Protein AF-A0A960JA09-F1 (afdb_monomer_lite)

Foldseek 3Di:
DDDDDDDDDPPPPPPPAKDKDKDFPQFKDKDKDWDAAQWKKKKKKFQQALLLFFFQWKKKKKKDAPFDVPLPDDDDQPLADDDRGQMAMDIAHLQRGMFIAMAGRRHGDMMMIMMGTDFQDQDFLPDQQPLPFCLCVLPPGDRTGDTRGRTMMMIIMGTAPDQDDDQEGEQHTDFLDQVNAAEDCQDAEDDKGKHKYKYAASFADLLRCSCVSRDRWGKHKYFHAYPFKWKKKKAKFDQDLLAFKAKFKKWWADDDPVLQDFDDLDDPVQFVDPDDPDATDDGWDWRDDVTIIITAPAQWDLLQGQDLAPDRRFRMTMHMDGHRTMMMMTMRNNDNMIMIMMITHHFDLDPDLQVLLLLLLQLLLRSLLRVQSQPPHHSHGNQSSLVLHNVLSLAPLLFLSLLNQLLCLLQLVLAHANLRNVSSNVVSLQNLLLQFFDDPDLVLSQCTRHFDDPPNQASLSSLLSSLLSLLSNCVRDPAQPQSNVSLVVSLVNLLVDDQHQWNDDWDPLTRGARLSRLLSNLSSLLVVCVVPVDVSSVVSNVVSLVVLLVCDPVRGQWLLSLLSLLCCLLPPDDDPVVQLVSQCVVVVNPVVSSVVSNVSNVSSVVSNVLSLQQLLQQQDPQLAHPGDSADDDDSDGHHDDDDHALRSLLSSLSSCVSVPDACPPPSNVSSSVNQSRQAGRSSAGGRHTSNRSSSSSSNSNNSCSRPRHDHDQDDLVQLDDDPPDRPNSPLSSLSSLLSNLQLLNLVSLLVQCPDPDLSSVLSSLSSLLSNPPADPPDPRHHPVSLVSSLVSLLVQQQDSRVSSNSSSLSSNLSVVSSLPCPVVLLVQCVPPRSSSLLSSLVSLLGAGACPDPPHPDDLCSVLVSLLVQCVDSSLSSNLSSLNNLLNHCRRYVSNPPSNLVSLLVVLLDDDSHPSSLSSNLSSVSSSLCCQRFLVCVPDPPNPSNGPVSCVVSVVVNVVSLPDPPPSVVSNVSSVVSSLSSLCPVDDPVRRRSRHDD

Radius of gyration: 29.69 Å; chains: 1; bounding box: 70×113×86 Å

Sequence (997 aa):
MSRITKSFLLLACCLTAASAASFRLEEAWGSERQLRAGEAVRIHVQVDDPAALPPNARIAVEWDAPELPGAAFEGERGDLHARRGGDWSKTLHALDPDVTLVYRAPVDGKYVLRVAAVTDREDPLPAFHRDLGRAPLANPLPVHTPDPSGAAMTVEITPLEALAGAGVLLEAEPNDTPEQAVDLPLGDGDADRELRVLGSQDELEYFENAQSGKGPDDWYRIVYRGSKTKLLTANLQVAEPVLSGRIRVYKAGTPSAEELAPSEPPKREDFGNANPVPYVHPPAETIPGPEPVYTYYDGRDINERIHQQDDNFRAFVARRLHPGETYYLRVESNQPAYELELRVIDPAPYDDPRKAVALSVDYQLAEVDAWLIHRPRNIAIHTRVRDGSSLFGEACMSCHTQSGVWGVADAFRNGYRAERALQSQRRLINTMYESLRPTIKLEDAASNTSLAPNDLGDAPAGSRVAGRNIVQHERTFRPKALHSYQQRRTANYVLQTADPKGINAAGKGSNFGPNVVFKFAAEILERAWRDTGNPKYFLGMEEKARAVLATGDDQLKVVDDLGHRIEFFYGLFPKRDEYLRTVAEVSDGDPRRVEDAAAFYLLFEQQAQKDVTRLRALQQDSGGWGFDLGLTEGDVWKRLDEEPDAAPTGVSLIALHAAGFGPDDPAVKGGVDWLLANQFEYGLWNKAAQTGFVTNAYAIRALSKLFPGTARPYARAAFEPKAGESAVETLARVRALQATGRADFADLMIDAAASDDPEVRRYAYLGLAGLTVARKDDPELSDAMRTQVVQTLIAGLGDGVKGVREAAFWGLRQHLLDDAGWPELLAAYASGDARTRQSVVQALVTRADLSGPRASMAPDDLAKLLARAMEDAHPGVRAYSFKAAWRWWVWNPGVRDTLNQAWADHLTRPETNVMAETALRYSTASMLMVNGQIANQTGGDNLDQQYPELSELYELLERRRAASDGSAALLDRRLAAVAATHFQERGGDGGPGQMGY

Secondary structure (DSSP, 8-state):
------------------EEEEEEESS-EEEEEEE-TT-EEEEEEEES-GGGSPTT--EEEEEEPPPPTT----EEETTEEE-SSS-EEEEEBTTB-EEEEEEE-SSSEEEEEEEEE----S-PPPPPTT--SSHHHHSPPPSSPPP-TTEEEEEEEEEES-SEETTEEE--B--SSTTTPEEP---SSSS-EEEEEEE-S-SPPSS--TTTTSS--EEEEEE---SS-EEEEEEEE-SS--S--EEEEEEESPPPHHHHS-PPPSPTTTTT-SS----PPPPPPEE-SSS-EEE--TT--TT-S--S-SS---SEEEEEEPTT-EEEEEEE--SSSEEEEEEEEPPSP-S-HHHHHHHHHHHHHHHHHHHHTTPSSSS-GGGTTTTS-GGGGGGGTSSSTTHHHHHHHHHHHTT---SSSHHHHHHHHHHHHHTSPP-SSTTGGGGTTS-SSS-TTTHHHHHHHHHHHHHHHHTTSPPPTTTTHHHHHHHHHHTTSPPPS---SSSTTSS-SHHHHHHHHHHHHHHHHHHH--HHHHHHHHHHHHHHHH--TTT--SHHHHHHHHHIIIIISPPHHHHHHHHHHHTTT-HHHHHHHHHHHHHHHHHHHHHHHHHHHT--TTS---S---EEETTEEE-------HHHHHHHHHHHHHTT--TTSHHHHHHHHHHHHT--TTS---SSSSS-HHHHHHHHHHHHHHS---PPPPPGGGTS--TT--HHHHHHHHHHHHTT--GGGHHHHHHHHT-SSHHHHHHHHHHHHHS----TT-TTS-HHHHHHHHHHHHHHTT-SSHHHHHHHHHHHHHHHTTT--HHHHHHHHHH--HHHHHHHHHHT-S---SSSTT--S-HHHHHHHHHHHHT-SSHHHHHHHHHHHHHHHHH-GGGHHHHHHHHHHHHHS--S-HHHHHHHHHHHHHHHHTT--GGGSSSGGGGGGS-GGGHHHHHHHHHHHT-TTSTHHHHHHHHHHHHHTSTT---TTT-TT----

Structure (mmCIF, N/CA/C/O backbone):
data_AF-A0A960JA09-F1
#
_entry.id   AF-A0A960JA09-F1
#
loop_
_atom_site.group_PDB
_atom_site.id
_atom_site.type_symbol
_atom_site.label_atom_id
_atom_site.label_alt_id
_atom_site.label_comp_id
_atom_site.label_asym_id
_atom_site.label_entity_id
_atom_site.label_seq_id
_atom_site.pdbx_PDB_ins_code
_atom_site.Cartn_x
_atom_site.Cartn_y
_atom_site.Cartn_z
_atom_site.occupancy
_atom_site.B_iso_or_equiv
_atom_site.auth_seq_id
_atom_site.auth_comp_id
_atom_site.auth_asym_id
_atom_site.auth_atom_id
_atom_site.pdbx_PDB_model_num
ATOM 1 N N . MET A 1 1 ? 10.865 -74.067 -31.539 1.00 40.12 1 MET A N 1
ATOM 2 C CA . MET A 1 1 ? 12.220 -73.476 -31.481 1.00 40.12 1 MET A CA 1
ATOM 3 C C . MET A 1 1 ? 12.285 -72.293 -32.442 1.00 40.12 1 MET A C 1
ATOM 5 O O . MET A 1 1 ? 12.377 -72.541 -33.630 1.00 40.12 1 MET A O 1
ATOM 9 N N . SER A 1 2 ? 12.182 -71.046 -31.965 1.00 27.06 2 SER A N 1
ATOM 10 C CA . SER A 1 2 ? 12.839 -69.859 -32.554 1.00 27.06 2 SER A CA 1
ATOM 11 C C . SER A 1 2 ? 12.446 -68.594 -31.771 1.00 27.06 2 SER A C 1
ATOM 13 O O . SER A 1 2 ? 11.297 -68.173 -31.796 1.00 27.06 2 SER A O 1
ATOM 15 N N . ARG A 1 3 ? 13.428 -68.083 -31.021 1.00 28.52 3 ARG A N 1
ATOM 16 C CA . ARG A 1 3 ? 13.770 -66.683 -30.701 1.00 28.52 3 ARG A CA 1
ATOM 17 C C . ARG A 1 3 ? 12.650 -65.630 -30.573 1.00 28.52 3 ARG A C 1
ATOM 19 O O . ARG A 1 3 ? 12.132 -65.103 -31.549 1.00 28.52 3 ARG A O 1
ATOM 26 N N . ILE A 1 4 ? 12.447 -65.221 -29.320 1.00 31.12 4 ILE A N 1
ATOM 27 C CA . ILE A 1 4 ? 11.871 -63.939 -28.896 1.00 31.12 4 ILE A CA 1
ATOM 28 C C . ILE A 1 4 ? 12.834 -62.819 -29.315 1.00 31.12 4 ILE A C 1
ATOM 30 O O . ILE A 1 4 ? 13.998 -62.823 -28.910 1.00 31.12 4 ILE A O 1
ATOM 34 N N . THR A 1 5 ? 12.350 -61.870 -30.116 1.00 27.88 5 THR A N 1
ATOM 35 C CA . THR A 1 5 ? 13.102 -60.673 -30.520 1.00 27.88 5 THR A CA 1
ATOM 36 C C . THR A 1 5 ? 12.566 -59.484 -29.730 1.00 27.88 5 THR A C 1
ATOM 38 O O . THR A 1 5 ? 11.374 -59.194 -29.771 1.00 27.88 5 THR A O 1
ATOM 41 N N . LYS A 1 6 ? 13.448 -58.841 -28.959 1.00 29.88 6 LYS A N 1
ATOM 42 C CA . LYS A 1 6 ? 13.191 -57.596 -28.227 1.00 29.88 6 LYS A CA 1
ATOM 43 C C . LYS A 1 6 ? 13.034 -56.445 -29.227 1.00 29.88 6 LYS A C 1
ATOM 45 O O . LYS A 1 6 ? 13.989 -56.148 -29.939 1.00 29.88 6 LYS A O 1
ATOM 50 N N . SER A 1 7 ? 11.884 -55.778 -29.230 1.00 26.05 7 SER A N 1
ATOM 51 C CA . SER A 1 7 ? 11.732 -54.447 -29.827 1.00 26.05 7 SER A CA 1
ATOM 52 C C . SER A 1 7 ? 12.019 -53.399 -28.756 1.00 26.05 7 SER A C 1
ATOM 54 O O . SER A 1 7 ? 11.283 -53.290 -27.778 1.00 26.05 7 SER A O 1
ATOM 56 N N . PHE A 1 8 ? 13.114 -52.660 -28.924 1.00 28.05 8 PHE A N 1
ATOM 57 C CA . PHE A 1 8 ? 13.369 -51.419 -28.200 1.00 28.05 8 PHE A CA 1
ATOM 58 C C . PHE A 1 8 ? 12.449 -50.335 -28.777 1.00 28.05 8 PHE A C 1
ATOM 60 O O . PHE A 1 8 ? 12.587 -49.964 -29.940 1.00 28.05 8 PHE A O 1
ATOM 67 N N . LEU A 1 9 ? 11.512 -49.841 -27.965 1.00 27.66 9 LEU A N 1
ATOM 68 C CA . LEU A 1 9 ? 10.833 -48.569 -28.197 1.00 27.66 9 LEU A CA 1
ATOM 69 C C . LEU A 1 9 ? 11.798 -47.464 -27.737 1.00 27.66 9 LEU A C 1
ATOM 71 O O . LEU A 1 9 ? 12.041 -47.313 -26.542 1.00 27.66 9 LEU A O 1
ATOM 75 N N . LEU A 1 10 ? 12.386 -46.726 -28.678 1.00 26.97 10 LEU A N 1
ATOM 76 C CA . LEU A 1 10 ? 13.073 -45.467 -28.392 1.00 26.97 10 LEU A CA 1
ATOM 77 C C . LEU A 1 10 ? 12.001 -44.374 -28.314 1.00 26.97 10 LEU A C 1
ATOM 79 O O . LEU A 1 10 ? 11.550 -43.857 -29.333 1.00 26.97 10 LEU A O 1
ATOM 83 N N . LEU A 1 11 ? 11.561 -44.063 -27.095 1.00 28.88 11 LEU A N 1
ATOM 84 C CA . LEU A 1 11 ? 10.817 -42.843 -26.802 1.00 28.88 11 LEU A CA 1
ATOM 85 C C . LEU A 1 11 ? 11.836 -41.692 -26.840 1.00 28.88 11 LEU A C 1
ATOM 87 O O . LEU A 1 11 ? 12.629 -41.526 -25.916 1.00 28.88 11 LEU A O 1
ATOM 91 N N . ALA A 1 12 ? 11.879 -40.941 -27.940 1.00 28.61 12 ALA A N 1
ATOM 92 C CA . ALA A 1 12 ? 12.660 -39.712 -28.015 1.00 28.61 12 ALA A CA 1
ATOM 93 C C . ALA A 1 12 ? 11.944 -38.617 -27.201 1.00 28.61 12 ALA A C 1
ATOM 95 O O . ALA A 1 12 ? 11.110 -37.870 -27.717 1.00 28.61 12 ALA A O 1
ATOM 96 N N . CYS A 1 13 ? 12.243 -38.542 -25.903 1.00 29.58 13 CYS A N 1
ATOM 97 C CA . CYS A 1 13 ? 12.031 -37.323 -25.132 1.00 29.58 13 CYS A CA 1
ATOM 98 C C . CYS A 1 13 ? 13.044 -36.283 -25.626 1.00 29.58 13 CYS A C 1
ATOM 100 O O . CYS A 1 13 ? 14.212 -36.325 -25.247 1.00 29.58 13 CYS A O 1
ATOM 102 N N . CYS A 1 14 ? 12.614 -35.367 -26.494 1.00 34.69 14 CYS A N 1
ATOM 103 C CA . CYS A 1 14 ? 13.311 -34.100 -26.679 1.00 34.69 14 CYS A CA 1
ATOM 104 C C . CYS A 1 14 ? 13.082 -33.282 -25.406 1.00 34.69 14 CYS A C 1
ATOM 106 O O . CYS A 1 14 ? 12.091 -32.573 -25.306 1.00 34.69 14 CYS A O 1
ATOM 108 N N . LEU A 1 15 ? 13.953 -33.449 -24.411 1.00 39.88 15 LEU A N 1
ATOM 109 C CA . LEU A 1 15 ? 14.121 -32.444 -23.369 1.00 39.88 15 LEU A CA 1
ATOM 110 C C . LEU A 1 15 ? 14.727 -31.220 -24.062 1.00 39.88 15 LEU A C 1
ATOM 112 O O . LEU A 1 15 ? 15.841 -31.300 -24.587 1.00 39.88 15 LEU A O 1
ATOM 116 N N . THR A 1 16 ? 13.982 -30.122 -24.133 1.00 54.75 16 THR A N 1
ATOM 117 C CA . THR A 1 16 ? 14.544 -28.814 -24.466 1.00 54.75 16 THR A CA 1
ATOM 118 C C . THR A 1 16 ? 15.555 -28.486 -23.370 1.00 54.75 16 THR A C 1
ATOM 120 O O . THR A 1 16 ? 15.228 -28.433 -22.192 1.00 54.75 16 THR A O 1
ATOM 123 N N . ALA A 1 17 ? 16.838 -28.404 -23.717 1.00 61.44 17 ALA A N 1
ATOM 124 C CA . ALA A 1 17 ? 17.852 -28.005 -22.748 1.00 61.44 17 ALA A CA 1
ATOM 125 C C . ALA A 1 17 ? 17.734 -26.496 -22.504 1.00 61.44 17 ALA A C 1
ATOM 127 O O . ALA A 1 17 ? 17.462 -25.746 -23.445 1.00 61.44 17 ALA A O 1
ATOM 128 N N . ALA A 1 18 ? 17.982 -26.057 -21.267 1.00 72.50 18 ALA A N 1
ATOM 129 C CA . ALA A 1 18 ? 18.179 -24.641 -20.987 1.00 72.50 18 ALA A CA 1
ATOM 130 C C . ALA A 1 18 ? 19.265 -24.084 -21.919 1.00 72.50 18 ALA A C 1
ATOM 132 O O . ALA A 1 18 ? 20.291 -24.729 -22.161 1.00 72.50 18 ALA A O 1
ATOM 133 N N . SER A 1 19 ? 19.023 -22.900 -22.468 1.00 82.56 19 SER A N 1
ATOM 134 C CA . SER A 1 19 ? 19.944 -22.252 -23.395 1.00 82.56 19 SER A CA 1
ATOM 135 C C . SER A 1 19 ? 20.196 -20.822 -22.956 1.00 82.56 19 SER A C 1
ATOM 137 O O . SER A 1 19 ? 19.239 -20.062 -22.828 1.00 82.56 19 SER A O 1
ATOM 139 N N . ALA A 1 20 ? 21.466 -20.467 -22.792 1.00 89.69 20 ALA A N 1
ATOM 140 C CA . ALA A 1 20 ? 21.915 -19.106 -22.544 1.00 89.69 20 ALA A CA 1
ATOM 141 C C . ALA A 1 20 ? 22.832 -18.655 -23.688 1.00 89.69 20 ALA A C 1
ATOM 143 O O . ALA A 1 20 ? 23.629 -19.448 -24.200 1.00 89.69 20 ALA A O 1
ATOM 144 N N . ALA A 1 21 ? 22.716 -17.397 -24.099 1.00 93.62 21 ALA A N 1
ATOM 145 C CA . ALA A 1 21 ? 23.576 -16.774 -25.094 1.00 93.62 21 ALA A CA 1
ATOM 146 C C . ALA A 1 21 ? 23.927 -15.351 -24.656 1.00 93.62 21 ALA A C 1
ATOM 148 O O . ALA A 1 21 ? 23.037 -14.582 -24.309 1.00 93.62 21 ALA A O 1
ATOM 149 N N . SER A 1 22 ? 25.209 -14.998 -24.740 1.00 95.50 22 SER A N 1
ATOM 150 C CA . SER A 1 22 ? 25.680 -13.619 -24.593 1.00 95.50 22 SER A CA 1
ATOM 151 C C . SER A 1 22 ? 26.329 -13.169 -25.897 1.00 95.50 22 SER A C 1
ATOM 153 O O . SER A 1 22 ? 27.130 -13.908 -26.481 1.00 95.50 22 SER A O 1
ATOM 155 N N . PHE A 1 23 ? 25.978 -11.981 -26.381 1.00 95.88 23 PHE A N 1
ATOM 156 C CA . PHE A 1 23 ? 26.441 -11.466 -27.671 1.00 95.88 23 PHE A CA 1
ATOM 157 C C . PHE A 1 23 ? 26.531 -9.937 -27.677 1.00 95.88 23 PHE A C 1
ATOM 159 O O . PHE A 1 23 ? 26.015 -9.268 -26.786 1.00 95.88 23 PHE A O 1
ATOM 166 N N . ARG A 1 24 ? 27.203 -9.377 -28.690 1.00 96.06 24 ARG A N 1
ATOM 167 C CA . ARG A 1 24 ? 27.119 -7.946 -29.008 1.00 96.06 24 ARG A CA 1
ATOM 168 C C . ARG A 1 24 ? 26.155 -7.748 -30.166 1.00 96.06 24 ARG A C 1
ATOM 170 O O . ARG A 1 24 ? 26.257 -8.455 -31.167 1.00 96.06 24 ARG A O 1
ATOM 177 N N . LEU A 1 25 ? 25.223 -6.818 -30.011 1.00 94.44 25 LEU A N 1
ATOM 178 C CA . LEU A 1 25 ? 24.233 -6.490 -31.026 1.00 94.44 25 LEU A CA 1
ATOM 179 C C . LEU A 1 25 ? 24.902 -5.684 -32.146 1.00 94.44 25 LEU A C 1
ATOM 181 O O . LEU A 1 25 ? 24.988 -4.475 -32.041 1.00 94.44 25 LEU A O 1
ATOM 185 N N . GLU A 1 26 ? 25.423 -6.336 -33.180 1.00 91.56 26 GLU A N 1
ATOM 186 C CA . GLU A 1 26 ? 25.934 -5.661 -34.395 1.00 91.56 26 GLU A CA 1
ATOM 187 C C . GLU A 1 26 ? 24.891 -5.687 -35.525 1.00 91.56 26 GLU A C 1
ATOM 189 O O . GLU A 1 26 ? 24.770 -4.768 -36.327 1.00 91.56 26 GLU A O 1
ATOM 194 N N . GLU A 1 27 ? 24.117 -6.769 -35.568 1.00 88.62 27 GLU A N 1
ATOM 195 C CA . GLU A 1 27 ? 22.983 -7.003 -36.455 1.00 88.62 27 GLU A CA 1
ATOM 196 C C . GLU A 1 27 ? 21.881 -7.721 -35.664 1.00 88.62 27 GLU A C 1
ATOM 198 O O . GLU A 1 27 ? 22.084 -8.094 -34.505 1.00 88.62 27 GLU A O 1
ATOM 203 N N . ALA A 1 28 ? 20.705 -7.915 -36.268 1.00 90.94 28 ALA A N 1
ATOM 204 C CA . ALA A 1 28 ? 19.617 -8.631 -35.610 1.00 90.94 28 ALA A CA 1
ATOM 205 C C . ALA A 1 28 ? 20.053 -10.054 -35.218 1.00 90.94 28 ALA A C 1
ATOM 207 O O . ALA A 1 28 ? 20.479 -10.850 -36.056 1.00 90.94 28 ALA A O 1
ATOM 208 N N . TRP A 1 29 ? 19.912 -10.387 -33.938 1.00 95.62 29 TRP A N 1
ATOM 209 C CA . TRP A 1 29 ? 20.146 -11.725 -33.415 1.00 95.62 29 TRP A CA 1
ATOM 210 C C . TRP A 1 29 ? 18.842 -12.520 -33.413 1.00 95.62 29 TRP A C 1
ATOM 212 O O . TRP A 1 29 ? 17.774 -11.974 -33.139 1.00 95.62 29 TRP A O 1
ATOM 222 N N . GLY A 1 30 ? 18.917 -13.820 -33.695 1.00 93.69 30 GLY A N 1
ATOM 223 C CA . GLY A 1 30 ? 17.754 -14.698 -33.709 1.00 93.69 30 GLY A CA 1
ATOM 224 C C . GLY A 1 30 ? 18.069 -16.095 -33.190 1.00 93.69 30 GLY A C 1
ATOM 225 O O . GLY A 1 30 ? 19.146 -16.637 -33.442 1.00 93.69 30 GLY A O 1
ATOM 226 N N . SER A 1 31 ? 17.112 -16.700 -32.492 1.00 93.12 31 SER A N 1
ATOM 227 C CA . SER A 1 31 ? 17.214 -18.068 -31.994 1.00 93.12 31 SER A CA 1
ATOM 228 C C . SER A 1 31 ? 15.895 -18.810 -32.165 1.00 93.12 31 SER A C 1
ATOM 230 O O . SER A 1 31 ? 14.843 -18.363 -31.717 1.00 93.12 31 SER A O 1
ATOM 232 N N . GLU A 1 32 ? 15.969 -19.986 -32.783 1.00 94.00 32 GLU A N 1
ATOM 233 C CA . GLU A 1 32 ? 14.811 -20.827 -33.080 1.00 94.00 32 GLU A CA 1
ATOM 234 C C . GLU A 1 32 ? 14.629 -21.916 -32.019 1.00 94.00 32 GLU A C 1
ATOM 236 O O . GLU A 1 32 ? 15.599 -22.529 -31.556 1.00 94.00 32 GLU A O 1
ATOM 241 N N . ARG A 1 33 ? 13.382 -22.194 -31.642 1.00 92.56 33 ARG A N 1
ATOM 242 C CA . ARG A 1 33 ? 13.012 -23.249 -30.695 1.00 92.56 33 ARG A CA 1
ATOM 243 C C . ARG A 1 33 ? 11.839 -24.050 -31.240 1.00 92.56 33 ARG A C 1
ATOM 245 O O . ARG A 1 33 ? 10.893 -23.493 -31.780 1.00 92.56 33 ARG A O 1
ATOM 252 N N . GLN A 1 34 ? 11.908 -25.366 -31.091 1.00 94.69 34 GLN A N 1
ATOM 253 C CA . GLN A 1 34 ? 10.786 -26.250 -31.372 1.00 94.69 34 GLN A CA 1
ATOM 254 C C . GLN A 1 34 ? 10.112 -26.577 -30.042 1.00 94.69 34 GLN A C 1
ATOM 256 O O . GLN A 1 34 ? 10.758 -27.190 -29.195 1.00 94.69 34 GLN A O 1
ATOM 261 N N . LEU A 1 35 ? 8.852 -26.180 -29.874 1.00 94.62 35 LEU A N 1
ATOM 262 C CA . LEU A 1 35 ? 8.072 -26.447 -28.662 1.00 94.62 35 LEU A CA 1
ATOM 263 C C . LEU A 1 35 ? 6.850 -27.300 -29.000 1.00 94.62 35 LEU A C 1
ATOM 265 O O . LEU A 1 35 ? 6.344 -27.268 -30.130 1.00 94.62 35 LEU A O 1
ATOM 269 N N . ARG A 1 36 ? 6.398 -28.083 -28.020 1.00 94.50 36 ARG A N 1
ATOM 270 C CA . ARG A 1 36 ? 5.131 -28.823 -28.083 1.00 94.50 36 ARG A CA 1
ATOM 271 C C . ARG A 1 36 ? 4.017 -28.044 -27.398 1.00 94.50 36 ARG A C 1
ATOM 273 O O . ARG A 1 36 ? 4.265 -27.330 -26.432 1.00 94.50 36 ARG A O 1
ATOM 280 N N . ALA A 1 37 ? 2.780 -28.255 -27.827 1.00 92.12 37 ALA A N 1
ATOM 281 C CA . ALA A 1 37 ? 1.604 -27.699 -27.181 1.00 92.12 37 ALA A CA 1
ATOM 282 C C . ALA A 1 37 ? 1.589 -28.047 -25.679 1.00 92.12 37 ALA A C 1
ATOM 284 O O . ALA A 1 37 ? 1.686 -29.211 -25.281 1.00 92.12 37 ALA A O 1
ATOM 285 N N . GLY A 1 38 ? 1.463 -27.021 -24.843 1.00 91.62 38 GLY A N 1
ATOM 286 C CA . GLY A 1 38 ? 1.480 -27.088 -23.388 1.00 91.62 38 GLY A CA 1
ATOM 287 C C . GLY A 1 38 ? 2.865 -27.047 -22.739 1.00 91.62 38 GLY A C 1
ATOM 288 O O . GLY A 1 38 ? 2.917 -26.923 -21.515 1.00 91.62 38 GLY A O 1
ATOM 289 N N . GLU A 1 39 ? 3.955 -27.128 -23.510 1.00 95.00 39 GLU A N 1
ATOM 290 C CA . GLU A 1 39 ? 5.322 -26.946 -23.010 1.00 95.00 39 GLU A CA 1
ATOM 291 C C . GLU A 1 39 ? 5.533 -25.490 -22.580 1.00 95.00 39 GLU A C 1
ATOM 293 O O . GLU A 1 39 ? 5.178 -24.567 -23.313 1.00 95.00 39 GLU A O 1
ATOM 298 N N . ALA A 1 40 ? 6.094 -25.287 -21.387 1.00 94.50 40 ALA A N 1
ATOM 299 C CA . ALA A 1 40 ? 6.322 -23.964 -20.825 1.00 94.50 40 ALA A CA 1
ATOM 300 C C . ALA A 1 40 ? 7.816 -23.648 -20.716 1.00 94.50 40 ALA A C 1
ATOM 302 O O . ALA A 1 40 ? 8.619 -24.494 -20.314 1.00 94.50 40 ALA A O 1
ATOM 303 N N . VAL A 1 41 ? 8.180 -22.413 -21.045 1.00 95.00 41 VAL A N 1
ATOM 304 C CA . VAL A 1 41 ? 9.537 -21.878 -20.935 1.00 95.00 41 VAL A CA 1
ATOM 305 C C . VAL A 1 41 ? 9.501 -20.506 -20.276 1.00 95.00 41 VAL A C 1
ATOM 307 O O . VAL A 1 41 ? 8.588 -19.720 -20.496 1.00 95.00 41 VAL A O 1
ATOM 310 N N . ARG A 1 42 ? 10.519 -20.190 -19.485 1.00 94.12 42 ARG A N 1
ATOM 311 C CA . ARG A 1 42 ? 10.827 -18.830 -19.055 1.00 94.12 42 ARG A CA 1
ATOM 312 C C . ARG A 1 42 ? 11.775 -18.209 -20.068 1.00 94.12 42 ARG A C 1
ATOM 314 O O . ARG A 1 42 ? 12.809 -18.807 -20.365 1.00 94.12 42 ARG A O 1
ATOM 321 N N . ILE A 1 43 ? 11.430 -17.031 -20.570 1.00 94.44 43 ILE A N 1
ATOM 322 C CA . ILE A 1 43 ? 12.255 -16.253 -21.494 1.00 94.44 43 ILE A CA 1
ATOM 323 C C . ILE A 1 43 ? 12.756 -15.028 -20.737 1.00 94.44 43 ILE A C 1
ATOM 325 O O . ILE A 1 43 ? 11.953 -14.257 -20.219 1.00 94.44 43 ILE A O 1
ATOM 329 N N . HIS A 1 44 ? 14.073 -14.858 -20.673 1.00 94.94 44 HIS A N 1
ATOM 330 C CA . HIS A 1 44 ? 14.730 -13.682 -20.115 1.00 94.94 44 HIS A CA 1
ATOM 331 C C . HIS A 1 44 ? 15.655 -13.063 -21.164 1.00 94.94 44 HIS A C 1
ATOM 333 O O . HIS A 1 44 ? 16.468 -13.759 -21.774 1.00 94.94 44 HIS A O 1
ATOM 339 N N . VAL A 1 45 ? 15.536 -11.756 -21.377 1.00 95.62 45 VAL A N 1
ATOM 340 C CA . VAL A 1 45 ? 16.422 -10.985 -22.258 1.00 95.62 45 VAL A CA 1
ATOM 341 C C . VAL A 1 45 ? 16.825 -9.707 -21.545 1.00 95.62 45 VAL A C 1
ATOM 343 O O . VAL A 1 45 ? 15.962 -9.022 -21.000 1.00 95.62 45 VAL A O 1
ATOM 346 N N . GLN A 1 46 ? 18.113 -9.366 -21.572 1.00 95.31 46 GLN A N 1
ATOM 347 C CA . GLN A 1 46 ? 18.631 -8.159 -20.932 1.00 95.31 46 GLN A CA 1
ATOM 348 C C . GLN A 1 46 ? 19.755 -7.479 -21.722 1.00 95.31 46 GLN A C 1
ATOM 350 O O . GLN A 1 46 ? 20.531 -8.134 -22.419 1.00 95.31 46 GLN A O 1
ATOM 355 N N . VAL A 1 47 ? 19.864 -6.160 -21.553 1.00 95.56 47 VAL A N 1
ATOM 356 C CA . VAL A 1 47 ? 21.026 -5.338 -21.922 1.00 95.56 47 VAL A CA 1
ATOM 357 C C . VAL A 1 47 ? 22.023 -5.358 -20.768 1.00 95.56 47 VAL A C 1
ATOM 359 O O . VAL A 1 47 ? 21.720 -4.839 -19.700 1.00 95.56 47 VAL A O 1
ATOM 362 N N . ASP A 1 48 ? 23.217 -5.914 -20.955 1.00 94.62 48 ASP A N 1
ATOM 363 C CA . ASP A 1 48 ? 24.160 -6.173 -19.856 1.00 94.62 48 ASP A CA 1
ATOM 364 C C . ASP A 1 48 ? 24.669 -4.885 -19.183 1.00 94.62 48 ASP A C 1
ATOM 366 O O . ASP A 1 48 ? 24.728 -4.824 -17.953 1.00 94.62 48 ASP A O 1
ATOM 370 N N . ASP A 1 49 ? 24.983 -3.852 -19.978 1.00 93.06 49 ASP A N 1
ATOM 371 C CA . ASP A 1 49 ? 25.384 -2.515 -19.511 1.00 93.06 49 ASP A CA 1
ATOM 372 C C . ASP A 1 49 ? 24.469 -1.422 -20.097 1.00 93.06 49 ASP A C 1
ATOM 374 O O . ASP A 1 49 ? 24.766 -0.832 -21.143 1.00 93.06 49 ASP A O 1
ATOM 378 N N . PRO A 1 50 ? 23.351 -1.112 -19.419 1.00 92.56 50 PRO A N 1
ATOM 379 C CA . PRO A 1 50 ? 22.402 -0.097 -19.873 1.00 92.56 50 PRO A CA 1
ATOM 380 C C . PRO A 1 50 ? 23.000 1.317 -19.973 1.00 92.56 50 PRO A C 1
ATOM 382 O O . PRO A 1 50 ? 22.476 2.148 -20.715 1.00 92.56 50 PRO A O 1
ATOM 385 N N . ALA A 1 51 ? 24.104 1.610 -19.267 1.00 91.69 51 ALA A N 1
ATOM 386 C CA . ALA A 1 51 ? 24.772 2.915 -19.326 1.00 91.69 51 ALA A CA 1
ATOM 387 C C . ALA A 1 51 ? 25.607 3.109 -20.594 1.00 91.69 51 ALA A C 1
ATOM 389 O O . ALA A 1 51 ? 25.895 4.251 -20.954 1.00 91.69 51 ALA A O 1
ATOM 390 N N . ALA A 1 52 ? 25.988 2.021 -21.266 1.00 92.94 52 ALA A N 1
ATOM 391 C CA . ALA A 1 52 ? 26.721 2.075 -22.525 1.00 92.94 52 ALA A CA 1
ATOM 392 C C . ALA A 1 52 ? 25.820 2.387 -23.731 1.00 92.94 52 ALA A C 1
ATOM 394 O O . ALA A 1 52 ? 26.332 2.722 -24.800 1.00 92.94 52 ALA A O 1
ATOM 395 N N . LEU A 1 53 ? 24.493 2.296 -23.578 1.00 93.00 53 LEU A N 1
ATOM 396 C CA . LEU A 1 53 ? 23.561 2.637 -24.647 1.00 93.00 53 LEU A CA 1
ATOM 397 C C . LEU A 1 53 ? 23.624 4.138 -24.969 1.00 93.00 53 LEU A C 1
ATOM 399 O O . LEU A 1 53 ? 23.578 4.970 -24.055 1.00 93.00 53 LEU A O 1
ATOM 403 N N . PRO A 1 54 ? 23.642 4.520 -26.260 1.00 92.06 54 PRO A N 1
ATOM 404 C CA . PRO A 1 54 ? 23.439 5.909 -26.634 1.00 92.06 54 PRO A CA 1
ATOM 405 C C . PRO A 1 54 ? 22.107 6.444 -26.071 1.00 92.06 54 PRO A C 1
ATOM 407 O O . PRO A 1 54 ? 21.123 5.699 -25.985 1.00 92.06 54 PRO A O 1
ATOM 410 N N . PRO A 1 55 ? 22.020 7.735 -25.694 1.00 88.50 55 PRO A N 1
ATOM 411 C CA . PRO A 1 55 ? 20.782 8.302 -25.171 1.00 88.50 55 PRO A CA 1
ATOM 412 C C . PRO A 1 55 ? 19.602 8.077 -26.122 1.00 88.50 55 PRO A C 1
ATOM 414 O O . PRO A 1 55 ? 19.667 8.458 -27.286 1.00 88.50 55 PRO A O 1
ATOM 417 N N . ASN A 1 56 ? 18.500 7.526 -25.607 1.00 86.81 56 ASN A N 1
ATOM 418 C CA . ASN A 1 56 ? 17.282 7.194 -26.362 1.00 86.81 56 ASN A CA 1
ATOM 419 C C . ASN A 1 56 ? 17.416 6.019 -27.350 1.00 86.81 56 ASN A C 1
ATOM 421 O O . ASN A 1 56 ? 16.489 5.805 -28.130 1.00 86.81 56 ASN A O 1
ATOM 425 N N . ALA A 1 57 ? 18.521 5.264 -27.334 1.00 89.94 57 ALA A N 1
ATOM 426 C CA . ALA A 1 57 ? 18.633 4.037 -28.118 1.00 89.94 57 ALA A CA 1
ATOM 427 C C . ALA A 1 57 ? 17.600 2.995 -27.658 1.00 89.94 57 ALA A C 1
ATOM 429 O O . ALA A 1 57 ? 17.232 2.945 -26.479 1.00 89.94 57 ALA A O 1
ATOM 430 N N . ARG A 1 58 ? 17.130 2.180 -28.604 1.00 89.69 58 ARG A N 1
ATOM 431 C CA . ARG A 1 58 ? 16.050 1.210 -28.402 1.00 89.69 58 ARG A CA 1
ATOM 432 C C . ARG A 1 58 ? 16.385 -0.122 -29.050 1.00 89.69 58 ARG A C 1
ATOM 434 O O . ARG A 1 58 ? 16.910 -0.158 -30.163 1.00 89.69 58 ARG A O 1
ATOM 441 N N . ILE A 1 59 ? 16.034 -1.204 -28.367 1.00 91.94 59 ILE A N 1
ATOM 442 C CA . ILE A 1 59 ? 16.244 -2.579 -28.824 1.00 91.94 59 ILE A CA 1
ATOM 443 C C . ILE A 1 59 ? 14.902 -3.306 -28.757 1.00 91.94 59 ILE A C 1
ATOM 445 O O . ILE A 1 59 ? 14.279 -3.350 -27.703 1.00 91.94 59 ILE A O 1
ATOM 449 N N . ALA A 1 60 ? 14.436 -3.859 -29.870 1.00 91.00 60 ALA A N 1
ATOM 450 C CA . ALA A 1 60 ? 13.243 -4.692 -29.909 1.00 91.00 60 ALA A CA 1
ATOM 451 C C . ALA A 1 60 ? 13.604 -6.134 -29.545 1.00 91.00 60 ALA A C 1
ATOM 453 O O . ALA A 1 60 ? 14.589 -6.678 -30.046 1.00 91.00 60 ALA A O 1
ATOM 454 N N . VAL A 1 61 ? 12.785 -6.739 -28.694 1.00 92.31 61 VAL A N 1
ATOM 455 C CA . VAL A 1 61 ? 12.760 -8.169 -28.399 1.00 92.31 61 VAL A CA 1
ATOM 456 C C . VAL A 1 61 ? 11.418 -8.688 -28.888 1.00 92.31 61 VAL A C 1
ATOM 458 O O . VAL A 1 61 ? 10.379 -8.197 -28.454 1.00 92.31 61 VAL A O 1
ATOM 461 N N . GLU A 1 62 ? 11.438 -9.640 -29.808 1.00 92.00 62 GLU A N 1
ATOM 462 C CA . GLU A 1 62 ? 10.246 -10.147 -30.489 1.00 92.00 62 GLU A CA 1
ATOM 463 C C . GLU A 1 62 ? 10.222 -11.669 -30.414 1.00 92.00 62 GLU A C 1
ATOM 465 O O . GLU A 1 62 ? 11.235 -12.327 -30.659 1.00 92.00 62 GLU A O 1
ATOM 470 N N . TRP A 1 63 ? 9.069 -12.232 -30.077 1.00 91.38 63 TRP A N 1
ATOM 471 C CA . TRP A 1 63 ? 8.840 -13.668 -30.061 1.00 91.38 63 TRP A CA 1
ATOM 472 C C . TRP A 1 63 ? 7.790 -14.017 -31.103 1.00 91.38 63 TRP A C 1
ATOM 474 O O . TRP A 1 63 ? 6.605 -13.767 -30.903 1.00 91.38 63 TRP A O 1
ATOM 484 N N . ASP A 1 64 ? 8.230 -14.609 -32.209 1.00 90.81 64 ASP A N 1
ATOM 485 C CA . ASP A 1 64 ? 7.343 -15.078 -33.265 1.00 90.81 64 ASP A CA 1
ATOM 486 C C . ASP A 1 64 ? 6.829 -16.478 -32.922 1.00 90.81 64 ASP A C 1
ATOM 488 O O . ASP A 1 64 ? 7.614 -17.425 -32.763 1.00 90.81 64 ASP A O 1
ATOM 492 N N . ALA A 1 65 ? 5.508 -16.620 -32.865 1.00 87.94 65 ALA A N 1
ATOM 493 C CA . ALA A 1 65 ? 4.823 -17.887 -32.657 1.00 87.94 65 ALA A CA 1
ATOM 494 C C . ALA A 1 65 ? 4.227 -18.440 -33.970 1.00 87.94 65 ALA A C 1
ATOM 496 O O . ALA A 1 65 ? 3.943 -17.680 -34.897 1.00 87.94 65 ALA A O 1
ATOM 497 N N . PRO A 1 66 ? 4.000 -19.764 -34.075 1.00 87.50 66 PRO A N 1
ATOM 498 C CA . PRO A 1 66 ? 3.171 -20.331 -35.132 1.00 87.50 66 PRO A CA 1
ATOM 499 C C . PRO A 1 66 ? 1.740 -19.782 -35.080 1.00 87.50 66 PRO A C 1
ATOM 501 O O . PRO A 1 66 ? 1.217 -19.495 -34.001 1.00 87.50 66 PRO A O 1
ATOM 504 N N . GLU A 1 67 ? 1.076 -19.729 -36.236 1.00 79.00 67 GLU A N 1
ATOM 505 C CA . GLU A 1 67 ? -0.347 -19.391 -36.301 1.00 79.00 67 GLU A CA 1
ATOM 506 C C . GLU A 1 67 ? -1.190 -20.353 -35.450 1.00 79.00 67 GLU A C 1
ATOM 508 O O . GLU A 1 67 ? -1.037 -21.579 -35.497 1.00 79.00 67 GLU A O 1
ATOM 513 N N . LEU A 1 68 ? -2.125 -19.784 -34.692 1.00 73.44 68 LEU A N 1
ATOM 514 C CA . LEU A 1 68 ? -3.052 -20.527 -33.848 1.00 73.44 68 LEU A CA 1
ATOM 515 C C . LEU A 1 68 ? -4.216 -21.108 -34.684 1.00 73.44 68 LEU A C 1
ATOM 517 O O . LEU A 1 68 ? -4.934 -20.353 -35.347 1.00 73.44 68 LEU A O 1
ATOM 521 N N . PRO A 1 69 ? -4.481 -22.430 -34.643 1.00 63.50 69 PRO A N 1
ATOM 522 C CA . PRO A 1 69 ? -5.634 -23.041 -35.292 1.00 63.50 69 PRO A CA 1
ATOM 523 C C . PRO A 1 69 ? -6.936 -22.431 -34.767 1.00 63.50 69 PRO A C 1
ATOM 525 O O . PRO A 1 69 ? -7.244 -22.533 -33.584 1.00 63.50 69 PRO A O 1
ATOM 528 N N . GLY A 1 70 ? -7.722 -21.816 -35.652 1.00 58.88 70 GLY A N 1
ATOM 529 C CA . GLY A 1 70 ? -8.982 -21.174 -35.268 1.00 58.88 70 GLY A CA 1
ATOM 530 C C . GLY A 1 70 ? -8.852 -19.727 -34.780 1.00 58.88 70 GLY A C 1
ATOM 531 O O . GLY A 1 70 ? -9.873 -19.148 -34.412 1.00 58.88 70 GLY A O 1
ATOM 532 N N . ALA A 1 71 ? -7.664 -19.108 -34.854 1.00 54.62 71 ALA A N 1
ATOM 533 C CA . ALA A 1 71 ? -7.486 -17.659 -34.712 1.00 54.62 71 ALA A CA 1
ATOM 534 C C . ALA A 1 71 ? -8.055 -16.922 -35.937 1.00 54.62 71 ALA A C 1
ATOM 536 O O . ALA A 1 71 ? -7.350 -16.356 -36.768 1.00 54.62 71 ALA A O 1
ATOM 537 N N . ALA A 1 72 ? -9.376 -16.982 -36.094 1.00 46.16 72 ALA A N 1
ATOM 538 C CA . ALA A 1 72 ? -10.095 -16.407 -37.225 1.00 46.16 72 ALA A CA 1
ATOM 539 C C . ALA A 1 72 ? -10.203 -14.873 -37.159 1.00 46.16 72 ALA A C 1
ATOM 541 O O . ALA A 1 72 ? -10.785 -14.270 -38.060 1.00 46.16 72 ALA A O 1
ATOM 542 N N . PHE A 1 73 ? -9.676 -14.232 -36.113 1.00 50.41 73 PHE A N 1
ATOM 543 C CA . PHE A 1 73 ? -9.838 -12.803 -35.892 1.00 50.41 73 PHE A CA 1
ATOM 544 C C . PHE A 1 73 ? -8.516 -12.033 -36.043 1.00 50.41 73 PHE A C 1
ATOM 546 O O . PHE A 1 73 ? -7.495 -12.408 -35.480 1.00 50.41 73 PHE A O 1
ATOM 553 N N . GLU A 1 74 ? -8.562 -10.955 -36.827 1.0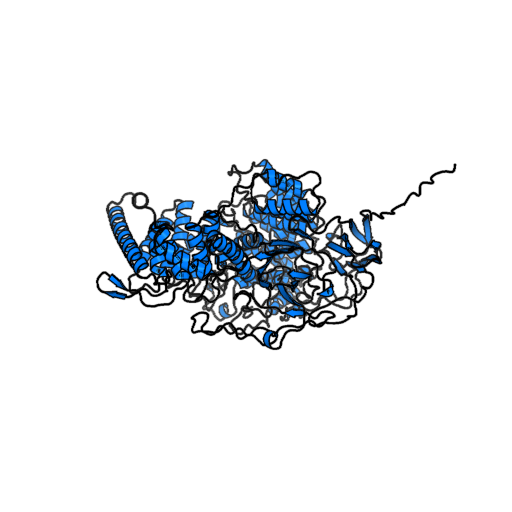0 45.56 74 GLU A N 1
ATOM 554 C CA . GLU A 1 74 ? -7.505 -9.959 -37.040 1.00 45.56 74 GLU A CA 1
ATOM 555 C C . GLU A 1 74 ? -8.193 -8.591 -37.062 1.00 45.56 74 GLU A C 1
ATOM 557 O O . GLU A 1 74 ? -9.080 -8.378 -37.892 1.00 45.56 74 GLU A O 1
ATOM 562 N N . GLY A 1 75 ? -7.845 -7.695 -36.135 1.00 47.81 75 GLY A N 1
ATOM 563 C CA . GLY A 1 75 ? -8.411 -6.343 -36.059 1.00 47.81 75 GLY A CA 1
ATOM 564 C C . GLY A 1 75 ? -8.636 -5.837 -34.632 1.00 47.81 75 GLY A C 1
ATOM 565 O O . GLY A 1 75 ? -8.287 -6.497 -33.661 1.00 47.81 75 GLY A O 1
ATOM 566 N N . GLU A 1 76 ? -9.236 -4.653 -34.508 1.00 49.53 76 GLU A N 1
ATOM 567 C CA . GLU A 1 76 ? -9.724 -4.116 -33.230 1.00 49.53 76 GLU A CA 1
ATOM 568 C C . GLU A 1 76 ? -11.047 -4.802 -32.850 1.00 49.53 76 GLU A C 1
ATOM 570 O O . GLU A 1 76 ? -11.984 -4.857 -33.655 1.00 49.53 76 GLU A O 1
ATOM 575 N N . ARG A 1 77 ? -11.143 -5.335 -31.626 1.00 52.62 77 ARG A N 1
ATOM 576 C CA . ARG A 1 77 ? -12.349 -6.004 -31.097 1.00 52.62 77 ARG A CA 1
ATOM 577 C C . ARG A 1 77 ? -12.852 -5.262 -29.866 1.00 52.62 77 ARG A C 1
ATOM 579 O O . ARG A 1 77 ? -12.667 -5.719 -28.745 1.00 52.62 77 ARG A O 1
ATOM 586 N N . GLY A 1 78 ? -13.456 -4.096 -30.078 1.00 54.38 78 GLY A N 1
ATOM 587 C CA . GLY A 1 78 ? -13.689 -3.152 -28.982 1.00 54.38 78 GLY A CA 1
ATOM 588 C C . GLY A 1 78 ? -12.369 -2.487 -28.591 1.00 54.38 78 GLY A C 1
ATOM 589 O O . GLY A 1 78 ? -11.690 -1.952 -29.462 1.00 54.38 78 GLY A O 1
ATOM 590 N N . ASP A 1 79 ? -11.996 -2.548 -27.314 1.00 48.78 79 ASP A N 1
ATOM 591 C CA . ASP A 1 79 ? -10.707 -2.069 -26.790 1.00 48.78 79 ASP A CA 1
ATOM 592 C C . ASP A 1 79 ? -9.590 -3.141 -26.807 1.00 48.78 79 ASP A C 1
ATOM 594 O O . ASP A 1 79 ? -8.507 -2.908 -26.274 1.00 48.78 79 ASP A O 1
ATOM 598 N N . LEU A 1 80 ? -9.843 -4.327 -27.378 1.00 52.84 80 LEU A N 1
ATOM 599 C CA . LEU A 1 80 ? -8.857 -5.406 -27.481 1.00 52.84 80 LEU A CA 1
ATOM 600 C C . LEU A 1 80 ? -7.932 -5.232 -28.690 1.00 52.84 80 LEU A C 1
ATOM 602 O O . LEU A 1 80 ? -8.392 -5.185 -29.838 1.00 52.84 80 LEU A O 1
ATOM 606 N N . HIS A 1 81 ? -6.626 -5.251 -28.423 1.00 55.66 81 HIS A N 1
ATOM 607 C CA . HIS A 1 81 ? -5.550 -5.257 -29.413 1.00 55.66 81 HIS A CA 1
ATOM 608 C C . HIS A 1 81 ? -4.902 -6.651 -29.493 1.00 55.66 81 HIS A C 1
ATOM 610 O O . HIS A 1 81 ? -3.801 -6.860 -29.000 1.00 55.66 81 HIS A O 1
ATOM 616 N N . ALA A 1 82 ? -5.587 -7.622 -30.102 1.00 53.19 82 ALA A N 1
ATOM 617 C CA . ALA A 1 82 ? -5.067 -8.985 -30.243 1.00 53.19 82 ALA A CA 1
ATOM 618 C C . ALA A 1 82 ? -4.197 -9.139 -31.503 1.00 53.19 82 ALA A C 1
ATOM 620 O O . ALA A 1 82 ? -4.610 -8.736 -32.597 1.00 53.19 82 ALA A O 1
ATOM 621 N N . ARG A 1 83 ? -3.017 -9.761 -31.378 1.00 56.31 83 ARG A N 1
ATOM 622 C CA . ARG A 1 83 ? -2.202 -10.185 -32.531 1.00 56.31 83 ARG A CA 1
ATOM 623 C C . ARG A 1 83 ? -2.625 -11.569 -33.020 1.00 56.31 83 ARG A C 1
ATOM 625 O O . ARG A 1 83 ? -3.214 -12.364 -32.292 1.00 56.31 83 ARG A O 1
ATOM 632 N N . ARG A 1 84 ? -2.362 -11.843 -34.301 1.00 52.09 84 ARG A N 1
ATOM 633 C CA . ARG A 1 84 ? -2.758 -13.065 -35.018 1.00 52.09 84 ARG A CA 1
ATOM 634 C C . ARG A 1 84 ? -1.841 -14.252 -34.656 1.00 52.09 84 ARG A C 1
ATOM 636 O O . ARG A 1 84 ? -1.285 -14.901 -35.531 1.00 52.09 84 ARG A O 1
ATOM 643 N N . GLY A 1 85 ? -1.688 -14.554 -33.371 1.00 61.41 85 GLY A N 1
ATOM 644 C CA . GLY A 1 85 ? -0.850 -15.653 -32.895 1.00 61.41 85 GLY A CA 1
ATOM 645 C C . GLY A 1 85 ? -0.507 -15.524 -31.414 1.00 61.41 85 GLY A C 1
ATOM 646 O O . GLY A 1 85 ? -1.137 -14.766 -30.683 1.00 61.41 85 GLY A O 1
ATOM 647 N N . GLY A 1 86 ? 0.432 -16.348 -30.951 1.00 72.88 86 GLY A N 1
ATOM 648 C CA . GLY A 1 86 ? 0.965 -16.285 -29.587 1.00 72.88 86 GLY A CA 1
ATOM 649 C C . GLY A 1 86 ? 2.222 -15.421 -29.483 1.00 72.88 86 GLY A C 1
ATOM 650 O O . GLY A 1 86 ? 3.136 -15.778 -28.746 1.00 72.88 86 GLY A O 1
ATOM 651 N N . ASP A 1 87 ? 2.335 -14.404 -30.325 1.00 84.56 87 ASP A N 1
ATOM 652 C CA . ASP A 1 87 ? 3.503 -13.553 -30.506 1.00 84.56 87 ASP A CA 1
ATOM 653 C C . ASP A 1 87 ? 3.451 -12.313 -29.615 1.00 84.56 87 ASP A C 1
ATOM 655 O O . ASP A 1 87 ? 2.427 -11.645 -29.507 1.00 84.56 87 ASP A O 1
ATOM 659 N N . TRP A 1 88 ? 4.595 -11.969 -29.030 1.00 85.75 88 TRP A N 1
ATOM 660 C CA . TRP A 1 88 ? 4.746 -10.803 -28.162 1.00 85.75 88 TRP A CA 1
ATOM 661 C C . TRP A 1 88 ? 5.991 -10.008 -28.546 1.00 85.75 88 TRP A C 1
ATOM 663 O O . TRP A 1 88 ? 6.912 -10.503 -29.202 1.00 85.75 88 TRP A O 1
ATOM 673 N N . SER A 1 89 ? 6.024 -8.735 -28.154 1.00 85.38 89 SER A N 1
ATOM 674 C CA . SER A 1 89 ? 7.184 -7.879 -28.392 1.00 85.38 89 SER A CA 1
ATOM 675 C C . SER A 1 89 ? 7.372 -6.863 -27.279 1.00 85.38 89 SER A C 1
ATOM 677 O O . SER A 1 89 ? 6.420 -6.166 -26.933 1.00 85.38 89 SER A O 1
ATOM 679 N N . LYS A 1 90 ? 8.609 -6.682 -26.821 1.00 85.81 90 LYS A N 1
ATOM 680 C CA . LYS A 1 90 ? 8.998 -5.646 -25.861 1.00 85.81 90 LYS A CA 1
ATOM 681 C C . LYS A 1 90 ? 10.099 -4.773 -26.450 1.00 85.81 90 LYS A C 1
ATOM 683 O O . LYS A 1 90 ? 10.970 -5.254 -27.167 1.00 85.81 90 LYS A O 1
ATOM 688 N N . THR A 1 91 ? 10.066 -3.476 -26.160 1.00 87.38 91 THR A N 1
ATOM 689 C CA . THR A 1 91 ? 11.175 -2.569 -26.486 1.00 87.38 91 THR A CA 1
ATOM 690 C C . THR A 1 91 ? 11.976 -2.298 -25.222 1.00 87.38 91 THR A C 1
ATOM 692 O O . THR A 1 91 ? 11.416 -1.807 -24.250 1.00 87.38 91 THR A O 1
ATOM 695 N N . LEU A 1 92 ? 13.265 -2.626 -25.247 1.00 90.19 92 LEU A N 1
ATOM 696 C CA . LEU A 1 92 ? 14.224 -2.365 -24.180 1.00 90.19 92 LEU A CA 1
ATOM 697 C C . LEU A 1 92 ? 14.964 -1.050 -24.433 1.00 90.19 92 LEU A C 1
ATOM 699 O O . LEU A 1 92 ? 15.240 -0.674 -25.580 1.00 90.19 92 LEU A O 1
ATOM 703 N N . HIS A 1 93 ? 15.348 -0.384 -23.351 1.00 90.25 93 HIS A N 1
ATOM 704 C CA . HIS A 1 93 ? 16.213 0.796 -23.363 1.00 90.25 93 HIS A CA 1
ATOM 705 C C . HIS A 1 93 ? 16.868 0.995 -21.992 1.00 90.25 93 HIS A C 1
ATOM 707 O O . HIS A 1 93 ? 16.574 0.276 -21.045 1.00 90.25 93 HIS A O 1
ATOM 713 N N . ALA A 1 94 ? 17.702 2.025 -21.829 1.00 91.00 94 ALA A N 1
ATOM 714 C CA . ALA A 1 94 ? 18.484 2.219 -20.603 1.00 91.00 94 ALA A CA 1
ATOM 715 C C . ALA A 1 94 ? 17.664 2.200 -19.285 1.00 91.00 94 ALA A C 1
ATOM 717 O O . ALA A 1 94 ? 18.153 1.706 -18.277 1.00 91.00 94 ALA A O 1
ATOM 718 N N . LEU A 1 95 ? 16.422 2.707 -19.270 1.00 88.62 95 LEU A N 1
ATOM 719 C CA . LEU A 1 95 ? 15.578 2.736 -18.061 1.00 88.62 95 LEU A CA 1
ATOM 720 C C . LEU A 1 95 ? 14.807 1.419 -17.776 1.00 88.62 95 LEU A C 1
ATOM 722 O O . LEU A 1 95 ? 14.454 1.196 -16.616 1.00 88.62 95 LEU A O 1
ATOM 726 N N . ASP A 1 96 ? 14.633 0.549 -18.782 1.00 88.06 96 ASP A N 1
ATOM 727 C CA . ASP A 1 96 ? 13.987 -0.785 -18.741 1.00 88.06 96 ASP A CA 1
ATOM 728 C C . ASP A 1 96 ? 14.796 -1.733 -19.621 1.00 88.06 96 ASP A C 1
ATOM 730 O O . ASP A 1 96 ? 14.507 -1.932 -20.806 1.00 88.06 96 ASP A O 1
ATOM 734 N N . PRO A 1 97 ? 15.921 -2.214 -19.075 1.00 92.38 97 PRO A N 1
ATOM 735 C CA . PRO A 1 97 ? 16.916 -2.923 -19.853 1.00 92.38 97 PRO A CA 1
ATOM 736 C C . PRO A 1 97 ? 16.626 -4.418 -19.970 1.00 92.38 97 PRO A C 1
ATOM 738 O O . PRO A 1 97 ? 17.476 -5.128 -20.499 1.00 92.38 97 PRO A O 1
ATOM 741 N N . ASP A 1 98 ? 15.502 -4.917 -19.450 1.00 93.31 98 ASP A N 1
ATOM 742 C CA . ASP A 1 98 ? 15.203 -6.345 -19.405 1.00 93.31 98 ASP A CA 1
ATOM 743 C C . ASP A 1 98 ? 13.713 -6.679 -19.536 1.00 93.31 98 ASP A C 1
ATOM 745 O O . ASP A 1 98 ? 12.826 -5.874 -19.251 1.00 93.31 98 ASP A O 1
ATOM 749 N N . VAL A 1 99 ? 13.460 -7.912 -19.969 1.00 91.69 99 VAL A N 1
ATOM 750 C CA . VAL A 1 99 ? 12.145 -8.552 -19.981 1.00 91.69 99 VAL A CA 1
ATOM 751 C C . VAL A 1 99 ? 12.287 -9.990 -19.502 1.00 91.69 99 VAL A C 1
ATOM 753 O O . VAL A 1 99 ? 13.214 -10.700 -19.893 1.00 91.69 99 VAL A O 1
ATOM 756 N N . THR A 1 100 ? 11.372 -10.410 -18.634 1.00 91.88 100 THR A N 1
ATOM 757 C CA . THR A 1 100 ? 11.272 -11.775 -18.117 1.00 91.88 100 THR A CA 1
ATOM 758 C C . THR A 1 100 ? 9.815 -12.191 -18.086 1.00 91.88 100 THR A C 1
ATOM 760 O O . THR A 1 100 ? 9.045 -11.645 -17.300 1.00 91.88 100 THR A O 1
ATOM 763 N N . LEU A 1 101 ? 9.445 -13.175 -18.896 1.00 91.00 101 LEU A N 1
ATOM 764 C CA . LEU A 1 101 ? 8.087 -13.708 -18.905 1.00 91.00 101 LEU A CA 1
ATOM 765 C C . LEU A 1 101 ? 8.073 -15.221 -19.026 1.00 91.00 101 LEU A C 1
ATOM 767 O O . LEU A 1 101 ? 9.065 -15.855 -19.411 1.00 91.00 101 LEU A O 1
ATOM 771 N N . VAL A 1 102 ? 6.940 -15.802 -18.660 1.00 93.44 102 VAL A N 1
ATOM 772 C CA . VAL A 1 102 ? 6.672 -17.221 -18.849 1.00 93.44 102 VAL A CA 1
ATOM 773 C C . VAL A 1 102 ? 5.828 -17.381 -20.103 1.00 93.44 102 VAL A C 1
ATOM 775 O O . VAL A 1 102 ? 4.823 -16.712 -20.274 1.00 93.44 102 VAL A O 1
ATOM 778 N N . TYR A 1 103 ? 6.240 -18.286 -20.980 1.00 93.31 103 TYR A N 1
ATOM 779 C CA . TYR A 1 103 ? 5.546 -18.595 -22.217 1.00 93.31 103 TYR A CA 1
ATOM 780 C C . TYR A 1 103 ? 5.134 -20.060 -22.225 1.00 93.31 103 TYR A C 1
ATOM 782 O O . TYR A 1 103 ? 5.977 -20.947 -22.061 1.00 93.31 103 TYR A O 1
ATOM 790 N N . ARG A 1 104 ? 3.854 -20.337 -22.451 1.00 93.56 104 ARG A N 1
ATOM 791 C CA . ARG A 1 104 ? 3.307 -21.679 -22.624 1.00 93.56 104 ARG A CA 1
ATOM 792 C C . ARG A 1 104 ? 2.880 -21.866 -24.071 1.00 93.56 104 ARG A C 1
ATOM 794 O O . ARG A 1 104 ? 1.874 -21.321 -24.505 1.00 93.56 104 ARG A O 1
ATOM 801 N N . ALA A 1 105 ? 3.608 -22.707 -24.800 1.00 93.38 105 ALA A N 1
ATOM 802 C CA . ALA A 1 105 ? 3.357 -22.961 -26.211 1.00 93.38 105 ALA A CA 1
ATOM 803 C C . ALA A 1 105 ? 1.909 -23.435 -26.441 1.00 93.38 105 ALA A C 1
ATOM 805 O O . ALA A 1 105 ? 1.534 -24.512 -25.972 1.00 93.38 105 ALA A O 1
ATOM 806 N N . PRO A 1 106 ? 1.069 -22.673 -27.160 1.00 88.88 106 PRO A N 1
ATOM 807 C CA . PRO A 1 106 ? -0.324 -23.061 -27.380 1.00 88.88 106 PRO A CA 1
ATOM 808 C C . PRO A 1 106 ? -0.470 -24.194 -28.407 1.00 88.88 106 PRO A C 1
ATOM 810 O O . PRO A 1 106 ? -1.466 -24.918 -28.397 1.00 88.88 106 PRO A O 1
ATOM 813 N N . VAL A 1 107 ? 0.517 -24.367 -29.292 1.00 91.06 107 VAL A N 1
ATOM 814 C CA . VAL A 1 107 ? 0.504 -25.331 -30.399 1.00 91.06 107 VAL A CA 1
ATOM 815 C C . VAL A 1 107 ? 1.882 -25.951 -30.607 1.00 91.06 107 VAL A C 1
ATOM 817 O O . VAL A 1 107 ? 2.896 -25.417 -30.166 1.00 91.06 107 VAL A O 1
ATOM 820 N N . ASP A 1 108 ? 1.931 -27.081 -31.306 1.00 93.00 108 ASP A N 1
ATOM 821 C CA . ASP A 1 108 ? 3.198 -27.644 -31.762 1.00 93.00 108 ASP A CA 1
ATOM 822 C C . ASP A 1 108 ? 3.781 -26.761 -32.867 1.00 93.00 108 ASP A C 1
ATOM 824 O O . ASP A 1 108 ? 3.119 -26.494 -33.873 1.00 93.00 108 ASP A O 1
ATOM 828 N N . GLY A 1 109 ? 5.043 -26.358 -32.741 1.00 93.31 109 GLY A N 1
ATOM 829 C CA . GLY A 1 109 ? 5.658 -25.602 -33.821 1.00 93.31 109 GLY A CA 1
ATOM 830 C C . GLY A 1 109 ? 7.008 -24.987 -33.516 1.00 93.31 109 GLY A C 1
ATOM 831 O O . GLY A 1 109 ? 7.645 -25.250 -32.494 1.00 93.31 109 GLY A O 1
ATOM 832 N N . LYS A 1 110 ? 7.450 -24.199 -34.491 1.00 94.31 110 LYS A N 1
ATOM 833 C CA . LYS A 1 110 ? 8.693 -23.445 -34.449 1.00 94.31 110 LYS A CA 1
ATOM 834 C C . LYS A 1 110 ? 8.403 -22.037 -33.947 1.00 94.31 110 LYS A C 1
ATOM 836 O O . LYS A 1 110 ? 7.627 -21.317 -34.563 1.00 94.31 110 LYS A O 1
ATOM 841 N N . TYR A 1 111 ? 9.093 -21.664 -32.885 1.00 94.31 111 TYR A N 1
ATOM 842 C CA . TYR A 1 111 ? 9.070 -20.351 -32.266 1.00 94.31 111 TYR A CA 1
ATOM 843 C C . TYR A 1 111 ? 10.416 -19.666 -32.487 1.00 94.31 111 TYR A C 1
ATOM 845 O O . TYR A 1 111 ? 11.456 -20.336 -32.502 1.00 94.31 111 TYR A O 1
ATOM 853 N N . VAL A 1 112 ? 10.421 -18.350 -32.687 1.00 94.75 112 VAL A N 1
ATOM 854 C CA . VAL A 1 112 ? 11.650 -17.600 -32.975 1.00 94.75 112 VAL A CA 1
ATOM 855 C C . VAL A 1 112 ? 11.740 -16.379 -32.074 1.00 94.75 112 VAL A C 1
ATOM 857 O O . VAL A 1 112 ? 10.927 -15.473 -32.182 1.00 94.75 112 VAL A O 1
ATOM 860 N N . LEU A 1 113 ? 12.770 -16.334 -31.230 1.00 95.44 113 LEU A N 1
ATOM 861 C CA . LEU A 1 113 ? 13.148 -15.120 -30.511 1.00 95.44 113 LEU A CA 1
ATOM 862 C C . LEU A 1 113 ? 14.058 -14.282 -31.405 1.00 95.44 113 LEU A C 1
ATOM 864 O O . LEU A 1 113 ? 15.050 -14.808 -31.916 1.00 95.44 113 LEU A O 1
ATOM 868 N N . ARG A 1 114 ? 13.762 -12.994 -31.558 1.00 95.88 114 ARG A N 1
ATOM 869 C CA . ARG A 1 114 ? 14.600 -12.013 -32.247 1.00 95.88 114 ARG A CA 1
ATOM 870 C C . ARG A 1 114 ? 14.936 -10.849 -31.330 1.00 95.88 114 ARG A C 1
ATOM 872 O O . ARG A 1 114 ? 14.106 -10.406 -30.545 1.00 95.88 114 ARG A O 1
ATOM 879 N N . VAL A 1 115 ? 16.160 -10.352 -31.456 1.00 95.75 115 VAL A N 1
ATOM 880 C CA . VAL A 1 115 ? 16.648 -9.149 -30.782 1.00 95.75 115 VAL A CA 1
ATOM 881 C C . VAL A 1 115 ? 17.261 -8.243 -31.841 1.00 95.75 115 VAL A C 1
ATOM 883 O O . VAL A 1 115 ? 18.204 -8.648 -32.520 1.00 95.75 115 VAL A O 1
ATOM 886 N N . ALA A 1 116 ? 16.732 -7.035 -32.008 1.00 94.31 116 ALA A N 1
ATOM 887 C CA . ALA A 1 116 ? 17.140 -6.137 -33.086 1.00 94.31 116 ALA A CA 1
ATOM 888 C C . ALA A 1 116 ? 17.183 -4.672 -32.645 1.00 94.31 116 ALA A C 1
ATOM 890 O O . ALA A 1 116 ? 16.424 -4.238 -31.780 1.00 94.31 116 ALA A O 1
ATOM 891 N N . ALA A 1 117 ? 18.061 -3.891 -33.273 1.00 91.50 117 ALA A N 1
ATOM 892 C CA . ALA A 1 117 ? 18.062 -2.442 -33.135 1.00 91.50 117 ALA A CA 1
ATOM 893 C C . ALA A 1 117 ? 16.760 -1.838 -33.681 1.00 91.50 117 ALA A C 1
ATOM 895 O O . ALA A 1 117 ? 16.249 -2.268 -34.715 1.00 91.50 117 ALA A O 1
ATOM 896 N N . VAL A 1 118 ? 16.254 -0.798 -33.018 1.00 86.62 118 VAL A N 1
ATOM 897 C CA . VAL A 1 118 ? 15.161 0.028 -33.539 1.00 86.62 118 VAL A CA 1
ATOM 898 C C . VAL A 1 118 ? 15.766 1.347 -34.014 1.00 86.62 118 VAL A C 1
ATOM 900 O O . VAL A 1 118 ? 16.183 2.156 -33.188 1.00 86.62 118 VAL A O 1
ATOM 903 N N . THR A 1 119 ? 15.837 1.559 -35.331 1.00 77.75 119 THR A N 1
ATOM 904 C CA . THR A 1 119 ? 16.399 2.781 -35.954 1.00 77.75 119 THR A CA 1
ATOM 905 C C . THR A 1 119 ? 15.370 3.579 -36.765 1.00 77.75 119 THR A C 1
ATOM 907 O O . THR A 1 119 ? 15.467 4.802 -36.832 1.00 77.75 119 THR A O 1
ATOM 910 N N . ASP A 1 120 ? 14.348 2.905 -37.312 1.00 65.88 120 ASP A N 1
ATOM 911 C CA . ASP A 1 120 ? 13.439 3.458 -38.334 1.00 65.88 120 ASP A CA 1
ATOM 912 C C . ASP A 1 120 ? 11.945 3.427 -37.950 1.00 65.88 120 ASP A C 1
ATOM 914 O O . ASP A 1 120 ? 11.081 3.375 -38.825 1.00 65.88 120 ASP A O 1
ATOM 918 N N . ARG A 1 121 ? 11.582 3.435 -36.659 1.00 55.88 121 ARG A N 1
ATOM 919 C CA . ARG A 1 121 ? 10.150 3.490 -36.304 1.00 55.88 121 ARG A CA 1
ATOM 920 C C . ARG A 1 121 ? 9.581 4.889 -36.567 1.00 55.88 121 ARG A C 1
ATOM 922 O O . ARG A 1 121 ? 10.012 5.856 -35.953 1.00 55.88 121 ARG A O 1
ATOM 929 N N . GLU A 1 122 ? 8.589 4.957 -37.459 1.00 43.50 122 GLU A N 1
ATOM 930 C CA . GLU A 1 122 ? 7.831 6.167 -37.828 1.00 43.50 122 GLU A CA 1
ATOM 931 C C . GLU A 1 122 ? 7.012 6.779 -36.677 1.00 43.50 122 GLU A C 1
ATOM 933 O O . GLU A 1 122 ? 6.539 7.906 -36.813 1.00 43.50 122 GLU A O 1
ATOM 938 N N . ASP A 1 123 ? 6.864 6.095 -35.539 1.00 47.66 123 ASP A N 1
ATOM 939 C CA . ASP A 1 123 ? 6.084 6.608 -34.416 1.00 47.66 123 ASP A CA 1
ATOM 940 C C . ASP A 1 123 ? 6.979 7.266 -33.347 1.00 47.66 123 ASP A C 1
ATOM 942 O O . ASP A 1 123 ? 7.710 6.559 -32.640 1.00 47.66 123 ASP A O 1
ATOM 946 N N . PRO A 1 124 ? 6.904 8.600 -33.132 1.00 49.34 124 PRO A N 1
ATOM 947 C CA . PRO A 1 124 ? 7.286 9.156 -31.833 1.00 49.34 124 PRO A CA 1
ATOM 948 C C . PRO A 1 124 ? 6.453 8.458 -30.747 1.00 49.34 124 PRO A C 1
ATOM 950 O O . PRO A 1 124 ? 5.359 7.979 -31.051 1.00 49.34 124 PRO A O 1
ATOM 953 N N . LEU A 1 125 ? 6.898 8.425 -29.474 1.00 50.22 125 LEU A N 1
ATOM 954 C CA . LEU A 1 125 ? 5.967 7.974 -28.422 1.00 50.22 125 LEU A CA 1
ATOM 955 C C . LEU A 1 125 ? 4.687 8.792 -28.602 1.00 50.22 125 LEU A C 1
ATOM 957 O O . LEU A 1 125 ? 4.775 10.026 -28.690 1.00 50.22 125 LEU A O 1
ATOM 961 N N . PRO A 1 126 ? 3.520 8.145 -28.720 1.00 50.47 126 PRO A N 1
ATOM 962 C CA . PRO A 1 126 ? 2.294 8.887 -28.900 1.00 50.47 126 PRO A CA 1
ATOM 963 C C . PRO A 1 126 ? 2.175 9.879 -27.749 1.00 50.47 126 PRO A C 1
ATOM 965 O O . PRO A 1 126 ? 2.641 9.611 -26.634 1.00 50.47 126 PRO A O 1
ATOM 968 N N . ALA A 1 127 ? 1.579 11.044 -28.022 1.00 52.44 127 ALA A N 1
ATOM 969 C CA . ALA A 1 127 ? 1.229 11.967 -26.954 1.00 52.44 127 ALA A CA 1
ATOM 970 C C . ALA A 1 127 ? 0.535 11.146 -25.862 1.00 52.44 127 ALA A C 1
ATOM 972 O O . ALA A 1 127 ? -0.410 10.412 -26.162 1.00 52.44 127 ALA A O 1
ATOM 973 N N . PHE A 1 128 ? 1.074 11.185 -24.637 1.00 57.22 128 PHE A N 1
ATOM 974 C CA . PHE A 1 128 ? 0.556 10.371 -23.542 1.00 57.22 128 PHE A CA 1
ATOM 975 C C . PHE A 1 128 ? -0.948 10.600 -23.497 1.00 57.22 128 PHE A C 1
ATOM 977 O O . PHE A 1 128 ? -1.362 11.757 -23.455 1.00 57.22 128 PHE A O 1
ATOM 984 N N . HIS A 1 129 ? -1.742 9.525 -23.560 1.00 49.16 129 HIS A N 1
ATOM 985 C CA . HIS A 1 129 ? -3.186 9.540 -23.839 1.00 49.16 129 HIS A CA 1
ATOM 986 C C . HIS A 1 129 ? -3.994 10.564 -23.012 1.00 49.16 129 HIS A C 1
ATOM 988 O O . HIS A 1 129 ? -5.126 10.889 -23.362 1.00 49.16 129 HIS A O 1
ATOM 994 N N . ARG A 1 130 ? -3.418 11.078 -21.912 1.00 53.84 130 ARG A N 1
ATOM 995 C CA . ARG A 1 130 ? -3.999 12.087 -21.023 1.00 53.84 130 ARG A CA 1
ATOM 996 C C . ARG A 1 130 ? -3.064 13.220 -20.575 1.00 53.84 130 ARG A C 1
ATOM 998 O O . ARG A 1 130 ? -3.437 13.940 -19.662 1.00 53.84 130 ARG A O 1
ATOM 1005 N N . ASP A 1 131 ? -1.908 13.429 -21.212 1.00 57.25 131 ASP A N 1
ATOM 1006 C CA . ASP A 1 131 ? -1.186 14.717 -21.123 1.00 57.25 131 ASP A CA 1
ATOM 1007 C C . ASP A 1 131 ? -1.938 15.723 -22.014 1.00 57.25 131 ASP A C 1
ATOM 1009 O O . ASP A 1 131 ? -1.526 16.033 -23.131 1.00 57.25 131 ASP A O 1
ATOM 1013 N N . LEU A 1 132 ? -3.121 16.148 -21.547 1.00 54.09 132 LEU A N 1
ATOM 1014 C CA . LEU A 1 132 ? -4.000 17.102 -22.241 1.00 54.09 132 LEU A CA 1
ATOM 1015 C C . LEU A 1 132 ? -3.446 18.535 -22.182 1.00 54.09 132 LEU A C 1
ATOM 1017 O O . LEU A 1 132 ? -4.015 19.454 -22.774 1.00 54.09 132 LEU A O 1
ATOM 1021 N N . GLY A 1 133 ? -2.355 18.746 -21.442 1.00 60.38 133 GLY A N 1
ATOM 1022 C CA . GLY A 1 133 ? -1.607 19.989 -21.422 1.00 60.38 133 GLY A CA 1
ATOM 1023 C C . GLY A 1 133 ? -0.949 20.298 -22.768 1.00 60.38 133 GLY A C 1
ATOM 1024 O O . GLY A 1 133 ? -0.907 19.504 -23.705 1.00 60.38 133 GLY A O 1
ATOM 1025 N N . ARG A 1 134 ? -0.373 21.497 -22.877 1.00 63.06 134 ARG A N 1
ATOM 1026 C CA . ARG A 1 134 ? 0.406 21.894 -24.067 1.00 63.06 134 ARG A CA 1
ATOM 1027 C C . ARG A 1 134 ? 1.888 21.531 -23.942 1.00 63.06 134 ARG A C 1
ATOM 1029 O O . ARG A 1 134 ? 2.675 21.871 -24.821 1.00 63.06 134 ARG A O 1
ATOM 1036 N N . ALA A 1 135 ? 2.281 20.845 -22.868 1.00 63.25 135 ALA A N 1
ATOM 1037 C CA . ALA A 1 135 ? 3.669 20.502 -22.580 1.00 63.25 135 ALA A CA 1
ATOM 1038 C C . ALA A 1 135 ? 4.347 19.598 -23.633 1.00 63.25 135 ALA A C 1
ATOM 1040 O O . ALA A 1 135 ? 5.527 19.837 -23.908 1.00 63.25 135 ALA A O 1
ATOM 1041 N N . PRO A 1 136 ? 3.668 18.630 -24.288 1.00 60.50 136 PRO A N 1
ATOM 1042 C CA . PRO A 1 136 ? 4.264 17.869 -25.394 1.00 60.50 136 PRO A CA 1
ATOM 1043 C C . PRO A 1 136 ? 4.704 18.744 -26.577 1.00 60.50 136 PRO A C 1
ATOM 1045 O O . PRO A 1 136 ? 5.687 18.431 -27.243 1.00 60.50 136 PRO A O 1
ATOM 1048 N N . LEU A 1 137 ? 4.037 19.884 -26.803 1.00 59.72 137 LEU A N 1
ATOM 1049 C CA . LEU A 1 137 ? 4.418 20.844 -27.847 1.00 59.72 137 LEU A CA 1
ATOM 1050 C C . LEU A 1 137 ? 5.711 21.597 -27.503 1.00 59.72 137 LEU A C 1
ATOM 1052 O O . LEU A 1 137 ? 6.386 22.103 -28.397 1.00 59.72 137 LEU A O 1
ATOM 1056 N N . ALA A 1 138 ? 6.053 21.690 -26.214 1.00 58.91 138 ALA A N 1
ATOM 1057 C CA . ALA A 1 138 ? 7.241 22.396 -25.755 1.00 58.91 138 ALA A CA 1
ATOM 1058 C C . ALA A 1 138 ? 8.511 21.543 -25.872 1.00 58.91 138 ALA A C 1
ATOM 1060 O O . ALA A 1 138 ? 9.567 22.116 -26.112 1.00 58.91 138 ALA A O 1
ATOM 1061 N N . ASN A 1 139 ? 8.429 20.212 -25.747 1.00 61.88 139 ASN A N 1
ATOM 1062 C CA . ASN A 1 139 ? 9.554 19.271 -25.867 1.00 61.88 139 ASN A CA 1
ATOM 1063 C C . ASN A 1 139 ? 9.115 18.015 -26.653 1.00 61.88 139 ASN A C 1
ATOM 1065 O O . ASN A 1 139 ? 8.689 17.040 -26.031 1.00 61.88 139 ASN A O 1
ATOM 1069 N N . PRO A 1 140 ? 9.191 18.027 -27.999 1.00 59.28 140 PRO A N 1
ATOM 1070 C CA . PRO A 1 140 ? 8.829 16.868 -28.805 1.00 59.28 140 PRO A CA 1
ATOM 1071 C C . PRO A 1 140 ? 9.835 15.731 -28.612 1.00 59.28 140 PRO A C 1
ATOM 1073 O O . PRO A 1 140 ? 11.026 15.957 -28.384 1.00 59.28 140 PRO A O 1
ATOM 1076 N N . LEU A 1 141 ? 9.343 14.503 -28.723 1.00 62.06 141 LEU A N 1
ATOM 1077 C CA . LEU A 1 141 ? 10.158 13.299 -28.630 1.00 62.06 141 LEU A CA 1
ATOM 1078 C C . LEU A 1 141 ? 11.026 13.130 -29.887 1.00 62.06 141 LEU A C 1
ATOM 1080 O O . LEU A 1 141 ? 10.630 13.590 -30.962 1.00 62.06 141 LEU A O 1
ATOM 1084 N N . PRO A 1 142 ? 12.203 12.488 -29.777 1.00 64.06 142 PRO A N 1
ATOM 1085 C CA . PRO A 1 142 ? 13.040 12.217 -30.938 1.00 64.06 142 PRO A CA 1
ATOM 1086 C C . PRO A 1 142 ? 12.300 11.312 -31.933 1.00 64.06 142 PRO A C 1
ATOM 1088 O O . PRO A 1 142 ? 11.765 10.277 -31.553 1.00 64.06 142 PRO A O 1
ATOM 1091 N N . VAL A 1 143 ? 12.288 11.724 -33.205 1.00 64.38 143 VAL A N 1
ATOM 1092 C CA . VAL A 1 143 ? 11.659 10.991 -34.323 1.00 64.38 143 VAL A CA 1
ATOM 1093 C C . VAL A 1 143 ? 12.509 9.794 -34.763 1.00 64.38 143 VAL A C 1
ATOM 1095 O O . VAL A 1 143 ? 11.981 8.815 -35.267 1.00 64.38 143 VAL A O 1
ATOM 1098 N N . HIS A 1 144 ? 13.824 9.857 -34.541 1.00 72.56 144 HIS A N 1
ATOM 1099 C CA . HIS A 1 144 ? 14.759 8.773 -34.831 1.00 72.56 144 HIS A CA 1
ATOM 1100 C C . HIS A 1 144 ? 15.505 8.387 -33.562 1.00 72.56 144 HIS A C 1
ATOM 1102 O O . HIS A 1 144 ? 15.989 9.252 -32.822 1.00 72.56 144 HIS A O 1
ATOM 1108 N N . THR A 1 145 ? 15.616 7.088 -33.322 1.00 81.19 145 THR A N 1
ATOM 1109 C CA . THR A 1 145 ? 16.350 6.531 -32.190 1.00 81.19 145 THR A CA 1
ATOM 1110 C C . THR A 1 145 ? 17.783 6.220 -32.609 1.00 81.19 145 THR A C 1
ATOM 1112 O O . THR A 1 145 ? 17.999 5.701 -33.705 1.00 81.19 145 THR A O 1
ATOM 1115 N N . PRO A 1 146 ? 18.791 6.558 -31.784 1.00 87.56 146 PRO A N 1
ATOM 1116 C CA . PRO A 1 146 ? 20.173 6.233 -32.107 1.00 87.56 146 PRO A CA 1
ATOM 1117 C C . PRO A 1 146 ? 20.409 4.727 -32.208 1.00 87.56 146 PRO A C 1
ATOM 1119 O O . PRO A 1 146 ? 19.775 3.942 -31.504 1.00 87.56 146 PRO A O 1
ATOM 1122 N N . ASP A 1 147 ? 21.374 4.361 -33.044 1.00 89.00 147 ASP A N 1
ATOM 1123 C CA . ASP A 1 147 ? 21.807 2.984 -33.247 1.00 89.00 147 ASP A CA 1
ATOM 1124 C C . ASP A 1 147 ? 22.437 2.396 -31.961 1.00 89.00 147 ASP A C 1
ATOM 1126 O O . ASP A 1 147 ? 23.437 2.937 -31.480 1.00 89.00 147 ASP A O 1
ATOM 1130 N N . PRO A 1 148 ? 21.876 1.313 -31.384 1.00 91.75 148 PRO A N 1
ATOM 1131 C CA . PRO A 1 148 ? 22.430 0.617 -30.223 1.00 91.75 148 PRO A CA 1
ATOM 1132 C C . PRO A 1 148 ? 23.573 -0.358 -30.567 1.00 91.75 148 PRO A C 1
ATOM 1134 O O . PRO A 1 148 ? 23.942 -1.161 -29.707 1.00 91.75 148 PRO A O 1
ATOM 1137 N N . SER A 1 149 ? 24.109 -0.343 -31.793 1.00 90.12 149 SER A N 1
ATOM 1138 C CA . SER A 1 149 ? 25.132 -1.298 -32.229 1.00 90.12 149 SER A CA 1
ATOM 1139 C C . SER A 1 149 ? 26.325 -1.395 -31.266 1.00 90.12 149 SER A C 1
ATOM 1141 O O . SER A 1 149 ? 26.845 -0.397 -30.761 1.00 90.12 149 SER A O 1
ATOM 1143 N N . GLY A 1 150 ? 26.752 -2.625 -30.986 1.00 92.44 150 GLY A N 1
ATOM 1144 C CA . GLY A 1 150 ? 27.799 -2.966 -30.024 1.00 92.44 150 GLY A CA 1
ATOM 1145 C C . GLY A 1 150 ? 27.314 -3.178 -28.583 1.00 92.44 150 GLY A C 1
ATOM 1146 O O . GLY A 1 150 ? 28.136 -3.564 -27.737 1.00 92.44 150 GLY A O 1
ATOM 1147 N N . ALA A 1 151 ? 26.019 -2.969 -28.296 1.00 95.25 151 ALA A N 1
ATOM 1148 C CA . ALA A 1 151 ? 25.411 -3.254 -26.994 1.00 95.25 151 ALA A CA 1
ATOM 1149 C C . ALA A 1 151 ? 25.586 -4.730 -26.609 1.00 95.25 151 ALA A C 1
ATOM 1151 O O . ALA A 1 151 ? 25.332 -5.626 -27.414 1.00 95.25 151 ALA A O 1
ATOM 1152 N N . ALA A 1 152 ? 26.033 -4.981 -25.379 1.00 96.38 152 ALA A N 1
ATOM 1153 C CA . ALA A 1 152 ? 26.154 -6.331 -24.839 1.00 96.38 152 ALA A CA 1
ATOM 1154 C C . ALA A 1 152 ? 24.781 -6.826 -24.359 1.00 96.38 152 ALA A C 1
ATOM 1156 O O . ALA A 1 152 ? 24.086 -6.110 -23.637 1.00 96.38 152 ALA A O 1
ATOM 1157 N N . MET A 1 153 ? 24.399 -8.022 -24.799 1.00 97.00 153 MET A N 1
ATOM 1158 C CA . MET A 1 153 ? 23.091 -8.627 -24.574 1.00 97.00 153 MET A CA 1
ATOM 1159 C C . MET A 1 153 ? 23.247 -10.027 -23.992 1.00 97.00 153 MET A C 1
ATOM 1161 O O . MET A 1 153 ? 24.098 -10.794 -24.455 1.00 97.00 153 MET A O 1
ATOM 1165 N N . THR A 1 154 ? 22.336 -10.394 -23.093 1.00 96.81 154 THR A N 1
ATOM 1166 C CA . THR A 1 154 ? 22.169 -11.765 -22.600 1.00 96.81 154 THR A CA 1
ATOM 1167 C C . THR A 1 154 ? 20.742 -12.246 -22.840 1.00 96.81 154 THR A C 1
ATOM 1169 O O . THR A 1 154 ? 19.777 -11.517 -22.609 1.00 96.81 154 THR A O 1
ATOM 1172 N N . VAL A 1 155 ? 20.612 -13.484 -23.314 1.00 96.38 155 VAL A N 1
ATOM 1173 C CA . VAL A 1 155 ? 19.344 -14.181 -23.554 1.00 96.38 155 VAL A CA 1
ATOM 1174 C C . VAL A 1 155 ? 19.378 -15.535 -22.864 1.00 96.38 155 VAL A C 1
ATOM 1176 O O . VAL A 1 155 ? 20.303 -16.316 -23.088 1.00 96.38 155 VAL A O 1
ATOM 1179 N N . GLU A 1 156 ? 18.336 -15.847 -22.103 1.00 95.44 156 GLU A N 1
ATOM 1180 C CA . GLU A 1 156 ? 18.136 -17.136 -21.448 1.00 95.44 156 GLU A CA 1
ATOM 1181 C C . GLU A 1 156 ? 16.731 -17.670 -21.744 1.00 95.44 156 GLU A C 1
ATOM 1183 O O . GLU A 1 156 ? 15.734 -16.961 -21.625 1.00 95.44 156 GLU A O 1
ATOM 1188 N N . ILE A 1 157 ? 16.652 -18.939 -22.146 1.00 94.75 157 ILE A N 1
ATOM 1189 C CA . ILE A 1 157 ? 15.390 -19.666 -22.322 1.00 94.75 157 ILE A CA 1
ATOM 1190 C C . ILE A 1 157 ? 15.488 -20.953 -21.511 1.00 94.75 157 ILE A C 1
ATOM 1192 O O . ILE A 1 157 ? 16.309 -21.825 -21.824 1.00 94.75 157 ILE A O 1
ATOM 1196 N N . THR A 1 158 ? 14.646 -21.066 -20.488 1.00 93.50 158 THR A N 1
ATOM 1197 C CA . THR A 1 158 ? 14.705 -22.140 -19.490 1.00 93.50 158 THR A CA 1
ATOM 1198 C C . THR A 1 158 ? 13.368 -22.880 -19.429 1.00 93.50 158 THR A C 1
ATOM 1200 O O . THR A 1 158 ? 12.346 -22.237 -19.208 1.00 93.50 158 THR A O 1
ATOM 1203 N N . PRO A 1 159 ? 13.329 -24.212 -19.606 1.00 92.81 159 PRO A N 1
ATOM 1204 C CA . PRO A 1 159 ? 12.097 -24.988 -19.463 1.00 92.81 159 PRO A CA 1
ATOM 1205 C C . PRO A 1 159 ? 11.511 -24.904 -18.051 1.00 92.81 159 PRO A C 1
ATOM 1207 O O . PRO A 1 159 ? 12.254 -24.868 -17.069 1.00 92.81 159 PRO A O 1
ATOM 1210 N N . LEU A 1 160 ? 10.183 -24.939 -17.949 1.00 91.94 160 LEU A N 1
ATOM 1211 C CA . LEU A 1 160 ? 9.456 -25.015 -16.683 1.00 91.94 160 LEU A CA 1
ATOM 1212 C C . LEU A 1 160 ? 8.691 -26.334 -16.590 1.00 91.94 160 LEU A C 1
ATOM 1214 O O . LEU A 1 160 ? 7.885 -26.667 -17.456 1.00 91.94 160 LEU A O 1
ATOM 1218 N N . GLU A 1 161 ? 8.923 -27.078 -15.510 1.00 88.62 161 GLU A N 1
ATOM 1219 C CA . GLU A 1 161 ? 8.276 -28.378 -15.288 1.00 88.62 161 GLU A CA 1
ATOM 1220 C C . GLU A 1 161 ? 6.804 -28.246 -14.874 1.00 88.62 161 GLU A C 1
ATOM 1222 O O . GLU A 1 161 ? 5.987 -29.113 -15.186 1.00 88.62 161 GLU A O 1
ATOM 1227 N N . ALA A 1 162 ? 6.459 -27.165 -14.170 1.00 90.19 162 ALA A N 1
ATOM 1228 C CA . ALA A 1 162 ? 5.113 -26.893 -13.689 1.00 90.19 162 ALA A CA 1
ATOM 1229 C C . ALA A 1 162 ? 4.852 -25.385 -13.613 1.00 90.19 162 ALA A C 1
ATOM 1231 O O . ALA A 1 162 ? 5.736 -24.613 -13.249 1.00 90.19 162 ALA A O 1
ATOM 1232 N N . LEU A 1 163 ? 3.612 -24.993 -13.910 1.00 92.38 163 LEU A N 1
ATOM 1233 C CA . LEU A 1 163 ? 3.126 -23.617 -13.764 1.00 92.38 163 LEU A CA 1
ATOM 1234 C C . LEU A 1 163 ? 2.247 -23.429 -12.528 1.00 92.38 163 LEU A C 1
ATOM 1236 O O . LEU A 1 163 ? 2.049 -22.308 -12.087 1.00 92.38 163 LEU A O 1
ATOM 1240 N N . ALA A 1 164 ? 1.722 -24.512 -11.953 1.00 92.75 164 ALA A N 1
ATOM 1241 C CA . ALA A 1 164 ? 0.819 -24.456 -10.813 1.00 92.75 164 ALA A CA 1
ATOM 1242 C C . ALA A 1 164 ? 1.220 -25.463 -9.734 1.00 92.75 164 ALA A C 1
ATOM 1244 O O . ALA A 1 164 ? 1.634 -26.582 -10.035 1.00 92.75 164 ALA A O 1
ATOM 1245 N N . GLY A 1 165 ? 1.051 -25.077 -8.472 1.00 90.44 165 GLY A N 1
ATOM 1246 C CA . GLY A 1 165 ? 1.381 -25.908 -7.319 1.00 90.44 165 GLY A CA 1
ATOM 1247 C C . GLY A 1 165 ? 1.057 -25.206 -6.005 1.00 90.44 165 GLY A C 1
ATOM 1248 O O . GLY A 1 165 ? 1.220 -23.999 -5.882 1.00 90.44 165 GLY A O 1
ATOM 1249 N N . ALA A 1 166 ? 0.567 -25.962 -5.016 1.00 89.44 166 ALA A N 1
ATOM 1250 C CA . ALA A 1 166 ? 0.325 -25.478 -3.650 1.00 89.44 166 ALA A CA 1
ATOM 1251 C C . ALA A 1 166 ? -0.474 -24.150 -3.539 1.00 89.44 166 ALA A C 1
ATOM 1253 O O . ALA A 1 166 ? -0.199 -23.329 -2.666 1.00 89.44 166 ALA A O 1
ATOM 1254 N N . GLY A 1 167 ? -1.477 -23.943 -4.405 1.00 91.44 167 GLY A N 1
ATOM 1255 C CA . GLY A 1 167 ? -2.318 -22.732 -4.405 1.00 91.44 167 GLY A CA 1
ATOM 1256 C C . GLY A 1 167 ? -1.689 -21.514 -5.094 1.00 91.44 167 GLY A C 1
ATOM 1257 O O . GLY A 1 167 ? -2.223 -20.411 -4.981 1.00 91.44 167 GLY A O 1
ATOM 1258 N N . VAL A 1 168 ? -0.579 -21.708 -5.807 1.00 94.69 168 VAL A N 1
ATOM 1259 C CA . VAL A 1 168 ? 0.081 -20.711 -6.654 1.00 94.69 168 VAL A CA 1
ATOM 1260 C C . VAL A 1 168 ? -0.016 -21.138 -8.119 1.00 94.69 168 VAL A C 1
ATOM 1262 O O . VAL A 1 168 ? 0.091 -22.326 -8.430 1.00 94.69 168 VAL A O 1
ATOM 1265 N N . LEU A 1 169 ? -0.217 -20.163 -9.000 1.00 95.31 169 LEU A N 1
ATOM 1266 C CA . LEU A 1 169 ? -0.166 -20.269 -10.454 1.00 95.31 169 LEU A CA 1
ATOM 1267 C C . LEU A 1 169 ? 0.784 -19.186 -10.980 1.00 95.31 169 LEU A C 1
ATOM 1269 O O . LEU A 1 169 ? 0.664 -18.026 -10.598 1.00 95.31 169 LEU A O 1
ATOM 1273 N N . LEU A 1 170 ? 1.717 -19.558 -11.846 1.00 93.88 170 LEU A N 1
ATOM 1274 C CA . LEU A 1 170 ? 2.462 -18.618 -12.671 1.00 93.88 170 LEU A CA 1
ATOM 1275 C C . LEU A 1 170 ? 1.582 -18.239 -13.864 1.00 93.88 170 LEU A C 1
ATOM 1277 O O . LEU A 1 170 ? 1.058 -19.125 -14.544 1.00 93.88 170 LEU A O 1
ATOM 1281 N N . GLU A 1 171 ? 1.413 -16.940 -14.080 1.00 92.38 171 GLU A N 1
ATOM 1282 C CA . GLU A 1 171 ? 0.901 -16.392 -15.337 1.00 92.38 171 GLU A CA 1
ATOM 1283 C C . GLU A 1 171 ? 1.780 -16.892 -16.498 1.00 92.38 171 GLU A C 1
ATOM 1285 O O . GLU A 1 171 ? 2.964 -17.190 -16.298 1.00 92.38 171 GLU A O 1
ATOM 1290 N N . ALA A 1 172 ? 1.176 -17.108 -17.668 1.00 91.88 172 ALA A N 1
ATOM 1291 C CA . ALA A 1 172 ? 1.900 -17.560 -18.845 1.00 91.88 172 ALA A CA 1
ATOM 1292 C C . ALA A 1 172 ? 1.242 -17.095 -20.148 1.00 91.88 172 ALA A C 1
ATOM 1294 O O . ALA A 1 172 ? 0.058 -17.346 -20.380 1.00 91.88 172 ALA A O 1
ATOM 1295 N N . GLU A 1 173 ? 2.075 -16.578 -21.041 1.00 88.38 173 GLU A N 1
ATOM 1296 C CA . GLU A 1 173 ? 1.713 -16.105 -22.372 1.00 88.38 173 GLU A CA 1
ATOM 1297 C C . GLU A 1 173 ? 1.567 -17.246 -23.395 1.00 88.38 173 GLU A C 1
ATOM 1299 O O . GLU A 1 173 ? 2.267 -18.260 -23.283 1.00 88.38 173 GLU A O 1
ATOM 1304 N N . PRO A 1 174 ? 0.737 -17.105 -24.447 1.00 87.31 174 PRO A N 1
ATOM 1305 C CA . PRO A 1 174 ? -0.138 -15.965 -24.720 1.00 87.31 174 PRO A CA 1
ATOM 1306 C C . PRO A 1 174 ? -1.412 -15.998 -23.866 1.00 87.31 174 PRO A C 1
ATOM 1308 O O . PRO A 1 174 ? -2.018 -17.067 -23.737 1.00 87.31 174 PRO A O 1
ATOM 1311 N N . ASN A 1 175 ? -1.862 -14.848 -23.366 1.00 87.50 175 ASN A N 1
ATOM 1312 C CA . ASN A 1 175 ? -3.114 -14.736 -22.609 1.00 87.50 175 ASN A CA 1
ATOM 1313 C C . ASN A 1 175 ? -3.947 -13.467 -22.939 1.00 87.50 175 ASN A C 1
ATOM 1315 O O . ASN A 1 175 ? -4.890 -13.153 -22.219 1.00 87.50 175 ASN A O 1
ATOM 1319 N N . ASP A 1 176 ? -3.686 -12.799 -24.068 1.00 83.44 176 ASP A N 1
ATOM 1320 C CA . ASP A 1 176 ? -4.245 -11.478 -24.437 1.00 83.44 176 ASP A CA 1
ATOM 1321 C C . ASP A 1 176 ? -5.741 -11.437 -24.803 1.00 83.44 176 ASP A C 1
ATOM 1323 O O . ASP A 1 176 ? -6.319 -10.375 -25.074 1.00 83.44 176 ASP A O 1
ATOM 1327 N N . THR A 1 177 ? -6.398 -12.596 -24.882 1.00 82.75 177 THR A N 1
ATOM 1328 C CA . THR A 1 177 ? -7.786 -12.716 -25.350 1.00 82.75 177 THR A CA 1
ATOM 1329 C C . THR A 1 177 ? -8.601 -13.712 -24.528 1.00 82.75 177 THR A C 1
ATOM 1331 O O . THR A 1 177 ? -8.038 -14.644 -23.952 1.00 82.75 177 THR A O 1
ATOM 1334 N N . PRO A 1 178 ? -9.950 -13.618 -24.537 1.00 86.00 178 PRO A N 1
ATOM 1335 C CA . PRO A 1 178 ? -10.804 -14.625 -23.903 1.00 86.00 178 PRO A CA 1
ATOM 1336 C C . PRO A 1 178 ? -10.525 -16.057 -24.387 1.00 86.00 178 PRO A C 1
ATOM 1338 O O . PRO A 1 178 ? -10.679 -17.011 -23.628 1.00 86.00 178 PRO A O 1
ATOM 1341 N N . GLU A 1 179 ? -10.121 -16.215 -25.651 1.00 83.75 179 GLU A N 1
ATOM 1342 C CA . GLU A 1 179 ? -9.801 -17.511 -26.253 1.00 83.75 179 GLU A CA 1
ATOM 1343 C C . GLU A 1 179 ? -8.445 -18.073 -25.800 1.00 83.75 179 GLU A C 1
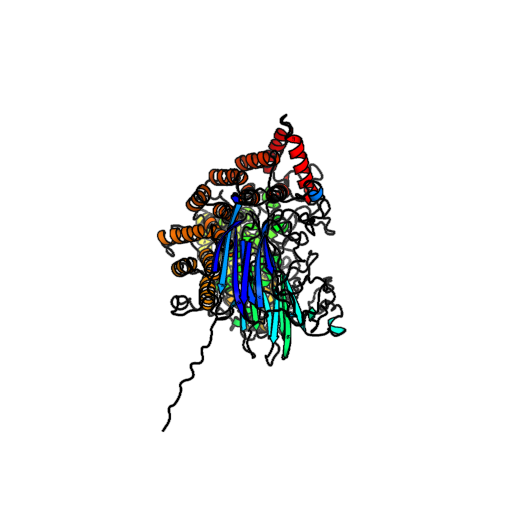ATOM 1345 O O . GLU A 1 179 ? -8.258 -19.290 -25.798 1.00 83.75 179 GLU A O 1
ATOM 1350 N N . GLN A 1 180 ? -7.515 -17.195 -25.422 1.00 85.44 180 GLN A N 1
ATOM 1351 C CA . GLN A 1 180 ? -6.191 -17.535 -24.892 1.00 85.44 180 GLN A CA 1
ATOM 1352 C C . GLN A 1 180 ? -6.167 -17.585 -23.356 1.00 85.44 180 GLN A C 1
ATOM 1354 O O . GLN A 1 180 ? -5.145 -17.933 -22.775 1.00 85.44 180 GLN A O 1
ATOM 1359 N N . ALA A 1 181 ? -7.286 -17.264 -22.703 1.00 90.12 181 ALA A N 1
ATOM 1360 C CA . ALA A 1 181 ? -7.359 -17.092 -21.263 1.00 90.12 181 ALA A CA 1
ATOM 1361 C C . ALA A 1 181 ? -6.811 -18.295 -20.476 1.00 90.12 181 ALA A C 1
ATOM 1363 O O . ALA A 1 181 ? -7.183 -19.449 -20.717 1.00 90.12 181 ALA A O 1
ATOM 1364 N N . VAL A 1 182 ? -5.981 -18.016 -19.471 1.00 92.38 182 VAL A N 1
ATOM 1365 C CA . VAL A 1 182 ? -5.390 -19.042 -18.609 1.00 92.38 182 VAL A CA 1
ATOM 1366 C C . VAL A 1 182 ? -6.458 -19.614 -17.675 1.00 92.38 182 VAL A C 1
ATOM 1368 O O . VAL A 1 182 ? -7.074 -18.893 -16.887 1.00 92.38 182 VAL A O 1
ATOM 1371 N N . ASP A 1 183 ? -6.676 -20.929 -17.737 1.00 92.94 183 ASP A N 1
ATOM 1372 C CA . ASP A 1 183 ? -7.607 -21.624 -16.843 1.00 92.94 183 ASP A CA 1
ATOM 1373 C C . ASP A 1 183 ? -7.125 -21.553 -15.382 1.00 92.94 183 ASP A C 1
ATOM 1375 O O . ASP A 1 183 ? -6.036 -22.019 -15.036 1.00 92.94 183 ASP A O 1
ATOM 1379 N N . LEU A 1 184 ? -7.974 -21.031 -14.497 1.00 94.38 184 LEU A N 1
ATOM 1380 C CA . LEU A 1 184 ? -7.696 -20.922 -13.068 1.00 94.38 184 LEU A CA 1
ATOM 1381 C C . LEU A 1 184 ? -8.085 -22.221 -12.339 1.00 94.38 184 LEU A C 1
ATOM 1383 O O . LEU A 1 184 ? -9.274 -22.558 -12.275 1.00 94.38 184 LEU A O 1
ATOM 1387 N N . PRO A 1 185 ? -7.130 -22.956 -11.729 1.00 91.00 185 PRO A N 1
ATOM 1388 C CA . PRO A 1 185 ? -7.385 -24.246 -11.088 1.00 91.00 185 PRO A CA 1
ATOM 1389 C C . PRO A 1 185 ? -8.006 -24.087 -9.690 1.00 91.00 185 PRO A C 1
ATOM 1391 O O . PRO A 1 185 ? -7.447 -24.514 -8.681 1.00 91.00 185 PRO A O 1
ATOM 1394 N N . LEU A 1 186 ? -9.199 -23.498 -9.615 1.00 84.06 186 LEU A N 1
ATOM 1395 C CA . LEU A 1 186 ? -9.944 -23.314 -8.362 1.00 84.06 186 LEU A CA 1
ATOM 1396 C C . LEU A 1 186 ? -10.554 -24.634 -7.833 1.00 84.06 186 LEU A C 1
ATOM 1398 O O . LEU A 1 186 ? -11.010 -24.699 -6.693 1.00 84.06 186 LEU A O 1
ATOM 1402 N N . GLY A 1 187 ? -10.471 -25.714 -8.620 1.00 76.00 187 GLY A N 1
ATOM 1403 C CA . GLY A 1 187 ? -10.908 -27.065 -8.267 1.00 76.00 187 GLY A CA 1
ATOM 1404 C C . GLY A 1 187 ? -12.420 -27.274 -8.382 1.00 76.00 187 GLY A C 1
ATOM 1405 O O . GLY A 1 187 ? -13.202 -26.329 -8.418 1.00 76.00 187 GLY A O 1
ATOM 1406 N N . ASP A 1 188 ? -12.836 -28.541 -8.414 1.00 75.25 188 ASP A N 1
ATOM 1407 C CA . ASP A 1 188 ? -14.251 -28.907 -8.474 1.00 75.25 188 ASP A CA 1
ATOM 1408 C C . ASP A 1 188 ? -14.828 -28.997 -7.044 1.00 75.25 188 ASP A C 1
ATOM 1410 O O . ASP A 1 188 ? -14.244 -29.637 -6.161 1.00 75.25 188 ASP A O 1
ATOM 1414 N N . GLY A 1 189 ? -15.965 -28.339 -6.792 1.00 81.25 189 GLY A N 1
ATOM 1415 C CA . GLY A 1 189 ? -16.739 -28.467 -5.550 1.00 81.25 189 GLY A CA 1
ATOM 1416 C C . GLY A 1 189 ? -16.983 -27.172 -4.765 1.00 81.25 189 GLY A C 1
ATOM 1417 O O . GLY A 1 189 ? -16.633 -26.074 -5.183 1.00 81.25 189 GLY A O 1
ATOM 1418 N N . ASP A 1 190 ? -17.604 -27.333 -3.593 1.00 89.44 190 ASP A N 1
ATOM 1419 C CA . ASP A 1 190 ? -18.167 -26.238 -2.783 1.00 89.44 190 ASP A CA 1
ATOM 1420 C C . ASP A 1 190 ? -17.291 -25.803 -1.600 1.00 89.44 190 ASP A C 1
ATOM 1422 O O . ASP A 1 190 ? -17.741 -25.048 -0.734 1.00 89.44 190 ASP A O 1
ATOM 1426 N N . ALA A 1 191 ? -16.057 -26.300 -1.517 1.00 91.81 191 ALA A N 1
ATOM 1427 C CA . ALA A 1 191 ? -15.114 -25.857 -0.496 1.00 91.81 191 ALA A CA 1
ATOM 1428 C C . ALA A 1 191 ? -14.698 -24.402 -0.750 1.00 91.81 191 ALA A C 1
ATOM 1430 O O . ALA A 1 191 ? -14.673 -23.957 -1.894 1.00 91.81 191 ALA A O 1
ATOM 1431 N N . ASP A 1 192 ? -14.354 -23.678 0.314 1.00 93.00 192 ASP A N 1
ATOM 1432 C CA . ASP A 1 192 ? -13.711 -22.373 0.176 1.00 93.00 192 ASP A CA 1
ATOM 1433 C C . ASP A 1 192 ? -12.310 -22.575 -0.437 1.00 93.00 192 ASP A C 1
ATOM 1435 O O . ASP A 1 192 ? -11.584 -23.510 -0.070 1.00 93.00 192 ASP A O 1
ATOM 1439 N N . ARG A 1 193 ? -11.947 -21.741 -1.414 1.00 92.69 193 ARG A N 1
ATOM 1440 C CA . ARG A 1 193 ? -10.714 -21.867 -2.206 1.00 92.69 193 ARG A CA 1
ATOM 1441 C C . ARG A 1 193 ? -9.967 -20.550 -2.256 1.00 92.69 193 ARG A C 1
ATOM 1443 O O . ARG A 1 193 ? -10.583 -19.490 -2.324 1.00 92.69 193 ARG A O 1
ATOM 1450 N N . GLU A 1 194 ? -8.646 -20.652 -2.271 1.00 93.44 194 GLU A N 1
ATOM 1451 C CA . GLU A 1 194 ? -7.728 -19.539 -2.468 1.00 93.44 194 GLU A CA 1
ATOM 1452 C C . GLU A 1 194 ? -6.726 -19.929 -3.557 1.00 93.44 194 GLU A C 1
ATOM 1454 O O . GLU A 1 194 ? -6.206 -21.049 -3.549 1.00 93.44 194 GLU A O 1
ATOM 1459 N N . LEU A 1 195 ? -6.484 -19.019 -4.494 1.00 95.44 195 LEU A N 1
ATOM 1460 C CA . LEU A 1 195 ? -5.492 -19.158 -5.554 1.00 95.44 195 LEU A CA 1
ATOM 1461 C C . LEU A 1 195 ? -4.753 -17.832 -5.698 1.00 95.44 195 LEU A C 1
ATOM 1463 O O . LEU A 1 195 ? -5.360 -16.767 -5.609 1.00 95.44 195 LEU A O 1
ATOM 1467 N N . ARG A 1 196 ? -3.447 -17.899 -5.935 1.00 95.12 196 ARG A N 1
ATOM 1468 C CA . ARG A 1 196 ? -2.620 -16.726 -6.213 1.00 95.12 196 ARG A CA 1
ATOM 1469 C C . ARG A 1 196 ? -2.003 -16.867 -7.584 1.00 95.12 196 ARG A C 1
ATOM 1471 O O . ARG A 1 196 ? -1.292 -17.841 -7.817 1.00 95.12 196 ARG A O 1
ATOM 1478 N N . VAL A 1 197 ? -2.277 -15.910 -8.458 1.00 95.44 197 VAL A N 1
ATOM 1479 C CA . VAL A 1 197 ? -1.648 -15.838 -9.776 1.00 95.44 197 VAL A CA 1
ATOM 1480 C C . VAL A 1 197 ? -0.512 -14.830 -9.730 1.00 95.44 197 VAL A C 1
ATOM 1482 O O . VAL A 1 197 ? -0.696 -13.728 -9.215 1.00 95.44 197 VAL A O 1
ATOM 1485 N N . LEU A 1 198 ? 0.659 -15.220 -10.216 1.00 92.88 198 LEU A N 1
ATOM 1486 C CA . LEU A 1 198 ? 1.873 -14.412 -10.194 1.00 92.88 198 LEU A CA 1
ATOM 1487 C C . LEU A 1 198 ? 2.213 -13.991 -11.620 1.00 92.88 198 LEU A C 1
ATOM 1489 O O . LEU A 1 198 ? 2.612 -14.839 -12.416 1.00 92.88 198 LEU A O 1
ATOM 1493 N N . GLY A 1 199 ? 2.004 -12.707 -11.908 1.00 86.00 199 GLY A N 1
ATOM 1494 C CA . GLY A 1 199 ? 2.188 -12.087 -13.223 1.00 86.00 199 GLY A CA 1
ATOM 1495 C C . GLY A 1 199 ? 3.611 -11.619 -13.507 1.00 86.00 199 GLY A C 1
ATOM 1496 O O . GLY A 1 199 ? 4.329 -11.262 -12.561 1.00 86.00 199 GLY A O 1
ATOM 1497 N N . SER A 1 200 ? 3.989 -11.602 -14.792 1.00 75.25 200 SER A N 1
ATOM 1498 C CA . SER A 1 200 ? 5.343 -11.301 -15.279 1.00 75.25 200 SER A CA 1
ATOM 1499 C C . SER A 1 200 ? 5.466 -9.974 -16.076 1.00 75.25 200 SER A C 1
ATOM 1501 O O . SER A 1 200 ? 4.749 -9.029 -15.768 1.00 75.25 200 SER A O 1
ATOM 1503 N N . GLN A 1 201 ? 6.490 -9.818 -16.940 1.00 69.38 201 GLN A N 1
ATOM 1504 C CA . GLN A 1 201 ? 7.040 -8.515 -17.402 1.00 69.38 201 GLN A CA 1
ATOM 1505 C C . GLN A 1 201 ? 6.751 -8.103 -18.861 1.00 69.38 201 GLN A C 1
ATOM 1507 O O . GLN A 1 201 ? 7.464 -7.249 -19.408 1.00 69.38 201 GLN A O 1
ATOM 1512 N N . ASP A 1 202 ? 5.767 -8.694 -19.512 1.00 60.03 202 ASP A N 1
ATOM 1513 C CA . ASP A 1 202 ? 5.271 -8.282 -20.835 1.00 60.03 202 ASP A CA 1
ATOM 1514 C C . ASP A 1 202 ? 4.624 -6.874 -20.812 1.00 60.03 202 ASP A C 1
ATOM 1516 O O . ASP A 1 202 ? 4.706 -6.111 -21.780 1.00 60.03 202 ASP A O 1
ATOM 1520 N N . GLU A 1 203 ? 4.113 -6.490 -19.647 1.00 64.56 203 GLU A N 1
ATOM 1521 C CA . GLU A 1 203 ? 3.367 -5.268 -19.362 1.00 64.56 203 GLU A CA 1
ATOM 1522 C C . GLU A 1 203 ? 4.120 -3.944 -19.605 1.00 64.56 203 GLU A C 1
ATOM 1524 O O . GLU A 1 203 ? 5.356 -3.857 -19.732 1.00 64.56 203 GLU A O 1
ATOM 1529 N N . LEU A 1 204 ? 3.350 -2.850 -19.653 1.00 65.56 204 LEU A N 1
ATOM 1530 C CA . LEU A 1 204 ? 3.865 -1.499 -19.885 1.00 65.56 204 LEU A CA 1
ATOM 1531 C C . LEU A 1 204 ? 4.899 -1.081 -18.836 1.00 65.56 204 LEU A C 1
ATOM 1533 O O . LEU A 1 204 ? 4.737 -1.263 -17.631 1.00 65.56 204 LEU A O 1
ATOM 1537 N N . GLU A 1 205 ? 5.980 -0.466 -19.307 1.00 66.56 205 GLU A N 1
ATOM 1538 C CA . GLU A 1 205 ? 6.994 0.085 -18.418 1.00 66.56 205 GLU A CA 1
ATOM 1539 C C . GLU A 1 205 ? 6.544 1.425 -17.828 1.00 66.56 205 GLU A C 1
ATOM 1541 O O . GLU A 1 205 ? 5.780 2.174 -18.434 1.00 66.56 205 GLU A O 1
ATOM 1546 N N . TYR A 1 206 ? 7.108 1.767 -16.670 1.00 66.88 206 TYR A N 1
ATOM 1547 C CA . TYR A 1 206 ? 7.035 3.065 -16.029 1.00 66.88 206 TYR A CA 1
ATOM 1548 C C . TYR A 1 206 ? 7.223 4.227 -17.016 1.00 66.88 206 TYR A C 1
ATOM 1550 O O . TYR A 1 206 ? 6.252 4.926 -17.268 1.00 66.88 206 TYR A O 1
ATOM 1558 N N . PHE A 1 207 ? 8.393 4.489 -17.604 1.00 65.69 207 PHE A N 1
ATOM 1559 C CA . PHE A 1 207 ? 8.577 5.756 -18.342 1.00 65.69 207 PHE A CA 1
ATOM 1560 C C . PHE A 1 207 ? 7.864 5.827 -19.700 1.00 65.69 207 PHE A C 1
ATOM 1562 O O . PHE A 1 207 ? 7.472 6.924 -20.125 1.00 65.69 207 PHE A O 1
ATOM 1569 N N . GLU A 1 208 ? 7.635 4.676 -20.332 1.00 67.44 208 GLU A N 1
ATOM 1570 C CA . GLU A 1 208 ? 6.990 4.517 -21.637 1.00 67.44 208 GLU A CA 1
ATOM 1571 C C . GLU A 1 208 ? 5.578 3.918 -21.512 1.00 67.44 208 GLU A C 1
ATOM 1573 O O . GLU A 1 208 ? 5.259 2.852 -22.025 1.00 67.44 208 GLU A O 1
ATOM 1578 N N . ASN A 1 209 ? 4.694 4.646 -20.832 1.00 64.12 209 ASN A N 1
ATOM 1579 C CA . ASN A 1 209 ? 3.331 4.204 -20.519 1.00 64.12 209 ASN A CA 1
ATOM 1580 C C . ASN A 1 209 ? 2.232 4.886 -21.357 1.00 64.12 209 ASN A C 1
ATOM 1582 O O . ASN A 1 209 ? 1.071 4.932 -20.945 1.00 64.12 209 ASN A O 1
ATOM 1586 N N . ALA A 1 210 ? 2.574 5.459 -22.517 1.00 62.78 210 ALA A N 1
ATOM 1587 C CA . ALA A 1 210 ? 1.620 6.184 -23.367 1.00 62.78 210 ALA A CA 1
ATOM 1588 C C . ALA A 1 210 ? 0.447 5.311 -23.851 1.00 62.78 210 ALA A C 1
ATOM 1590 O O . ALA A 1 210 ? -0.618 5.844 -24.157 1.00 62.78 210 ALA A O 1
ATOM 1591 N N . GLN A 1 211 ? 0.655 3.992 -23.878 1.00 61.81 211 GLN A N 1
ATOM 1592 C CA . GLN A 1 211 ? -0.314 2.977 -24.292 1.00 61.81 211 GLN A CA 1
ATOM 1593 C C . GLN A 1 211 ? -1.114 2.381 -23.124 1.00 61.81 211 GLN A C 1
ATOM 1595 O O . GLN A 1 211 ? -1.836 1.414 -23.322 1.00 61.81 211 GLN A O 1
ATOM 1600 N N . SER A 1 212 ? -1.006 2.911 -21.901 1.00 63.47 212 SER A N 1
ATOM 1601 C CA . SER A 1 212 ? -1.788 2.378 -20.777 1.00 63.47 212 SER A CA 1
ATOM 1602 C C . SER A 1 212 ? -3.286 2.573 -21.003 1.00 63.47 212 SER A C 1
ATOM 1604 O O . SER A 1 212 ? -3.714 3.595 -21.549 1.00 63.47 212 SER A O 1
ATOM 1606 N N . GLY A 1 213 ? -4.074 1.562 -20.643 1.00 61.75 213 GLY A N 1
ATOM 1607 C CA . GLY A 1 213 ? -5.461 1.389 -21.064 1.00 61.75 213 GLY A CA 1
ATOM 1608 C C . GLY A 1 213 ? -5.637 0.802 -22.471 1.00 61.75 213 GLY A C 1
ATOM 1609 O O . GLY A 1 213 ? -6.781 0.609 -22.877 1.00 61.75 213 GLY A O 1
ATOM 1610 N N . LYS A 1 214 ? -4.542 0.553 -23.206 1.00 59.38 214 LYS A N 1
ATOM 1611 C CA . LYS A 1 214 ? -4.494 0.002 -24.577 1.00 59.38 214 LYS A CA 1
ATOM 1612 C C . LYS A 1 214 ? -3.439 -1.108 -24.748 1.00 59.38 214 LYS A C 1
ATOM 1614 O O . LYS A 1 214 ? -3.131 -1.483 -25.878 1.00 59.38 214 LYS A O 1
ATOM 1619 N N . GLY A 1 215 ? -2.826 -1.567 -23.656 1.00 62.38 215 GLY A N 1
ATOM 1620 C CA . GLY A 1 215 ? -1.876 -2.682 -23.675 1.00 62.38 215 GLY A CA 1
ATOM 1621 C C . GLY A 1 215 ? -2.581 -4.032 -23.861 1.00 62.38 215 GLY A C 1
ATOM 1622 O O . GLY A 1 215 ? -3.811 -4.082 -23.757 1.00 62.38 215 GLY A O 1
ATOM 1623 N N . PRO A 1 216 ? -1.832 -5.111 -24.155 1.00 67.38 216 PRO A N 1
ATOM 1624 C CA . PRO A 1 216 ? -2.343 -6.459 -23.926 1.00 67.38 216 PRO A CA 1
ATOM 1625 C C . PRO A 1 216 ? -2.747 -6.585 -22.451 1.00 67.38 216 PRO A C 1
ATOM 1627 O O . PRO A 1 216 ? -2.031 -6.110 -21.577 1.00 67.38 216 PRO A O 1
ATOM 1630 N N . ASP A 1 217 ? -3.938 -7.117 -22.191 1.00 82.50 217 ASP A N 1
ATOM 1631 C CA . ASP A 1 217 ? -4.411 -7.376 -20.831 1.00 82.50 217 ASP A CA 1
ATOM 1632 C C . ASP A 1 217 ? -4.407 -8.885 -20.605 1.00 82.50 217 ASP A C 1
ATOM 1634 O O . ASP A 1 217 ? -4.854 -9.623 -21.484 1.00 82.50 217 ASP A O 1
ATOM 1638 N N . ASP A 1 218 ? -4.059 -9.326 -19.401 1.00 88.50 218 ASP A N 1
ATOM 1639 C CA . ASP A 1 218 ? -4.057 -10.741 -19.049 1.00 88.50 218 ASP A CA 1
ATOM 1640 C C . ASP A 1 218 ? -5.484 -11.282 -18.896 1.00 88.50 218 ASP A C 1
ATOM 1642 O O . ASP A 1 218 ? -6.262 -10.816 -18.047 1.00 88.50 218 ASP A O 1
ATOM 1646 N N . TRP A 1 219 ? -5.836 -12.316 -19.662 1.00 92.00 219 TRP A N 1
ATOM 1647 C CA . TRP A 1 219 ? -7.108 -13.018 -19.514 1.00 92.00 219 TRP A CA 1
ATOM 1648 C C . TRP A 1 219 ? -6.980 -14.309 -18.713 1.00 92.00 219 TRP A C 1
ATOM 1650 O O . TRP A 1 219 ? -6.159 -15.187 -18.973 1.00 92.00 219 TRP A O 1
ATOM 1660 N N . TYR A 1 220 ? -7.918 -14.480 -17.789 1.00 95.69 220 TYR A N 1
ATOM 1661 C CA . TYR A 1 220 ? -8.059 -15.669 -16.964 1.00 95.69 220 TYR A CA 1
ATOM 1662 C C . TYR A 1 220 ? -9.459 -16.237 -17.075 1.00 95.69 220 TYR A C 1
ATOM 1664 O O . TYR A 1 220 ? -10.433 -15.486 -17.097 1.00 95.69 220 TYR A O 1
ATOM 1672 N N . ARG A 1 221 ? -9.579 -17.563 -17.074 1.00 95.44 221 ARG A N 1
ATOM 1673 C CA . ARG A 1 221 ? -10.852 -18.273 -17.194 1.00 95.44 221 ARG A CA 1
ATOM 1674 C C . ARG A 1 221 ? -11.192 -19.026 -15.916 1.00 95.44 221 ARG A C 1
ATOM 1676 O O . ARG A 1 221 ? -10.380 -19.759 -15.360 1.00 95.44 221 ARG A O 1
ATOM 1683 N N . ILE A 1 222 ? -12.433 -18.879 -15.469 1.00 95.69 222 ILE A N 1
ATOM 1684 C CA . ILE A 1 222 ? -12.999 -19.561 -14.305 1.00 95.69 222 ILE A CA 1
ATOM 1685 C C . ILE A 1 222 ? -14.161 -20.422 -14.780 1.00 95.69 222 ILE A C 1
ATOM 1687 O O . ILE A 1 222 ? -15.219 -19.907 -15.133 1.00 95.69 222 ILE A O 1
ATOM 1691 N N . VAL A 1 223 ? -13.994 -21.742 -14.735 1.00 94.12 223 VAL A N 1
ATOM 1692 C CA . VAL A 1 223 ? -15.093 -22.695 -14.942 1.00 94.12 223 VAL A CA 1
ATOM 1693 C C . VAL A 1 223 ? -15.605 -23.136 -13.574 1.00 94.12 223 VAL A C 1
ATOM 1695 O O . VAL A 1 223 ? -14.970 -23.954 -12.906 1.00 94.12 223 VAL A O 1
ATOM 1698 N N . TYR A 1 224 ? -16.741 -22.596 -13.130 1.00 94.38 224 TYR A N 1
ATOM 1699 C CA . TYR A 1 224 ? -17.240 -22.874 -11.786 1.00 94.38 224 TYR A CA 1
ATOM 1700 C C . TYR A 1 224 ? -18.113 -24.137 -11.754 1.00 94.38 224 TYR A C 1
ATOM 1702 O O . TYR A 1 224 ? -19.278 -24.137 -12.150 1.00 94.38 224 TYR A O 1
ATOM 1710 N N . ARG A 1 225 ? -17.542 -25.241 -11.252 1.00 92.88 225 ARG A N 1
ATOM 1711 C CA . ARG A 1 225 ? -18.201 -26.563 -11.175 1.00 92.88 225 ARG A CA 1
ATOM 1712 C C . ARG A 1 225 ? -18.805 -26.897 -9.804 1.00 92.88 225 ARG A C 1
ATOM 1714 O O . ARG A 1 225 ? -19.070 -28.064 -9.522 1.00 92.88 225 ARG A O 1
ATOM 1721 N N . GLY A 1 226 ? -18.971 -25.906 -8.928 1.00 92.12 226 GLY A N 1
ATOM 1722 C CA . GLY A 1 226 ? -19.648 -26.098 -7.643 1.00 92.12 226 GLY A CA 1
ATOM 1723 C C . GLY A 1 226 ? -21.150 -26.343 -7.803 1.00 92.12 226 GLY A C 1
ATOM 1724 O O . GLY A 1 226 ? -21.712 -26.166 -8.882 1.00 92.12 226 GLY A O 1
ATOM 1725 N N . SER A 1 227 ? -21.802 -26.764 -6.721 1.00 94.44 227 SER A N 1
ATOM 1726 C CA . SER A 1 227 ? -23.242 -27.046 -6.680 1.00 94.44 227 SER A CA 1
ATOM 1727 C C . SER A 1 227 ? -24.080 -25.911 -6.087 1.00 94.44 227 SER A C 1
ATOM 1729 O O . SER A 1 227 ? -25.304 -25.923 -6.218 1.00 94.44 227 SER A O 1
ATOM 1731 N N . LYS A 1 228 ? -23.440 -24.910 -5.472 1.00 94.69 228 LYS A N 1
ATOM 1732 C CA . LYS A 1 228 ? -24.100 -23.733 -4.886 1.00 94.69 228 LYS A CA 1
ATOM 1733 C C . LYS A 1 228 ? -23.453 -22.428 -5.341 1.00 94.69 228 LYS A C 1
ATOM 1735 O O . LYS A 1 228 ? -22.300 -22.427 -5.742 1.00 94.69 228 LYS A O 1
ATOM 1740 N N . THR A 1 229 ? -24.174 -21.313 -5.249 1.00 95.06 229 THR A N 1
ATOM 1741 C CA . THR A 1 229 ? -23.591 -19.989 -5.514 1.00 95.06 229 THR A CA 1
ATOM 1742 C C . THR A 1 229 ? -22.488 -19.670 -4.498 1.00 95.06 229 THR A C 1
ATOM 1744 O O . THR A 1 229 ? -22.656 -19.911 -3.299 1.00 95.06 229 THR A O 1
ATOM 1747 N N . LYS A 1 230 ? -21.374 -19.108 -4.971 1.00 96.06 230 LYS A N 1
ATOM 1748 C CA . LYS A 1 230 ? -20.234 -18.646 -4.160 1.00 96.06 230 LYS A CA 1
ATOM 1749 C C . LYS A 1 230 ? -19.910 -17.190 -4.461 1.00 96.06 230 LYS A C 1
ATOM 1751 O O . LYS A 1 230 ? -20.274 -16.686 -5.516 1.00 96.06 230 LYS A O 1
ATOM 1756 N N . LEU A 1 231 ? -19.181 -16.538 -3.566 1.00 95.56 231 LEU A N 1
ATOM 1757 C CA . LEU A 1 231 ? -18.587 -15.232 -3.810 1.00 95.56 231 LEU A CA 1
ATOM 1758 C C . LEU A 1 231 ? -17.132 -15.395 -4.266 1.00 95.56 231 LEU A C 1
ATOM 1760 O O . LEU A 1 231 ? -16.317 -15.979 -3.553 1.00 95.56 231 LEU A O 1
ATOM 1764 N N . LEU A 1 232 ? -16.813 -14.853 -5.435 1.00 96.81 232 LEU A N 1
ATOM 1765 C CA . LEU A 1 232 ? -15.464 -14.549 -5.885 1.00 96.81 232 LEU A CA 1
ATOM 1766 C C . LEU A 1 232 ? -15.042 -13.190 -5.325 1.00 96.81 232 LEU A C 1
ATOM 1768 O O . LEU A 1 232 ? -15.761 -12.214 -5.510 1.00 96.81 232 LEU A O 1
ATOM 1772 N N . THR A 1 233 ? -13.855 -13.091 -4.738 1.00 96.31 233 THR A N 1
ATOM 1773 C CA . THR A 1 233 ? -13.148 -11.809 -4.600 1.00 96.31 233 THR A CA 1
ATOM 1774 C C . THR A 1 233 ? -11.809 -11.899 -5.310 1.00 96.31 233 THR A C 1
ATOM 1776 O O . THR A 1 233 ? -11.118 -12.905 -5.144 1.00 96.31 233 THR A O 1
ATOM 1779 N N . ALA A 1 234 ? -11.437 -10.857 -6.045 1.00 96.62 234 ALA A N 1
ATOM 1780 C CA . ALA A 1 234 ? -10.143 -10.747 -6.705 1.00 96.62 234 ALA A CA 1
ATOM 1781 C C . ALA A 1 234 ? -9.437 -9.463 -6.259 1.00 96.62 234 ALA A C 1
ATOM 1783 O O . ALA A 1 234 ? -10.025 -8.386 -6.335 1.00 96.62 234 ALA A O 1
ATOM 1784 N N . ASN A 1 235 ? -8.197 -9.589 -5.785 1.00 95.12 235 ASN A N 1
ATOM 1785 C CA . ASN A 1 235 ? -7.378 -8.503 -5.250 1.00 95.12 235 ASN A CA 1
ATOM 1786 C C . ASN A 1 235 ? -6.016 -8.467 -5.961 1.00 95.12 235 ASN A C 1
ATOM 1788 O O . ASN A 1 235 ? -5.195 -9.371 -5.792 1.00 95.12 235 ASN A O 1
ATOM 1792 N N . LEU A 1 236 ? -5.778 -7.420 -6.747 1.00 92.44 236 LEU A N 1
ATOM 1793 C CA . LEU A 1 236 ? -4.528 -7.157 -7.449 1.00 92.44 236 LEU A CA 1
ATOM 1794 C C . LEU A 1 236 ? -3.541 -6.471 -6.498 1.00 92.44 236 LEU A C 1
ATOM 1796 O O . LEU A 1 236 ? -3.629 -5.279 -6.198 1.00 92.44 236 LEU A O 1
ATOM 1800 N N . GLN A 1 237 ? -2.572 -7.245 -6.031 1.00 89.75 237 GLN A N 1
ATOM 1801 C CA . GLN A 1 237 ? -1.538 -6.823 -5.104 1.00 89.75 237 GLN A CA 1
ATOM 1802 C C . GLN A 1 237 ? -0.229 -6.533 -5.828 1.00 89.75 237 GLN A C 1
ATOM 1804 O O . GLN A 1 237 ? 0.350 -7.379 -6.504 1.00 89.75 237 GLN A O 1
ATOM 1809 N N . VAL A 1 238 ? 0.275 -5.322 -5.614 1.00 82.50 238 VAL A N 1
ATOM 1810 C CA . VAL A 1 238 ? 1.525 -4.825 -6.198 1.00 82.50 238 VAL A CA 1
ATOM 1811 C C . VAL A 1 238 ? 2.414 -4.264 -5.090 1.00 82.50 238 VAL A C 1
ATOM 1813 O O . VAL A 1 238 ? 1.898 -3.730 -4.103 1.00 82.50 238 VAL A O 1
ATOM 1816 N N . ALA A 1 239 ? 3.735 -4.419 -5.210 1.00 77.06 239 ALA A N 1
ATOM 1817 C CA . ALA A 1 239 ? 4.682 -3.945 -4.197 1.00 77.06 239 ALA A CA 1
ATOM 1818 C C . ALA A 1 239 ? 4.849 -2.418 -4.263 1.00 77.06 239 ALA A C 1
ATOM 1820 O O . ALA A 1 239 ? 4.706 -1.730 -3.250 1.00 77.06 239 ALA A O 1
ATOM 1821 N N . GLU A 1 240 ? 5.059 -1.897 -5.473 1.00 75.44 240 GLU A N 1
ATOM 1822 C CA . GLU A 1 240 ? 5.201 -0.474 -5.771 1.00 75.44 240 GLU A CA 1
ATOM 1823 C C . GLU A 1 240 ? 4.202 -0.080 -6.878 1.00 75.44 240 GLU A C 1
ATOM 1825 O O . GLU A 1 240 ? 4.465 -0.322 -8.047 1.00 75.44 240 GLU A O 1
ATOM 1830 N N . PRO A 1 241 ? 3.033 0.512 -6.566 1.00 68.81 241 PRO A N 1
ATOM 1831 C CA . PRO A 1 241 ? 2.030 0.862 -7.578 1.00 68.81 241 PRO A CA 1
ATOM 1832 C C . PRO A 1 241 ? 2.424 2.120 -8.367 1.00 68.81 241 PRO A C 1
ATOM 1834 O O . PRO A 1 241 ? 1.909 3.216 -8.119 1.00 68.81 241 PRO A O 1
ATOM 1837 N N . VAL A 1 242 ? 3.336 1.987 -9.326 1.00 64.69 242 VAL A N 1
ATOM 1838 C CA . VAL A 1 242 ? 3.795 3.126 -10.137 1.00 64.69 242 VAL A CA 1
ATOM 1839 C C . VAL A 1 242 ? 2.788 3.459 -11.236 1.00 64.69 242 VAL A C 1
ATOM 1841 O O . VAL A 1 242 ? 2.556 4.629 -11.531 1.00 64.69 242 VAL A O 1
ATOM 1844 N N . LEU A 1 243 ? 2.140 2.455 -11.821 1.00 68.19 243 LEU A N 1
ATOM 1845 C CA . LEU A 1 243 ? 1.049 2.627 -12.787 1.00 68.19 243 LEU A CA 1
ATOM 1846 C C . LEU A 1 243 ? -0.289 2.191 -12.174 1.00 68.19 243 LEU A C 1
ATOM 1848 O O . LEU A 1 243 ? -0.321 1.549 -11.127 1.00 68.19 243 LEU A O 1
ATOM 1852 N N . SER A 1 244 ? -1.414 2.608 -12.756 1.00 71.62 244 SER A N 1
ATOM 1853 C CA . SER A 1 244 ? -2.729 2.148 -12.282 1.00 71.62 244 SER A CA 1
ATOM 1854 C C . SER A 1 244 ? -3.068 0.822 -12.943 1.00 71.62 244 SER A C 1
ATOM 1856 O O . SER A 1 244 ? -3.088 0.773 -14.163 1.00 71.62 244 SER A O 1
ATOM 1858 N N . GLY A 1 245 ? -3.356 -0.214 -12.158 1.00 78.25 245 GLY A N 1
ATOM 1859 C CA . GLY A 1 245 ? -3.929 -1.458 -12.676 1.00 78.25 245 GLY A CA 1
ATOM 1860 C C . GLY A 1 245 ? -5.462 -1.476 -12.643 1.00 78.25 245 GLY A C 1
ATOM 1861 O O . GLY A 1 245 ? -6.088 -0.605 -12.033 1.00 78.25 245 GLY A O 1
ATOM 1862 N N . ARG A 1 246 ? -6.096 -2.466 -13.274 1.00 82.38 246 ARG A N 1
ATOM 1863 C CA . ARG A 1 246 ? -7.538 -2.726 -13.133 1.00 82.38 246 ARG A CA 1
ATOM 1864 C C . ARG A 1 246 ? -7.904 -4.184 -13.376 1.00 82.38 246 ARG A C 1
ATOM 1866 O O . ARG A 1 246 ? -7.311 -4.849 -14.214 1.00 82.38 246 ARG A O 1
ATOM 1873 N N . ILE A 1 247 ? -8.946 -4.637 -12.688 1.00 90.25 247 ILE A N 1
ATOM 1874 C CA . ILE A 1 247 ? -9.595 -5.930 -12.889 1.00 90.25 247 ILE A CA 1
ATOM 1875 C C . ILE A 1 247 ? -10.975 -5.682 -13.496 1.00 90.25 247 ILE A C 1
ATOM 1877 O O . ILE A 1 247 ? -11.759 -4.870 -12.998 1.00 90.25 247 ILE A O 1
ATOM 1881 N N . ARG A 1 248 ? -11.292 -6.407 -14.564 1.00 90.06 248 ARG A N 1
ATOM 1882 C CA . ARG A 1 248 ? -12.629 -6.465 -15.166 1.00 90.06 248 ARG A CA 1
ATOM 1883 C C . ARG A 1 248 ? -13.115 -7.908 -15.151 1.00 90.06 248 ARG A C 1
ATOM 1885 O O . ARG A 1 248 ? -12.313 -8.827 -15.287 1.00 90.06 248 ARG A O 1
ATOM 1892 N N . VAL A 1 249 ? -14.421 -8.102 -14.980 1.00 93.31 249 VAL A N 1
ATOM 1893 C CA . VAL A 1 249 ? -15.028 -9.438 -14.936 1.00 93.31 249 VAL A CA 1
ATOM 1894 C C . VAL A 1 249 ? -16.028 -9.583 -16.066 1.00 93.31 249 VAL A C 1
ATOM 1896 O O . VAL A 1 249 ? -16.865 -8.702 -16.269 1.00 93.31 249 VAL A O 1
ATOM 1899 N N . TYR A 1 250 ? -15.950 -10.707 -16.768 1.00 93.62 250 TYR A N 1
ATOM 1900 C CA . TYR A 1 250 ? -16.844 -11.058 -17.860 1.00 93.62 250 TYR A CA 1
ATOM 1901 C C . TYR A 1 250 ? -17.484 -12.424 -17.625 1.00 93.62 250 TYR A C 1
ATOM 1903 O O . TYR A 1 250 ? -16.983 -13.244 -16.854 1.00 93.62 250 TYR A O 1
ATOM 1911 N N . LYS A 1 251 ? -18.591 -12.673 -18.316 1.00 94.19 251 LYS A N 1
ATOM 1912 C CA . LYS A 1 251 ? -19.289 -13.956 -18.363 1.00 94.19 251 LYS A CA 1
ATOM 1913 C C . LYS A 1 251 ? -19.381 -14.440 -19.809 1.00 94.19 251 LYS A C 1
ATOM 1915 O O . LYS A 1 251 ? -19.502 -13.628 -20.725 1.00 94.19 251 LYS A O 1
ATOM 1920 N N . ALA A 1 252 ? -19.288 -15.755 -19.999 1.00 93.06 252 ALA A N 1
ATOM 1921 C CA . ALA A 1 252 ? -19.457 -16.390 -21.302 1.00 93.06 252 ALA A CA 1
ATOM 1922 C C . ALA A 1 252 ? -20.901 -16.256 -21.814 1.00 93.06 252 ALA A C 1
ATOM 1924 O O . ALA A 1 252 ? -21.856 -16.433 -21.055 1.00 93.06 252 ALA A O 1
ATOM 1925 N N . GLY A 1 253 ? -21.063 -16.023 -23.115 1.00 88.44 253 GLY A N 1
ATOM 1926 C CA . GLY A 1 253 ? -22.346 -16.024 -23.810 1.00 88.44 253 GLY A CA 1
ATOM 1927 C C . GLY A 1 253 ? -22.775 -14.656 -24.337 1.00 88.44 253 GLY A C 1
ATOM 1928 O O . GLY A 1 253 ? -21.991 -13.723 -24.471 1.00 88.44 253 GLY A O 1
ATOM 1929 N N . THR A 1 254 ? -24.053 -14.552 -24.698 1.00 81.81 254 THR A N 1
ATOM 1930 C CA . THR A 1 254 ? -24.674 -13.288 -25.118 1.00 81.81 254 THR A CA 1
ATOM 1931 C C . THR A 1 254 ? -25.523 -12.760 -23.967 1.00 81.81 254 THR A C 1
ATOM 1933 O O . THR A 1 254 ? -26.364 -13.519 -23.480 1.00 81.81 254 THR A O 1
ATOM 1936 N N . PRO A 1 255 ? -25.346 -11.498 -23.544 1.00 80.06 255 PRO A N 1
ATOM 1937 C CA . PRO A 1 255 ? -26.133 -10.951 -22.452 1.00 80.06 255 PRO A CA 1
ATOM 1938 C C . PRO A 1 255 ? -27.606 -10.853 -22.852 1.00 80.06 255 PRO A C 1
ATOM 1940 O O . PRO A 1 255 ? -27.950 -10.492 -23.983 1.00 80.06 255 PRO A O 1
ATOM 1943 N N . SER A 1 256 ? -28.493 -11.162 -21.915 1.00 81.00 256 SER A N 1
ATOM 1944 C CA . SER A 1 256 ? -29.918 -10.878 -22.053 1.00 81.00 256 SER A CA 1
ATOM 1945 C C . SER A 1 256 ? -30.177 -9.367 -22.114 1.00 81.00 256 SER A C 1
ATOM 1947 O O . SER A 1 256 ? -29.352 -8.550 -21.708 1.00 81.00 256 SER A O 1
ATOM 1949 N N . ALA A 1 257 ? -31.360 -8.967 -22.593 1.00 75.31 257 ALA A N 1
ATOM 1950 C CA . ALA A 1 257 ? -31.755 -7.555 -22.592 1.00 75.31 257 ALA A CA 1
ATOM 1951 C C . ALA A 1 257 ? -31.774 -6.942 -21.175 1.00 75.31 257 ALA A C 1
ATOM 1953 O O . ALA A 1 257 ? -31.586 -5.738 -21.036 1.00 75.31 257 ALA A O 1
ATOM 1954 N N . GLU A 1 258 ? -31.983 -7.764 -20.142 1.00 73.19 258 GLU A N 1
ATOM 1955 C CA . GLU A 1 258 ? -31.928 -7.367 -18.732 1.00 73.19 258 GLU A CA 1
ATOM 1956 C C . GLU A 1 258 ? -30.484 -7.159 -18.251 1.00 73.19 258 GLU A C 1
ATOM 1958 O O . GLU A 1 258 ? -30.205 -6.172 -17.582 1.00 73.19 258 GLU A O 1
ATOM 1963 N N . GLU A 1 259 ? -29.546 -8.019 -18.661 1.00 72.50 259 GLU A N 1
ATOM 1964 C CA . GLU A 1 259 ? -28.113 -7.875 -18.347 1.00 72.50 259 GLU A CA 1
ATOM 1965 C C . GLU A 1 259 ? -27.444 -6.715 -19.105 1.00 72.50 259 GLU A C 1
ATOM 1967 O O . GLU A 1 259 ? -26.477 -6.133 -18.616 1.00 72.50 259 GLU A O 1
ATOM 1972 N N . LEU A 1 260 ? -27.957 -6.363 -20.290 1.00 65.94 260 LEU A N 1
ATOM 1973 C CA . LEU A 1 260 ? -27.534 -5.186 -21.061 1.00 65.94 260 LEU A CA 1
ATOM 1974 C C . LEU A 1 260 ? -28.163 -3.881 -20.568 1.00 65.94 260 LEU A C 1
ATOM 1976 O O . LEU A 1 260 ? -27.653 -2.802 -20.886 1.00 65.94 260 LEU A O 1
ATOM 1980 N N . ALA A 1 261 ? -29.295 -3.954 -19.864 1.00 64.38 261 ALA A N 1
ATOM 1981 C CA . ALA A 1 261 ? -29.956 -2.761 -19.371 1.00 64.38 261 ALA A CA 1
ATOM 1982 C C . ALA A 1 261 ? -29.018 -2.059 -18.379 1.00 64.38 261 ALA A C 1
ATOM 1984 O O . ALA A 1 261 ? -28.454 -2.720 -17.502 1.00 64.38 261 ALA A O 1
ATOM 1985 N N . PRO A 1 262 ? -28.850 -0.725 -18.470 1.00 59.28 262 PRO A N 1
ATOM 1986 C CA . PRO A 1 262 ? -28.250 0.023 -17.380 1.00 59.28 262 PRO A CA 1
ATOM 1987 C C . PRO A 1 262 ? -29.029 -0.340 -16.120 1.00 59.28 262 PRO A C 1
ATOM 1989 O O . PRO A 1 262 ? -30.229 -0.067 -16.036 1.00 59.28 262 PRO A O 1
ATOM 1992 N N . SER A 1 263 ? -28.382 -1.014 -15.172 1.00 52.59 263 SER A N 1
ATOM 1993 C CA . SER A 1 263 ? -29.026 -1.260 -13.890 1.00 52.59 263 SER A CA 1
ATOM 1994 C C . SER A 1 263 ? -29.297 0.109 -13.273 1.00 52.59 263 SER A C 1
ATOM 1996 O O . SER A 1 263 ? -28.426 0.986 -13.273 1.00 52.59 263 SER A O 1
ATOM 1998 N N . GLU A 1 264 ? -30.514 0.330 -12.779 1.00 43.94 264 GLU A N 1
ATOM 1999 C CA . GLU A 1 264 ? -30.700 1.447 -11.862 1.00 43.94 264 GLU A CA 1
ATOM 2000 C C . GLU A 1 264 ? -29.726 1.220 -10.696 1.00 43.94 264 GLU A C 1
ATOM 2002 O O . GLU A 1 264 ? -29.583 0.074 -10.245 1.00 43.94 264 GLU A O 1
ATOM 2007 N N . PRO A 1 265 ? -29.015 2.258 -10.219 1.00 46.81 265 PRO A N 1
ATOM 2008 C CA . PRO A 1 265 ? -28.287 2.127 -8.968 1.00 46.81 265 PRO A CA 1
ATOM 2009 C C . PRO A 1 265 ? -29.245 1.549 -7.919 1.00 46.81 265 PRO A C 1
ATOM 2011 O O . PRO A 1 265 ? -30.443 1.859 -7.972 1.00 46.81 265 PRO A O 1
ATOM 2014 N N . PRO A 1 266 ? -28.758 0.706 -6.990 1.00 44.12 266 PRO A N 1
ATOM 2015 C CA . PRO A 1 266 ? -29.617 0.166 -5.946 1.00 44.12 266 PRO A CA 1
ATOM 2016 C C . PRO A 1 266 ? -30.384 1.320 -5.287 1.00 44.12 266 PRO A C 1
ATOM 2018 O O . PRO A 1 266 ? -29.857 2.432 -5.129 1.00 44.12 266 PRO A O 1
ATOM 2021 N N . LYS A 1 267 ? -31.686 1.106 -5.097 1.00 37.47 267 LYS A N 1
ATOM 2022 C CA . LYS A 1 267 ? -32.663 2.187 -5.001 1.00 37.47 267 LYS A CA 1
ATOM 2023 C C . LYS A 1 267 ? -32.407 3.003 -3.743 1.00 37.47 267 LYS A C 1
ATOM 2025 O O . LYS A 1 267 ? -31.937 2.514 -2.724 1.00 37.47 267 LYS A O 1
ATOM 2030 N N . ARG A 1 268 ? -32.784 4.279 -3.814 1.00 45.28 268 ARG A N 1
ATOM 2031 C CA . ARG A 1 268 ? -32.760 5.293 -2.740 1.00 45.28 268 ARG A CA 1
ATOM 2032 C C . ARG A 1 268 ? -33.247 4.785 -1.369 1.00 45.28 268 ARG A C 1
ATOM 2034 O O . ARG A 1 268 ? -32.834 5.296 -0.332 1.00 45.28 268 ARG A O 1
ATOM 2041 N N . GLU A 1 269 ? -34.149 3.812 -1.397 1.00 39.81 269 GLU A N 1
ATOM 2042 C CA . GLU A 1 269 ? -34.835 3.188 -0.265 1.00 39.81 269 GLU A CA 1
ATOM 2043 C C . GLU A 1 269 ? -34.019 2.046 0.370 1.00 39.81 269 GLU A C 1
ATOM 2045 O O . GLU A 1 269 ? -34.192 1.771 1.553 1.00 39.81 269 GLU A O 1
ATOM 2050 N N . ASP A 1 270 ? -33.074 1.454 -0.369 1.00 42.72 270 ASP A N 1
ATOM 2051 C CA . ASP A 1 270 ? -32.253 0.316 0.068 1.00 42.72 270 ASP A CA 1
ATOM 2052 C C . ASP A 1 270 ? -31.166 0.730 1.091 1.00 42.72 270 ASP A C 1
ATOM 2054 O O . ASP A 1 270 ? -30.615 -0.118 1.791 1.00 42.72 270 ASP A O 1
ATOM 2058 N N . PHE A 1 271 ? -30.870 2.037 1.213 1.00 39.38 271 PHE A N 1
ATOM 2059 C CA . PHE A 1 271 ? -29.789 2.580 2.064 1.00 39.38 271 PHE A CA 1
ATOM 2060 C C . PHE A 1 271 ? -30.192 3.765 2.966 1.00 39.38 271 PHE A C 1
ATOM 2062 O O . PHE A 1 271 ? -29.337 4.398 3.583 1.00 39.38 271 PHE A O 1
ATOM 2069 N N . GLY A 1 272 ? -31.479 4.118 3.053 1.00 39.12 272 GLY A N 1
ATOM 2070 C CA . GLY A 1 272 ? -31.971 5.096 4.041 1.00 39.12 272 GLY A CA 1
ATOM 2071 C C . GLY A 1 272 ? -31.422 6.537 3.950 1.00 39.12 272 GLY A C 1
ATOM 2072 O O . GLY A 1 272 ? -31.485 7.266 4.940 1.00 39.12 272 GLY A O 1
ATOM 2073 N N . ASN A 1 273 ? -30.900 6.990 2.801 1.00 38.22 273 ASN A N 1
ATOM 2074 C CA . ASN A 1 273 ? -30.350 8.346 2.615 1.00 38.22 273 ASN A CA 1
ATOM 2075 C C . ASN A 1 273 ? -31.183 9.177 1.610 1.00 38.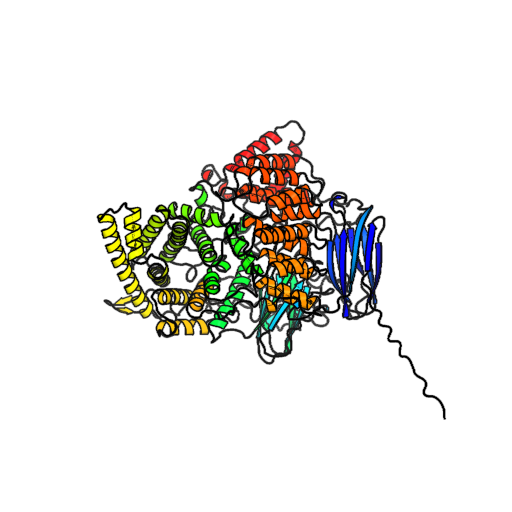22 273 ASN A C 1
ATOM 2077 O O . ASN A 1 273 ? -31.538 8.716 0.527 1.00 38.22 273 ASN A O 1
ATOM 2081 N N . ALA A 1 274 ? -31.494 10.432 1.958 1.00 36.22 274 ALA A N 1
ATOM 2082 C CA . ALA A 1 274 ? -32.310 11.341 1.147 1.00 36.22 274 ALA A CA 1
ATOM 2083 C C . ALA A 1 274 ? -31.561 12.031 -0.013 1.00 36.22 274 ALA A C 1
ATOM 2085 O O . ALA A 1 274 ? -32.231 12.630 -0.861 1.00 36.22 274 ALA A O 1
ATOM 2086 N N . ASN A 1 275 ? -30.226 11.943 -0.079 1.00 38.16 275 ASN A N 1
ATOM 2087 C CA . ASN A 1 275 ? -29.422 12.543 -1.147 1.00 38.16 275 ASN A CA 1
ATOM 2088 C C . ASN A 1 275 ? -29.104 11.523 -2.259 1.00 38.16 275 ASN A C 1
ATOM 2090 O O . ASN A 1 275 ? -28.631 10.428 -1.955 1.00 38.16 275 ASN A O 1
ATOM 2094 N N . PRO A 1 276 ? -29.325 11.861 -3.545 1.00 34.47 276 PRO A N 1
ATOM 2095 C CA . PRO A 1 276 ? -29.011 10.967 -4.652 1.00 34.47 276 PRO A CA 1
ATOM 2096 C C . PRO A 1 276 ? -27.502 10.715 -4.717 1.00 34.47 276 PRO A C 1
ATOM 2098 O O . PRO A 1 276 ? -26.715 11.660 -4.724 1.00 34.47 276 PRO A O 1
ATOM 2101 N N . VAL A 1 277 ? -27.098 9.449 -4.817 1.00 42.78 277 VAL A N 1
ATOM 2102 C CA . VAL A 1 277 ? -25.781 9.099 -5.356 1.00 42.78 277 VAL A CA 1
ATOM 2103 C C . VAL A 1 277 ? -25.993 8.883 -6.855 1.00 42.78 277 VAL A C 1
ATOM 2105 O O . VAL A 1 277 ? -26.586 7.875 -7.236 1.00 42.78 277 VAL A O 1
ATOM 2108 N N . PRO A 1 278 ? -25.604 9.832 -7.723 1.00 40.31 278 PRO A N 1
ATOM 2109 C CA . PRO A 1 278 ? -25.753 9.660 -9.156 1.00 40.31 278 PRO A CA 1
ATOM 2110 C C . PRO A 1 278 ? -24.711 8.641 -9.604 1.00 40.31 278 PRO A C 1
ATOM 2112 O O . PRO A 1 278 ? -23.537 8.971 -9.748 1.00 40.31 278 PRO A O 1
ATOM 2115 N N . TYR A 1 279 ? -25.108 7.389 -9.801 1.00 51.91 279 TYR A N 1
ATOM 2116 C CA . TYR A 1 279 ? -24.255 6.471 -10.535 1.00 51.91 279 TYR A CA 1
ATOM 2117 C C . TYR A 1 279 ? -25.075 5.618 -11.490 1.00 51.91 279 TYR A C 1
ATOM 2119 O O . TYR A 1 279 ? -25.842 4.757 -11.079 1.00 51.91 279 TYR A O 1
ATOM 2127 N N . VAL A 1 280 ? -24.917 5.910 -12.778 1.00 49.16 280 VAL A N 1
ATOM 2128 C CA . VAL A 1 280 ? -25.415 5.091 -13.879 1.00 49.16 280 VAL A CA 1
ATOM 2129 C C . VAL A 1 280 ? -24.273 4.166 -14.263 1.00 49.16 280 VAL A C 1
ATOM 2131 O O . VAL A 1 280 ? -23.156 4.631 -14.502 1.00 49.16 280 VAL A O 1
ATOM 2134 N N . HIS A 1 281 ? -24.532 2.863 -14.284 1.00 55.97 281 HIS A N 1
ATOM 2135 C CA . HIS A 1 281 ? -23.532 1.905 -14.738 1.00 55.97 281 HIS A CA 1
ATOM 2136 C C . HIS A 1 281 ? -23.196 2.161 -16.203 1.00 55.97 281 HIS A C 1
ATOM 2138 O O . HIS A 1 281 ? -24.112 2.432 -16.989 1.00 55.97 281 HIS A O 1
ATOM 2144 N N . PRO A 1 282 ? -21.911 2.079 -16.592 1.00 57.50 282 PRO A N 1
ATOM 2145 C CA . PRO A 1 282 ? -21.604 1.987 -18.004 1.00 57.50 282 PRO A CA 1
ATOM 2146 C C . PRO A 1 282 ? -22.368 0.780 -18.580 1.00 57.50 282 PRO A C 1
ATOM 2148 O O . PRO A 1 282 ? -22.535 -0.225 -17.881 1.00 57.50 282 PRO A O 1
ATOM 2151 N N . PRO A 1 283 ? -22.895 0.887 -19.808 1.00 60.69 283 PRO A N 1
ATOM 2152 C CA . PRO A 1 283 ? -23.566 -0.231 -20.456 1.00 60.69 283 PRO A CA 1
ATOM 2153 C C . PRO A 1 283 ? -22.627 -1.439 -20.512 1.00 60.69 283 PRO A C 1
ATOM 2155 O O . PRO A 1 283 ? -21.417 -1.270 -20.665 1.00 60.69 283 PRO A O 1
ATOM 2158 N N . ALA A 1 284 ? -23.185 -2.646 -20.381 1.00 69.75 284 ALA A N 1
ATOM 2159 C CA . ALA A 1 284 ? -22.399 -3.868 -20.469 1.00 69.75 284 ALA A CA 1
ATOM 2160 C C . ALA A 1 284 ? -21.661 -3.917 -21.815 1.00 69.75 284 ALA A C 1
ATOM 2162 O O . ALA A 1 284 ? -22.269 -3.826 -22.886 1.00 69.75 284 ALA A O 1
ATOM 2163 N N . GLU A 1 285 ? -20.341 -4.051 -21.753 1.00 78.56 285 GLU A N 1
ATOM 2164 C CA . GLU A 1 285 ? -19.511 -4.213 -22.934 1.00 78.56 285 GLU A CA 1
ATOM 2165 C C . GLU A 1 285 ? -19.592 -5.671 -23.376 1.00 78.56 285 GLU A C 1
ATOM 2167 O O . GLU A 1 285 ? -19.389 -6.583 -22.573 1.00 78.56 285 GLU A O 1
ATOM 2172 N N . THR A 1 286 ? -19.922 -5.899 -24.647 1.00 83.38 286 THR A N 1
ATOM 2173 C CA . THR A 1 286 ? -19.872 -7.231 -25.255 1.00 83.38 286 THR A CA 1
ATOM 2174 C C . THR A 1 286 ? -18.678 -7.293 -26.182 1.00 83.38 286 THR A C 1
ATOM 2176 O O . THR A 1 286 ? -18.602 -6.557 -27.165 1.00 83.38 286 THR A O 1
ATOM 2179 N N . ILE A 1 287 ? -17.783 -8.222 -25.894 1.00 83.31 287 ILE A N 1
ATOM 2180 C CA . ILE A 1 287 ? -16.690 -8.584 -26.776 1.00 83.31 287 ILE A CA 1
ATOM 2181 C C . ILE A 1 287 ? -17.246 -9.719 -27.660 1.00 83.31 287 ILE A C 1
ATOM 2183 O O . ILE A 1 287 ? -17.563 -10.792 -27.132 1.00 83.31 287 ILE A O 1
ATOM 2187 N N . PRO A 1 288 ? -17.433 -9.506 -28.990 1.00 77.19 288 PRO A N 1
ATOM 2188 C CA . PRO A 1 288 ? -17.903 -10.557 -29.928 1.00 77.19 288 PRO A CA 1
ATOM 2189 C C . PRO A 1 288 ? -16.914 -11.725 -29.920 1.00 77.19 288 PRO A C 1
ATOM 2191 O O . PRO A 1 288 ? -15.918 -11.528 -29.284 1.00 77.19 288 PRO A O 1
ATOM 2194 N N . GLY A 1 289 ? -17.079 -12.890 -30.559 1.00 77.44 289 GLY A N 1
ATOM 2195 C CA . GLY A 1 289 ? -16.077 -13.988 -30.510 1.00 77.44 289 GLY A CA 1
ATOM 2196 C C . GLY A 1 289 ? -16.623 -15.349 -30.942 1.00 77.44 289 GLY A C 1
ATOM 2197 O O . GLY A 1 289 ? -17.836 -15.437 -31.139 1.00 77.44 289 GLY A O 1
ATOM 2198 N N . PRO A 1 290 ? -15.799 -16.414 -31.074 1.00 76.94 290 PRO A N 1
ATOM 2199 C CA . PRO A 1 290 ? -16.309 -17.784 -31.205 1.00 76.94 290 PRO A CA 1
ATOM 2200 C C . PRO A 1 290 ? -17.231 -18.155 -30.035 1.00 76.94 290 PRO A C 1
ATOM 2202 O O . PRO A 1 290 ? -18.310 -18.704 -30.244 1.00 76.94 290 PRO A O 1
ATOM 2205 N N . GLU A 1 291 ? -16.829 -17.776 -28.821 1.00 82.50 291 GLU A N 1
ATOM 2206 C CA . GLU A 1 291 ? -17.679 -17.677 -27.638 1.00 82.50 291 GLU A CA 1
ATOM 2207 C C . GLU A 1 291 ? -17.656 -16.204 -27.194 1.00 82.50 291 GLU A C 1
ATOM 2209 O O . GLU A 1 291 ? -16.634 -15.739 -26.693 1.00 82.50 291 GLU A O 1
ATOM 2214 N N . PRO A 1 292 ? -18.723 -15.422 -27.444 1.00 86.25 292 PRO A N 1
ATOM 2215 C CA . PRO A 1 292 ? -18.780 -14.037 -26.987 1.00 86.25 292 PRO A CA 1
ATOM 2216 C C . PRO A 1 292 ? -18.680 -13.956 -25.462 1.00 86.25 292 PRO A C 1
ATOM 2218 O O . PRO A 1 292 ? -19.131 -14.862 -24.759 1.00 86.25 292 PRO A O 1
ATOM 2221 N N . VAL A 1 293 ? -18.128 -12.856 -24.953 1.00 90.50 293 VAL A N 1
ATOM 2222 C CA . VAL A 1 293 ? -18.099 -12.561 -23.514 1.00 90.50 293 VAL A CA 1
ATOM 2223 C C . VAL A 1 293 ? -18.643 -11.163 -23.257 1.00 90.50 293 VAL A C 1
ATOM 2225 O O . VAL A 1 293 ? -18.496 -10.268 -24.089 1.00 90.50 293 VAL A O 1
ATOM 2228 N N . TYR A 1 294 ? -19.275 -10.954 -22.107 1.00 89.44 294 TYR A N 1
ATOM 2229 C CA . TYR A 1 294 ? -19.862 -9.663 -21.740 1.00 89.44 294 TYR A CA 1
ATOM 2230 C C . TYR A 1 294 ? -19.575 -9.292 -20.292 1.00 89.44 294 TYR A C 1
ATOM 2232 O O . TYR A 1 294 ? -19.364 -10.173 -19.459 1.00 89.44 294 TYR A O 1
ATOM 2240 N N . THR A 1 295 ? -19.542 -7.993 -19.986 1.00 87.94 295 THR A N 1
ATOM 2241 C CA . THR A 1 295 ? -19.250 -7.516 -18.628 1.00 87.94 295 THR A CA 1
ATOM 2242 C C . THR A 1 295 ? -20.243 -8.077 -17.612 1.00 87.94 295 THR A C 1
ATOM 2244 O O . THR A 1 295 ? -21.455 -8.020 -17.812 1.00 87.94 295 THR A O 1
ATOM 2247 N N . TYR A 1 296 ? -19.728 -8.589 -16.497 1.00 89.69 296 TYR A N 1
ATOM 2248 C CA . TYR A 1 296 ? -20.513 -9.234 -15.450 1.00 89.69 296 TYR A CA 1
ATOM 2249 C C . TYR A 1 296 ? -20.477 -8.429 -14.147 1.00 89.69 296 TYR A C 1
ATOM 2251 O O . TYR A 1 296 ? -19.407 -7.998 -13.708 1.00 89.69 296 TYR A O 1
ATOM 2259 N N . TYR A 1 297 ? -21.641 -8.242 -13.514 1.00 85.75 297 TYR A N 1
ATOM 2260 C CA . TYR A 1 297 ? -21.815 -7.343 -12.363 1.00 85.75 297 TYR A CA 1
ATOM 2261 C C . TYR A 1 297 ? -22.539 -7.953 -11.150 1.00 85.75 297 TYR A C 1
ATOM 2263 O O . TYR A 1 297 ? -22.598 -7.285 -10.117 1.00 85.75 297 TYR A O 1
ATOM 2271 N N . ASP A 1 298 ? -23.087 -9.172 -11.226 1.00 88.31 298 ASP A N 1
ATOM 2272 C CA . ASP A 1 298 ? -23.771 -9.762 -10.063 1.00 88.31 298 ASP A CA 1
ATOM 2273 C C . ASP A 1 298 ? -22.777 -10.066 -8.927 1.00 88.31 298 ASP A C 1
ATOM 2275 O O . ASP A 1 298 ? -21.674 -10.571 -9.154 1.00 88.31 298 ASP A O 1
ATOM 2279 N N . GLY A 1 299 ? -23.162 -9.726 -7.696 1.00 87.44 299 GLY A N 1
ATOM 2280 C CA . GLY A 1 299 ? -22.329 -9.815 -6.491 1.00 87.44 299 GLY A CA 1
ATOM 2281 C C . GLY A 1 299 ? -21.292 -8.704 -6.299 1.00 87.44 299 GLY A C 1
ATOM 2282 O O . GLY A 1 299 ? -20.433 -8.838 -5.429 1.00 87.44 299 GLY A O 1
ATOM 2283 N N . ARG A 1 300 ? -21.330 -7.638 -7.111 1.00 86.50 300 ARG A N 1
ATOM 2284 C CA . ARG A 1 300 ? -20.387 -6.512 -7.005 1.00 86.50 300 ARG A CA 1
ATOM 2285 C C . ARG A 1 300 ? -20.481 -5.758 -5.681 1.00 86.50 300 ARG A C 1
ATOM 2287 O O . ARG A 1 300 ? -21.564 -5.593 -5.118 1.00 86.50 300 ARG A O 1
ATOM 2294 N N . ASP A 1 301 ? -19.355 -5.194 -5.260 1.00 86.00 301 ASP A N 1
ATOM 2295 C CA . ASP A 1 301 ? -19.312 -4.266 -4.134 1.00 86.00 301 ASP A CA 1
ATOM 2296 C C . ASP A 1 301 ? -19.913 -2.898 -4.520 1.00 86.00 301 ASP A C 1
ATOM 2298 O O . ASP A 1 301 ? -19.700 -2.371 -5.614 1.00 86.00 301 ASP A O 1
ATOM 2302 N N . ILE A 1 302 ? -20.664 -2.292 -3.597 1.00 79.44 302 ILE A N 1
ATOM 2303 C CA . ILE A 1 302 ? -21.168 -0.913 -3.688 1.00 79.44 302 ILE A CA 1
ATOM 2304 C C . ILE A 1 302 ? -20.063 0.137 -3.915 1.00 79.44 302 ILE A C 1
ATOM 2306 O O . ILE A 1 302 ? -20.346 1.225 -4.429 1.00 79.44 302 ILE A O 1
ATOM 2310 N N . ASN A 1 303 ? -18.819 -0.158 -3.527 1.00 80.44 303 ASN A N 1
ATOM 2311 C CA . ASN A 1 303 ? -17.670 0.731 -3.682 1.00 80.44 303 ASN A CA 1
ATOM 2312 C C . ASN A 1 303 ? -16.924 0.561 -5.019 1.00 80.44 303 ASN A C 1
ATOM 2314 O O . ASN A 1 303 ? -16.109 1.429 -5.355 1.00 80.44 303 ASN A O 1
ATOM 2318 N N . GLU A 1 304 ? -17.301 -0.416 -5.859 1.00 79.56 304 GLU A N 1
ATOM 2319 C CA . GLU A 1 304 ? -16.863 -0.563 -7.263 1.00 79.56 304 GLU A CA 1
ATOM 2320 C C . GLU A 1 304 ? -17.502 0.489 -8.199 1.00 79.56 304 GLU A C 1
ATOM 2322 O O . GLU A 1 304 ? -18.032 0.194 -9.271 1.00 79.56 304 GLU A O 1
ATOM 2327 N N . ARG A 1 305 ? -17.485 1.755 -7.783 1.00 69.56 305 ARG A N 1
ATOM 2328 C CA . ARG A 1 305 ? -18.081 2.896 -8.492 1.00 69.56 305 ARG A CA 1
ATOM 2329 C C . ARG A 1 305 ? -17.015 3.816 -9.061 1.00 69.56 305 ARG A C 1
ATOM 2331 O O . ARG A 1 305 ? -16.022 4.078 -8.397 1.00 69.56 305 ARG A O 1
ATOM 2338 N N . ILE A 1 306 ? -17.223 4.411 -10.223 1.00 59.75 306 ILE A N 1
ATOM 2339 C CA . ILE A 1 306 ? -16.298 5.446 -10.703 1.00 59.75 306 ILE A CA 1
ATOM 2340 C C . ILE A 1 306 ? -16.448 6.684 -9.804 1.00 59.75 306 ILE A C 1
ATOM 2342 O O . ILE A 1 306 ? -17.545 7.218 -9.646 1.00 59.75 306 ILE A O 1
ATOM 2346 N N . HIS A 1 307 ? -15.361 7.134 -9.173 1.00 55.25 307 HIS A N 1
ATOM 2347 C CA . HIS A 1 307 ? -15.392 8.276 -8.258 1.00 55.25 307 HIS A CA 1
ATOM 2348 C C . HIS A 1 307 ? -14.302 9.284 -8.620 1.00 55.25 307 HIS A C 1
ATOM 2350 O O . HIS A 1 307 ? -13.126 9.056 -8.347 1.00 55.25 307 HIS A O 1
ATOM 2356 N N . GLN A 1 308 ? -14.720 10.402 -9.232 1.00 50.69 308 GLN A N 1
ATOM 2357 C CA . GLN A 1 308 ? -13.849 11.463 -9.771 1.00 50.69 308 GLN A CA 1
ATOM 2358 C C . GLN A 1 308 ? -12.810 10.951 -10.795 1.00 50.69 308 GLN A C 1
ATOM 2360 O O . GLN A 1 308 ? -11.769 11.578 -10.968 1.00 50.69 308 GLN A O 1
ATOM 2365 N N . GLN A 1 309 ? -13.067 9.794 -11.414 1.00 52.31 309 GLN A N 1
ATOM 2366 C CA . GLN A 1 309 ? -12.226 9.142 -12.422 1.00 52.31 309 GLN A CA 1
ATOM 2367 C C . GLN A 1 309 ? -12.975 9.077 -13.765 1.00 52.31 309 GLN A C 1
ATOM 2369 O O . GLN A 1 309 ? -14.201 9.019 -13.770 1.00 52.31 309 GLN A O 1
ATOM 2374 N N . ASP A 1 310 ? -12.244 9.063 -14.879 1.00 51.06 310 ASP A N 1
ATOM 2375 C CA . ASP A 1 310 ? -12.811 8.947 -16.224 1.00 51.06 310 ASP A CA 1
ATOM 2376 C C . ASP A 1 310 ? -12.947 7.464 -16.609 1.00 51.06 310 ASP A C 1
ATOM 2378 O O . ASP A 1 310 ? -13.882 7.102 -17.316 1.00 51.06 310 ASP A O 1
ATOM 2382 N N . ASP A 1 311 ? -12.088 6.592 -16.050 1.00 57.16 311 ASP A N 1
ATOM 2383 C CA . ASP A 1 311 ? -12.211 5.132 -16.147 1.00 57.16 311 ASP A CA 1
ATOM 2384 C C . ASP A 1 311 ? -12.276 4.464 -14.772 1.00 57.16 311 ASP A C 1
ATOM 2386 O O . ASP A 1 311 ? -11.777 4.978 -13.767 1.00 57.16 311 ASP A O 1
ATOM 2390 N N . ASN A 1 312 ? -12.818 3.247 -14.751 1.00 66.44 312 ASN A N 1
ATOM 2391 C CA . ASN A 1 312 ? -12.870 2.401 -13.566 1.00 66.44 312 ASN A CA 1
ATOM 2392 C C . ASN A 1 312 ? -11.546 1.635 -13.360 1.00 66.44 312 ASN A C 1
ATOM 2394 O O . ASN A 1 312 ? -11.455 0.450 -13.685 1.00 66.44 312 ASN A O 1
ATOM 2398 N N . PHE A 1 313 ? -10.513 2.301 -12.830 1.00 72.81 313 PHE A N 1
ATOM 2399 C CA . PHE A 1 313 ? -9.306 1.611 -12.361 1.00 72.81 313 PHE A CA 1
ATOM 2400 C C . PHE A 1 313 ? -9.572 0.988 -10.995 1.00 72.81 313 PHE A C 1
ATOM 2402 O O . PHE A 1 313 ? -9.786 1.709 -10.017 1.00 72.81 313 PHE A O 1
ATOM 2409 N N . ARG A 1 314 ? -9.633 -0.347 -10.946 1.00 81.06 314 ARG A N 1
ATOM 2410 C CA . ARG A 1 314 ? -10.000 -1.106 -9.747 1.00 81.06 314 ARG A CA 1
ATOM 2411 C C . ARG A 1 314 ? -9.090 -2.296 -9.531 1.00 81.06 314 ARG A C 1
ATOM 2413 O O . ARG A 1 314 ? -9.152 -3.264 -10.276 1.00 81.06 314 ARG A O 1
ATOM 2420 N N . ALA A 1 315 ? -8.298 -2.234 -8.468 1.00 86.62 315 ALA A N 1
ATOM 2421 C CA . ALA A 1 315 ? -7.470 -3.342 -8.006 1.00 86.62 315 ALA A CA 1
ATOM 2422 C C . ALA A 1 315 ? -8.232 -4.369 -7.141 1.00 86.62 315 ALA A C 1
ATOM 2424 O O . ALA A 1 315 ? -7.650 -5.378 -6.768 1.00 86.62 315 ALA A O 1
ATOM 2425 N N . PHE A 1 316 ? -9.514 -4.148 -6.827 1.00 92.12 316 PHE A N 1
ATOM 2426 C CA . PHE A 1 316 ? -10.352 -5.099 -6.091 1.00 92.12 316 PHE A CA 1
ATOM 2427 C C . PHE A 1 316 ? -11.749 -5.193 -6.711 1.00 92.12 316 PHE A C 1
ATOM 2429 O O . PHE A 1 316 ? -12.322 -4.169 -7.084 1.00 92.12 316 PHE A O 1
ATOM 2436 N N . VAL A 1 317 ? -12.278 -6.414 -6.831 1.00 93.44 317 VAL A N 1
ATOM 2437 C CA . VAL A 1 317 ? -13.646 -6.695 -7.305 1.00 93.44 317 VAL A CA 1
ATOM 2438 C C . VAL A 1 317 ? -14.249 -7.900 -6.574 1.00 93.44 317 VAL A C 1
ATOM 2440 O O . VAL A 1 317 ? -13.519 -8.812 -6.170 1.00 93.44 317 VAL A O 1
ATOM 2443 N N . ALA A 1 318 ? -15.580 -7.946 -6.454 1.00 94.38 318 ALA A N 1
ATOM 2444 C CA . ALA A 1 318 ? -16.317 -9.087 -5.896 1.00 94.38 318 ALA A CA 1
ATOM 2445 C C . ALA A 1 318 ? -17.447 -9.557 -6.827 1.00 94.38 318 ALA A C 1
ATOM 2447 O O . ALA A 1 318 ? -18.135 -8.731 -7.401 1.00 94.38 318 ALA A O 1
ATOM 2448 N N . ARG A 1 319 ? -17.673 -10.856 -7.041 1.00 94.25 319 ARG A N 1
ATOM 2449 C CA . ARG A 1 319 ? -18.735 -11.349 -7.947 1.00 94.25 319 ARG A CA 1
ATOM 2450 C C . ARG A 1 319 ? -19.363 -12.642 -7.456 1.00 94.25 319 ARG A C 1
ATOM 2452 O O . ARG A 1 319 ? -18.673 -13.472 -6.876 1.00 94.25 319 ARG A O 1
ATOM 2459 N N . ARG A 1 320 ? -20.643 -12.874 -7.742 1.00 94.94 320 ARG A N 1
ATOM 2460 C CA . ARG A 1 320 ? -21.277 -14.180 -7.501 1.00 94.94 320 ARG A CA 1
ATOM 2461 C C . ARG A 1 320 ? -20.940 -15.151 -8.623 1.00 94.94 320 ARG A C 1
ATOM 2463 O O . ARG A 1 320 ? -21.114 -14.827 -9.791 1.00 94.94 320 ARG A O 1
ATOM 2470 N N . LEU A 1 321 ? -20.485 -16.345 -8.266 1.00 95.44 321 LEU A N 1
ATOM 2471 C CA . LEU A 1 321 ? -20.291 -17.459 -9.188 1.00 95.44 321 LEU A CA 1
ATOM 2472 C C . LEU A 1 321 ? -21.439 -18.451 -9.023 1.00 95.44 321 LEU A C 1
ATOM 2474 O O . LEU A 1 321 ? -21.680 -18.937 -7.916 1.00 95.44 321 LEU A O 1
ATOM 2478 N N . HIS A 1 322 ? -22.124 -18.765 -10.115 1.00 95.00 322 HIS A N 1
ATOM 2479 C CA . HIS A 1 322 ? -23.260 -19.675 -10.167 1.00 95.00 322 HIS A CA 1
ATOM 2480 C C . HIS A 1 322 ? -22.869 -21.041 -10.740 1.00 95.00 322 HIS A C 1
ATOM 2482 O O . HIS A 1 322 ? -22.065 -21.108 -11.675 1.00 95.00 322 HIS A O 1
ATOM 2488 N N . PRO A 1 323 ? -23.441 -22.138 -10.210 1.00 95.00 323 PRO A N 1
ATOM 2489 C CA . PRO A 1 323 ? -23.153 -23.499 -10.657 1.00 95.00 323 PRO A CA 1
ATOM 2490 C C . PRO A 1 323 ? -23.211 -23.688 -12.176 1.00 95.00 323 PRO A C 1
ATOM 2492 O O . PRO A 1 323 ? -24.229 -23.404 -12.805 1.00 95.00 323 PRO A O 1
ATOM 2495 N N . GLY A 1 324 ? -22.139 -24.234 -12.754 1.00 92.12 324 GLY A N 1
ATOM 2496 C CA . GLY A 1 324 ? -22.068 -24.588 -14.173 1.00 92.12 324 GLY A CA 1
ATOM 2497 C C . GLY A 1 324 ? -21.772 -23.422 -15.118 1.00 92.12 324 GLY A C 1
ATOM 2498 O O . GLY A 1 324 ? -21.716 -23.639 -16.327 1.00 92.12 324 GLY A O 1
ATOM 2499 N N . GLU A 1 325 ? -21.564 -22.211 -14.598 1.00 94.12 325 GLU A N 1
ATOM 2500 C CA . GLU A 1 325 ? -21.240 -21.037 -15.408 1.00 94.12 325 GLU A CA 1
ATOM 2501 C C . GLU A 1 325 ? -19.725 -20.847 -15.597 1.00 94.12 325 GLU A C 1
ATOM 2503 O O . GLU A 1 325 ? -18.895 -21.346 -14.828 1.00 94.12 325 GLU A O 1
ATOM 2508 N N . THR A 1 326 ? -19.370 -20.118 -16.658 1.00 95.44 326 THR A N 1
ATOM 2509 C CA . THR A 1 326 ? -17.988 -19.759 -16.996 1.00 95.44 326 THR A CA 1
ATOM 2510 C C . THR A 1 326 ? -17.820 -18.245 -16.963 1.00 95.44 326 THR A C 1
ATOM 2512 O O . THR A 1 326 ? -18.604 -17.508 -17.566 1.00 95.44 326 THR A O 1
ATOM 2515 N N . TYR A 1 327 ? -16.775 -17.801 -16.275 1.00 96.12 327 TYR A N 1
ATOM 2516 C CA . TYR A 1 327 ? -16.425 -16.398 -16.087 1.00 96.12 327 TYR A CA 1
ATOM 2517 C C . TYR A 1 327 ? -15.000 -16.138 -16.548 1.00 96.12 327 TYR A C 1
ATOM 2519 O O . TYR A 1 327 ? -14.189 -17.060 -16.635 1.00 96.12 327 TYR A O 1
ATOM 2527 N N . TYR A 1 328 ? -14.692 -14.870 -16.787 1.00 96.12 328 TYR A N 1
ATOM 2528 C CA . TYR A 1 328 ? -13.361 -14.421 -17.150 1.00 96.12 328 TYR A CA 1
ATOM 2529 C C . TYR A 1 328 ? -12.946 -13.230 -16.299 1.00 96.12 328 TYR A C 1
ATOM 2531 O O . TYR A 1 328 ? -13.766 -12.360 -16.002 1.00 96.12 328 TYR A O 1
ATOM 2539 N N . LEU A 1 329 ? -11.669 -13.179 -15.939 1.00 95.62 329 LEU A N 1
ATOM 2540 C CA . LEU A 1 329 ? -11.028 -11.975 -15.423 1.00 95.62 329 LEU A CA 1
ATOM 2541 C C . LEU A 1 329 ? -10.132 -11.415 -16.518 1.00 95.62 329 LEU A C 1
ATOM 2543 O O . LEU A 1 329 ? -9.431 -12.173 -17.175 1.00 95.62 329 LEU A O 1
ATOM 2547 N N . ARG A 1 330 ? -10.158 -10.099 -16.684 1.00 91.81 330 ARG A N 1
ATOM 2548 C CA . ARG A 1 330 ? -9.231 -9.354 -17.532 1.00 91.81 330 ARG A CA 1
ATOM 2549 C C . ARG A 1 330 ? -8.457 -8.406 -16.636 1.00 91.81 330 ARG A C 1
ATOM 2551 O O . ARG A 1 330 ? -9.071 -7.528 -16.013 1.00 91.81 330 ARG A O 1
ATOM 2558 N N . VAL A 1 331 ? -7.158 -8.621 -16.526 1.00 90.19 331 VAL A N 1
ATOM 2559 C CA . VAL A 1 331 ? -6.271 -7.899 -15.618 1.00 90.19 331 VAL A CA 1
ATOM 2560 C C . VAL A 1 331 ? -5.342 -7.031 -16.444 1.00 90.19 331 VAL A C 1
ATOM 2562 O O . VAL A 1 331 ? -4.581 -7.523 -17.254 1.00 90.19 331 VAL A O 1
ATOM 2565 N N . GLU A 1 332 ? -5.423 -5.728 -16.218 1.00 84.94 332 GLU A N 1
ATOM 2566 C CA . GLU A 1 332 ? -4.413 -4.780 -16.676 1.00 84.94 332 GLU A CA 1
ATOM 2567 C C . GLU A 1 332 ? -3.538 -4.486 -15.461 1.00 84.94 332 GLU A C 1
ATOM 2569 O O . GLU A 1 332 ? -3.978 -3.764 -14.556 1.00 84.94 332 GLU A O 1
ATOM 2574 N N . SER A 1 333 ? -2.353 -5.077 -15.345 1.00 79.94 333 SER A N 1
ATOM 2575 C CA . SER A 1 333 ? -1.539 -4.864 -14.145 1.00 79.94 333 SER A CA 1
ATOM 2576 C C . SER A 1 333 ? -0.740 -3.567 -14.237 1.00 79.94 333 SER A C 1
ATOM 2578 O O . SER A 1 333 ? -0.627 -2.827 -13.244 1.00 79.94 333 SER A O 1
ATOM 2580 N N . ASN A 1 334 ? -0.221 -3.275 -15.436 1.00 76.88 334 ASN A N 1
ATOM 2581 C CA . ASN A 1 334 ? 0.743 -2.215 -15.696 1.00 76.88 334 ASN A CA 1
ATOM 2582 C C . ASN A 1 334 ? 1.936 -2.235 -14.713 1.00 76.88 334 ASN A C 1
ATOM 2584 O O . ASN A 1 334 ? 2.478 -1.182 -14.385 1.00 76.88 334 ASN A O 1
ATOM 2588 N N . GLN A 1 335 ? 2.321 -3.380 -14.147 1.00 78.06 335 GLN A N 1
ATOM 2589 C CA . GLN A 1 335 ? 3.485 -3.456 -13.256 1.00 78.06 335 GLN A CA 1
ATOM 2590 C C . GLN A 1 335 ? 4.512 -4.442 -13.803 1.00 78.06 335 GLN A C 1
ATOM 2592 O O . GLN A 1 335 ? 4.135 -5.397 -14.468 1.00 78.06 335 GLN A O 1
ATOM 2597 N N . PRO A 1 336 ? 5.800 -4.296 -13.440 1.00 77.62 336 PRO A N 1
ATOM 2598 C CA . PRO A 1 336 ? 6.819 -5.293 -13.732 1.00 77.62 336 PRO A CA 1
ATOM 2599 C C . PRO A 1 336 ? 6.470 -6.679 -13.206 1.00 77.62 336 PRO A C 1
ATOM 2601 O O . PRO A 1 336 ? 7.003 -7.660 -13.703 1.00 77.62 336 PRO A O 1
ATOM 2604 N N . ALA A 1 337 ? 5.673 -6.756 -12.144 1.00 85.62 337 ALA A N 1
ATOM 2605 C CA . ALA A 1 337 ? 5.151 -8.010 -11.652 1.00 85.62 337 ALA A CA 1
ATOM 2606 C C . ALA A 1 337 ? 4.007 -7.759 -10.657 1.00 85.62 337 ALA A C 1
ATOM 2608 O O . ALA A 1 337 ? 3.996 -6.759 -9.931 1.00 85.62 337 ALA A O 1
ATOM 2609 N N . TYR A 1 338 ? 3.084 -8.710 -10.522 1.00 89.44 338 TYR A N 1
ATOM 2610 C CA . TYR A 1 338 ? 1.933 -8.588 -9.617 1.00 89.44 338 TYR A CA 1
ATOM 2611 C C . TYR A 1 338 ? 1.551 -9.922 -8.964 1.00 89.44 338 TYR A C 1
ATOM 2613 O O . TYR A 1 338 ? 2.018 -10.982 -9.374 1.00 89.44 338 TYR A O 1
ATOM 2621 N N . GLU A 1 339 ? 0.726 -9.859 -7.919 1.00 93.38 339 GLU A N 1
ATOM 2622 C CA . GLU A 1 339 ? 0.025 -11.008 -7.338 1.00 93.38 339 GLU A CA 1
ATOM 2623 C C . GLU A 1 339 ? -1.484 -10.763 -7.439 1.00 93.38 339 GLU A C 1
ATOM 2625 O O . GLU A 1 339 ? -1.996 -9.814 -6.851 1.00 93.38 339 GLU A O 1
ATOM 2630 N N . LEU A 1 340 ? -2.212 -11.615 -8.155 1.00 95.44 340 LEU A N 1
ATOM 2631 C CA . LEU A 1 340 ? -3.671 -11.629 -8.155 1.00 95.44 340 LEU A CA 1
ATOM 2632 C C . LEU A 1 340 ? -4.153 -12.671 -7.143 1.00 95.44 340 LEU A C 1
ATOM 2634 O O . LEU A 1 340 ? -4.073 -13.877 -7.381 1.00 95.44 340 LEU A O 1
ATOM 2638 N N . GLU A 1 341 ? -4.644 -12.205 -5.999 1.00 95.88 341 GLU A N 1
ATOM 2639 C CA . GLU A 1 341 ? -5.234 -13.053 -4.965 1.00 95.88 341 GLU A CA 1
ATOM 2640 C C . GLU A 1 341 ? -6.719 -13.278 -5.263 1.00 95.88 341 GLU A C 1
ATOM 2642 O O . GLU A 1 341 ? -7.499 -12.330 -5.354 1.00 95.88 341 GLU A O 1
ATOM 2647 N N . LEU A 1 342 ? -7.099 -14.544 -5.427 1.00 96.62 342 LEU A N 1
ATOM 2648 C CA . LEU A 1 342 ? -8.453 -14.985 -5.736 1.00 96.62 342 LEU A CA 1
ATOM 2649 C C . LEU A 1 342 ? -8.998 -15.825 -4.589 1.00 96.62 342 LEU A C 1
ATOM 2651 O O . LEU A 1 342 ? -8.371 -16.801 -4.171 1.00 96.62 342 LEU A O 1
ATOM 2655 N N . ARG A 1 343 ? -10.210 -15.504 -4.139 1.00 95.31 343 ARG A N 1
ATOM 2656 C CA . ARG A 1 343 ? -10.956 -16.300 -3.159 1.00 95.31 343 ARG A CA 1
ATOM 2657 C C . ARG A 1 343 ? -12.319 -16.660 -3.709 1.00 95.31 343 ARG A C 1
ATOM 2659 O O . ARG A 1 343 ? -13.038 -15.778 -4.155 1.00 95.31 343 ARG A O 1
ATOM 2666 N N . VAL A 1 344 ? -12.681 -17.936 -3.624 1.00 95.88 344 VAL A N 1
ATOM 2667 C CA . VAL A 1 344 ? -14.043 -18.422 -3.873 1.00 95.88 344 VAL A CA 1
ATOM 2668 C C . VAL A 1 344 ? -14.580 -18.956 -2.556 1.00 95.88 344 VAL A C 1
ATOM 2670 O O . VAL A 1 344 ? -14.141 -20.005 -2.088 1.00 95.88 344 VAL A O 1
ATOM 2673 N N . ILE A 1 345 ? -15.489 -18.212 -1.934 1.00 95.06 345 ILE A N 1
ATOM 2674 C CA . ILE A 1 345 ? -15.944 -18.439 -0.557 1.00 95.06 345 ILE A CA 1
ATOM 2675 C C . ILE A 1 345 ? -17.466 -18.425 -0.451 1.00 95.06 345 ILE A C 1
ATOM 2677 O O . ILE A 1 345 ? -18.162 -17.924 -1.332 1.00 95.06 345 ILE A O 1
ATOM 2681 N N . ASP A 1 346 ? -18.003 -18.997 0.626 1.00 94.69 346 ASP A N 1
ATOM 2682 C CA . ASP A 1 346 ? -19.413 -18.783 0.967 1.00 94.69 346 ASP A CA 1
ATOM 2683 C C . ASP A 1 346 ? -19.702 -17.283 1.141 1.00 94.69 346 ASP A C 1
ATOM 2685 O O . ASP A 1 346 ? -18.949 -16.631 1.868 1.00 94.69 346 ASP A O 1
ATOM 2689 N N . PRO A 1 347 ? -20.757 -16.728 0.518 1.00 92.56 347 PRO A N 1
ATOM 2690 C CA . PRO A 1 347 ? -21.142 -15.343 0.761 1.00 92.56 347 PRO A CA 1
ATOM 2691 C C . PRO A 1 347 ? -21.589 -15.173 2.219 1.00 92.56 347 PRO A C 1
ATOM 2693 O O . PRO A 1 347 ? -22.248 -16.056 2.774 1.00 92.56 347 PRO A O 1
ATOM 2696 N N . ALA A 1 348 ? -21.236 -14.047 2.842 1.00 91.50 348 ALA A N 1
ATOM 2697 C CA . ALA A 1 348 ? -21.842 -13.640 4.110 1.00 91.50 348 ALA A CA 1
ATOM 2698 C C . ALA A 1 348 ? -23.346 -13.296 3.908 1.00 91.50 348 ALA A C 1
ATOM 2700 O O . ALA A 1 348 ? -23.779 -13.133 2.760 1.00 91.50 348 ALA A O 1
ATOM 2701 N N . PRO A 1 349 ? -24.168 -13.175 4.967 1.00 94.00 349 PRO A N 1
ATOM 2702 C CA . PRO A 1 349 ? -23.821 -13.117 6.391 1.00 94.00 349 PRO A CA 1
ATOM 2703 C C . PRO A 1 349 ? -23.300 -14.443 6.965 1.00 94.00 349 PRO A C 1
ATOM 2705 O O . PRO A 1 349 ? -23.701 -15.523 6.533 1.00 94.00 349 PRO A O 1
ATOM 2708 N N . TYR A 1 350 ? -22.409 -14.366 7.959 1.00 93.50 350 TYR A N 1
ATOM 2709 C CA . TYR A 1 350 ? -21.925 -15.536 8.699 1.00 93.50 350 TYR A CA 1
ATOM 2710 C C . TYR A 1 350 ? -22.445 -15.555 10.133 1.00 93.50 350 TYR A C 1
ATOM 2712 O O . TYR A 1 350 ? -22.394 -14.543 10.826 1.00 93.50 350 TYR A O 1
ATOM 2720 N N . ASP A 1 351 ? -22.800 -16.747 10.612 1.00 94.56 351 ASP A N 1
ATOM 2721 C CA . ASP A 1 351 ? -23.152 -16.968 12.020 1.00 94.56 351 ASP A CA 1
ATOM 2722 C C . ASP A 1 351 ? -21.923 -16.963 12.948 1.00 94.56 351 ASP A C 1
ATOM 2724 O O . ASP A 1 351 ? -22.033 -16.667 14.136 1.00 94.56 351 ASP A O 1
ATOM 2728 N N . ASP A 1 352 ? -20.736 -17.311 12.430 1.00 96.56 352 ASP A N 1
ATOM 2729 C CA . ASP A 1 352 ? -19.490 -17.265 13.202 1.00 96.56 352 ASP A CA 1
ATOM 2730 C C . ASP A 1 352 ? -18.879 -15.853 13.145 1.00 96.56 352 ASP A C 1
ATOM 2732 O O . ASP A 1 352 ? -18.356 -15.458 12.091 1.00 96.56 352 ASP A O 1
ATOM 2736 N N . PRO A 1 353 ? -18.840 -15.107 14.269 1.00 97.12 353 PRO A N 1
ATOM 2737 C CA . PRO A 1 353 ? -18.259 -13.771 14.299 1.00 97.12 353 PRO A CA 1
ATOM 2738 C C . PRO A 1 353 ? -16.780 -13.753 13.918 1.00 97.12 353 PRO A C 1
ATOM 2740 O O . PRO A 1 353 ? -16.309 -12.764 13.360 1.00 97.12 353 PRO A O 1
ATOM 2743 N N . ARG A 1 354 ? -16.032 -14.839 14.155 1.00 97.06 354 ARG A N 1
ATOM 2744 C CA . ARG A 1 354 ? -14.620 -14.901 13.753 1.00 97.06 354 ARG A CA 1
ATOM 2745 C C . ARG A 1 354 ? -14.471 -14.982 12.244 1.00 97.06 354 ARG A C 1
ATOM 2747 O O . ARG A 1 354 ? -13.600 -14.315 11.688 1.00 97.06 354 ARG A O 1
ATOM 2754 N N . LYS A 1 355 ? -15.330 -15.755 11.572 1.00 95.50 355 LYS A N 1
ATOM 2755 C CA . LYS A 1 355 ? -15.359 -15.816 10.104 1.00 95.50 355 LYS A CA 1
ATOM 2756 C C . LYS A 1 355 ? -15.788 -14.467 9.516 1.00 95.50 355 LYS A C 1
ATOM 2758 O O . LYS A 1 355 ? -15.128 -13.983 8.598 1.00 95.50 355 LYS A O 1
ATOM 2763 N N . ALA A 1 356 ? -16.801 -13.826 10.106 1.00 96.81 356 ALA A N 1
ATOM 2764 C CA . ALA A 1 356 ? -17.271 -12.492 9.720 1.00 96.81 356 ALA A CA 1
ATOM 2765 C C . ALA A 1 356 ? -16.176 -11.422 9.812 1.00 96.81 356 ALA A C 1
ATOM 2767 O O . ALA A 1 356 ? -15.964 -10.672 8.857 1.00 96.81 356 ALA A O 1
ATOM 2768 N N . VAL A 1 357 ? -15.433 -11.380 10.924 1.00 97.69 357 VAL A N 1
ATOM 2769 C CA . VAL A 1 357 ? -14.314 -10.442 11.098 1.00 97.69 357 VAL A CA 1
ATOM 2770 C C . VAL A 1 357 ? -13.166 -10.765 10.146 1.00 97.69 357 VAL A C 1
ATOM 2772 O O . VAL A 1 357 ? -12.619 -9.844 9.550 1.00 97.69 357 VAL A O 1
ATOM 2775 N N . ALA A 1 358 ? -12.805 -12.039 9.962 1.00 95.25 358 ALA A N 1
ATOM 2776 C CA . ALA A 1 358 ? -11.716 -12.416 9.060 1.00 95.25 358 ALA A CA 1
ATOM 2777 C C . ALA A 1 358 ? -11.990 -11.985 7.610 1.00 95.25 358 ALA A C 1
ATOM 2779 O O . ALA A 1 358 ? -11.119 -11.379 6.989 1.00 95.25 358 ALA A O 1
ATOM 2780 N N . LEU A 1 359 ? -13.206 -12.224 7.101 1.00 95.00 359 LEU A N 1
ATOM 2781 C CA . LEU A 1 359 ? -13.607 -11.743 5.776 1.00 95.00 359 LEU A CA 1
ATOM 2782 C C . LEU A 1 359 ? -13.559 -10.212 5.702 1.00 95.00 359 LEU A C 1
ATOM 2784 O O . LEU A 1 359 ? -13.019 -9.660 4.746 1.00 95.00 359 LEU A O 1
ATOM 2788 N N . SER A 1 360 ? -14.080 -9.532 6.726 1.00 96.25 360 SER A N 1
ATOM 2789 C CA . SER A 1 360 ? -14.129 -8.071 6.755 1.00 96.25 360 SER A CA 1
ATOM 2790 C C . SER A 1 360 ? -12.743 -7.423 6.848 1.00 96.25 360 SER A C 1
ATOM 2792 O O . SER A 1 360 ? -12.535 -6.369 6.259 1.00 96.25 360 SER A O 1
ATOM 2794 N N . VAL A 1 361 ? -11.766 -8.044 7.523 1.00 96.25 361 VAL A N 1
ATOM 2795 C CA . VAL A 1 361 ? -10.368 -7.569 7.544 1.00 96.25 361 VAL A CA 1
ATOM 2796 C C . VAL A 1 361 ? -9.754 -7.628 6.147 1.00 96.25 361 VAL A C 1
ATOM 2798 O O . VAL A 1 361 ? -9.167 -6.640 5.707 1.00 96.25 361 VAL A O 1
ATOM 2801 N N . ASP A 1 362 ? -9.916 -8.751 5.443 1.00 94.25 362 ASP A N 1
ATOM 2802 C CA . ASP A 1 362 ? -9.411 -8.897 4.075 1.00 94.25 362 ASP A CA 1
ATOM 2803 C C . ASP A 1 362 ? -10.083 -7.884 3.131 1.00 94.25 362 ASP A C 1
ATOM 2805 O O . ASP A 1 362 ? -9.402 -7.187 2.381 1.00 94.25 362 ASP A O 1
ATOM 2809 N N . TYR A 1 363 ? -11.412 -7.758 3.219 1.00 94.88 363 TYR A N 1
ATOM 2810 C CA . TYR A 1 363 ? -12.203 -6.787 2.462 1.00 94.88 363 TYR A CA 1
ATOM 2811 C C . TYR A 1 363 ? -11.761 -5.344 2.723 1.00 94.88 363 TYR A C 1
ATOM 2813 O O . TYR A 1 363 ? -11.454 -4.606 1.793 1.00 94.88 363 TYR A O 1
ATOM 2821 N N . GLN A 1 364 ? -11.689 -4.948 3.996 1.00 94.62 364 GLN A N 1
ATOM 2822 C CA . GLN A 1 364 ? -11.356 -3.586 4.401 1.00 94.62 364 GLN A CA 1
ATOM 2823 C C . GLN A 1 364 ? -9.968 -3.190 3.905 1.00 94.62 364 GLN A C 1
ATOM 2825 O O . GLN A 1 364 ? -9.778 -2.051 3.496 1.00 94.62 364 GLN A O 1
ATOM 2830 N N . LEU A 1 365 ? -8.996 -4.104 3.944 1.00 93.50 365 LEU A N 1
ATOM 2831 C CA . LEU A 1 365 ? -7.659 -3.847 3.416 1.00 93.50 365 LEU A CA 1
ATOM 2832 C C . LEU A 1 365 ? -7.665 -3.728 1.893 1.00 93.50 365 LEU A C 1
ATOM 2834 O O . LEU A 1 365 ? -7.078 -2.784 1.374 1.00 93.50 365 LEU A O 1
ATOM 2838 N N . ALA A 1 366 ? -8.304 -4.664 1.191 1.00 92.31 366 ALA A N 1
ATOM 2839 C CA . ALA A 1 366 ? -8.288 -4.705 -0.266 1.00 92.31 366 ALA A CA 1
ATOM 2840 C C . ALA A 1 366 ? -9.074 -3.544 -0.894 1.00 92.31 366 ALA A C 1
ATOM 2842 O O . ALA A 1 366 ? -8.542 -2.859 -1.760 1.00 92.31 366 ALA A O 1
ATOM 2843 N N . GLU A 1 367 ? -10.291 -3.262 -0.426 1.00 90.06 367 GLU A N 1
ATOM 2844 C CA . GLU A 1 367 ? -11.143 -2.228 -1.024 1.00 90.06 367 GLU A CA 1
ATOM 2845 C C . GLU A 1 367 ? -10.668 -0.813 -0.677 1.00 90.06 367 GLU A C 1
ATOM 2847 O O . GLU A 1 367 ? -10.608 0.059 -1.543 1.00 90.06 367 GLU A O 1
ATOM 2852 N N . VAL A 1 368 ? -10.269 -0.559 0.576 1.00 86.94 368 VAL A N 1
ATOM 2853 C CA . VAL A 1 368 ? -9.708 0.752 0.940 1.00 86.94 368 VAL A CA 1
ATOM 2854 C C . VAL A 1 368 ? -8.417 1.010 0.177 1.00 86.94 368 VAL A C 1
ATOM 2856 O O . VAL A 1 368 ? -8.153 2.136 -0.250 1.00 86.94 368 VAL A O 1
ATOM 2859 N N . ASP A 1 369 ? -7.609 -0.027 -0.003 1.00 84.88 369 ASP A N 1
ATOM 2860 C CA . ASP A 1 369 ? -6.434 0.095 -0.827 1.00 84.88 369 ASP A CA 1
ATOM 2861 C C . ASP A 1 369 ? -6.789 0.331 -2.299 1.00 84.88 369 ASP A C 1
ATOM 2863 O O . ASP A 1 369 ? -6.307 1.309 -2.853 1.00 84.88 369 ASP A O 1
ATOM 2867 N N . ALA A 1 370 ? -7.708 -0.426 -2.903 1.00 82.69 370 ALA A N 1
ATOM 2868 C CA . ALA A 1 370 ? -8.198 -0.178 -4.262 1.00 82.69 370 ALA A CA 1
ATOM 2869 C C . ALA A 1 370 ? -8.746 1.253 -4.439 1.00 82.69 370 ALA A C 1
ATOM 2871 O O . ALA A 1 370 ? -8.605 1.872 -5.495 1.00 82.69 370 ALA A O 1
ATOM 2872 N N . TRP A 1 371 ? -9.319 1.824 -3.381 1.00 79.88 371 TRP A N 1
ATOM 2873 C CA . TRP A 1 371 ? -9.810 3.200 -3.337 1.00 79.88 371 TRP A CA 1
ATOM 2874 C C . TRP A 1 371 ? -8.695 4.264 -3.317 1.00 79.88 371 TRP A C 1
ATOM 2876 O O . TRP A 1 371 ? -8.902 5.398 -3.779 1.00 79.88 371 TRP A O 1
ATOM 2886 N N . LEU A 1 372 ? -7.523 3.922 -2.771 1.00 74.31 372 LEU A N 1
ATOM 2887 C CA . LEU A 1 372 ? -6.355 4.798 -2.609 1.00 74.31 372 LEU A CA 1
ATOM 2888 C C . LEU A 1 372 ? -5.279 4.573 -3.681 1.00 74.31 372 LEU A C 1
ATOM 2890 O O . LEU A 1 372 ? -4.614 5.519 -4.112 1.00 74.31 372 LEU A O 1
ATOM 2894 N N . ILE A 1 373 ? -5.148 3.348 -4.175 1.00 71.31 373 ILE A N 1
ATOM 2895 C CA . ILE A 1 373 ? -4.129 2.910 -5.122 1.00 71.31 373 ILE A CA 1
ATOM 2896 C C . ILE A 1 373 ? -4.357 3.465 -6.521 1.00 71.31 373 ILE A C 1
ATOM 2898 O O . ILE A 1 373 ? -3.493 3.267 -7.354 1.00 71.31 373 ILE A O 1
ATOM 2902 N N . HIS A 1 374 ? -5.418 4.230 -6.793 1.00 60.69 374 HIS A N 1
ATOM 2903 C CA . HIS A 1 374 ? -5.626 4.942 -8.067 1.00 60.69 374 HIS A CA 1
ATOM 2904 C C . HIS A 1 374 ? -5.721 6.469 -7.893 1.00 60.69 374 HIS A C 1
ATOM 2906 O O . HIS A 1 374 ? -6.354 7.167 -8.685 1.00 60.69 374 HIS A O 1
ATOM 2912 N N . ARG A 1 375 ? -5.109 7.002 -6.823 1.00 58.28 375 ARG A N 1
ATOM 2913 C CA . ARG A 1 375 ? -4.966 8.443 -6.561 1.00 58.28 375 ARG A CA 1
ATOM 2914 C C . ARG A 1 375 ? -3.727 9.067 -7.230 1.00 58.28 375 ARG A C 1
ATOM 2916 O O . ARG A 1 375 ? -2.666 8.442 -7.205 1.00 58.28 375 ARG A O 1
ATOM 2923 N N . PRO A 1 376 ? -3.815 10.314 -7.729 1.00 48.59 376 PRO A N 1
ATOM 2924 C CA . PRO A 1 376 ? -5.029 11.130 -7.849 1.00 48.59 376 PRO A CA 1
ATOM 2925 C C . PRO A 1 376 ? -6.019 10.654 -8.920 1.00 48.59 376 PRO A C 1
ATOM 2927 O O . PRO A 1 376 ? -5.644 10.041 -9.913 1.00 48.59 376 PRO A O 1
ATOM 2930 N N . ARG A 1 377 ? -7.302 10.957 -8.683 1.00 50.75 377 ARG A N 1
ATOM 2931 C CA . ARG A 1 377 ? -8.446 10.605 -9.540 1.00 50.75 377 ARG A CA 1
ATOM 2932 C C . ARG A 1 377 ? -8.527 11.587 -10.719 1.00 50.75 377 ARG A C 1
ATOM 2934 O O . ARG A 1 377 ? -8.204 12.756 -10.537 1.00 50.75 377 ARG A O 1
ATOM 2941 N N . ASN A 1 378 ? -8.875 11.111 -11.913 1.00 42.69 378 ASN A N 1
ATOM 2942 C CA . ASN A 1 378 ? -8.830 11.833 -13.203 1.00 42.69 378 ASN A CA 1
ATOM 2943 C C . ASN A 1 378 ? -7.464 12.242 -13.769 1.00 42.69 378 ASN A C 1
ATOM 2945 O O . ASN A 1 378 ? -7.388 12.580 -14.943 1.00 42.69 378 ASN A O 1
ATOM 2949 N N . ILE A 1 379 ? -6.368 12.142 -13.017 1.00 49.41 379 ILE A N 1
ATOM 2950 C CA . ILE A 1 379 ? -5.037 12.568 -13.490 1.00 49.41 379 ILE A CA 1
ATOM 2951 C C . ILE A 1 379 ? -4.189 11.335 -13.830 1.00 49.41 379 ILE A C 1
ATOM 2953 O O . ILE A 1 379 ? -3.132 11.071 -13.255 1.00 49.41 379 ILE A O 1
ATOM 2957 N N . ALA A 1 380 ? -4.741 10.534 -14.740 1.00 46.09 380 ALA A N 1
ATOM 2958 C CA . ALA A 1 380 ? -4.341 9.172 -15.069 1.00 46.09 380 ALA A CA 1
ATOM 2959 C C . ALA A 1 380 ? -2.833 8.959 -15.238 1.00 46.09 380 ALA A C 1
ATOM 2961 O O . ALA A 1 380 ? -2.183 9.781 -15.862 1.00 46.09 380 ALA A O 1
ATOM 2962 N N . ILE A 1 381 ? -2.335 7.807 -14.772 1.00 42.53 381 ILE A N 1
ATOM 2963 C CA . ILE A 1 381 ? -1.183 7.017 -15.261 1.00 42.53 381 ILE A CA 1
ATOM 2964 C C . ILE A 1 381 ? 0.128 7.770 -15.617 1.00 42.53 381 ILE A C 1
ATOM 2966 O O . ILE A 1 381 ? 1.167 7.503 -15.012 1.00 42.53 381 ILE A O 1
ATOM 2970 N N . HIS A 1 382 ? 0.114 8.728 -16.545 1.00 46.66 382 HIS A N 1
ATOM 2971 C CA . HIS A 1 382 ? 1.251 9.552 -16.959 1.00 46.66 382 HIS A CA 1
ATOM 2972 C C . HIS A 1 382 ? 1.866 10.402 -15.827 1.00 46.66 382 HIS A C 1
ATOM 2974 O O . HIS A 1 382 ? 3.047 10.740 -15.904 1.00 46.66 382 HIS A O 1
ATOM 2980 N N . THR A 1 383 ? 1.122 10.720 -14.758 1.00 49.47 383 THR A N 1
ATOM 2981 C CA . THR A 1 383 ? 1.659 11.506 -13.626 1.00 49.47 383 THR A CA 1
ATOM 2982 C C . THR A 1 383 ? 2.319 10.683 -12.514 1.00 49.47 383 THR A C 1
ATOM 2984 O O . THR A 1 383 ? 3.141 11.229 -11.777 1.00 49.47 383 THR A O 1
ATOM 2987 N N . ARG A 1 384 ? 2.030 9.376 -12.399 1.00 49.78 384 ARG A N 1
ATOM 2988 C CA . ARG A 1 384 ? 2.536 8.519 -11.302 1.00 49.78 384 ARG A CA 1
ATOM 2989 C C . ARG A 1 384 ? 3.910 7.923 -11.549 1.00 49.78 384 ARG A C 1
ATOM 2991 O O . ARG A 1 384 ? 4.785 7.945 -10.683 1.00 49.78 384 ARG A O 1
ATOM 2998 N N . VAL A 1 385 ? 4.140 7.510 -12.787 1.00 45.34 385 VAL A N 1
ATOM 2999 C CA . VAL A 1 385 ? 5.477 7.217 -13.316 1.00 45.34 385 VAL A CA 1
ATOM 3000 C C . VAL A 1 385 ? 6.457 8.315 -12.946 1.00 45.34 385 VAL A C 1
ATOM 3002 O O . VAL A 1 385 ? 7.600 8.060 -12.569 1.00 45.34 385 VAL A O 1
ATOM 3005 N N . ARG A 1 386 ? 5.954 9.547 -12.974 1.00 50.34 386 ARG A N 1
ATOM 3006 C CA . ARG A 1 386 ? 6.721 10.774 -12.881 1.00 50.34 386 ARG A CA 1
ATOM 3007 C C . ARG A 1 386 ? 6.578 11.469 -11.519 1.00 50.34 386 ARG A C 1
ATOM 3009 O O . ARG A 1 386 ? 7.021 12.604 -11.420 1.00 50.34 386 ARG A O 1
ATOM 3016 N N . ASP A 1 387 ? 5.965 10.787 -10.523 1.00 51.59 387 ASP A N 1
ATOM 3017 C CA . ASP A 1 387 ? 5.497 11.280 -9.200 1.00 51.59 387 ASP A CA 1
ATOM 3018 C C . ASP A 1 387 ? 5.421 12.805 -9.092 1.00 51.59 387 ASP A C 1
ATOM 3020 O O . ASP A 1 387 ? 6.028 13.425 -8.226 1.00 51.59 387 ASP A O 1
ATOM 3024 N N . GLY A 1 388 ? 4.638 13.403 -9.983 1.00 40.88 388 GLY A N 1
ATOM 3025 C CA . GLY A 1 388 ? 4.304 14.820 -9.929 1.00 40.88 388 GLY A CA 1
ATOM 3026 C C . GLY A 1 388 ? 3.257 15.145 -8.866 1.00 40.88 388 GLY A C 1
ATOM 3027 O O . GLY A 1 388 ? 3.067 16.287 -8.467 1.00 40.88 388 GLY A O 1
ATOM 3028 N N . SER A 1 389 ? 2.488 14.134 -8.472 1.00 39.09 389 SER A N 1
ATOM 3029 C CA . SER A 1 389 ? 1.061 14.348 -8.247 1.00 39.09 389 SER A CA 1
ATOM 3030 C C . SER A 1 389 ? 0.475 13.556 -7.080 1.00 39.09 389 SER A C 1
ATOM 3032 O O . SER A 1 389 ? -0.722 13.672 -6.821 1.00 39.09 389 SER A O 1
ATOM 3034 N N . SER A 1 390 ? 1.278 12.808 -6.311 1.00 36.69 390 SER A N 1
ATOM 3035 C CA . SER A 1 390 ? 0.796 12.186 -5.063 1.00 36.69 390 SER A CA 1
ATOM 3036 C C . SER A 1 390 ? 0.307 13.226 -4.037 1.00 36.69 390 SER A C 1
ATOM 3038 O O . SER A 1 390 ? -0.501 12.896 -3.169 1.00 36.69 390 SER A O 1
ATOM 3040 N N . LEU A 1 391 ? 0.681 14.503 -4.209 1.00 41.19 391 LEU A N 1
ATOM 3041 C CA . LEU A 1 391 ? 0.109 15.663 -3.511 1.00 41.19 391 LEU A CA 1
ATOM 3042 C C . LEU A 1 391 ? -1.408 15.826 -3.735 1.00 41.19 391 LEU A C 1
ATOM 3044 O O . LEU A 1 391 ? -2.127 16.241 -2.832 1.00 41.19 391 LEU A O 1
ATOM 3048 N N . PHE A 1 392 ? -1.946 15.432 -4.892 1.00 41.91 392 PHE A N 1
ATOM 3049 C CA . PHE A 1 392 ? -3.387 15.512 -5.178 1.00 41.91 392 PHE A CA 1
ATOM 3050 C C . PHE A 1 392 ? -4.208 14.403 -4.478 1.00 41.91 392 PHE A C 1
ATOM 3052 O O . PHE A 1 392 ? -5.433 14.318 -4.618 1.00 41.91 392 PHE A O 1
ATOM 3059 N N . GLY A 1 393 ? -3.553 13.535 -3.699 1.00 39.69 393 GLY A N 1
ATOM 3060 C CA . GLY A 1 393 ? -4.214 12.608 -2.783 1.00 39.69 393 GLY A CA 1
ATOM 3061 C C . GLY A 1 393 ? -4.828 13.294 -1.562 1.00 39.69 393 GLY A C 1
ATOM 3062 O O . GLY A 1 393 ? -5.813 12.784 -1.032 1.00 39.69 393 GLY A O 1
ATOM 3063 N N . GLU A 1 394 ? -4.307 14.451 -1.147 1.00 43.25 394 GLU A N 1
ATOM 3064 C CA . GLU A 1 394 ? -4.566 15.006 0.187 1.00 43.25 394 GLU A CA 1
ATOM 3065 C C . GLU A 1 394 ? -6.051 15.275 0.452 1.00 43.25 394 GLU A C 1
ATOM 3067 O O . GLU A 1 394 ? -6.555 14.777 1.453 1.00 43.25 394 GLU A O 1
ATOM 3072 N N . ALA A 1 395 ? -6.807 15.835 -0.503 1.00 37.69 395 ALA A N 1
ATOM 3073 C CA . ALA A 1 395 ? -8.233 16.145 -0.324 1.00 37.69 395 ALA A CA 1
ATOM 3074 C C . ALA A 1 395 ? -9.148 14.946 0.024 1.00 37.69 395 ALA A C 1
ATOM 3076 O O . ALA A 1 395 ? -10.325 15.142 0.314 1.00 37.69 395 ALA A O 1
ATOM 3077 N N . CYS A 1 396 ? -8.667 13.693 -0.009 1.00 46.66 396 CYS A N 1
ATOM 3078 C CA . CYS A 1 396 ? -9.414 12.591 0.613 1.00 46.66 396 CYS A CA 1
ATOM 3079 C C . CYS A 1 396 ? -8.564 11.613 1.439 1.00 46.66 396 CYS A C 1
ATOM 3081 O O . CYS A 1 396 ? -9.027 10.496 1.675 1.00 46.66 396 CYS A O 1
ATOM 3083 N N . MET A 1 397 ? -7.351 11.980 1.869 1.00 50.22 397 MET A N 1
ATOM 3084 C CA . MET A 1 397 ? -6.573 11.160 2.817 1.00 50.22 397 MET A CA 1
ATOM 3085 C C . MET A 1 397 ? -7.040 11.370 4.264 1.00 50.22 397 MET A C 1
ATOM 3087 O O . MET A 1 397 ? -6.965 10.453 5.079 1.00 50.22 397 MET A O 1
ATOM 3091 N N . SER A 1 398 ? -7.545 12.564 4.574 1.00 48.59 398 SER A N 1
ATOM 3092 C CA . SER A 1 398 ? -8.056 12.975 5.889 1.00 48.59 398 SER A CA 1
ATOM 3093 C C . SER A 1 398 ? -9.395 12.337 6.263 1.00 48.59 398 SER A C 1
ATOM 3095 O O . SER A 1 398 ? -9.693 12.161 7.445 1.00 48.59 398 SER A O 1
ATOM 3097 N N . CYS A 1 399 ? -10.202 11.969 5.267 1.00 50.22 399 CYS A N 1
ATOM 3098 C CA . CYS A 1 399 ? -11.617 11.662 5.439 1.00 50.22 399 CYS A CA 1
ATOM 3099 C C . CYS A 1 399 ? -11.899 10.201 5.068 1.00 50.22 399 CYS A C 1
ATOM 3101 O O . CYS A 1 399 ? -11.762 9.826 3.911 1.00 50.22 399 CYS A O 1
ATOM 3103 N N . HIS A 1 400 ? -12.265 9.380 6.066 1.00 56.72 400 HIS A N 1
ATOM 3104 C CA . HIS A 1 400 ? -12.684 7.959 6.026 1.00 56.72 400 HIS A CA 1
ATOM 3105 C C . HIS A 1 400 ? -11.754 6.911 5.366 1.00 56.72 400 HIS A C 1
ATOM 3107 O O . HIS A 1 400 ? -11.810 5.740 5.745 1.00 56.72 400 HIS A O 1
ATOM 3113 N N . THR A 1 401 ? -10.884 7.274 4.426 1.00 55.53 401 THR A N 1
ATOM 3114 C CA . THR A 1 401 ? -10.083 6.343 3.608 1.00 55.53 401 THR A CA 1
ATOM 3115 C C . THR A 1 401 ? -8.887 5.733 4.332 1.00 55.53 401 THR A C 1
ATOM 3117 O O . THR A 1 401 ? -8.430 4.674 3.951 1.00 55.53 401 THR A O 1
ATOM 3120 N N . GLN A 1 402 ? -8.398 6.300 5.433 1.00 64.31 402 GLN A N 1
ATOM 3121 C CA . GLN A 1 402 ? -7.345 5.645 6.225 1.00 64.31 402 GLN A CA 1
ATOM 3122 C C . GLN A 1 402 ? -7.883 4.615 7.238 1.00 64.31 402 GLN A C 1
ATOM 3124 O O . GLN A 1 402 ? -7.124 4.036 8.019 1.00 64.31 402 GLN A O 1
ATOM 3129 N N . SER A 1 403 ? -9.190 4.330 7.210 1.00 75.44 403 SER A N 1
ATOM 3130 C CA . SER A 1 403 ? -9.804 3.224 7.964 1.00 75.44 403 SER A CA 1
ATOM 3131 C C . SER A 1 403 ? -9.273 1.843 7.603 1.00 75.44 403 SER A C 1
ATOM 3133 O O . SER A 1 403 ? -9.399 0.933 8.419 1.00 75.44 403 SER A O 1
ATOM 3135 N N . GLY A 1 404 ? -8.589 1.701 6.467 1.00 81.62 404 GLY A N 1
ATOM 3136 C CA . GLY A 1 404 ? -7.801 0.511 6.146 1.00 81.62 404 GLY A CA 1
ATOM 3137 C C . GLY A 1 404 ? -6.646 0.251 7.122 1.00 81.62 404 GLY A C 1
ATOM 3138 O O . GLY A 1 404 ? -6.235 -0.892 7.263 1.00 81.62 404 GLY A O 1
ATOM 3139 N N . VAL A 1 405 ? -6.146 1.265 7.845 1.00 86.06 405 VAL A N 1
ATOM 3140 C CA . VAL A 1 405 ? -5.086 1.082 8.854 1.00 86.06 405 VAL A CA 1
ATOM 3141 C C . VAL A 1 405 ? -5.666 0.971 10.260 1.00 86.06 405 VAL A C 1
ATOM 3143 O O . VAL A 1 405 ? -5.464 -0.031 10.946 1.00 86.06 405 VAL A O 1
ATOM 3146 N N . TRP A 1 406 ? -6.406 1.987 10.714 1.00 86.88 406 TRP A N 1
ATOM 3147 C CA . TRP A 1 406 ? -6.901 2.000 12.094 1.00 86.88 406 TRP A CA 1
ATOM 3148 C C . TRP A 1 406 ? -8.041 1.012 12.338 1.00 86.88 406 TRP A C 1
ATOM 3150 O O . TRP A 1 406 ? -8.183 0.525 13.460 1.00 86.88 406 TRP A O 1
ATOM 3160 N N . GLY A 1 407 ? -8.850 0.717 11.315 1.00 87.25 407 GLY A N 1
ATOM 3161 C CA . GLY A 1 407 ? -10.019 -0.153 11.441 1.00 87.25 407 GLY A CA 1
ATOM 3162 C C . GLY A 1 407 ? -9.657 -1.603 11.730 1.00 87.25 407 GLY A C 1
ATOM 3163 O O . GLY A 1 407 ? -10.335 -2.266 12.509 1.00 87.25 407 GLY A O 1
ATOM 3164 N N . VAL A 1 408 ? -8.537 -2.070 11.179 1.00 93.12 408 VAL A N 1
ATOM 3165 C CA . VAL A 1 408 ? -8.043 -3.445 11.362 1.00 93.12 408 VAL A CA 1
ATOM 3166 C C . VAL A 1 408 ? -7.008 -3.574 12.483 1.00 93.12 408 VAL A C 1
ATOM 3168 O O . VAL A 1 408 ? -6.713 -4.684 12.917 1.00 93.12 408 VAL A O 1
ATOM 3171 N N . ALA A 1 409 ? -6.473 -2.463 13.004 1.00 92.19 409 ALA A N 1
ATOM 3172 C CA . ALA A 1 409 ? -5.426 -2.478 14.029 1.00 92.19 409 ALA A CA 1
ATOM 3173 C C . ALA A 1 409 ? -5.836 -3.253 15.295 1.00 92.19 409 ALA A C 1
ATOM 3175 O O . ALA A 1 409 ? -5.069 -4.061 15.817 1.00 92.19 409 ALA A O 1
ATOM 3176 N N . ASP A 1 410 ? -7.069 -3.054 15.773 1.00 91.38 410 ASP A N 1
ATOM 3177 C CA . ASP A 1 410 ? -7.599 -3.827 16.901 1.00 91.38 410 ASP A CA 1
ATOM 3178 C C . ASP A 1 410 ? -7.804 -5.305 16.550 1.00 91.38 410 ASP A C 1
ATOM 3180 O O . ASP A 1 410 ? -7.558 -6.160 17.396 1.00 91.38 410 ASP A O 1
ATOM 3184 N N . ALA A 1 411 ? -8.187 -5.631 15.313 1.00 95.31 411 ALA A N 1
ATOM 3185 C CA . ALA A 1 411 ? -8.298 -7.022 14.891 1.00 95.31 411 ALA A CA 1
ATOM 3186 C C . ALA A 1 411 ? -6.936 -7.726 14.963 1.00 95.31 411 ALA A C 1
ATOM 3188 O O . ALA A 1 411 ? -6.830 -8.818 15.519 1.00 95.31 411 ALA A O 1
ATOM 3189 N N . PHE A 1 412 ? -5.867 -7.076 14.511 1.00 93.38 412 PHE A N 1
ATOM 3190 C CA . PHE A 1 412 ? -4.518 -7.631 14.624 1.00 93.38 412 PHE A CA 1
ATOM 3191 C C . PHE A 1 412 ? -4.072 -7.827 16.078 1.00 93.38 412 PHE A C 1
ATOM 3193 O O . PHE A 1 412 ? -3.568 -8.898 16.417 1.00 93.38 412 PHE A O 1
ATOM 3200 N N . ARG A 1 413 ? -4.334 -6.857 16.970 1.00 92.12 413 ARG A N 1
ATOM 3201 C CA . ARG A 1 413 ? -4.076 -7.018 18.418 1.00 92.12 413 ARG A CA 1
ATOM 3202 C C . ARG A 1 413 ? -4.855 -8.181 19.034 1.00 92.12 413 ARG A C 1
ATOM 3204 O O . ARG A 1 413 ? -4.383 -8.794 19.985 1.00 92.12 413 ARG A O 1
ATOM 3211 N N . ASN A 1 414 ? -6.021 -8.491 18.477 1.00 94.12 414 ASN A N 1
ATOM 3212 C CA . ASN A 1 414 ? -6.888 -9.579 18.916 1.00 94.12 414 ASN A CA 1
ATOM 3213 C C . ASN A 1 414 ? -6.711 -10.871 18.097 1.00 94.12 414 ASN A C 1
ATOM 3215 O O . ASN A 1 414 ? -7.604 -11.710 18.097 1.00 94.12 414 ASN A O 1
ATOM 3219 N N . GLY A 1 415 ? -5.584 -11.068 17.403 1.00 92.69 415 GLY A N 1
ATOM 3220 C CA . GLY A 1 415 ? -5.229 -12.364 16.808 1.00 92.69 415 GLY A CA 1
ATOM 3221 C C . GLY A 1 415 ? -5.741 -12.624 15.386 1.00 92.69 415 GLY A C 1
ATOM 3222 O O . GLY A 1 415 ? -5.707 -13.772 14.939 1.00 92.69 415 GLY A O 1
ATOM 3223 N N . TYR A 1 416 ? -6.200 -11.595 14.669 1.00 94.38 416 TYR A N 1
ATOM 3224 C CA . TYR A 1 416 ? -6.442 -11.653 13.219 1.00 94.38 416 TYR A CA 1
ATOM 3225 C C . TYR A 1 416 ? -5.174 -11.284 12.433 1.00 94.38 416 TYR A C 1
ATOM 3227 O O . TYR A 1 416 ? -4.218 -10.752 12.996 1.00 94.38 416 TYR A O 1
ATOM 3235 N N . ARG A 1 417 ? -5.138 -11.575 11.127 1.00 89.31 417 ARG A N 1
ATOM 3236 C CA . ARG A 1 417 ? -3.961 -11.358 10.267 1.00 89.31 417 ARG A CA 1
ATOM 3237 C C . ARG A 1 417 ? -4.349 -10.853 8.884 1.00 89.31 417 ARG A C 1
ATOM 3239 O O . ARG A 1 417 ? -5.479 -11.047 8.461 1.00 89.31 417 ARG A O 1
ATOM 3246 N N . ALA A 1 418 ? -3.380 -10.265 8.187 1.00 87.62 418 ALA A N 1
ATOM 3247 C CA . ALA A 1 418 ? -3.514 -9.736 6.831 1.00 87.62 418 ALA A CA 1
ATOM 3248 C C . ALA A 1 418 ? -2.886 -10.650 5.757 1.00 87.62 418 ALA A C 1
ATOM 3250 O O . ALA A 1 418 ? -2.432 -10.161 4.731 1.00 87.62 418 ALA A O 1
ATOM 3251 N N . GLU A 1 419 ? -2.787 -11.966 5.987 1.00 83.31 419 GLU A N 1
ATOM 3252 C CA . GLU A 1 419 ? -2.024 -12.889 5.116 1.00 83.31 419 GLU A CA 1
ATOM 3253 C C . GLU A 1 419 ? -2.467 -12.855 3.634 1.00 83.31 419 GLU A C 1
ATOM 3255 O O . GLU A 1 419 ? -1.653 -13.093 2.730 1.00 83.31 419 GLU A O 1
ATOM 3260 N N . ARG A 1 420 ? -3.748 -12.547 3.384 1.00 88.44 420 ARG A N 1
ATOM 3261 C CA . ARG A 1 420 ? -4.351 -12.463 2.046 1.00 88.44 420 ARG A CA 1
ATOM 3262 C C . ARG A 1 420 ? -4.161 -11.093 1.398 1.00 88.44 420 ARG A C 1
ATOM 3264 O O . ARG A 1 420 ? -3.767 -11.060 0.247 1.00 88.44 420 ARG A O 1
ATOM 3271 N N . ALA A 1 421 ? -4.274 -9.997 2.152 1.00 89.25 421 ALA A N 1
ATOM 3272 C CA . ALA A 1 421 ? -4.122 -8.617 1.666 1.00 89.25 421 ALA A CA 1
ATOM 3273 C C . ALA A 1 421 ? -2.837 -7.923 2.181 1.00 89.25 421 ALA A C 1
ATOM 3275 O O . ALA A 1 421 ? -2.842 -6.750 2.570 1.00 89.25 421 ALA A O 1
ATOM 3276 N N . LEU A 1 422 ? -1.725 -8.661 2.237 1.00 89.00 422 LEU A N 1
ATOM 3277 C CA . LEU A 1 422 ? -0.490 -8.224 2.894 1.00 89.00 422 LEU A CA 1
ATOM 3278 C C . LEU A 1 422 ? 0.158 -7.016 2.206 1.00 89.00 422 LEU A C 1
ATOM 3280 O O . LEU A 1 422 ? 0.642 -6.110 2.890 1.00 89.00 422 LEU A O 1
ATOM 3284 N N . GLN A 1 423 ? 0.185 -6.984 0.870 1.00 86.94 423 GLN A N 1
ATOM 3285 C CA . GLN A 1 423 ? 0.781 -5.849 0.153 1.00 86.94 423 GLN A CA 1
ATOM 3286 C C . GLN A 1 423 ? -0.103 -4.608 0.252 1.00 86.94 423 GLN A C 1
ATOM 3288 O O . GLN A 1 423 ? 0.419 -3.508 0.439 1.00 86.94 423 GLN A O 1
ATOM 3293 N N . SER A 1 424 ? -1.428 -4.787 0.229 1.00 88.06 424 SER A N 1
ATOM 3294 C CA . SER A 1 424 ? -2.390 -3.716 0.508 1.00 88.06 424 SER A CA 1
ATOM 3295 C C . SER A 1 424 ? -2.139 -3.117 1.894 1.00 88.06 424 SER A C 1
ATOM 3297 O O . SER A 1 424 ? -1.963 -1.909 2.024 1.00 88.06 424 SER A O 1
ATOM 3299 N N . GLN A 1 425 ? -1.977 -3.947 2.933 1.00 88.56 425 GLN A N 1
ATOM 3300 C CA . GLN A 1 425 ? -1.641 -3.466 4.278 1.00 88.56 425 GLN A CA 1
ATOM 3301 C C . GLN A 1 425 ? -0.332 -2.657 4.305 1.00 88.56 425 GLN A C 1
ATOM 3303 O O . GLN A 1 425 ? -0.297 -1.554 4.854 1.00 88.56 425 GLN A O 1
ATOM 3308 N N . ARG A 1 426 ? 0.751 -3.193 3.729 1.00 85.88 426 ARG A N 1
ATOM 3309 C CA . ARG A 1 426 ? 2.074 -2.541 3.715 1.00 85.88 426 ARG A CA 1
ATOM 3310 C C . ARG A 1 426 ? 2.026 -1.176 3.027 1.00 85.88 426 ARG A C 1
ATOM 3312 O O . ARG A 1 426 ? 2.572 -0.202 3.546 1.00 85.88 426 ARG A O 1
ATOM 3319 N N . ARG A 1 427 ? 1.318 -1.080 1.902 1.00 81.38 427 ARG A N 1
ATOM 3320 C CA . ARG A 1 427 ? 1.115 0.178 1.176 1.00 81.38 427 ARG A CA 1
ATOM 3321 C C . ARG A 1 427 ? 0.275 1.177 1.959 1.00 81.38 427 ARG A C 1
ATOM 3323 O O . ARG A 1 427 ? 0.650 2.349 2.021 1.00 81.38 427 ARG A O 1
ATOM 3330 N N . LEU A 1 428 ? -0.824 0.737 2.568 1.00 82.94 428 LEU A N 1
ATOM 3331 C CA . LEU A 1 428 ? -1.682 1.593 3.387 1.00 82.94 428 LEU A CA 1
ATOM 3332 C C . LEU A 1 428 ? -0.908 2.220 4.557 1.00 82.94 428 LEU A C 1
ATOM 3334 O O . LEU A 1 428 ? -1.110 3.396 4.855 1.00 82.94 428 LEU A O 1
ATOM 3338 N N . ILE A 1 429 ? 0.018 1.481 5.178 1.00 82.75 429 ILE A N 1
ATOM 3339 C CA . ILE A 1 429 ? 0.882 1.990 6.259 1.00 82.75 429 ILE A CA 1
ATOM 3340 C C . ILE A 1 429 ? 1.833 3.081 5.749 1.00 82.75 429 ILE A C 1
ATOM 3342 O O . ILE A 1 429 ? 1.889 4.160 6.341 1.00 82.75 429 ILE A O 1
ATOM 3346 N N . ASN A 1 430 ? 2.542 2.841 4.641 1.00 78.88 430 ASN A N 1
ATOM 3347 C CA . ASN A 1 430 ? 3.437 3.851 4.062 1.00 78.88 430 ASN A CA 1
ATOM 3348 C C . ASN A 1 430 ? 2.649 5.099 3.643 1.00 78.88 430 ASN A C 1
ATOM 3350 O O . ASN A 1 430 ? 3.007 6.217 4.004 1.00 78.88 430 ASN A O 1
ATOM 3354 N N . THR A 1 431 ? 1.507 4.900 2.983 1.00 76.50 431 THR A N 1
ATOM 3355 C CA . THR A 1 431 ? 0.603 5.976 2.557 1.00 76.50 431 THR A CA 1
ATOM 3356 C C . THR A 1 431 ? 0.088 6.793 3.745 1.00 76.50 431 THR A C 1
ATOM 3358 O O . THR A 1 431 ? 0.024 8.019 3.664 1.00 76.50 431 THR A O 1
ATOM 3361 N N . MET A 1 432 ? -0.247 6.147 4.868 1.00 79.06 432 MET A N 1
ATOM 3362 C CA . MET A 1 432 ? -0.660 6.825 6.100 1.00 79.06 432 MET A CA 1
ATOM 3363 C C . MET A 1 432 ? 0.432 7.778 6.604 1.00 79.06 432 MET A C 1
ATOM 3365 O O . MET A 1 432 ? 0.139 8.950 6.835 1.00 79.06 432 MET A O 1
ATOM 3369 N N . TYR A 1 433 ? 1.680 7.323 6.741 1.00 77.19 433 TYR A N 1
ATOM 3370 C CA . TYR A 1 433 ? 2.773 8.186 7.211 1.00 77.19 433 TYR A CA 1
ATOM 3371 C C . TYR A 1 433 ? 3.138 9.288 6.216 1.00 77.19 433 TYR A C 1
ATOM 3373 O O . TYR A 1 433 ? 3.445 10.409 6.617 1.00 77.19 433 TYR A O 1
ATOM 3381 N N . GLU A 1 434 ? 3.063 8.987 4.923 1.00 72.62 434 GLU A N 1
ATOM 3382 C CA . GLU A 1 434 ? 3.319 9.940 3.847 1.00 72.62 434 GLU A CA 1
ATOM 3383 C C . GLU A 1 434 ? 2.236 11.019 3.691 1.00 72.62 434 GLU A C 1
ATOM 3385 O O . GLU A 1 434 ? 2.498 12.068 3.106 1.00 72.62 434 GLU A O 1
ATOM 3390 N N . SER A 1 435 ? 1.029 10.790 4.209 1.00 67.06 435 SER A N 1
ATOM 3391 C CA . SER A 1 435 ? -0.113 11.698 4.032 1.00 67.06 435 SER A CA 1
ATOM 3392 C C . SER A 1 435 ? -0.088 12.972 4.884 1.00 67.06 435 SER A C 1
ATOM 3394 O O . SER A 1 435 ? -0.909 13.857 4.661 1.00 67.06 435 SER A O 1
ATOM 3396 N N . LEU A 1 436 ? 0.822 13.081 5.854 1.00 61.50 436 LEU A N 1
ATOM 3397 C CA . LEU A 1 436 ? 0.942 14.261 6.708 1.00 61.50 436 LEU A CA 1
ATOM 3398 C C . LEU A 1 436 ? 1.948 15.254 6.111 1.00 61.50 436 LEU A C 1
ATOM 3400 O O . LEU A 1 436 ? 3.127 14.928 5.943 1.00 61.50 436 LEU A O 1
ATOM 3404 N N . ARG A 1 437 ? 1.505 16.481 5.802 1.00 53.47 437 ARG A N 1
ATOM 3405 C CA . ARG A 1 437 ? 2.406 17.543 5.325 1.00 53.47 437 ARG A CA 1
ATOM 3406 C C . ARG A 1 437 ? 3.383 18.019 6.416 1.00 53.47 437 ARG A C 1
ATOM 3408 O O . ARG A 1 437 ? 3.051 18.017 7.604 1.00 53.47 437 ARG A O 1
ATOM 3415 N N . PRO A 1 438 ? 4.591 18.465 6.022 1.00 45.06 438 PRO A N 1
ATOM 3416 C CA . PRO A 1 438 ? 5.569 19.052 6.926 1.00 45.06 438 PRO A CA 1
ATOM 3417 C C . PRO A 1 438 ? 5.247 20.530 7.148 1.00 45.06 438 PRO A C 1
ATOM 3419 O O . PRO A 1 438 ? 5.226 21.312 6.204 1.00 45.06 438 PRO A O 1
ATOM 3422 N N . THR A 1 439 ? 5.125 20.977 8.385 1.00 42.09 439 THR A N 1
ATOM 3423 C CA . THR A 1 439 ? 5.445 22.379 8.660 1.00 42.09 439 THR A CA 1
ATOM 3424 C C . THR A 1 439 ? 6.275 22.465 9.922 1.00 42.09 439 THR A C 1
ATOM 3426 O O . THR A 1 439 ? 6.096 21.710 10.881 1.00 42.09 439 THR A O 1
ATOM 3429 N N . ILE A 1 440 ? 7.267 23.347 9.866 1.00 36.12 440 ILE A N 1
ATOM 3430 C CA . ILE A 1 440 ? 8.208 23.627 10.955 1.00 36.12 440 ILE A CA 1
ATOM 3431 C C . ILE A 1 440 ? 7.657 24.744 11.853 1.00 36.12 440 ILE A C 1
ATOM 3433 O O . ILE A 1 440 ? 8.039 24.849 13.018 1.00 36.12 440 ILE A O 1
ATOM 3437 N N . LYS A 1 441 ? 6.723 25.544 11.318 1.00 38.38 441 LYS A N 1
ATOM 3438 C CA . LYS A 1 441 ? 5.897 26.504 12.048 1.00 38.38 441 LYS A CA 1
ATOM 3439 C C . LYS A 1 441 ? 4.477 25.966 12.188 1.00 38.38 441 LYS A C 1
ATOM 3441 O O . LYS A 1 441 ? 3.929 25.320 11.297 1.00 38.38 441 LYS A O 1
ATOM 3446 N N . LEU A 1 442 ? 3.904 26.204 13.358 1.00 37.69 442 LEU A N 1
ATOM 3447 C CA . LEU A 1 442 ? 2.635 25.614 13.769 1.00 37.69 442 LEU A CA 1
ATOM 3448 C C . LEU A 1 442 ? 1.400 26.313 13.198 1.00 37.69 442 LEU A C 1
ATOM 3450 O O . LEU A 1 442 ? 0.347 25.688 13.134 1.00 37.69 442 LEU A O 1
ATOM 3454 N N . GLU A 1 443 ? 1.537 27.559 12.749 1.00 36.56 443 GLU A N 1
ATOM 3455 C CA . GLU A 1 443 ? 0.493 28.294 12.026 1.00 36.56 443 GLU A CA 1
ATOM 3456 C C . GLU A 1 443 ? 0.337 27.788 10.580 1.00 36.56 443 GLU A C 1
ATOM 3458 O O . GLU A 1 443 ? -0.777 27.487 10.161 1.00 36.56 443 GLU A O 1
ATOM 3463 N N . ASP A 1 444 ? 1.448 27.511 9.887 1.00 35.50 444 ASP A N 1
ATOM 3464 C CA . ASP A 1 444 ? 1.463 26.923 8.536 1.00 35.50 444 ASP A CA 1
ATOM 3465 C C . ASP A 1 444 ? 0.858 25.506 8.511 1.00 35.50 444 ASP A C 1
ATOM 3467 O O . ASP A 1 444 ? 0.349 25.038 7.491 1.00 35.50 444 ASP A O 1
ATOM 3471 N N . ALA A 1 445 ? 0.879 24.805 9.656 1.00 36.91 445 ALA A N 1
ATOM 3472 C CA . ALA A 1 445 ? 0.329 23.456 9.790 1.00 36.91 445 ALA A CA 1
ATOM 3473 C C . ALA A 1 445 ? -1.191 23.401 9.558 1.00 36.91 445 ALA A C 1
ATOM 3475 O O . ALA A 1 445 ? -1.766 22.324 9.389 1.00 36.91 445 ALA A O 1
ATOM 3476 N N . ALA A 1 446 ? -1.860 24.555 9.605 1.00 34.53 446 ALA A N 1
ATOM 3477 C CA . ALA A 1 446 ? -3.305 24.686 9.519 1.00 34.53 446 ALA A CA 1
ATOM 3478 C C . ALA A 1 446 ? -3.902 24.276 8.159 1.00 34.53 446 ALA A C 1
ATOM 3480 O O . ALA A 1 446 ? -5.111 24.091 8.100 1.00 34.53 446 ALA A O 1
ATOM 3481 N N . SER A 1 447 ? -3.094 24.063 7.113 1.00 39.56 447 SER A N 1
ATOM 3482 C CA . SER A 1 447 ? -3.558 23.779 5.737 1.00 39.56 447 SER A CA 1
ATOM 3483 C C . SER A 1 447 ? -3.204 22.364 5.234 1.00 39.56 447 SER A C 1
ATOM 3485 O O . SER A 1 447 ? -3.184 22.099 4.035 1.00 39.56 447 SER A O 1
ATOM 3487 N N . ASN A 1 448 ? -2.886 21.435 6.143 1.00 48.78 448 ASN A N 1
ATOM 3488 C CA . ASN A 1 448 ? -2.024 20.278 5.854 1.00 48.78 448 ASN A CA 1
ATOM 3489 C C . ASN A 1 448 ? -2.685 18.952 5.450 1.00 48.78 448 ASN A C 1
ATOM 3491 O O . ASN A 1 448 ? -1.995 17.931 5.411 1.00 48.78 448 ASN A O 1
ATOM 3495 N N . THR A 1 449 ? -3.977 18.931 5.128 1.00 40.62 449 THR A N 1
ATOM 3496 C CA . THR A 1 449 ? -4.607 17.708 4.601 1.00 40.62 449 THR A CA 1
ATOM 3497 C C . THR A 1 449 ? -5.424 17.911 3.337 1.00 40.62 449 THR A C 1
ATOM 3499 O O . THR A 1 449 ? -6.048 16.959 2.897 1.00 40.62 449 THR A O 1
ATOM 3502 N N . SER A 1 450 ? -5.425 19.096 2.726 1.00 39.16 450 SER A N 1
ATOM 3503 C CA . SER A 1 450 ? -6.225 19.368 1.528 1.00 39.16 450 SER A CA 1
ATOM 3504 C C . SER A 1 450 ? -5.790 20.683 0.884 1.00 39.16 450 SER A C 1
ATOM 3506 O O . SER A 1 450 ? -5.386 21.611 1.578 1.00 39.16 450 SER A O 1
ATOM 3508 N N . LEU A 1 451 ? -5.896 20.793 -0.442 1.00 37.59 451 LEU A N 1
ATOM 3509 C CA . LEU A 1 451 ? -5.668 22.060 -1.141 1.00 37.59 451 LEU A CA 1
ATOM 3510 C C . LEU A 1 451 ? -6.774 23.078 -0.781 1.00 37.59 451 LEU A C 1
ATOM 3512 O O . LEU A 1 451 ? -7.960 22.789 -0.925 1.00 37.59 451 LEU A O 1
ATOM 3516 N N . ALA A 1 452 ? -6.371 24.259 -0.304 1.00 31.23 452 ALA A N 1
ATOM 3517 C CA . ALA A 1 452 ? -7.218 25.438 -0.079 1.00 31.23 452 ALA A CA 1
ATOM 3518 C C . ALA A 1 452 ? -7.786 25.983 -1.419 1.00 31.23 452 ALA A C 1
ATOM 3520 O O . ALA A 1 452 ? -7.134 25.786 -2.447 1.00 31.23 452 ALA A O 1
ATOM 3521 N N . PRO A 1 453 ? -8.985 26.626 -1.455 1.00 33.94 453 PRO A N 1
ATOM 3522 C CA . PRO A 1 453 ? -9.559 27.496 -0.415 1.00 33.94 453 PRO A CA 1
ATOM 3523 C C . PRO A 1 453 ? -10.865 27.004 0.245 1.00 33.94 453 PRO A C 1
ATOM 3525 O O . PRO A 1 453 ? -11.419 27.716 1.079 1.00 33.94 453 PRO A O 1
ATOM 3528 N N . ASN A 1 454 ? -11.375 25.812 -0.080 1.00 31.55 454 ASN A N 1
ATOM 3529 C CA . ASN A 1 454 ? -12.675 25.358 0.444 1.00 31.55 454 ASN A CA 1
ATOM 3530 C C . ASN A 1 454 ? -12.608 24.525 1.739 1.00 31.55 454 ASN A C 1
ATOM 3532 O O . ASN A 1 454 ? -13.655 24.092 2.209 1.00 31.55 454 ASN A O 1
ATOM 3536 N N . ASP A 1 455 ? -11.428 24.335 2.344 1.00 36.47 455 ASP A N 1
ATOM 3537 C CA . ASP A 1 455 ? -11.236 23.315 3.392 1.00 36.47 455 ASP A CA 1
ATOM 3538 C C . ASP A 1 455 ? -10.733 23.816 4.758 1.00 36.47 455 ASP A C 1
ATOM 3540 O O . ASP A 1 455 ? -10.291 23.043 5.611 1.00 36.47 455 ASP A O 1
ATOM 3544 N N . LEU A 1 456 ? -10.910 25.112 5.037 1.00 29.77 456 LEU A N 1
ATOM 3545 C CA . LEU A 1 456 ? -10.722 25.683 6.383 1.00 29.77 456 LEU A CA 1
ATOM 3546 C C . LEU A 1 456 ? -11.668 25.074 7.447 1.00 29.77 456 LEU A C 1
ATOM 3548 O O . LEU A 1 456 ? -11.522 25.359 8.635 1.00 29.77 456 LEU A O 1
ATOM 3552 N N . GLY A 1 457 ? -12.630 24.235 7.046 1.00 31.75 457 GLY A N 1
ATOM 3553 C CA . GLY A 1 457 ? -13.503 23.483 7.950 1.00 31.75 457 GLY A CA 1
ATOM 3554 C C . GLY A 1 457 ? -12.920 22.161 8.464 1.00 31.75 457 GLY A C 1
ATOM 3555 O O . GLY A 1 457 ? -13.268 21.767 9.578 1.00 31.75 457 GLY A O 1
ATOM 3556 N N . ASP A 1 458 ? -12.017 21.514 7.712 1.00 40.91 458 ASP A N 1
ATOM 3557 C CA . ASP A 1 458 ? -11.621 20.115 7.952 1.00 40.91 458 ASP A CA 1
ATOM 3558 C C . ASP A 1 458 ? -10.136 19.904 8.294 1.00 40.91 458 ASP A C 1
ATOM 3560 O O . ASP A 1 458 ? -9.790 18.839 8.802 1.00 40.91 458 ASP A O 1
ATOM 3564 N N . ALA A 1 459 ? -9.234 20.875 8.122 1.00 49.41 459 ALA A N 1
ATOM 3565 C CA . ALA A 1 459 ? -7.802 20.644 8.384 1.00 49.41 459 ALA A CA 1
ATOM 3566 C C . ALA A 1 459 ? -7.460 20.202 9.836 1.00 49.41 459 ALA A C 1
ATOM 3568 O O . ALA A 1 459 ? -6.676 19.255 10.020 1.00 49.41 459 ALA A O 1
ATOM 3569 N N . PRO A 1 460 ? -8.095 20.763 10.891 1.00 55.97 460 PRO A N 1
ATOM 3570 C CA . PRO A 1 460 ? -7.960 20.233 12.247 1.00 55.97 460 PRO A CA 1
ATOM 3571 C C . PRO A 1 460 ? -8.545 18.820 12.408 1.00 55.97 460 PRO A C 1
ATOM 3573 O O . PRO A 1 460 ? -8.034 18.030 13.209 1.00 55.97 460 PRO A O 1
ATOM 3576 N N . ALA A 1 461 ? -9.608 18.490 11.670 1.00 59.91 461 ALA A N 1
ATOM 3577 C CA . ALA A 1 461 ? -10.285 17.196 11.724 1.00 59.91 461 ALA A CA 1
ATOM 3578 C C . ALA A 1 461 ? -9.474 16.104 11.008 1.00 59.91 461 ALA A C 1
ATOM 3580 O O . ALA A 1 461 ? -9.222 15.046 11.589 1.00 59.91 461 ALA A O 1
ATOM 3581 N N . GLY A 1 462 ? -8.980 16.388 9.803 1.00 60.75 462 GLY A N 1
ATOM 3582 C CA . GLY A 1 462 ? -8.134 15.503 9.011 1.00 60.75 462 GLY A CA 1
ATOM 3583 C C . GLY A 1 462 ? -6.841 15.125 9.721 1.00 60.75 462 GLY A C 1
ATOM 3584 O O . GLY A 1 462 ? -6.492 13.947 9.780 1.00 60.75 462 GLY A O 1
ATOM 3585 N N . SER A 1 463 ? -6.192 16.096 10.368 1.00 66.44 463 SER A N 1
ATOM 3586 C CA . SER A 1 463 ? -4.997 15.850 11.185 1.00 66.44 463 SER A CA 1
ATOM 3587 C C . SER A 1 463 ? -5.284 14.948 12.392 1.00 66.44 463 SER A C 1
ATOM 3589 O O . SER A 1 463 ? -4.472 14.090 12.733 1.00 66.44 463 SER A O 1
ATOM 3591 N N . ARG A 1 464 ? -6.455 15.085 13.033 1.00 76.19 464 ARG A N 1
ATOM 3592 C CA . ARG A 1 464 ? -6.875 14.213 14.148 1.00 76.19 464 ARG A CA 1
ATOM 3593 C C . ARG A 1 464 ? -7.191 12.793 13.668 1.00 76.19 464 ARG A C 1
ATOM 3595 O O . ARG A 1 464 ? -6.854 11.835 14.360 1.00 76.19 464 ARG A O 1
ATOM 3602 N N . VAL A 1 465 ? -7.786 12.631 12.485 1.00 72.88 465 VAL A N 1
ATOM 3603 C CA . VAL A 1 465 ? -8.008 11.307 11.879 1.00 72.88 465 VAL A CA 1
ATOM 3604 C C . VAL A 1 465 ? -6.675 10.657 11.512 1.00 72.88 465 VAL A C 1
ATOM 3606 O O . VAL A 1 465 ? -6.397 9.560 11.987 1.00 72.88 465 VAL A O 1
ATOM 3609 N N . ALA A 1 466 ? -5.823 11.337 10.743 1.00 73.75 466 ALA A N 1
ATOM 3610 C CA . ALA A 1 466 ? -4.514 10.824 10.340 1.00 73.75 466 ALA A CA 1
ATOM 3611 C C . ALA A 1 466 ? -3.614 10.512 11.550 1.00 73.75 466 ALA A C 1
ATOM 3613 O O . ALA A 1 466 ? -3.033 9.429 11.640 1.00 73.75 466 ALA A O 1
ATOM 3614 N N . GLY A 1 467 ? -3.587 11.403 12.546 1.00 78.94 467 GLY A N 1
ATOM 3615 C CA . GLY A 1 467 ? -2.893 11.183 13.813 1.00 78.94 467 GLY A CA 1
ATOM 3616 C C . GLY A 1 467 ? -3.404 9.967 14.572 1.00 78.94 467 GLY A C 1
ATOM 3617 O O . GLY A 1 467 ? -2.608 9.165 15.062 1.00 78.94 467 GLY A O 1
ATOM 3618 N N . ARG A 1 468 ? -4.727 9.777 14.638 1.00 83.88 468 ARG A N 1
ATOM 3619 C CA . ARG A 1 468 ? -5.307 8.573 15.239 1.00 83.88 468 ARG A CA 1
ATOM 3620 C C . ARG A 1 468 ? -4.873 7.312 14.498 1.00 83.88 468 ARG A C 1
ATOM 3622 O O . ARG A 1 468 ? -4.633 6.298 15.147 1.00 83.88 468 ARG A O 1
ATOM 3629 N N . ASN A 1 469 ? -4.738 7.354 13.178 1.00 82.44 469 ASN A N 1
ATOM 3630 C CA . ASN A 1 469 ? -4.331 6.182 12.396 1.00 82.44 469 ASN A CA 1
ATOM 3631 C C . ASN A 1 469 ? -2.929 5.737 12.765 1.00 82.44 469 ASN A C 1
ATOM 3633 O O . ASN A 1 469 ? -2.720 4.557 13.053 1.00 82.44 469 ASN A O 1
ATOM 3637 N N . ILE A 1 470 ? -2.024 6.709 12.881 1.00 83.56 470 ILE A N 1
ATOM 3638 C CA . ILE A 1 470 ? -0.672 6.491 13.384 1.00 83.56 470 ILE A CA 1
ATOM 3639 C C . ILE A 1 470 ? -0.736 5.881 14.783 1.00 83.56 470 ILE A C 1
ATOM 3641 O O . ILE A 1 470 ? -0.200 4.802 15.000 1.00 83.56 470 ILE A O 1
ATOM 3645 N N . VAL A 1 471 ? -1.469 6.486 15.722 1.00 88.81 471 VAL A N 1
ATOM 3646 C CA . VAL A 1 471 ? -1.578 5.968 17.100 1.00 88.81 471 VAL A CA 1
ATOM 3647 C C . VAL A 1 471 ? -2.090 4.526 17.137 1.00 88.81 471 VAL A C 1
ATOM 3649 O O . VAL A 1 471 ? -1.564 3.698 17.882 1.00 88.81 471 VAL A O 1
ATOM 3652 N N . GLN A 1 472 ? -3.116 4.203 16.350 1.00 88.44 472 GLN A N 1
ATOM 3653 C CA . GLN A 1 472 ? -3.706 2.865 16.331 1.00 88.44 472 GLN A CA 1
ATOM 3654 C C . GLN A 1 472 ? -2.767 1.835 15.696 1.00 88.44 472 GLN A C 1
ATOM 3656 O O . GLN A 1 472 ? -2.671 0.718 16.213 1.00 88.44 472 GLN A O 1
ATOM 3661 N N . HIS A 1 473 ? -2.048 2.209 14.635 1.00 87.75 473 HIS A N 1
ATOM 3662 C CA . HIS A 1 473 ? -0.994 1.389 14.047 1.00 87.75 473 HIS A CA 1
ATOM 3663 C C . HIS A 1 473 ? 0.128 1.136 15.060 1.00 87.75 473 HIS A C 1
ATOM 3665 O O . HIS A 1 473 ? 0.423 -0.016 15.367 1.00 87.75 473 HIS A O 1
ATOM 3671 N N . GLU A 1 474 ? 0.670 2.193 15.662 1.00 88.06 474 GLU A N 1
ATOM 3672 C CA . GLU A 1 474 ? 1.823 2.141 16.565 1.00 88.06 474 GLU A CA 1
ATOM 3673 C C . GLU A 1 474 ? 1.541 1.472 17.916 1.00 88.06 474 GLU A C 1
ATOM 3675 O O . GLU A 1 474 ? 2.458 1.208 18.695 1.00 88.06 474 GLU A O 1
ATOM 3680 N N . ARG A 1 475 ? 0.268 1.257 18.264 1.00 87.88 475 ARG A N 1
ATOM 3681 C CA . ARG A 1 475 ? -0.151 0.426 19.410 1.00 87.88 475 ARG A CA 1
ATOM 3682 C C . ARG A 1 475 ? -0.125 -1.071 19.093 1.00 87.88 475 ARG A C 1
ATOM 3684 O O . ARG A 1 475 ? -0.163 -1.883 20.008 1.00 87.88 475 ARG A O 1
ATOM 3691 N N . THR A 1 476 ? -0.134 -1.428 17.813 1.00 86.19 476 THR A N 1
ATOM 3692 C CA . THR A 1 476 ? -0.153 -2.818 17.328 1.00 86.19 476 THR A CA 1
ATOM 3693 C C . THR A 1 476 ? 1.215 -3.246 16.839 1.00 86.19 476 THR A C 1
ATOM 3695 O O . THR A 1 476 ? 1.684 -4.332 17.153 1.00 86.19 476 THR A O 1
ATOM 3698 N N . PHE A 1 477 ? 1.828 -2.383 16.040 1.00 83.69 477 PHE A N 1
ATOM 3699 C CA . PHE A 1 477 ? 3.075 -2.623 15.353 1.00 83.69 477 PHE A CA 1
ATOM 3700 C C . PHE A 1 477 ? 4.087 -1.587 15.791 1.00 83.69 477 PHE A C 1
ATOM 3702 O O . PHE A 1 477 ? 3.750 -0.486 16.233 1.00 83.69 477 PHE A O 1
ATOM 3709 N N . ARG A 1 478 ? 5.353 -1.940 15.638 1.00 79.81 478 ARG A N 1
ATOM 3710 C CA . ARG A 1 478 ? 6.431 -1.007 15.895 1.00 79.81 478 ARG A CA 1
ATOM 3711 C C . ARG A 1 478 ? 6.505 0.026 14.764 1.00 79.81 478 ARG A C 1
ATOM 3713 O O . ARG A 1 478 ? 6.573 -0.382 13.605 1.00 79.81 478 ARG A O 1
ATOM 3720 N N . PRO A 1 479 ? 6.516 1.337 15.066 1.00 80.75 479 PRO A N 1
ATOM 3721 C CA . PRO A 1 479 ? 6.695 2.347 14.033 1.00 80.75 479 PRO A CA 1
ATOM 3722 C C . PRO A 1 479 ? 8.097 2.334 13.446 1.00 80.75 479 PRO A C 1
ATOM 3724 O O . PRO A 1 479 ? 9.079 2.132 14.169 1.00 80.75 479 PRO A O 1
ATOM 3727 N N . LYS A 1 480 ? 8.179 2.698 12.165 1.00 83.12 480 LYS A N 1
ATOM 3728 C CA . LYS A 1 480 ? 9.444 2.995 11.495 1.00 83.12 480 LYS A CA 1
ATOM 3729 C C . LYS A 1 480 ? 10.117 4.214 12.123 1.00 83.12 480 LYS A C 1
ATOM 3731 O O . LYS A 1 480 ? 9.448 5.202 12.438 1.00 83.12 480 LYS A O 1
ATOM 3736 N N . ALA A 1 481 ? 11.433 4.167 12.326 1.00 82.81 481 ALA A N 1
ATOM 3737 C CA . ALA A 1 481 ? 12.172 5.192 13.070 1.00 82.81 481 ALA A CA 1
ATOM 3738 C C . ALA A 1 481 ? 11.962 6.619 12.528 1.00 82.81 481 ALA A C 1
ATOM 3740 O O . ALA A 1 481 ? 11.610 7.510 13.312 1.00 82.81 481 ALA A O 1
ATOM 3741 N N . LEU A 1 482 ? 12.115 6.820 11.216 1.00 82.62 482 LEU A N 1
ATOM 3742 C CA . LEU A 1 482 ? 11.993 8.128 10.558 1.00 82.62 482 LEU A CA 1
ATOM 3743 C C . LEU A 1 482 ? 10.537 8.576 10.367 1.00 82.62 482 LEU A C 1
ATOM 3745 O O . LEU A 1 482 ? 10.262 9.769 10.264 1.00 82.62 482 LEU A O 1
ATOM 3749 N N . HIS A 1 483 ? 9.582 7.644 10.363 1.00 80.81 483 HIS A N 1
ATOM 3750 C CA . HIS A 1 483 ? 8.149 7.960 10.297 1.00 80.81 483 HIS A CA 1
ATOM 3751 C C . HIS A 1 483 ? 7.529 8.241 11.670 1.00 80.81 483 HIS A C 1
ATOM 3753 O O . HIS A 1 483 ? 6.634 9.078 11.775 1.00 80.81 483 HIS A O 1
ATOM 3759 N N . SER A 1 484 ? 8.042 7.627 12.743 1.00 75.06 484 SER A N 1
ATOM 3760 C CA . SER A 1 484 ? 7.517 7.761 14.116 1.00 75.06 484 SER A CA 1
ATOM 3761 C C . SER A 1 484 ? 7.458 9.206 14.627 1.00 75.06 484 SER A C 1
ATOM 3763 O O . SER A 1 484 ? 6.681 9.537 15.523 1.00 75.06 484 SER A O 1
ATOM 3765 N N . TYR A 1 485 ? 8.265 10.110 14.062 1.00 77.69 485 TYR A N 1
ATOM 3766 C CA . TYR A 1 485 ? 8.246 11.518 14.449 1.00 77.69 485 TYR A CA 1
ATOM 3767 C C . TYR A 1 485 ? 6.928 12.220 14.074 1.00 77.69 485 TYR A C 1
ATOM 3769 O O . TYR A 1 485 ? 6.523 13.171 14.750 1.00 77.69 485 TYR A O 1
ATOM 3777 N N . GLN A 1 486 ? 6.205 11.707 13.074 1.00 76.94 486 GLN A N 1
ATOM 3778 C CA . GLN A 1 486 ? 4.906 12.238 12.659 1.00 76.94 486 GLN A CA 1
ATOM 3779 C C . GLN A 1 486 ? 3.859 12.177 13.779 1.00 76.94 486 GLN A C 1
ATOM 3781 O O . GLN A 1 486 ? 3.053 13.100 13.923 1.00 76.94 486 GLN A O 1
ATOM 3786 N N . GLN A 1 487 ? 3.921 11.159 14.646 1.00 81.81 487 GLN A N 1
ATOM 3787 C CA . GLN A 1 487 ? 3.066 11.060 15.832 1.00 81.81 487 GLN A CA 1
ATOM 3788 C C . GLN A 1 487 ? 3.238 12.293 16.738 1.00 81.81 487 GLN A C 1
ATOM 3790 O O . GLN A 1 487 ? 2.260 12.924 17.145 1.00 81.81 487 GLN A O 1
ATOM 3795 N N . ARG A 1 488 ? 4.492 12.698 16.988 1.00 79.81 488 ARG A N 1
ATOM 3796 C CA . ARG A 1 488 ? 4.819 13.843 17.852 1.00 79.81 488 ARG A CA 1
ATOM 3797 C C . ARG A 1 488 ? 4.447 15.177 17.218 1.00 79.81 488 ARG A C 1
ATOM 3799 O O . ARG A 1 488 ? 3.957 16.059 17.924 1.00 79.81 488 ARG A O 1
ATOM 3806 N N . ARG A 1 489 ? 4.669 15.340 15.908 1.00 77.38 489 ARG A N 1
ATOM 3807 C CA . ARG A 1 489 ? 4.229 16.535 15.164 1.00 77.38 489 ARG A CA 1
ATOM 3808 C C . ARG A 1 489 ? 2.720 16.705 15.278 1.00 77.38 489 ARG A C 1
ATOM 3810 O O . ARG A 1 489 ? 2.253 17.772 15.667 1.00 77.38 489 ARG A O 1
ATOM 3817 N N . THR A 1 490 ? 1.981 15.619 15.062 1.00 79.19 490 THR A N 1
ATOM 3818 C CA . THR A 1 490 ? 0.521 15.632 15.166 1.00 79.19 490 THR A CA 1
ATOM 3819 C C . THR A 1 490 ? 0.052 15.967 16.583 1.00 79.19 490 THR A C 1
ATOM 3821 O O . THR A 1 490 ? -0.858 16.773 16.754 1.00 79.19 490 THR A O 1
ATOM 3824 N N . ALA A 1 491 ? 0.710 15.441 17.621 1.00 84.75 491 ALA A N 1
ATOM 3825 C CA . ALA A 1 491 ? 0.397 15.795 19.008 1.00 84.75 491 ALA A CA 1
ATOM 3826 C C . ALA A 1 491 ? 0.640 17.280 19.319 1.00 84.75 491 ALA A C 1
ATOM 3828 O O . ALA A 1 491 ? -0.192 17.922 19.957 1.00 84.75 491 ALA A O 1
ATOM 3829 N N . ASN A 1 492 ? 1.751 17.851 18.846 1.00 81.31 492 ASN A N 1
ATOM 3830 C CA . ASN A 1 492 ? 2.013 19.284 19.003 1.00 81.31 492 ASN A CA 1
ATOM 3831 C C . ASN A 1 492 ? 0.989 20.143 18.252 1.00 81.31 492 ASN A C 1
ATOM 3833 O O . ASN A 1 492 ? 0.584 21.175 18.775 1.00 81.31 492 ASN A O 1
ATOM 3837 N N . TYR A 1 493 ? 0.545 19.705 17.074 1.00 76.75 493 TYR A N 1
ATOM 3838 C CA . TYR A 1 493 ? -0.499 20.381 16.306 1.00 76.75 493 TYR A CA 1
ATOM 3839 C C . TYR A 1 493 ? -1.854 20.378 17.028 1.00 76.75 493 TYR A C 1
ATOM 3841 O O . TYR A 1 493 ? -2.527 21.407 17.105 1.00 76.75 493 TYR A O 1
ATOM 3849 N N . VAL A 1 494 ? -2.240 19.246 17.627 1.00 80.19 494 VAL A N 1
ATOM 3850 C CA . VAL A 1 494 ? -3.474 19.140 18.425 1.00 80.19 494 VAL A CA 1
ATOM 3851 C C . VAL A 1 494 ? -3.475 20.124 19.601 1.00 80.19 494 VAL A C 1
ATOM 3853 O O . VAL A 1 494 ? -4.519 20.689 19.907 1.00 80.19 494 VAL A O 1
ATOM 3856 N N . LEU A 1 495 ? -2.325 20.370 20.239 1.00 82.31 495 LEU A N 1
ATOM 3857 C CA . LEU A 1 495 ? -2.216 21.335 21.344 1.00 82.31 495 LEU A CA 1
ATOM 3858 C C . LEU A 1 495 ? -2.363 22.802 20.913 1.00 82.31 495 LEU A C 1
ATOM 3860 O O . LEU A 1 495 ? -2.553 23.660 21.768 1.00 82.31 495 LEU A O 1
ATOM 3864 N N . GLN A 1 496 ? -2.208 23.107 19.626 1.00 73.75 496 GLN A N 1
ATOM 3865 C CA . GLN A 1 496 ? -2.091 24.486 19.138 1.00 73.75 496 GLN A CA 1
ATOM 3866 C C . GLN A 1 496 ? -3.237 24.911 18.230 1.00 73.75 496 GLN A C 1
ATOM 3868 O O . GLN A 1 496 ? -3.345 26.083 17.879 1.00 73.75 496 GLN A O 1
ATOM 3873 N N . THR A 1 497 ? -4.111 23.974 17.876 1.00 69.25 497 THR A N 1
ATOM 3874 C CA . THR A 1 497 ? -5.276 24.238 17.039 1.00 69.25 497 THR A CA 1
ATOM 3875 C C . THR A 1 497 ? -6.562 24.107 17.827 1.00 69.25 497 THR A C 1
ATOM 3877 O O . THR A 1 497 ? -6.699 23.246 18.698 1.00 69.25 497 THR A O 1
ATOM 3880 N N . ALA A 1 498 ? -7.534 24.953 17.487 1.00 71.50 498 ALA A N 1
ATOM 3881 C CA . ALA A 1 498 ? -8.883 24.818 18.009 1.00 71.50 498 ALA A CA 1
ATOM 3882 C C . ALA A 1 498 ? -9.481 23.456 17.619 1.00 71.50 498 ALA A C 1
ATOM 3884 O O . ALA A 1 498 ? -9.168 22.894 16.563 1.00 71.50 498 ALA A O 1
ATOM 3885 N N . ASP A 1 499 ? -10.353 22.924 18.473 1.00 72.25 499 ASP A N 1
ATOM 3886 C CA . ASP A 1 499 ? -11.093 21.713 18.144 1.00 72.25 499 ASP A CA 1
ATOM 3887 C C . ASP A 1 499 ? -12.196 22.033 17.124 1.00 72.25 499 ASP A C 1
ATOM 3889 O O . ASP A 1 499 ? -12.974 22.974 17.327 1.00 72.25 499 ASP A O 1
ATOM 3893 N N . PRO A 1 500 ? -12.285 21.275 16.019 1.00 66.56 500 PRO A N 1
ATOM 3894 C CA . PRO A 1 500 ? -13.346 21.467 15.044 1.00 66.56 500 PRO A CA 1
ATOM 3895 C C . PRO A 1 500 ? -14.705 21.099 15.655 1.00 66.56 500 PRO A C 1
ATOM 3897 O O . PRO A 1 500 ? -14.802 20.279 16.567 1.00 66.56 500 PRO A O 1
ATOM 3900 N N . LYS A 1 501 ? -15.787 21.671 15.114 1.00 55.91 501 LYS A N 1
ATOM 3901 C CA . LYS A 1 501 ? -17.166 21.417 15.584 1.00 55.91 501 LYS A CA 1
ATOM 3902 C C . LYS A 1 501 ? -17.679 19.991 15.275 1.00 55.91 501 LYS A C 1
ATOM 3904 O O . LYS A 1 501 ? -18.801 19.664 15.653 1.00 55.91 501 LYS A O 1
ATOM 3909 N N . GLY A 1 502 ? -16.880 19.174 14.582 1.00 57.19 502 GLY A N 1
ATOM 3910 C CA . GLY A 1 502 ? -17.118 17.782 14.176 1.00 57.19 502 GLY A CA 1
ATOM 3911 C C . GLY A 1 502 ? -16.051 17.328 13.161 1.00 57.19 502 GLY A C 1
ATOM 3912 O O . GLY A 1 502 ? -15.329 18.171 12.637 1.00 57.19 502 GLY A O 1
ATOM 3913 N N . ILE A 1 503 ? -15.937 16.023 12.876 1.00 55.78 503 ILE A N 1
ATOM 3914 C CA . ILE A 1 503 ? -15.128 15.484 11.758 1.00 55.78 503 ILE A CA 1
ATOM 3915 C C . ILE A 1 503 ? -16.106 15.211 10.604 1.00 55.78 503 ILE A C 1
ATOM 3917 O O . ILE A 1 503 ? -16.650 14.116 10.514 1.00 55.78 503 ILE A O 1
ATOM 3921 N N . ASN A 1 504 ? -16.453 16.206 9.784 1.00 52.66 504 ASN A N 1
ATOM 3922 C CA . ASN A 1 504 ? -17.645 16.103 8.932 1.00 52.66 504 ASN A CA 1
ATOM 3923 C C . ASN A 1 504 ? -17.320 16.002 7.437 1.00 52.66 504 ASN A C 1
ATOM 3925 O O . ASN A 1 504 ? -17.447 16.983 6.716 1.00 52.66 504 ASN A O 1
ATOM 3929 N N . ALA A 1 505 ? -17.015 14.791 6.962 1.00 47.53 505 ALA A N 1
ATOM 3930 C CA . ALA A 1 505 ? -16.738 14.567 5.541 1.00 47.53 505 ALA A CA 1
ATOM 3931 C C . ALA A 1 505 ? -17.818 13.792 4.760 1.00 47.53 505 ALA A C 1
ATOM 3933 O O . ALA A 1 505 ? -17.733 13.723 3.537 1.00 47.53 505 ALA A O 1
ATOM 3934 N N . ALA A 1 506 ? -18.821 13.184 5.419 1.00 49.03 506 ALA A N 1
ATOM 3935 C CA . ALA A 1 506 ? -19.830 12.371 4.709 1.00 49.03 506 ALA A CA 1
ATOM 3936 C C . ALA A 1 506 ? -21.201 12.171 5.408 1.00 49.03 506 ALA A C 1
ATOM 3938 O O . ALA A 1 506 ? -22.056 11.485 4.849 1.00 49.03 506 ALA A O 1
ATOM 3939 N N . GLY A 1 507 ? -21.448 12.746 6.597 1.00 58.56 507 GLY A N 1
ATOM 3940 C CA . GLY A 1 507 ? -22.720 12.597 7.334 1.00 58.56 507 GLY A CA 1
ATOM 3941 C C . GLY A 1 507 ? -22.751 11.471 8.387 1.00 58.56 507 GLY A C 1
ATOM 3942 O O . GLY A 1 507 ? -21.707 11.017 8.861 1.00 58.56 507 GLY A O 1
ATOM 3943 N N . LYS A 1 508 ? -23.963 11.049 8.797 1.00 66.62 508 LYS A N 1
ATOM 3944 C CA . LYS A 1 508 ? -24.182 9.974 9.791 1.00 66.62 508 LYS A CA 1
ATOM 3945 C C . LYS A 1 508 ? -23.446 8.686 9.374 1.00 66.62 508 LYS A C 1
ATOM 3947 O O . LYS A 1 508 ? -23.397 8.345 8.196 1.00 66.62 508 LYS A O 1
ATOM 3952 N N . GLY A 1 509 ? -22.852 7.986 10.343 1.00 65.06 509 GLY A N 1
ATOM 3953 C CA . GLY A 1 509 ? -22.073 6.761 10.114 1.00 65.06 509 GLY A CA 1
ATOM 3954 C C . GLY A 1 509 ? -20.588 6.975 9.784 1.00 65.06 509 GLY A C 1
ATOM 3955 O O . GLY A 1 509 ? -19.868 6.002 9.572 1.00 65.06 509 GLY A O 1
ATOM 3956 N N . SER A 1 510 ? -20.102 8.224 9.760 1.00 68.44 510 SER A N 1
ATOM 3957 C CA . SER A 1 510 ? -18.700 8.570 9.469 1.00 68.44 510 SER A CA 1
ATOM 3958 C C . SER A 1 510 ? -18.136 9.618 10.444 1.00 68.44 510 SER A C 1
ATOM 3960 O O . SER A 1 510 ? -18.015 10.782 10.086 1.00 68.44 510 SER A O 1
ATOM 3962 N N . ASN A 1 511 ? -17.750 9.203 11.662 1.00 72.25 511 ASN A N 1
ATOM 3963 C CA . ASN A 1 511 ? -17.131 10.059 12.700 1.00 72.25 511 ASN A CA 1
ATOM 3964 C C . ASN A 1 511 ? -17.927 11.345 13.007 1.00 72.25 511 ASN A C 1
ATOM 3966 O O . ASN A 1 511 ? -17.389 12.450 12.978 1.00 72.25 511 ASN A O 1
ATOM 3970 N N . PHE A 1 512 ? -19.213 11.200 13.318 1.00 74.56 512 PHE A N 1
ATOM 3971 C CA . PHE A 1 512 ? -20.116 12.328 13.520 1.00 74.56 512 PHE A CA 1
ATOM 3972 C C . PHE A 1 512 ? -20.312 12.652 15.011 1.00 74.56 512 PHE A C 1
ATOM 3974 O O . PHE A 1 512 ? -20.560 11.752 15.806 1.00 74.56 512 PHE A O 1
ATOM 3981 N N . GLY A 1 513 ? -20.231 13.938 15.375 1.00 78.50 513 GLY A N 1
ATOM 3982 C CA . GLY A 1 513 ? -20.416 14.435 16.747 1.00 78.50 513 GLY A CA 1
ATOM 3983 C C . GLY A 1 513 ? -19.171 15.120 17.344 1.00 78.50 513 GLY A C 1
ATOM 3984 O O . GLY A 1 513 ? -18.082 15.040 16.771 1.00 78.50 513 GLY A O 1
ATOM 3985 N N . PRO A 1 514 ? -19.303 15.860 18.459 1.00 82.31 514 PRO A N 1
ATOM 3986 C CA . PRO A 1 514 ? -18.171 16.486 19.147 1.00 82.31 514 PRO A CA 1
ATOM 3987 C C . PRO A 1 514 ? -17.260 15.491 19.889 1.00 82.31 514 PRO A C 1
ATOM 3989 O O . PRO A 1 514 ? -16.039 15.663 19.889 1.00 82.31 514 PRO A O 1
ATOM 3992 N N . ASN A 1 515 ? -17.794 14.426 20.502 1.00 89.69 515 ASN A N 1
ATOM 3993 C CA . ASN A 1 515 ? -16.987 13.581 21.396 1.00 89.69 515 ASN A CA 1
ATOM 3994 C C . ASN A 1 515 ? -15.945 12.737 20.644 1.00 89.69 515 ASN A C 1
ATOM 3996 O O . ASN A 1 515 ? -14.886 12.440 21.201 1.00 89.69 515 ASN A O 1
ATOM 4000 N N . VAL A 1 516 ? -16.188 12.392 19.374 1.00 86.31 516 VAL A N 1
ATOM 4001 C CA . VAL A 1 516 ? -15.189 11.709 18.530 1.00 86.31 516 VAL A CA 1
ATOM 4002 C C . VAL A 1 516 ? -13.949 12.581 18.301 1.00 86.31 516 VAL A C 1
ATOM 4004 O O . VAL A 1 516 ? -12.826 12.079 18.352 1.00 86.31 516 VAL A O 1
ATOM 4007 N N . VAL A 1 517 ? -14.132 13.896 18.130 1.00 83.56 517 VAL A N 1
ATOM 4008 C CA . VAL A 1 517 ? -13.052 14.869 17.900 1.00 83.56 517 VAL A CA 1
ATOM 4009 C C . VAL A 1 517 ? -12.142 14.921 19.122 1.00 83.56 517 VAL A C 1
ATOM 4011 O O . VAL A 1 517 ? -10.927 14.734 19.010 1.00 83.56 517 VAL A O 1
ATOM 4014 N N . PHE A 1 518 ? -12.739 15.131 20.299 1.00 89.88 518 PHE A N 1
ATOM 4015 C CA . PHE A 1 518 ? -12.002 15.217 21.556 1.00 89.88 518 PHE A CA 1
ATOM 4016 C C . PHE A 1 518 ? -11.318 13.899 21.897 1.00 89.88 518 PHE A C 1
ATOM 4018 O O . PHE A 1 518 ? -10.161 13.902 22.310 1.00 89.88 518 PHE A O 1
ATOM 4025 N N . LYS A 1 519 ? -11.987 12.765 21.665 1.00 91.38 519 LYS A N 1
ATOM 4026 C CA . LYS A 1 519 ? -11.400 11.444 21.885 1.00 91.38 519 LYS A CA 1
ATOM 4027 C C . LYS A 1 519 ? -10.200 11.191 20.978 1.00 91.38 519 LYS A C 1
ATOM 4029 O O . LYS A 1 519 ? -9.182 10.709 21.461 1.00 91.38 519 LYS A O 1
ATOM 4034 N N . PHE A 1 520 ? -10.285 11.508 19.686 1.00 89.12 520 PHE A N 1
ATOM 4035 C CA . PHE A 1 520 ? -9.168 11.298 18.757 1.00 89.12 520 PHE A CA 1
ATOM 4036 C C . PHE A 1 520 ? -7.980 12.190 19.129 1.00 89.12 520 PHE A C 1
ATOM 4038 O O . PHE A 1 520 ? -6.848 11.712 19.187 1.00 89.12 520 PHE A O 1
ATOM 4045 N N . ALA A 1 521 ? -8.242 13.458 19.463 1.00 88.94 521 ALA A N 1
ATOM 4046 C CA . ALA A 1 521 ? -7.235 14.364 20.004 1.00 88.94 521 ALA A CA 1
ATOM 4047 C C . ALA A 1 521 ? -6.593 13.795 21.282 1.00 88.94 521 ALA A C 1
ATOM 4049 O O . ALA A 1 521 ? -5.368 13.750 21.392 1.00 88.94 521 ALA A O 1
ATOM 4050 N N . ALA A 1 522 ? -7.401 13.287 22.213 1.00 93.69 522 ALA A N 1
ATOM 4051 C CA . ALA A 1 522 ? -6.914 12.676 23.441 1.00 93.69 522 ALA A CA 1
ATOM 4052 C C . ALA A 1 522 ? -6.093 11.401 23.184 1.00 93.69 522 ALA A C 1
ATOM 4054 O O . ALA A 1 522 ? -5.075 11.230 23.837 1.00 93.69 522 ALA A O 1
ATOM 4055 N N . GLU A 1 523 ? -6.454 10.542 22.221 1.00 93.44 523 GLU A N 1
ATOM 4056 C CA . GLU A 1 523 ? -5.653 9.362 21.829 1.00 93.44 523 GLU A CA 1
ATOM 4057 C C . GLU A 1 523 ? -4.257 9.757 21.332 1.00 93.44 523 GLU A C 1
ATOM 4059 O O . GLU A 1 523 ? -3.266 9.113 21.683 1.00 93.44 523 GLU A O 1
ATOM 4064 N N . ILE A 1 524 ? -4.166 10.834 20.551 1.00 91.69 524 ILE A N 1
ATOM 4065 C CA . ILE A 1 524 ? -2.895 11.372 20.049 1.00 91.69 524 ILE A CA 1
ATOM 4066 C C . ILE A 1 524 ? -2.039 11.914 21.195 1.00 91.69 524 ILE A C 1
ATOM 4068 O O . ILE A 1 524 ? -0.850 11.592 21.290 1.00 91.69 524 ILE A O 1
ATOM 4072 N N . LEU A 1 525 ? -2.637 12.721 22.071 1.00 94.88 525 LEU A N 1
ATOM 4073 C CA . LEU A 1 525 ? -1.943 13.326 23.207 1.00 94.88 525 LEU A CA 1
ATOM 4074 C C . LEU A 1 525 ? -1.535 12.282 24.251 1.00 94.88 525 LEU A C 1
ATOM 4076 O O . LEU A 1 525 ? -0.412 12.328 24.742 1.00 94.88 525 LEU A O 1
ATOM 4080 N N . GLU A 1 526 ? -2.399 11.312 24.542 1.00 95.38 526 GLU A N 1
ATOM 4081 C CA . GLU A 1 526 ? -2.118 10.197 25.448 1.00 95.38 526 GLU A CA 1
ATOM 4082 C C . GLU A 1 526 ? -0.900 9.419 24.966 1.00 95.38 526 GLU A C 1
ATOM 4084 O O . GLU A 1 526 ? 0.057 9.257 25.719 1.00 95.38 526 GLU A O 1
ATOM 4089 N N . ARG A 1 527 ? -0.869 9.035 23.685 1.00 92.62 527 ARG A N 1
ATOM 4090 C CA . ARG A 1 527 ? 0.279 8.321 23.126 1.00 92.62 527 ARG A CA 1
ATOM 4091 C C . ARG A 1 527 ? 1.567 9.140 23.226 1.00 92.62 527 ARG A C 1
ATOM 4093 O O . ARG A 1 527 ? 2.592 8.615 23.652 1.00 92.62 527 ARG A O 1
ATOM 4100 N N . ALA A 1 528 ? 1.516 10.432 22.898 1.00 91.56 528 ALA A N 1
ATOM 4101 C CA . ALA A 1 528 ? 2.682 11.305 23.020 1.00 91.56 528 ALA A CA 1
ATOM 4102 C C . ALA A 1 528 ? 3.145 11.446 24.481 1.00 91.56 528 ALA A C 1
ATOM 4104 O O . ALA A 1 528 ? 4.345 11.457 24.750 1.00 91.56 528 ALA A O 1
ATOM 4105 N N . TRP A 1 529 ? 2.211 11.513 25.434 1.00 94.69 529 TRP A N 1
ATOM 4106 C CA . TRP A 1 529 ? 2.518 11.523 26.862 1.00 94.69 529 TRP A CA 1
ATOM 4107 C C . TRP A 1 529 ? 3.205 10.226 27.303 1.00 94.69 529 TRP A C 1
ATOM 4109 O O . TRP A 1 529 ? 4.263 10.306 27.926 1.00 94.69 529 TRP A O 1
ATOM 4119 N N . ARG A 1 530 ? 2.675 9.052 26.934 1.00 92.19 530 ARG A N 1
ATOM 4120 C CA . ARG A 1 530 ? 3.292 7.749 27.248 1.00 92.19 530 ARG A CA 1
ATOM 4121 C C . ARG A 1 530 ? 4.703 7.623 26.681 1.00 92.19 530 ARG A C 1
ATOM 4123 O O . ARG A 1 530 ? 5.597 7.144 27.372 1.00 92.19 530 ARG A O 1
ATOM 4130 N N . ASP A 1 531 ? 4.909 8.104 25.459 1.00 87.88 531 ASP A N 1
ATOM 4131 C CA . ASP A 1 531 ? 6.182 7.964 24.751 1.00 87.88 531 ASP A CA 1
ATOM 4132 C C . ASP A 1 531 ? 7.262 8.953 25.217 1.00 87.88 531 ASP A C 1
ATOM 4134 O O . ASP A 1 531 ? 8.449 8.728 24.960 1.00 87.88 531 ASP A O 1
ATOM 4138 N N . THR A 1 532 ? 6.891 10.082 25.837 1.00 89.62 532 THR A N 1
ATOM 4139 C CA . THR A 1 532 ? 7.862 11.126 26.221 1.00 89.62 532 THR A CA 1
ATOM 4140 C C . THR A 1 532 ? 7.871 11.493 27.698 1.00 89.62 532 THR A C 1
ATOM 4142 O O . THR A 1 532 ? 8.773 12.219 28.110 1.00 89.62 532 THR A O 1
ATOM 4145 N N . GLY A 1 533 ? 6.853 11.115 28.471 1.00 93.00 533 GLY A N 1
ATOM 4146 C CA . GLY A 1 533 ? 6.650 11.580 29.846 1.00 93.00 533 GLY A CA 1
ATOM 4147 C C . GLY A 1 533 ? 6.468 13.098 29.975 1.00 93.00 533 GLY A C 1
ATOM 4148 O O . GLY A 1 533 ? 6.642 13.640 31.060 1.00 93.00 533 GLY A O 1
ATOM 4149 N N . ASN A 1 534 ? 6.160 13.818 28.885 1.00 94.25 534 ASN A N 1
ATOM 4150 C CA . ASN A 1 534 ? 6.100 15.283 28.917 1.00 94.25 534 ASN A CA 1
ATOM 4151 C C . ASN A 1 534 ? 4.732 15.741 29.462 1.00 94.25 534 ASN A C 1
ATOM 4153 O O . ASN A 1 534 ? 3.715 15.430 28.830 1.00 94.25 534 ASN A O 1
ATOM 4157 N N . PRO A 1 535 ? 4.689 16.518 30.565 1.00 95.19 535 PRO A N 1
ATOM 4158 C CA . PRO A 1 535 ? 3.441 16.947 31.196 1.00 95.19 535 PRO A CA 1
ATOM 4159 C C . PRO A 1 535 ? 2.473 17.689 30.273 1.00 95.19 535 PRO A C 1
ATOM 4161 O O . PRO A 1 535 ? 1.264 17.566 30.443 1.00 95.19 535 PRO A O 1
ATOM 4164 N N . LYS A 1 536 ? 2.962 18.423 29.261 1.00 95.25 536 LYS A N 1
ATOM 4165 C CA . LYS A 1 536 ? 2.092 19.214 28.370 1.00 95.25 536 LYS A CA 1
ATOM 4166 C C . LYS A 1 536 ? 1.060 18.358 27.629 1.00 95.25 536 LYS A C 1
ATOM 4168 O O . LYS A 1 536 ? -0.063 18.798 27.413 1.00 95.25 536 LYS A O 1
ATOM 4173 N N . TYR A 1 537 ? 1.434 17.133 27.251 1.00 96.06 537 TYR A N 1
ATOM 4174 C CA . TYR A 1 537 ? 0.539 16.225 26.537 1.00 96.06 537 TYR A CA 1
ATOM 4175 C C . TYR A 1 537 ? -0.510 15.633 27.481 1.00 96.06 537 TYR A C 1
ATOM 4177 O O . TYR A 1 537 ? -1.675 15.545 27.109 1.00 96.06 537 TYR A O 1
ATOM 4185 N N . PHE A 1 538 ? -0.124 15.308 28.721 1.00 97.31 538 PHE A N 1
ATOM 4186 C CA . PHE A 1 538 ? -1.069 14.894 29.760 1.00 97.31 538 PHE A CA 1
ATOM 4187 C C . PHE A 1 538 ? -2.085 15.999 30.069 1.00 97.31 538 PHE A C 1
ATOM 4189 O O . PHE A 1 538 ? -3.284 15.739 30.100 1.00 97.31 538 PHE A O 1
ATOM 4196 N N . LEU A 1 539 ? -1.620 17.241 30.238 1.00 96.44 539 LEU A N 1
ATOM 4197 C CA . LEU A 1 539 ? -2.491 18.389 30.494 1.00 96.44 539 LEU A CA 1
ATOM 4198 C C . LEU A 1 539 ? -3.463 18.632 29.334 1.00 96.44 539 LEU A C 1
ATOM 4200 O O . LEU A 1 539 ? -4.650 18.827 29.575 1.00 96.44 539 LEU A O 1
ATOM 4204 N N . GLY A 1 540 ? -2.995 18.541 28.085 1.00 95.75 540 GLY A N 1
ATOM 4205 C CA . GLY A 1 540 ? -3.875 18.626 26.918 1.00 95.75 540 GLY A CA 1
ATOM 4206 C C . GLY A 1 540 ? -4.876 17.466 26.835 1.00 95.75 540 GLY A C 1
ATOM 4207 O O . GLY A 1 540 ? -6.033 17.675 26.487 1.00 95.75 540 GLY A O 1
ATOM 4208 N N . MET A 1 541 ? -4.476 16.241 27.189 1.00 96.56 541 MET A N 1
ATOM 4209 C CA . MET A 1 541 ? -5.395 15.098 27.269 1.00 96.56 541 MET A CA 1
ATOM 4210 C C . MET A 1 541 ? -6.470 15.322 28.347 1.00 96.56 541 MET A C 1
ATOM 4212 O O . MET A 1 541 ? -7.642 15.032 28.108 1.00 96.56 541 MET A O 1
ATOM 4216 N N . GLU A 1 542 ? -6.101 15.857 29.515 1.00 97.19 542 GLU A N 1
ATOM 4217 C CA . GLU A 1 542 ? -7.055 16.208 30.573 1.00 97.19 542 GLU A CA 1
ATOM 4218 C C . GLU A 1 542 ? -8.001 17.336 30.138 1.00 97.19 542 GLU A C 1
ATOM 4220 O O . GLU A 1 542 ? -9.200 17.263 30.397 1.00 97.19 542 GLU A O 1
ATOM 4225 N N . GLU A 1 543 ? -7.502 18.346 29.423 1.00 96.50 543 GLU A N 1
ATOM 4226 C CA . GLU A 1 543 ? -8.335 19.388 28.814 1.00 96.50 543 GLU A CA 1
ATOM 4227 C C . GLU A 1 543 ? -9.398 18.769 27.896 1.00 96.50 543 GLU A C 1
ATOM 4229 O O . GLU A 1 543 ? -10.584 19.082 28.025 1.00 96.50 543 GLU A O 1
ATOM 4234 N N . LYS A 1 544 ? -9.010 17.816 27.034 1.00 95.44 544 LYS A N 1
ATOM 4235 C CA . LYS A 1 544 ? -9.974 17.094 26.186 1.00 95.44 544 LYS A CA 1
ATOM 4236 C C . LYS A 1 544 ? -10.944 16.258 27.014 1.00 95.44 544 LYS A C 1
ATOM 4238 O O . LYS A 1 544 ? -12.123 16.200 26.677 1.00 95.44 544 LYS A O 1
ATOM 4243 N N . ALA A 1 545 ? -10.507 15.680 28.131 1.00 96.69 545 ALA A N 1
ATOM 4244 C CA . ALA A 1 545 ? -11.399 14.964 29.036 1.00 96.69 545 ALA A CA 1
ATOM 4245 C C . ALA A 1 545 ? -12.457 15.865 29.675 1.00 96.69 545 ALA A C 1
ATOM 4247 O O . ALA A 1 545 ? -13.633 15.500 29.743 1.00 96.69 545 ALA A O 1
ATOM 4248 N N . ARG A 1 546 ? -12.059 17.072 30.082 1.00 96.94 546 ARG A N 1
ATOM 4249 C CA . ARG A 1 546 ? -12.984 18.089 30.586 1.00 96.94 546 ARG A CA 1
ATOM 4250 C C . ARG A 1 546 ? -13.960 18.539 29.503 1.00 96.94 546 ARG A C 1
ATOM 4252 O O . ARG A 1 546 ? -15.141 18.670 29.804 1.00 96.94 546 ARG A O 1
ATOM 4259 N N . ALA A 1 547 ? -13.515 18.693 28.255 1.00 94.38 547 ALA A N 1
ATOM 4260 C CA . ALA A 1 547 ? -14.391 19.017 27.124 1.00 94.38 547 ALA A CA 1
ATOM 4261 C C . ALA A 1 547 ? -15.418 17.905 26.828 1.00 94.38 547 ALA A C 1
ATOM 4263 O O . ALA A 1 547 ? -16.602 18.184 26.631 1.00 94.38 547 ALA A O 1
ATOM 4264 N N . VAL A 1 548 ? -14.996 16.636 26.877 1.00 94.12 548 VAL A N 1
ATOM 4265 C CA . VAL A 1 548 ? -15.895 15.480 26.727 1.00 94.12 548 VAL A CA 1
ATOM 4266 C C . VAL A 1 548 ? -16.964 15.459 27.822 1.00 94.12 548 VAL A C 1
ATOM 4268 O O . VAL A 1 548 ? -18.139 15.232 27.522 1.00 94.12 548 VAL A O 1
ATOM 4271 N N . LEU A 1 549 ? -16.584 15.707 29.082 1.00 95.06 549 LEU A N 1
ATOM 4272 C CA . LEU A 1 549 ? -17.531 15.787 30.200 1.00 95.06 549 LEU A CA 1
ATOM 4273 C C . LEU A 1 549 ? -18.466 16.998 30.073 1.00 95.06 549 LEU A C 1
ATOM 4275 O O . LEU A 1 549 ? -19.658 16.880 30.340 1.00 95.06 549 LEU A O 1
ATOM 4279 N N . ALA A 1 550 ? -17.938 18.144 29.641 1.00 94.19 550 ALA A N 1
ATOM 4280 C CA . ALA A 1 550 ? -18.693 19.384 29.475 1.00 94.19 550 ALA A CA 1
ATOM 4281 C C . ALA A 1 550 ? -19.694 19.347 28.309 1.00 94.19 550 ALA A C 1
ATOM 4283 O O . ALA A 1 550 ? -20.553 20.223 28.231 1.00 94.19 550 ALA A O 1
ATOM 4284 N N . THR A 1 551 ? -19.600 18.353 27.419 1.00 90.56 551 THR A N 1
ATOM 4285 C CA . THR A 1 551 ? -20.548 18.176 26.315 1.00 90.56 551 THR A CA 1
ATOM 4286 C C . THR A 1 551 ? -21.927 17.791 26.872 1.00 90.56 551 THR A C 1
ATOM 4288 O O . THR A 1 551 ? -22.192 16.628 27.178 1.00 90.56 551 THR A O 1
ATOM 4291 N N . GLY A 1 552 ? -22.799 18.781 27.054 1.00 85.62 552 GLY A N 1
ATOM 4292 C CA . GLY A 1 552 ? -24.139 18.601 27.618 1.00 85.62 552 GLY A CA 1
ATOM 4293 C C . GLY A 1 552 ? -25.086 17.817 26.707 1.00 85.62 552 GLY A C 1
ATOM 4294 O O . GLY A 1 552 ? -24.806 17.607 25.525 1.00 85.62 552 GLY A O 1
ATOM 4295 N N . ASP A 1 553 ? -26.237 17.407 27.249 1.00 84.56 553 ASP A N 1
ATOM 4296 C CA . ASP A 1 553 ? -27.278 16.682 26.500 1.00 84.56 553 ASP A CA 1
ATOM 4297 C C . ASP A 1 553 ? -27.789 17.462 25.269 1.00 84.56 553 ASP A C 1
ATOM 4299 O O . ASP A 1 553 ? -28.194 16.856 24.282 1.00 84.56 553 ASP A O 1
ATOM 4303 N N . ASP A 1 554 ? -27.729 18.796 25.298 1.00 83.75 554 ASP A N 1
ATOM 4304 C CA . ASP A 1 554 ? -28.093 19.705 24.202 1.00 83.75 554 ASP A CA 1
ATOM 4305 C C . ASP A 1 554 ? -27.034 19.790 23.086 1.00 83.75 554 ASP A C 1
ATOM 4307 O O . ASP A 1 554 ? -27.316 20.241 21.969 1.00 83.75 554 ASP A O 1
ATOM 4311 N N . GLN A 1 555 ? -25.806 19.356 23.376 1.00 86.12 555 GLN A N 1
ATOM 4312 C CA . GLN A 1 555 ? -24.679 19.379 22.445 1.00 86.12 555 GLN A CA 1
ATOM 4313 C C . GLN A 1 555 ? -24.443 18.034 21.757 1.00 86.12 555 GLN A C 1
ATOM 4315 O O . GLN A 1 555 ? -23.914 18.028 20.640 1.00 86.12 555 GLN A O 1
ATOM 4320 N N . LEU A 1 556 ? -24.857 16.926 22.382 1.00 88.44 556 LEU A N 1
ATOM 4321 C CA . LEU A 1 556 ? -24.828 15.594 21.776 1.00 88.44 556 LEU A CA 1
ATOM 4322 C C . LEU A 1 556 ? -25.601 15.596 20.452 1.00 88.44 556 LEU A C 1
ATOM 4324 O O . LEU A 1 556 ? -26.664 16.210 20.330 1.00 88.44 556 LEU A O 1
ATOM 4328 N N . LYS A 1 557 ? -25.057 14.918 19.440 1.00 86.69 557 LYS A N 1
ATOM 4329 C CA . LYS A 1 557 ? -25.659 14.860 18.101 1.00 86.69 557 LYS A CA 1
ATOM 4330 C C . LYS A 1 557 ? -26.234 13.497 17.779 1.00 86.69 557 LYS A C 1
ATOM 4332 O O . LYS A 1 557 ? -27.271 13.433 17.124 1.00 86.69 557 LYS A O 1
ATOM 4337 N N . VAL A 1 558 ? -25.558 12.439 18.213 1.00 88.88 558 VAL A N 1
ATOM 4338 C CA . VAL A 1 558 ? -25.928 11.048 17.935 1.00 88.88 558 VAL A CA 1
ATOM 4339 C C . VAL A 1 558 ? -25.494 10.128 19.072 1.00 88.88 558 VAL A C 1
ATOM 4341 O O . VAL A 1 558 ? -24.643 10.496 19.883 1.00 88.88 558 VAL A O 1
ATOM 4344 N N . VAL A 1 559 ? -26.038 8.910 19.103 1.00 92.12 559 VAL A N 1
ATOM 4345 C CA . VAL A 1 559 ? -25.637 7.839 20.039 1.00 92.12 559 VAL A CA 1
ATOM 4346 C C . VAL A 1 559 ? -24.119 7.629 20.094 1.00 92.12 559 VAL A C 1
ATOM 4348 O O . VAL A 1 559 ? -23.585 7.387 21.178 1.00 92.12 559 VAL A O 1
ATOM 4351 N N . ASP A 1 560 ? -23.407 7.785 18.973 1.00 90.75 560 ASP A N 1
ATOM 4352 C CA . ASP A 1 560 ? -21.946 7.649 18.909 1.00 90.75 560 ASP A CA 1
ATOM 4353 C C . ASP A 1 560 ? -21.230 8.557 19.924 1.00 90.75 560 ASP A C 1
ATOM 4355 O O . ASP A 1 560 ? -20.210 8.158 20.489 1.00 90.75 560 ASP A O 1
ATOM 4359 N N . ASP A 1 561 ? -21.770 9.747 20.227 1.00 92.06 561 ASP A N 1
ATOM 4360 C CA . ASP A 1 561 ? -21.182 10.650 21.220 1.00 92.06 561 ASP A CA 1
ATOM 4361 C C . ASP A 1 561 ? -21.184 10.039 22.629 1.00 92.06 561 ASP A C 1
ATOM 4363 O O . ASP A 1 561 ? -20.216 10.223 23.378 1.00 92.06 561 ASP A O 1
ATOM 4367 N N . LEU A 1 562 ? -22.238 9.295 22.988 1.00 95.19 562 LEU A N 1
ATOM 4368 C CA . LEU A 1 562 ? -22.312 8.551 24.251 1.00 95.19 562 LEU A CA 1
ATOM 4369 C C . LEU A 1 562 ? -21.251 7.451 24.258 1.00 95.19 562 LEU A C 1
ATOM 4371 O O . LEU A 1 562 ? -20.459 7.350 25.195 1.00 95.19 562 LEU A O 1
ATOM 4375 N N . GLY A 1 563 ? -21.195 6.659 23.184 1.00 95.38 563 GLY A N 1
ATOM 4376 C CA . GLY A 1 563 ? -20.248 5.555 23.073 1.00 95.38 563 GLY A CA 1
ATOM 4377 C C . GLY A 1 563 ? -18.791 6.020 23.113 1.00 95.38 563 GLY A C 1
ATOM 4378 O O . GLY A 1 563 ? -17.977 5.437 23.828 1.00 95.38 563 GLY A O 1
ATOM 4379 N N . HIS A 1 564 ? -18.460 7.125 22.442 1.00 94.44 564 HIS A N 1
ATOM 4380 C CA . HIS A 1 564 ? -17.129 7.722 22.503 1.00 94.44 564 HIS A CA 1
ATOM 4381 C C . HIS A 1 564 ? -16.778 8.250 23.893 1.00 94.44 564 HIS A C 1
ATOM 4383 O O . HIS A 1 564 ? -15.640 8.056 24.319 1.00 94.44 564 HIS A O 1
ATOM 4389 N N . ARG A 1 565 ? -17.720 8.860 24.626 1.00 96.25 565 ARG A N 1
ATOM 4390 C CA . ARG A 1 565 ? -17.475 9.273 26.015 1.00 96.25 565 ARG A CA 1
ATOM 4391 C C . ARG A 1 565 ? -17.194 8.075 26.921 1.00 96.25 565 ARG A C 1
ATOM 4393 O O . ARG A 1 565 ? -16.223 8.104 27.675 1.00 96.25 565 ARG A O 1
ATOM 4400 N N . ILE A 1 566 ? -18.017 7.032 26.828 1.00 98.06 566 ILE A N 1
ATOM 4401 C CA . ILE A 1 566 ? -17.876 5.802 27.620 1.00 98.06 566 ILE A CA 1
ATOM 4402 C C . ILE A 1 566 ? -16.535 5.126 27.309 1.00 98.06 566 ILE A C 1
ATOM 4404 O O . ILE A 1 566 ? -15.760 4.841 28.222 1.00 98.06 566 ILE A O 1
ATOM 4408 N N . GLU A 1 567 ? -16.224 4.912 26.026 1.00 96.31 567 GLU A N 1
ATOM 4409 C CA . GLU A 1 567 ? -14.956 4.311 25.598 1.00 96.31 567 GLU A CA 1
ATOM 4410 C C . GLU A 1 567 ? -13.763 5.153 26.061 1.00 96.31 567 GLU A C 1
ATOM 4412 O O . GLU A 1 567 ? -12.757 4.605 26.511 1.00 96.31 567 GLU A O 1
ATOM 4417 N N . PHE A 1 568 ? -13.863 6.480 25.974 1.00 96.75 568 PHE A N 1
ATOM 4418 C CA . PHE A 1 568 ? -12.800 7.370 26.413 1.00 96.75 568 PHE A CA 1
ATOM 4419 C C . PHE A 1 568 ? -12.554 7.259 27.925 1.00 96.75 568 PHE A C 1
ATOM 4421 O O . PHE A 1 568 ? -11.408 7.062 28.321 1.00 96.75 568 PHE A O 1
ATOM 4428 N N . PHE A 1 569 ? -13.595 7.292 28.762 1.00 98.00 569 PHE A N 1
ATOM 4429 C CA . PHE A 1 569 ? -13.441 7.164 30.215 1.00 98.00 569 PHE A CA 1
ATOM 4430 C C . PHE A 1 569 ? -12.910 5.783 30.634 1.00 98.00 569 PHE A C 1
ATOM 4432 O O . PHE A 1 569 ? -11.908 5.691 31.342 1.00 98.00 569 PHE A O 1
ATOM 4439 N N . TYR A 1 570 ? -13.547 4.694 30.192 1.00 97.50 570 TYR A N 1
ATOM 4440 C CA . TYR A 1 570 ? -13.185 3.355 30.668 1.00 97.50 570 TYR A CA 1
ATOM 4441 C C . TYR A 1 570 ? -11.954 2.763 29.973 1.00 97.50 570 TYR A C 1
ATOM 4443 O O . TYR A 1 570 ? -11.216 1.993 30.600 1.00 97.50 570 TYR A O 1
ATOM 4451 N N . GLY A 1 571 ? -11.746 3.104 28.698 1.00 92.12 571 GLY A N 1
ATOM 4452 C CA . GLY A 1 571 ? -10.759 2.475 27.823 1.00 92.12 571 GLY A CA 1
ATOM 4453 C C . GLY A 1 571 ? -9.502 3.298 27.535 1.00 92.12 571 GLY A C 1
ATOM 4454 O O . GLY A 1 571 ? -8.507 2.701 27.129 1.00 92.12 571 GLY A O 1
ATOM 4455 N N . LEU A 1 572 ? -9.516 4.626 27.726 1.00 93.25 572 LEU A N 1
ATOM 4456 C CA . LEU A 1 572 ? -8.359 5.489 27.431 1.00 93.25 572 LEU A CA 1
ATOM 4457 C C . LEU A 1 572 ? -7.886 6.329 28.622 1.00 93.25 572 LEU A C 1
ATOM 4459 O O . LEU A 1 572 ? -6.680 6.439 28.836 1.00 93.25 572 LEU A O 1
ATOM 4463 N N . PHE A 1 573 ? -8.802 6.945 29.370 1.00 96.81 573 PHE A N 1
ATOM 4464 C CA . PHE A 1 573 ? -8.447 7.844 30.464 1.00 96.81 573 PHE A CA 1
ATOM 4465 C C . PHE A 1 573 ? -7.749 7.071 31.601 1.00 96.81 573 PHE A C 1
ATOM 4467 O O . PHE A 1 573 ? -8.166 5.949 31.917 1.00 96.81 573 PHE A O 1
ATOM 4474 N N . PRO A 1 574 ? -6.684 7.623 32.222 1.00 96.00 574 PRO A N 1
ATOM 4475 C CA . PRO A 1 574 ? -5.960 6.923 33.277 1.00 96.00 574 PRO A CA 1
ATOM 4476 C C . PRO A 1 574 ? -6.880 6.546 34.437 1.00 96.00 574 PRO A C 1
ATOM 4478 O O . PRO A 1 574 ? -7.773 7.308 34.817 1.00 96.00 574 PRO A O 1
ATOM 4481 N N . LYS A 1 575 ? -6.648 5.373 35.034 1.00 96.38 575 LYS A N 1
ATOM 4482 C CA . LYS A 1 575 ? -7.420 4.938 36.207 1.00 96.38 575 LYS A CA 1
ATOM 4483 C C . LYS A 1 575 ? -7.196 5.907 37.365 1.00 96.38 575 LYS A C 1
ATOM 4485 O O . LYS A 1 575 ? -6.126 6.500 37.468 1.00 96.38 575 LYS A O 1
ATOM 4490 N N . ARG A 1 576 ? -8.177 6.031 38.264 1.00 96.81 576 ARG A N 1
ATOM 4491 C CA . ARG A 1 576 ? -8.189 7.019 39.361 1.00 96.81 576 ARG A CA 1
ATOM 4492 C C . ARG A 1 576 ? -6.842 7.197 40.068 1.00 96.81 576 ARG A C 1
ATOM 4494 O O . ARG A 1 576 ? -6.352 8.315 40.162 1.00 96.81 576 ARG A O 1
ATOM 4501 N N . ASP A 1 577 ? -6.233 6.107 40.524 1.00 97.12 577 ASP A N 1
ATOM 4502 C CA . ASP A 1 577 ? -4.979 6.160 41.287 1.00 97.12 577 ASP A CA 1
ATOM 4503 C C . ASP A 1 577 ? -3.779 6.610 40.446 1.00 97.12 577 ASP A C 1
ATOM 4505 O O . ASP A 1 577 ? -2.849 7.226 40.963 1.00 97.12 577 ASP A O 1
ATOM 4509 N N . GLU A 1 578 ? -3.777 6.286 39.155 1.00 96.44 578 GLU A N 1
ATOM 4510 C CA . GLU A 1 578 ? -2.770 6.756 38.209 1.00 96.44 578 GLU A CA 1
ATOM 4511 C C . GLU A 1 578 ? -2.994 8.235 37.895 1.00 96.44 578 GLU A C 1
ATOM 4513 O O . GLU A 1 578 ? -2.071 9.031 38.023 1.00 96.44 578 GLU A O 1
ATOM 4518 N N . TYR A 1 579 ? -4.232 8.617 37.578 1.00 97.62 579 TYR A N 1
ATOM 4519 C CA . TYR A 1 579 ? -4.612 9.990 37.271 1.00 97.62 579 TYR A CA 1
ATOM 4520 C C . TYR A 1 579 ? -4.256 10.952 38.410 1.00 97.62 579 TYR A C 1
ATOM 4522 O O . TYR A 1 579 ? -3.565 11.942 38.183 1.00 97.62 579 TYR A O 1
ATOM 4530 N N . LEU A 1 580 ? -4.665 10.645 39.646 1.00 97.94 580 LEU A N 1
ATOM 4531 C CA . LEU A 1 580 ? -4.390 11.500 40.805 1.00 97.94 580 LEU A CA 1
ATOM 4532 C C . LEU A 1 580 ? -2.897 11.601 41.114 1.00 97.94 580 LEU A C 1
ATOM 4534 O O . LEU A 1 580 ? -2.421 12.673 41.485 1.00 97.94 580 LEU A O 1
ATOM 4538 N N . ARG A 1 581 ? -2.152 10.506 40.932 1.00 96.94 581 ARG A N 1
ATOM 4539 C CA . ARG A 1 581 ? -0.697 10.500 41.100 1.00 96.94 581 ARG A CA 1
ATOM 4540 C C . ARG A 1 581 ? -0.022 11.373 40.052 1.00 96.94 581 ARG A C 1
ATOM 4542 O O . ARG A 1 581 ? 0.766 12.234 40.419 1.00 96.94 581 ARG A O 1
ATOM 4549 N N . THR A 1 582 ? -0.378 11.210 38.779 1.00 96.50 582 THR A N 1
ATOM 4550 C CA . THR A 1 582 ? 0.158 12.040 37.698 1.00 96.50 582 THR A CA 1
ATOM 4551 C C . THR A 1 582 ? -0.200 13.508 37.901 1.00 96.50 582 THR A C 1
ATOM 4553 O O . THR A 1 582 ? 0.668 14.352 37.727 1.00 96.50 582 THR A O 1
ATOM 4556 N N . VAL A 1 583 ? -1.426 13.836 38.330 1.00 97.62 583 VAL A N 1
ATOM 4557 C CA . VAL A 1 583 ? -1.799 15.220 38.668 1.00 97.62 583 VAL A CA 1
ATOM 4558 C C . VAL A 1 583 ? -0.899 15.776 39.769 1.00 97.62 583 VAL A C 1
ATOM 4560 O O . VAL A 1 583 ? -0.347 16.856 39.590 1.00 97.62 583 VAL A O 1
ATOM 4563 N N . ALA A 1 584 ? -0.720 15.041 40.871 1.00 96.88 584 ALA A N 1
ATOM 4564 C CA . ALA A 1 584 ? 0.144 15.470 41.967 1.00 96.88 584 ALA A CA 1
ATOM 4565 C C . ALA A 1 584 ? 1.598 15.675 41.509 1.00 96.88 584 ALA A C 1
ATOM 4567 O O . ALA A 1 584 ? 2.238 16.629 41.939 1.00 96.88 584 ALA A O 1
ATOM 4568 N N . GLU A 1 585 ? 2.102 14.820 40.618 1.00 95.56 585 GLU A N 1
ATOM 4569 C CA . GLU A 1 585 ? 3.437 14.947 40.026 1.00 95.56 585 GLU A CA 1
ATOM 4570 C C . GLU A 1 585 ? 3.560 16.193 39.134 1.00 95.56 585 GLU A C 1
ATOM 4572 O O . GLU A 1 585 ? 4.507 16.957 39.289 1.00 95.56 585 GLU A O 1
ATOM 4577 N N . VAL A 1 586 ? 2.611 16.440 38.222 1.00 94.88 586 VAL A N 1
ATOM 4578 C CA . VAL A 1 586 ? 2.691 17.584 37.288 1.00 94.88 586 VAL A CA 1
ATOM 4579 C C . VAL A 1 586 ? 2.352 18.929 37.934 1.00 94.88 586 VAL A C 1
ATOM 4581 O O . VAL A 1 586 ? 2.638 19.968 37.344 1.00 94.88 586 VAL A O 1
ATOM 4584 N N . SER A 1 587 ? 1.716 18.924 39.109 1.00 95.06 587 SER A N 1
ATOM 4585 C CA . SER A 1 587 ? 1.348 20.129 39.859 1.00 95.06 587 SER A CA 1
ATOM 4586 C C . SER A 1 587 ? 2.218 20.374 41.095 1.00 95.06 587 SER A C 1
ATOM 4588 O O . SER A 1 587 ? 1.782 21.106 41.985 1.00 95.06 587 SER A O 1
ATOM 4590 N N . ASP A 1 588 ? 3.379 19.716 41.203 1.00 94.06 588 ASP A N 1
ATOM 4591 C CA . ASP A 1 588 ? 4.290 19.787 42.359 1.00 94.06 588 ASP A CA 1
ATOM 4592 C C . ASP A 1 588 ? 3.580 19.590 43.717 1.00 94.06 588 ASP A C 1
ATOM 4594 O O . ASP A 1 588 ? 3.924 20.191 44.736 1.00 94.06 588 ASP A O 1
ATOM 4598 N N . GLY A 1 589 ? 2.541 18.754 43.734 1.00 92.50 589 GLY A N 1
ATOM 4599 C CA . GLY A 1 589 ? 1.758 18.437 44.922 1.00 92.50 589 GLY A CA 1
ATOM 4600 C C . GLY A 1 589 ? 0.775 19.515 45.397 1.00 92.50 589 GLY A C 1
ATOM 4601 O O . GLY A 1 589 ? 0.346 19.404 46.544 1.00 92.50 589 GLY A O 1
ATOM 4602 N N . ASP A 1 590 ? 0.392 20.524 44.587 1.00 96.31 590 ASP A N 1
ATOM 4603 C CA . ASP A 1 590 ? -0.651 21.506 44.977 1.00 96.31 590 ASP A CA 1
ATOM 4604 C C . ASP A 1 590 ? -1.949 20.787 45.419 1.00 96.31 590 ASP A C 1
ATOM 4606 O O . ASP A 1 590 ? -2.652 20.209 44.577 1.00 96.31 590 ASP A O 1
ATOM 4610 N N . PRO A 1 591 ? -2.321 20.847 46.717 1.00 94.81 591 PRO A N 1
ATOM 4611 C CA . PRO A 1 591 ? -3.479 20.126 47.238 1.00 94.81 591 PRO A CA 1
ATOM 4612 C C . PRO A 1 591 ? -4.788 20.508 46.546 1.00 94.81 591 PRO A C 1
ATOM 4614 O O . PRO A 1 591 ? -5.631 19.646 46.314 1.00 94.81 591 PRO A O 1
ATOM 4617 N N . ARG A 1 592 ? -4.945 21.775 46.136 1.00 96.81 592 ARG A N 1
ATOM 4618 C CA . ARG A 1 592 ? -6.170 22.247 45.466 1.00 96.81 592 ARG A CA 1
ATOM 4619 C C . ARG A 1 592 ? -6.336 21.608 44.095 1.00 96.81 592 ARG A C 1
ATOM 4621 O O . ARG A 1 592 ? -7.451 21.305 43.684 1.00 96.81 592 ARG A O 1
ATOM 4628 N N . ARG A 1 593 ? -5.227 21.396 43.381 1.00 96.81 593 ARG A N 1
ATOM 4629 C CA . ARG A 1 593 ? -5.239 20.784 42.051 1.00 96.81 593 ARG A CA 1
ATOM 4630 C C . ARG A 1 593 ? -5.548 19.288 42.118 1.00 96.81 593 ARG A C 1
ATOM 4632 O O . ARG A 1 593 ? -6.253 18.779 41.245 1.00 96.81 593 ARG A O 1
ATOM 4639 N N . VAL A 1 594 ? -5.051 18.608 43.153 1.00 96.56 594 VAL A N 1
ATOM 4640 C CA . VAL A 1 594 ? -5.347 17.193 43.429 1.00 96.56 594 VAL A CA 1
ATOM 4641 C C . VAL A 1 594 ? -6.801 17.009 43.879 1.00 96.56 594 VAL A C 1
ATOM 4643 O O . VAL A 1 594 ? -7.465 16.083 43.416 1.00 96.56 594 VAL A O 1
ATOM 4646 N N . GLU A 1 595 ? -7.326 17.902 44.722 1.00 97.56 595 GLU A N 1
ATOM 4647 C CA . GLU A 1 595 ? -8.742 17.908 45.120 1.00 97.56 595 GLU A CA 1
ATOM 4648 C C . GLU A 1 595 ? -9.676 18.145 43.923 1.00 97.56 595 GLU A C 1
ATOM 4650 O O . GLU A 1 595 ? -10.634 17.392 43.742 1.00 97.56 595 GLU A O 1
ATOM 4655 N N . ASP A 1 596 ? -9.367 19.123 43.061 1.00 97.81 596 ASP A N 1
ATOM 4656 C CA . ASP A 1 596 ? -10.104 19.363 41.811 1.00 97.81 596 ASP A CA 1
ATOM 4657 C C . ASP A 1 596 ? -10.085 18.134 40.892 1.00 97.81 596 ASP A C 1
ATOM 4659 O O . ASP A 1 596 ? -11.129 17.724 40.388 1.00 97.81 596 ASP A O 1
ATOM 4663 N N . ALA A 1 597 ? -8.927 17.488 40.726 1.00 97.56 597 ALA A N 1
ATOM 4664 C CA . ALA A 1 597 ? -8.815 16.257 39.946 1.00 97.56 597 ALA A CA 1
ATOM 4665 C C . ALA A 1 597 ? -9.671 15.122 40.526 1.00 97.56 597 ALA A C 1
ATOM 4667 O O . ALA A 1 597 ? -10.354 14.413 39.786 1.00 97.56 597 ALA A O 1
ATOM 4668 N N . ALA A 1 598 ? -9.671 14.950 41.849 1.00 97.88 598 ALA A N 1
ATOM 4669 C CA . ALA A 1 598 ? -10.485 13.932 42.505 1.00 97.88 598 ALA A CA 1
ATOM 4670 C C . ALA A 1 598 ? -11.985 14.187 42.312 1.00 97.88 598 ALA A C 1
ATOM 4672 O O . ALA A 1 598 ? -12.725 13.242 42.027 1.00 97.88 598 ALA A O 1
ATOM 4673 N N . ALA A 1 599 ? -12.424 15.443 42.420 1.00 98.06 599 ALA A N 1
ATOM 4674 C CA . ALA A 1 599 ? -13.804 15.835 42.155 1.00 98.06 599 ALA A CA 1
ATOM 4675 C C . ALA A 1 599 ? -14.179 15.632 40.677 1.00 98.06 599 ALA A C 1
ATOM 4677 O O . ALA A 1 599 ? -15.216 15.037 40.383 1.00 98.06 599 ALA A O 1
ATOM 4678 N N . PHE A 1 600 ? -13.313 16.055 39.752 1.00 98.12 600 PHE A N 1
ATOM 4679 C CA . PHE A 1 600 ? -13.495 15.863 38.314 1.00 98.12 600 PHE A CA 1
ATOM 4680 C C . PHE A 1 600 ? -13.639 14.383 37.948 1.00 98.12 600 PHE A C 1
ATOM 4682 O O . PHE A 1 600 ? -14.582 14.024 37.246 1.00 98.12 600 PHE A O 1
ATOM 4689 N N . TYR A 1 601 ? -12.757 13.515 38.455 1.00 98.31 601 TYR A N 1
ATOM 4690 C CA . TYR A 1 601 ? -12.810 12.081 38.161 1.00 98.31 601 TYR A CA 1
ATOM 4691 C C . TYR A 1 601 ? -14.147 11.468 38.592 1.00 98.31 601 TYR A C 1
ATOM 4693 O O . TYR A 1 601 ? -14.749 10.719 37.829 1.00 98.31 601 TYR A O 1
ATOM 4701 N N . LEU A 1 602 ? -14.635 11.810 39.791 1.00 98.00 602 LEU A N 1
ATOM 4702 C CA . LEU A 1 602 ? -15.918 11.312 40.299 1.00 98.00 602 LEU A CA 1
ATOM 4703 C C . LEU A 1 602 ? -17.098 11.781 39.443 1.00 98.00 602 LEU A C 1
ATOM 4705 O O . LEU A 1 602 ? -17.986 10.986 39.142 1.00 98.00 602 LEU A O 1
ATOM 4709 N N . LEU A 1 603 ? -17.108 13.051 39.029 1.00 97.88 603 LEU A N 1
ATOM 4710 C CA . LEU A 1 603 ? -18.139 13.572 38.127 1.00 97.88 603 LEU A CA 1
ATOM 4711 C C . LEU A 1 603 ? -18.103 12.862 36.774 1.00 97.88 603 LEU A C 1
ATOM 4713 O O . LEU A 1 603 ? -19.147 12.513 36.223 1.00 97.88 603 LEU A O 1
ATOM 4717 N N . PHE A 1 604 ? -16.902 12.622 36.251 1.00 97.44 604 PHE A N 1
ATOM 4718 C CA . PHE A 1 604 ? -16.745 11.961 34.970 1.00 97.44 604 PHE A CA 1
ATOM 4719 C C . PHE A 1 604 ? -17.199 10.497 35.025 1.00 97.44 604 PHE A C 1
ATOM 4721 O O . PHE A 1 604 ? -17.940 10.045 34.154 1.00 97.44 604 PHE A O 1
ATOM 4728 N N . GLU A 1 605 ? -16.846 9.783 36.093 1.00 97.81 605 GLU A N 1
ATOM 4729 C CA . GLU A 1 605 ? -17.294 8.413 36.349 1.00 97.81 605 GLU A CA 1
ATOM 4730 C C . GLU A 1 605 ? -18.822 8.314 36.436 1.00 97.81 605 GLU A C 1
ATOM 4732 O O . GLU A 1 605 ? -19.432 7.456 35.795 1.00 97.81 605 GLU A O 1
ATOM 4737 N N . GLN A 1 606 ? -19.457 9.227 37.175 1.00 97.44 606 GLN A N 1
ATOM 4738 C CA . GLN A 1 606 ? -20.916 9.280 37.297 1.00 97.44 606 GLN A CA 1
ATOM 4739 C C . GLN A 1 606 ? -21.590 9.523 35.945 1.00 97.44 606 GLN A C 1
ATOM 4741 O O . GLN A 1 606 ? -22.565 8.844 35.611 1.00 97.44 606 GLN A O 1
ATOM 4746 N N . GLN A 1 607 ? -21.062 10.455 35.147 1.00 96.62 607 GLN A N 1
ATOM 4747 C CA . GLN A 1 607 ? -21.596 10.730 33.817 1.00 96.62 607 GLN A CA 1
ATOM 4748 C C . GLN A 1 607 ? -21.408 9.533 32.875 1.00 96.62 607 GLN A C 1
ATOM 4750 O O . GLN A 1 607 ? -22.352 9.151 32.188 1.00 96.62 607 GLN A O 1
ATOM 4755 N N . ALA A 1 608 ? -20.236 8.892 32.876 1.00 96.56 608 ALA A N 1
ATOM 4756 C CA . ALA A 1 608 ? -19.984 7.702 32.066 1.00 96.56 608 ALA A CA 1
ATOM 4757 C C . ALA A 1 608 ? -20.944 6.554 32.431 1.00 96.56 608 ALA A C 1
ATOM 4759 O O . ALA A 1 608 ? -21.500 5.910 31.543 1.00 96.56 608 ALA A O 1
ATOM 4760 N N . GLN A 1 609 ? -21.221 6.345 33.722 1.00 96.88 609 GLN A N 1
ATOM 4761 C CA . GLN A 1 609 ? -22.178 5.335 34.182 1.00 96.88 609 GLN A CA 1
ATOM 4762 C C . GLN A 1 609 ? -23.631 5.665 33.788 1.00 96.88 609 GLN A C 1
ATOM 4764 O O . GLN A 1 609 ? -24.405 4.767 33.423 1.00 96.88 609 GLN A O 1
ATOM 4769 N N . LYS A 1 610 ? -24.013 6.948 33.834 1.00 95.12 610 LYS A N 1
ATOM 4770 C CA . LYS A 1 610 ? -25.312 7.424 33.330 1.00 95.12 610 LYS A CA 1
ATOM 4771 C C . LYS A 1 610 ? -25.441 7.133 31.834 1.00 95.12 610 LYS A C 1
ATOM 4773 O O . LYS A 1 610 ? -26.467 6.607 31.404 1.00 95.12 610 LYS A O 1
ATOM 4778 N N . ASP A 1 611 ? -24.389 7.399 31.068 1.00 96.06 611 ASP A N 1
ATOM 4779 C CA . ASP A 1 611 ? -24.374 7.180 29.624 1.00 96.06 611 ASP A CA 1
ATOM 4780 C C . ASP A 1 611 ? -24.393 5.690 29.267 1.00 96.06 611 ASP A C 1
ATOM 4782 O O . ASP A 1 611 ? -25.098 5.319 28.336 1.00 96.06 611 ASP A O 1
ATOM 4786 N N . VAL A 1 612 ? -23.743 4.809 30.041 1.00 97.69 612 VAL A N 1
ATOM 4787 C CA . VAL A 1 612 ? -23.895 3.344 29.897 1.00 97.69 612 VAL A CA 1
ATOM 4788 C C . VAL A 1 612 ? -25.356 2.924 30.069 1.00 97.69 612 VAL A C 1
ATOM 4790 O O . VAL A 1 612 ? -25.880 2.135 29.282 1.00 97.69 612 VAL A O 1
ATOM 4793 N N . THR A 1 613 ? -26.034 3.460 31.087 1.00 95.56 613 THR A N 1
ATOM 4794 C CA . THR A 1 613 ? -27.447 3.145 31.357 1.00 95.56 613 THR A CA 1
ATOM 4795 C C . THR A 1 613 ? -28.345 3.632 30.221 1.00 95.56 613 THR A C 1
ATOM 4797 O O . THR A 1 613 ? -29.189 2.876 29.737 1.00 95.56 613 THR A O 1
ATOM 4800 N N . ARG A 1 614 ? -28.121 4.866 29.752 1.00 95.00 614 ARG A N 1
ATOM 4801 C CA . ARG A 1 614 ? -28.812 5.435 28.590 1.00 95.00 614 ARG A CA 1
ATOM 4802 C C . ARG A 1 614 ? -28.587 4.582 27.351 1.00 95.00 614 ARG A C 1
ATOM 4804 O O . ARG A 1 614 ? -29.553 4.155 26.737 1.00 95.00 614 ARG A O 1
ATOM 4811 N N . LEU A 1 615 ? -27.334 4.277 27.025 1.00 96.25 615 LEU A N 1
ATOM 4812 C CA . LEU A 1 615 ? -26.957 3.513 25.840 1.00 96.25 615 LEU A CA 1
ATOM 4813 C C . LEU A 1 615 ? -27.693 2.171 25.774 1.00 96.25 615 LEU A C 1
ATOM 4815 O O . LEU A 1 615 ? -28.247 1.828 24.736 1.00 96.25 615 LEU A O 1
ATOM 4819 N N . ARG A 1 616 ? -27.773 1.440 26.891 1.00 96.31 616 ARG A N 1
ATOM 4820 C CA . ARG A 1 616 ? -28.515 0.169 26.962 1.00 96.31 616 ARG A CA 1
ATOM 4821 C C . ARG A 1 616 ? -30.021 0.346 26.762 1.00 96.31 616 ARG A C 1
ATOM 4823 O O . ARG A 1 616 ? -30.641 -0.496 26.127 1.00 96.31 616 ARG A O 1
ATOM 4830 N N . ALA A 1 617 ? -30.605 1.428 27.274 1.00 95.12 617 ALA A N 1
ATOM 4831 C CA . ALA A 1 617 ? -32.023 1.733 27.080 1.00 95.12 617 ALA A CA 1
ATOM 4832 C C . ALA A 1 617 ? -32.363 2.147 25.634 1.00 95.12 617 ALA A C 1
ATOM 4834 O O . ALA A 1 617 ? -33.509 2.003 25.214 1.00 95.12 617 ALA A O 1
ATOM 4835 N N . LEU A 1 618 ? -31.376 2.645 24.877 1.00 95.75 618 LEU A N 1
ATOM 4836 C CA . LEU A 1 618 ? -31.525 3.039 23.472 1.00 95.75 618 LEU A CA 1
ATOM 4837 C C . LEU A 1 618 ? -31.428 1.871 22.477 1.00 95.75 618 LEU A C 1
ATOM 4839 O O . LEU A 1 618 ? -31.663 2.075 21.288 1.00 95.75 618 LEU A O 1
ATOM 4843 N N . GLN A 1 619 ? -31.098 0.658 22.932 1.00 96.38 619 GLN A N 1
ATOM 4844 C CA . GLN A 1 619 ? -31.037 -0.513 22.058 1.00 96.38 619 GLN A CA 1
ATOM 4845 C C . GLN A 1 619 ? -32.422 -0.834 21.482 1.00 96.38 619 GLN A C 1
ATOM 4847 O O . GLN A 1 619 ? -33.414 -0.873 22.215 1.00 96.38 619 GLN A O 1
ATOM 4852 N N . GLN A 1 620 ? -32.492 -1.096 20.179 1.00 95.06 620 GLN A N 1
ATOM 4853 C CA . GLN A 1 620 ? -33.730 -1.462 19.489 1.00 95.06 620 GLN A CA 1
ATOM 4854 C C . GLN A 1 620 ? -34.103 -2.930 19.742 1.00 95.06 620 GLN A C 1
ATOM 4856 O O . GLN A 1 620 ? -33.265 -3.737 20.140 1.00 95.06 620 GLN A O 1
ATOM 4861 N N . ASP A 1 621 ? -35.359 -3.310 19.483 1.00 94.12 621 ASP A N 1
ATOM 4862 C CA . ASP A 1 621 ? -35.827 -4.697 19.694 1.00 94.12 621 ASP A CA 1
ATOM 4863 C C . ASP A 1 621 ? -35.120 -5.719 18.803 1.00 94.12 621 ASP A C 1
ATOM 4865 O O . ASP A 1 621 ? -34.999 -6.888 19.160 1.00 94.12 621 ASP A O 1
ATOM 4869 N N . SER A 1 622 ? -34.617 -5.271 17.656 1.00 93.56 622 SER A N 1
ATOM 4870 C CA . SER A 1 622 ? -33.777 -6.068 16.765 1.00 93.56 622 SER A CA 1
ATOM 4871 C C . SER A 1 622 ? -32.369 -6.324 17.318 1.00 93.56 622 SER A C 1
ATOM 4873 O O . SER A 1 622 ? -31.617 -7.081 16.714 1.00 93.56 622 SER A O 1
ATOM 4875 N N . GLY A 1 623 ? -31.993 -5.687 18.433 1.00 95.69 623 GLY A N 1
ATOM 4876 C CA . GLY A 1 623 ? -30.675 -5.780 19.061 1.00 95.69 623 GLY A CA 1
ATOM 4877 C C . GLY A 1 623 ? -29.661 -4.735 18.580 1.00 95.69 623 GLY A C 1
ATOM 4878 O O . GLY A 1 623 ? -28.663 -4.508 19.259 1.00 95.69 623 GLY A O 1
ATOM 4879 N N . GLY A 1 624 ? -29.899 -4.055 17.458 1.00 95.88 624 GLY A N 1
ATOM 4880 C CA . GLY A 1 624 ? -29.027 -2.976 16.981 1.00 95.88 624 GLY A CA 1
ATOM 4881 C C . GLY A 1 624 ? -29.276 -1.627 17.673 1.00 95.88 624 GLY A C 1
ATOM 4882 O O . GLY A 1 624 ? -30.245 -1.454 18.415 1.00 95.88 624 GLY A O 1
ATOM 4883 N N . TRP A 1 625 ? -28.422 -0.643 17.383 1.00 96.50 625 TRP A N 1
ATOM 4884 C CA . TRP A 1 625 ? -28.608 0.763 17.767 1.00 96.50 625 TRP A CA 1
ATOM 4885 C C . TRP A 1 625 ? -28.846 1.653 16.548 1.00 96.50 625 TRP A C 1
ATOM 4887 O O . TRP A 1 625 ? -28.253 1.435 15.494 1.00 96.50 625 TRP A O 1
ATOM 4897 N N . GLY A 1 626 ? -29.706 2.659 16.713 1.00 92.94 626 GLY A N 1
ATOM 4898 C CA . GLY A 1 626 ? -29.872 3.779 15.782 1.00 92.94 626 GLY A CA 1
ATOM 4899 C C . GLY A 1 626 ? -28.992 4.976 16.164 1.00 92.94 626 GLY A C 1
ATOM 4900 O O . GLY A 1 626 ? -28.198 4.904 17.103 1.00 92.94 626 GLY A O 1
ATOM 4901 N N . PHE A 1 627 ? -29.129 6.087 15.442 1.00 90.88 627 PHE A N 1
ATOM 4902 C CA . PHE A 1 627 ? -28.401 7.326 15.728 1.00 90.88 627 PHE A CA 1
ATOM 4903 C C . PHE A 1 627 ? -29.108 8.217 16.761 1.00 90.88 627 PHE A C 1
ATOM 4905 O O . PHE A 1 627 ? -28.463 9.121 17.298 1.00 90.88 627 PHE A O 1
ATOM 4912 N N . ASP A 1 628 ? -30.400 8.005 17.023 1.00 90.50 628 ASP A N 1
ATOM 4913 C CA . ASP A 1 628 ? -31.212 8.843 17.904 1.00 90.50 628 ASP A CA 1
ATOM 4914 C C . ASP A 1 628 ? -30.854 8.718 19.394 1.00 90.50 628 ASP A C 1
ATOM 4916 O O . ASP A 1 628 ? -30.624 7.640 19.936 1.00 90.50 628 ASP A O 1
ATOM 4920 N N . LEU A 1 629 ? -30.846 9.855 20.083 1.00 90.56 629 LEU A N 1
ATOM 4921 C CA . LEU A 1 629 ? -30.427 9.984 21.479 1.00 90.56 629 LEU A CA 1
ATOM 4922 C C . LEU A 1 629 ? -31.519 9.623 22.506 1.00 90.56 629 LEU A C 1
ATOM 4924 O O . LEU A 1 629 ? -31.264 9.684 23.718 1.00 90.56 629 LEU A O 1
ATOM 4928 N N . GLY A 1 630 ? -32.712 9.263 22.036 1.00 89.38 630 GLY A N 1
ATOM 4929 C CA . GLY A 1 630 ? -33.911 9.005 22.818 1.00 89.38 630 GLY A CA 1
ATOM 4930 C C . GLY A 1 630 ? -34.453 10.234 23.540 1.00 89.38 630 GLY A C 1
ATOM 4931 O O . GLY A 1 630 ? -33.856 11.312 23.576 1.00 89.38 630 GLY A O 1
ATOM 4932 N N . LEU A 1 631 ? -35.607 10.044 24.169 1.00 87.31 631 LEU A N 1
ATOM 4933 C CA . LEU A 1 631 ? -36.260 11.033 25.020 1.00 87.31 631 LEU A CA 1
ATOM 4934 C C . LEU A 1 631 ? -36.146 10.613 26.484 1.00 87.31 631 LEU A C 1
ATOM 4936 O O . LEU A 1 631 ? -36.148 9.425 26.801 1.00 87.31 631 LEU A O 1
ATOM 4940 N N . THR A 1 632 ? -36.078 11.586 27.388 1.00 82.75 632 THR A N 1
ATOM 4941 C CA . THR A 1 632 ? -36.120 11.321 28.830 1.00 82.75 632 THR A CA 1
ATOM 4942 C C . THR A 1 632 ? -37.519 11.598 29.372 1.00 82.75 632 THR A C 1
ATOM 4944 O O . THR A 1 632 ? -38.100 12.652 29.110 1.00 82.75 632 THR A O 1
ATOM 4947 N N . GLU A 1 633 ? -38.060 10.666 30.151 1.00 77.56 633 GLU A N 1
ATOM 4948 C CA . GLU A 1 633 ? -39.258 10.868 30.969 1.00 77.56 633 GLU A CA 1
ATOM 4949 C C . GLU A 1 633 ? -38.886 10.627 32.438 1.00 77.56 633 GLU A C 1
ATOM 4951 O O . GLU A 1 633 ? -38.837 9.491 32.911 1.00 77.56 633 GLU A O 1
ATOM 4956 N N . GLY A 1 634 ? -38.566 11.704 33.164 1.00 76.31 634 GLY A N 1
ATOM 4957 C CA . GLY A 1 634 ? -37.919 11.590 34.476 1.00 76.31 634 GLY A CA 1
ATOM 4958 C C . GLY A 1 634 ? -36.501 11.025 34.337 1.00 76.31 634 GLY A C 1
ATOM 4959 O O . GLY A 1 634 ? -35.755 11.486 33.475 1.00 76.31 634 GLY A O 1
ATOM 4960 N N . ASP A 1 635 ? -36.158 10.019 35.149 1.00 72.75 635 ASP A N 1
ATOM 4961 C CA . ASP A 1 635 ? -34.852 9.329 35.126 1.00 72.75 635 ASP A CA 1
ATOM 4962 C C . ASP A 1 635 ? -34.803 8.131 34.154 1.00 72.75 635 ASP A C 1
ATOM 4964 O O . ASP A 1 635 ? -33.821 7.385 34.123 1.00 72.75 635 ASP A O 1
ATOM 4968 N N . VAL A 1 636 ? -35.867 7.908 33.372 1.00 81.38 636 VAL A N 1
ATOM 4969 C CA . VAL A 1 636 ? -35.972 6.782 32.436 1.00 81.38 636 VAL A CA 1
ATOM 4970 C C . VAL A 1 636 ? -35.799 7.274 31.003 1.00 81.38 636 VAL A C 1
ATOM 4972 O O . VAL A 1 636 ? -36.552 8.123 30.522 1.00 81.38 636 VAL A O 1
ATOM 4975 N N . TRP A 1 637 ? -34.830 6.685 30.305 1.00 86.56 637 TRP A N 1
ATOM 4976 C CA . TRP A 1 637 ? -34.621 6.899 28.878 1.00 86.56 637 TRP A CA 1
ATOM 4977 C C . TRP A 1 637 ? -35.571 6.030 28.061 1.00 86.56 637 TRP A C 1
ATOM 4979 O O . TRP A 1 637 ? -35.651 4.818 28.263 1.00 86.56 637 TRP A O 1
ATOM 4989 N N . LYS A 1 638 ? -36.270 6.653 27.117 1.00 84.94 638 LYS A N 1
ATOM 4990 C CA . LYS A 1 638 ? -37.095 5.987 26.115 1.00 84.94 638 LYS A CA 1
ATOM 4991 C C . LYS A 1 638 ? -36.444 6.134 24.753 1.00 84.94 638 LYS A C 1
ATOM 4993 O O . LYS A 1 638 ? -36.226 7.250 24.281 1.00 84.94 638 LYS A O 1
ATOM 4998 N N . ARG A 1 639 ? -36.155 5.004 24.115 1.00 88.12 639 ARG A N 1
ATOM 4999 C CA . ARG A 1 639 ? -35.718 4.981 22.720 1.00 88.12 639 ARG A CA 1
ATOM 5000 C C . ARG A 1 639 ? -36.841 5.466 21.803 1.00 88.12 639 ARG A C 1
ATOM 5002 O O . ARG A 1 639 ? -38.017 5.207 22.074 1.00 88.12 639 ARG A O 1
ATOM 5009 N N . LEU A 1 640 ? -36.469 6.145 20.726 1.00 87.75 640 LEU A N 1
ATOM 5010 C CA . LEU A 1 640 ? -37.356 6.330 19.586 1.00 87.75 640 LEU A CA 1
ATOM 5011 C C . LEU A 1 640 ? -37.281 5.095 18.689 1.00 87.75 640 LEU A C 1
ATOM 5013 O O . LEU A 1 640 ? -36.261 4.404 18.656 1.00 87.75 640 LEU A O 1
ATOM 5017 N N . ASP A 1 641 ? -38.380 4.815 17.998 1.00 83.12 641 ASP A N 1
ATOM 5018 C CA . ASP A 1 641 ? -38.402 3.780 16.972 1.00 83.12 641 ASP A CA 1
ATOM 5019 C C . ASP A 1 641 ? -37.629 4.302 15.753 1.00 83.12 641 ASP A C 1
ATOM 5021 O O . ASP A 1 641 ? -38.070 5.221 15.060 1.00 83.12 641 ASP A O 1
ATOM 5025 N N . GLU A 1 642 ? -36.422 3.777 15.567 1.00 87.50 642 GLU A N 1
ATOM 5026 C CA . GLU A 1 642 ? -35.522 4.086 14.460 1.00 87.50 642 GLU A CA 1
ATOM 5027 C C . GLU A 1 642 ? -34.914 2.771 13.980 1.00 87.50 642 GLU A C 1
ATOM 5029 O O . GLU A 1 642 ? -34.600 1.878 14.775 1.00 87.50 642 GLU A O 1
ATOM 5034 N N . GLU A 1 643 ? -34.705 2.654 12.673 1.00 88.06 643 GLU A N 1
ATOM 5035 C CA . GLU A 1 643 ? -33.981 1.512 12.148 1.00 88.06 643 GLU A CA 1
ATOM 5036 C C . GLU A 1 643 ? -32.513 1.537 12.605 1.00 88.06 643 GLU A C 1
ATOM 5038 O O . GLU A 1 643 ? -31.843 2.564 12.464 1.00 88.06 643 GLU A O 1
ATOM 5043 N N . PRO A 1 644 ? -31.964 0.413 13.095 1.00 91.88 644 PRO A N 1
ATOM 5044 C CA . PRO A 1 644 ? -30.566 0.378 13.485 1.00 91.88 644 PRO A CA 1
ATOM 5045 C C . PRO A 1 644 ? -29.598 0.525 12.305 1.00 91.88 644 PRO A C 1
ATOM 5047 O O . PRO A 1 644 ? -29.925 0.201 11.156 1.00 91.88 644 PRO A O 1
ATOM 5050 N N . ASP A 1 645 ? -28.378 0.954 12.630 1.00 92.62 645 ASP A N 1
ATOM 5051 C CA . ASP A 1 645 ? -27.240 1.103 11.721 1.00 92.62 645 ASP A CA 1
ATOM 5052 C C . ASP A 1 645 ? -25.974 0.464 12.328 1.00 92.62 645 ASP A C 1
ATOM 5054 O O . ASP A 1 645 ? -25.793 0.382 13.549 1.00 92.62 645 ASP A O 1
ATOM 5058 N N . ALA A 1 646 ? -25.073 -0.006 11.467 1.00 93.06 646 ALA A N 1
ATOM 5059 C CA . ALA A 1 646 ? -23.844 -0.670 11.879 1.00 93.06 646 ALA A CA 1
ATOM 5060 C C . ALA A 1 646 ? -22.857 0.240 12.627 1.00 93.06 646 ALA A C 1
ATOM 5062 O O . ALA A 1 646 ? -22.139 -0.255 13.497 1.00 93.06 646 ALA A O 1
ATOM 5063 N N . ALA A 1 647 ? -22.822 1.546 12.347 1.00 91.31 647 ALA A N 1
ATOM 5064 C CA . ALA A 1 647 ? -21.918 2.481 13.022 1.00 91.31 647 ALA A CA 1
ATOM 5065 C C . ALA A 1 647 ? -22.276 2.648 14.509 1.00 91.31 647 ALA A C 1
ATOM 5067 O O . ALA A 1 647 ? -21.447 2.271 15.345 1.00 91.31 647 ALA A O 1
ATOM 5068 N N . PRO A 1 648 ? -23.489 3.115 14.870 1.00 94.31 648 PRO A N 1
ATOM 5069 C CA . PRO A 1 648 ? -23.887 3.241 16.267 1.00 94.31 648 PRO A CA 1
ATOM 5070 C C . PRO A 1 648 ? -23.912 1.886 16.971 1.00 94.31 648 PRO A C 1
ATOM 5072 O O . PRO A 1 648 ? -23.542 1.811 18.141 1.00 94.31 648 PRO A O 1
ATOM 5075 N N . THR A 1 649 ? -24.242 0.791 16.275 1.00 97.62 649 THR A N 1
ATOM 5076 C CA . THR A 1 649 ? -24.145 -0.559 16.852 1.00 97.62 649 THR A CA 1
ATOM 5077 C C . THR A 1 649 ? -22.697 -0.919 17.205 1.00 97.62 649 THR A C 1
ATOM 5079 O O . THR A 1 649 ? -22.415 -1.302 18.340 1.00 97.62 649 THR A O 1
ATOM 5082 N N . GLY A 1 650 ? -21.746 -0.736 16.284 1.00 96.94 650 GLY A N 1
ATOM 5083 C CA . GLY A 1 650 ? -20.326 -1.004 16.526 1.00 96.94 650 GLY A CA 1
ATOM 5084 C C . GLY A 1 650 ? -19.731 -0.121 17.629 1.00 96.94 650 GLY A C 1
ATOM 5085 O O . GLY A 1 650 ? -19.054 -0.625 18.527 1.00 96.94 650 GLY A O 1
ATOM 5086 N N . VAL A 1 651 ? -20.019 1.184 17.616 1.00 95.75 651 VAL A N 1
ATOM 5087 C CA . VAL A 1 651 ? -19.565 2.130 18.651 1.00 95.75 651 VAL A CA 1
ATOM 5088 C C . VAL A 1 651 ? -20.156 1.777 20.020 1.00 95.75 651 VAL A C 1
ATOM 5090 O O . VAL A 1 651 ? -19.427 1.781 21.015 1.00 95.75 651 VAL A O 1
ATOM 5093 N N . SER A 1 652 ? -21.432 1.387 20.076 1.00 98.00 652 SER A N 1
ATOM 5094 C CA . SER A 1 652 ? -22.088 0.958 21.316 1.00 98.00 652 SER A CA 1
ATOM 5095 C C . SER A 1 652 ? -21.461 -0.311 21.886 1.00 98.00 652 SER A C 1
ATOM 5097 O O . SER A 1 652 ? -21.171 -0.376 23.080 1.00 98.00 652 SER A O 1
ATOM 5099 N N . LEU A 1 653 ? -21.169 -1.302 21.042 1.00 98.56 653 LEU A N 1
ATOM 5100 C CA . LEU A 1 653 ? -20.492 -2.532 21.461 1.00 98.56 653 LEU A CA 1
ATOM 5101 C C . LEU A 1 653 ? -19.069 -2.267 21.969 1.00 98.56 653 LEU A C 1
ATOM 5103 O O . LEU A 1 653 ? -18.667 -2.843 22.980 1.00 98.56 653 LEU A O 1
ATOM 5107 N N . ILE A 1 654 ? -18.316 -1.366 21.326 1.00 97.50 654 ILE A N 1
ATOM 5108 C CA . ILE A 1 654 ? -16.990 -0.940 21.806 1.00 97.50 654 ILE A CA 1
ATOM 5109 C C . ILE A 1 654 ? -17.101 -0.292 23.192 1.00 97.50 654 ILE A C 1
ATOM 5111 O O . ILE A 1 654 ? -16.305 -0.601 24.080 1.00 97.50 654 ILE A O 1
ATOM 5115 N N . ALA A 1 655 ? -18.086 0.586 23.384 1.00 98.12 655 ALA A N 1
ATOM 5116 C CA . ALA A 1 655 ? -18.334 1.269 24.647 1.00 98.12 655 ALA A CA 1
ATOM 5117 C C . ALA A 1 655 ? -18.715 0.294 25.772 1.00 98.12 655 ALA A C 1
ATOM 5119 O O . ALA A 1 655 ? -18.138 0.347 26.859 1.00 98.12 655 ALA A O 1
ATOM 5120 N N . LEU A 1 656 ? -19.636 -0.635 25.503 1.00 98.62 656 LEU A N 1
ATOM 5121 C CA . LEU A 1 656 ? -20.049 -1.662 26.461 1.00 98.62 656 LEU A CA 1
ATOM 5122 C C . LEU A 1 656 ? -18.890 -2.605 26.808 1.00 98.62 656 LEU A C 1
ATOM 5124 O O . LEU A 1 656 ? -18.663 -2.890 27.983 1.00 98.62 656 LEU A O 1
ATOM 5128 N N . HIS A 1 657 ? -18.099 -3.024 25.821 1.00 98.12 657 HIS A N 1
ATOM 5129 C CA . HIS A 1 657 ? -16.897 -3.812 26.078 1.00 98.12 657 HIS A CA 1
ATOM 5130 C C . HIS A 1 657 ? -15.899 -3.058 26.972 1.00 98.12 657 HIS A C 1
ATOM 5132 O O . HIS A 1 657 ? -15.393 -3.626 27.939 1.00 98.12 657 HIS A O 1
ATOM 5138 N N . ALA A 1 658 ? -15.653 -1.768 26.704 1.00 97.50 658 ALA A N 1
ATOM 5139 C CA . ALA A 1 658 ? -14.778 -0.937 27.535 1.00 97.50 658 ALA A CA 1
ATOM 5140 C C . ALA A 1 658 ? -15.292 -0.810 28.981 1.00 97.50 658 ALA A C 1
ATOM 5142 O O . ALA A 1 658 ? -14.493 -0.839 29.915 1.00 97.50 658 ALA A O 1
ATOM 5143 N N . ALA A 1 659 ? -16.613 -0.734 29.171 1.00 97.81 659 ALA A N 1
ATOM 5144 C CA . ALA A 1 659 ? -17.264 -0.724 30.482 1.00 97.81 659 ALA A CA 1
ATOM 5145 C C . ALA A 1 659 ? -17.296 -2.103 31.184 1.00 97.81 659 ALA A C 1
ATOM 5147 O O . ALA A 1 659 ? -17.787 -2.205 32.307 1.00 97.81 659 ALA A O 1
ATOM 5148 N N . GLY A 1 660 ? -16.757 -3.158 30.558 1.00 97.25 660 GLY A N 1
ATOM 5149 C CA . GLY A 1 660 ? -16.605 -4.489 31.152 1.00 97.25 660 GLY A CA 1
ATOM 5150 C C . GLY A 1 660 ? -17.701 -5.499 30.801 1.00 97.25 660 GLY A C 1
ATOM 5151 O O . GLY A 1 660 ? -17.728 -6.578 31.393 1.00 97.25 660 GLY A O 1
ATOM 5152 N N . PHE A 1 661 ? -18.592 -5.198 29.851 1.00 98.06 661 PHE A N 1
ATOM 5153 C CA . PHE A 1 661 ? -19.607 -6.151 29.391 1.00 98.06 661 PHE A CA 1
ATOM 5154 C C . PHE A 1 661 ? -19.029 -7.120 28.346 1.00 98.06 661 PHE A C 1
ATOM 5156 O O . PHE A 1 661 ? -18.395 -6.713 27.371 1.00 98.06 661 PHE A O 1
ATOM 5163 N N . GLY A 1 662 ? -19.240 -8.419 28.566 1.00 96.25 662 GLY A N 1
ATOM 5164 C CA . GLY A 1 662 ? -18.791 -9.496 27.678 1.00 96.25 662 GLY A CA 1
ATOM 5165 C C . GLY A 1 662 ? -19.853 -9.938 26.662 1.00 96.25 662 GLY A C 1
ATOM 5166 O O . GLY A 1 662 ? -20.980 -9.447 26.702 1.00 96.25 662 GLY A O 1
ATOM 5167 N N . PRO A 1 663 ? -19.526 -10.900 25.778 1.00 95.56 663 PRO A N 1
ATOM 5168 C CA . PRO A 1 663 ? -20.430 -11.380 24.725 1.00 95.56 663 PRO A CA 1
ATOM 5169 C C . PRO A 1 663 ? -21.708 -12.060 25.246 1.00 95.56 663 PRO A C 1
ATOM 5171 O O . PRO A 1 663 ? -22.689 -12.130 24.512 1.00 95.56 663 PRO A O 1
ATOM 5174 N N . ASP A 1 664 ? -21.715 -12.527 26.498 1.00 95.50 664 ASP A N 1
ATOM 5175 C CA . ASP A 1 664 ? -22.886 -13.150 27.133 1.00 95.50 664 ASP A CA 1
ATOM 5176 C C . ASP A 1 664 ? -23.882 -12.127 27.715 1.00 95.50 664 ASP A C 1
ATOM 5178 O O . ASP A 1 664 ? -24.987 -12.498 28.115 1.00 95.50 664 ASP A O 1
ATOM 5182 N N . ASP A 1 665 ? -23.516 -10.839 27.789 1.00 98.25 665 ASP A N 1
ATOM 5183 C CA . ASP A 1 665 ? -24.456 -9.793 28.196 1.00 98.25 665 ASP A CA 1
ATOM 5184 C C . ASP A 1 665 ? -25.581 -9.675 27.148 1.00 98.25 665 ASP A C 1
ATOM 5186 O O . ASP A 1 665 ? -25.279 -9.562 25.959 1.00 98.25 665 ASP A O 1
ATOM 5190 N N . PRO A 1 666 ? -26.872 -9.657 27.541 1.00 97.88 666 PRO A N 1
ATOM 5191 C CA . PRO A 1 666 ? -27.979 -9.660 26.584 1.00 97.88 666 PRO A CA 1
ATOM 5192 C C . PRO A 1 666 ? -27.948 -8.510 25.572 1.00 97.88 666 PRO A C 1
ATOM 5194 O O . PRO A 1 666 ? -28.294 -8.716 24.410 1.00 97.88 666 PRO A O 1
ATOM 5197 N N . ALA A 1 667 ? -27.511 -7.317 25.991 1.00 97.56 667 ALA A N 1
ATOM 5198 C CA . ALA A 1 667 ? -27.426 -6.173 25.094 1.00 97.56 667 ALA A CA 1
ATOM 5199 C C . ALA A 1 667 ? -26.264 -6.346 24.111 1.00 97.56 667 ALA A C 1
ATOM 5201 O O . ALA A 1 667 ? -26.435 -6.151 22.908 1.00 97.56 667 ALA A O 1
ATOM 5202 N N . VAL A 1 668 ? -25.098 -6.783 24.597 1.00 98.62 668 VAL A N 1
ATOM 5203 C CA . VAL A 1 668 ? -23.943 -7.080 23.735 1.00 98.62 668 VAL A CA 1
ATOM 5204 C C . VAL A 1 668 ? -24.290 -8.177 22.730 1.00 98.62 668 VAL A C 1
ATOM 5206 O O . VAL A 1 668 ? -24.064 -7.997 21.535 1.00 98.62 668 VAL A O 1
ATOM 5209 N N . LYS A 1 669 ? -24.900 -9.275 23.186 1.00 98.31 669 LYS A N 1
ATOM 5210 C CA . LYS A 1 669 ? -25.325 -10.379 22.324 1.00 98.31 669 LYS A CA 1
ATOM 5211 C C . LYS A 1 669 ? -26.294 -9.908 21.238 1.00 98.31 669 LYS A C 1
ATOM 5213 O O . LYS A 1 669 ? -26.077 -10.223 20.075 1.00 98.31 669 LYS A O 1
ATOM 5218 N N . GLY A 1 670 ? -27.310 -9.117 21.595 1.00 98.25 670 GLY A N 1
ATOM 5219 C CA . GLY A 1 670 ? -28.265 -8.567 20.628 1.00 98.25 670 GLY A CA 1
ATOM 5220 C C . GLY A 1 670 ? -27.594 -7.716 19.545 1.00 98.25 670 GLY A C 1
ATOM 5221 O O . GLY A 1 670 ? -27.902 -7.868 18.367 1.00 98.25 670 GLY A O 1
ATOM 5222 N N . GLY A 1 671 ? -26.622 -6.878 19.921 1.00 98.31 671 GLY A N 1
ATOM 5223 C CA . GLY A 1 671 ? -25.854 -6.086 18.956 1.00 98.31 671 GLY A CA 1
ATOM 5224 C C . GLY A 1 671 ? -24.965 -6.926 18.047 1.00 98.31 671 GLY A C 1
ATOM 5225 O O . GLY A 1 671 ? -24.858 -6.643 16.855 1.00 98.31 671 GLY A O 1
ATOM 5226 N N . VAL A 1 672 ? -24.334 -7.966 18.599 1.00 98.69 672 VAL A N 1
ATOM 5227 C CA . VAL A 1 672 ? -23.528 -8.920 17.826 1.00 98.69 672 VAL A CA 1
ATOM 5228 C C . VAL A 1 672 ? -24.405 -9.663 16.827 1.00 98.69 672 VAL A C 1
ATOM 5230 O O . VAL A 1 672 ? -24.093 -9.645 15.641 1.00 98.69 672 VAL A O 1
ATOM 5233 N N . ASP A 1 673 ? -25.507 -10.264 17.280 1.00 98.19 673 ASP A N 1
ATOM 5234 C CA . ASP A 1 673 ? -26.444 -10.995 16.422 1.00 98.19 673 ASP A CA 1
ATOM 5235 C C . ASP A 1 673 ? -26.957 -10.088 15.288 1.00 98.19 673 ASP A C 1
ATOM 5237 O O . ASP A 1 673 ? -27.006 -10.502 14.129 1.00 98.19 673 ASP A O 1
ATOM 5241 N N . TRP A 1 674 ? -27.266 -8.822 15.603 1.00 97.56 674 TRP A N 1
ATOM 5242 C CA . TRP A 1 674 ? -27.687 -7.841 14.606 1.00 97.56 674 TRP A CA 1
ATOM 5243 C C . TRP A 1 674 ? -26.592 -7.555 13.572 1.00 97.56 674 TRP A C 1
ATOM 5245 O O . TRP A 1 674 ? -26.873 -7.588 12.374 1.00 97.56 674 TRP A O 1
ATOM 5255 N N . LEU A 1 675 ? -25.343 -7.311 13.992 1.00 97.75 675 LEU A N 1
ATOM 5256 C CA . LEU A 1 675 ? -24.237 -7.093 13.050 1.00 97.75 675 LEU A CA 1
ATOM 5257 C C . LEU A 1 675 ? -24.023 -8.312 12.150 1.00 97.75 675 LEU A C 1
ATOM 5259 O O . LEU A 1 675 ? -23.878 -8.150 10.941 1.00 97.75 675 LEU A O 1
ATOM 5263 N N . LEU A 1 676 ? -24.026 -9.524 12.707 1.00 97.19 676 LEU A N 1
ATOM 5264 C CA . LEU A 1 676 ? -23.830 -10.749 11.926 1.00 97.19 676 LEU A CA 1
ATOM 5265 C C . LEU A 1 676 ? -24.925 -10.930 10.873 1.00 97.19 676 LEU A C 1
ATOM 5267 O O . LEU A 1 676 ? -24.610 -11.231 9.726 1.00 97.19 676 LEU A O 1
ATOM 5271 N N . ALA A 1 677 ? -26.182 -10.649 11.221 1.00 95.25 677 ALA A N 1
ATOM 5272 C CA . ALA A 1 677 ? -27.308 -10.731 10.292 1.00 95.25 677 ALA A CA 1
ATOM 5273 C C . ALA A 1 677 ? -27.303 -9.648 9.192 1.00 95.25 677 ALA A C 1
ATOM 5275 O O . ALA A 1 677 ? -27.952 -9.832 8.166 1.00 95.25 677 ALA A O 1
ATOM 5276 N N . ASN A 1 678 ? -26.588 -8.533 9.389 1.00 93.81 678 ASN A N 1
ATOM 5277 C CA . ASN A 1 678 ? -26.570 -7.375 8.482 1.00 93.81 678 ASN A CA 1
ATOM 5278 C C . ASN A 1 678 ? -25.203 -7.167 7.795 1.00 93.81 678 ASN A C 1
ATOM 5280 O O . ASN A 1 678 ? -24.884 -6.057 7.363 1.00 93.81 678 ASN A O 1
ATOM 5284 N N . GLN A 1 679 ? -24.372 -8.210 7.708 1.00 93.75 679 GLN A N 1
ATOM 5285 C CA . GLN A 1 679 ? -23.134 -8.170 6.927 1.00 93.75 679 GLN A CA 1
ATOM 5286 C C . GLN A 1 679 ? -23.430 -8.382 5.434 1.00 93.75 679 GLN A C 1
ATOM 5288 O O . GLN A 1 679 ? -24.109 -9.339 5.064 1.00 93.75 679 GLN A O 1
ATOM 5293 N N . PHE A 1 680 ? -22.878 -7.529 4.570 1.00 92.88 680 PHE A N 1
ATOM 5294 C CA . PHE A 1 680 ? -22.890 -7.736 3.120 1.00 92.88 680 PHE A CA 1
ATOM 5295 C C . PHE A 1 680 ? -22.054 -8.960 2.757 1.00 92.88 680 PHE A C 1
ATOM 5297 O O . PHE A 1 680 ? -21.068 -9.261 3.428 1.00 92.88 680 PHE A O 1
ATOM 5304 N N . GLU A 1 681 ? -22.389 -9.613 1.646 1.00 91.44 681 GLU A N 1
ATOM 5305 C CA . GLU A 1 681 ? -21.771 -10.876 1.228 1.00 91.44 681 GLU A CA 1
ATOM 5306 C C . GLU A 1 681 ? -20.239 -10.848 1.159 1.00 91.44 681 GLU A C 1
ATOM 5308 O O . GLU A 1 681 ? -19.596 -11.845 1.484 1.00 91.44 681 GLU A O 1
ATOM 5313 N N . TYR A 1 682 ? -19.666 -9.698 0.792 1.00 91.44 682 TYR A N 1
ATOM 5314 C CA . TYR A 1 682 ? -18.228 -9.453 0.660 1.00 91.44 682 TYR A CA 1
ATOM 5315 C C . TYR A 1 682 ? -17.550 -8.940 1.940 1.00 91.44 682 TYR A C 1
ATOM 5317 O O . TYR A 1 682 ? -16.343 -8.719 1.938 1.00 91.44 682 TYR A O 1
ATOM 5325 N N . GLY A 1 683 ? -18.284 -8.794 3.046 1.00 93.06 683 GLY A N 1
ATOM 5326 C CA . GLY A 1 683 ? -17.724 -8.526 4.375 1.00 93.06 683 GLY A CA 1
ATOM 5327 C C . GLY A 1 683 ? -17.937 -7.116 4.928 1.00 93.06 683 GLY A C 1
ATOM 5328 O O . GLY A 1 683 ? -17.507 -6.851 6.053 1.00 93.06 683 GLY A O 1
ATOM 5329 N N . LEU A 1 684 ? -18.595 -6.225 4.181 1.00 93.38 684 LEU A N 1
ATOM 5330 C CA . LEU A 1 684 ? -18.900 -4.858 4.610 1.00 93.38 684 LEU A CA 1
ATOM 5331 C C . LEU A 1 684 ? -20.077 -4.819 5.596 1.00 93.38 684 LEU A C 1
ATOM 5333 O O . LEU A 1 684 ? -21.102 -5.457 5.373 1.00 93.38 684 LEU A O 1
ATOM 5337 N N . TRP A 1 685 ? -19.978 -3.985 6.628 1.00 93.62 685 TRP A N 1
ATOM 5338 C CA . TRP A 1 685 ? -21.124 -3.488 7.389 1.00 93.62 685 TRP A CA 1
ATOM 5339 C C . TRP A 1 685 ? -21.382 -2.025 7.046 1.00 93.62 685 TRP A C 1
ATOM 5341 O O . TRP A 1 685 ? -20.544 -1.161 7.315 1.00 93.62 685 TRP A O 1
ATOM 5351 N N . ASN A 1 686 ? -22.541 -1.738 6.457 1.00 87.81 686 ASN A N 1
ATOM 5352 C CA . ASN A 1 686 ? -22.941 -0.378 6.123 1.00 87.81 686 ASN A CA 1
ATOM 5353 C C . ASN A 1 686 ? -24.460 -0.258 5.983 1.00 87.81 686 ASN A C 1
ATOM 5355 O O . ASN A 1 686 ? -25.131 -1.231 5.658 1.00 87.81 686 ASN A O 1
ATOM 5359 N N . LYS A 1 687 ? -24.990 0.948 6.181 1.00 83.75 687 LYS A N 1
ATOM 5360 C CA . LYS A 1 687 ? -26.359 1.293 5.793 1.00 83.75 687 LYS A CA 1
ATOM 5361 C C . LYS A 1 687 ? -26.454 2.770 5.417 1.00 83.75 687 LYS A C 1
ATOM 5363 O O . LYS A 1 687 ? -26.685 3.063 4.252 1.00 83.75 687 LYS A O 1
ATOM 5368 N N . ALA A 1 688 ? -26.173 3.687 6.346 1.00 77.00 688 ALA A N 1
ATOM 5369 C CA . ALA A 1 688 ? -26.311 5.127 6.102 1.00 77.00 688 ALA A CA 1
ATOM 5370 C C . ALA A 1 688 ? -25.109 5.796 5.401 1.00 77.00 688 ALA A C 1
ATOM 5372 O O . ALA A 1 688 ? -25.283 6.804 4.708 1.00 77.00 688 ALA A O 1
ATOM 5373 N N . ALA A 1 689 ? -23.882 5.294 5.593 1.00 75.31 689 ALA A N 1
ATOM 5374 C CA . ALA A 1 689 ? -22.678 5.974 5.114 1.00 75.31 689 ALA A CA 1
ATOM 5375 C C . ALA A 1 689 ? -22.445 5.759 3.608 1.00 75.31 689 ALA A C 1
ATOM 5377 O O . ALA A 1 689 ? -22.710 4.693 3.060 1.00 75.31 689 ALA A O 1
ATOM 5378 N N . GLN A 1 690 ? -21.865 6.754 2.928 1.00 73.50 690 GLN A N 1
ATOM 5379 C CA . GLN A 1 690 ? -21.685 6.706 1.470 1.00 73.50 690 GLN A CA 1
ATOM 5380 C C . GLN A 1 690 ? -20.716 5.605 0.995 1.00 73.50 690 GLN A C 1
ATOM 5382 O O . GLN A 1 690 ? -20.895 5.075 -0.099 1.00 73.50 690 GLN A O 1
ATOM 5387 N N . THR A 1 691 ? -19.653 5.318 1.753 1.00 77.44 691 THR A N 1
ATOM 5388 C CA . THR A 1 691 ? -18.674 4.246 1.453 1.00 77.44 691 THR A CA 1
ATOM 5389 C C . THR A 1 691 ? -18.741 3.086 2.441 1.00 77.44 691 THR A C 1
ATOM 5391 O O . THR A 1 691 ? -18.357 1.969 2.117 1.00 77.44 691 THR A O 1
ATOM 5394 N N . GLY A 1 692 ? -19.173 3.345 3.678 1.00 83.56 692 GLY A N 1
ATOM 5395 C CA . GLY A 1 692 ? -19.168 2.354 4.750 1.00 83.56 692 GLY A CA 1
ATOM 5396 C C . GLY A 1 692 ? -17.794 2.035 5.347 1.00 83.56 692 GLY A C 1
ATOM 5397 O O . GLY A 1 692 ? -17.740 1.289 6.313 1.00 83.56 692 GLY A O 1
ATOM 5398 N N . PHE A 1 693 ? -16.675 2.602 4.872 1.00 86.88 693 PHE A N 1
ATOM 5399 C CA . PHE A 1 693 ? -15.344 2.197 5.364 1.00 86.88 693 PHE A CA 1
ATOM 5400 C C . PHE A 1 693 ? -15.122 2.463 6.862 1.00 86.88 693 PHE A C 1
ATOM 5402 O O . PHE A 1 693 ? -14.514 1.653 7.559 1.00 86.88 693 PHE A O 1
ATOM 5409 N N . VAL A 1 694 ? -15.620 3.591 7.380 1.00 85.88 694 VAL A N 1
ATOM 5410 C CA . VAL A 1 694 ? -15.538 3.928 8.815 1.00 85.88 694 VAL A CA 1
ATOM 5411 C C . VAL A 1 694 ? -16.516 3.086 9.631 1.00 85.88 694 VAL A C 1
ATOM 5413 O O . VAL A 1 694 ? -16.156 2.582 10.692 1.00 85.88 694 VAL A O 1
ATOM 5416 N N . THR A 1 695 ? -17.729 2.899 9.117 1.00 88.88 695 THR A N 1
ATOM 5417 C CA . THR A 1 695 ? -18.761 2.029 9.692 1.00 88.88 695 THR A CA 1
ATOM 5418 C C . THR A 1 695 ? -18.238 0.606 9.876 1.00 88.88 695 THR A C 1
ATOM 5420 O O . THR A 1 695 ? -18.265 0.060 10.979 1.00 88.88 695 THR A O 1
ATOM 5423 N N . ASN A 1 696 ? -17.650 0.055 8.817 1.00 93.88 696 ASN A N 1
ATOM 5424 C CA . ASN A 1 696 ? -17.045 -1.264 8.801 1.00 93.88 696 ASN A CA 1
ATOM 5425 C C . ASN A 1 696 ? -15.885 -1.363 9.797 1.00 93.88 696 ASN A C 1
ATOM 5427 O O . ASN A 1 696 ? -15.798 -2.321 10.560 1.00 93.88 696 ASN A O 1
ATOM 5431 N N . ALA A 1 697 ? -15.040 -0.331 9.873 1.00 93.19 697 ALA A N 1
ATOM 5432 C CA . ALA A 1 697 ? -13.967 -0.253 10.857 1.00 93.19 697 ALA A CA 1
ATOM 5433 C C . ALA A 1 697 ? -14.477 -0.284 12.311 1.00 93.19 697 ALA A C 1
ATOM 5435 O O . ALA A 1 697 ? -13.847 -0.924 13.154 1.00 93.19 697 ALA A O 1
ATOM 5436 N N . TYR A 1 698 ? -15.614 0.347 12.629 1.00 94.00 698 TYR A N 1
ATOM 5437 C CA . TYR A 1 698 ? -16.226 0.228 13.958 1.00 94.00 698 TYR A CA 1
ATOM 5438 C C . TYR A 1 698 ? -16.728 -1.189 14.242 1.00 94.00 698 TYR A C 1
ATOM 5440 O O . TYR A 1 698 ? -16.467 -1.711 15.327 1.00 94.00 698 TYR A O 1
ATOM 5448 N N . ALA A 1 699 ? -17.376 -1.837 13.274 1.00 97.12 699 ALA A N 1
ATOM 5449 C CA . ALA A 1 699 ? -17.857 -3.209 13.422 1.00 97.12 699 ALA A CA 1
ATOM 5450 C C . ALA A 1 699 ? -16.706 -4.226 13.578 1.00 97.12 699 ALA A C 1
ATOM 5452 O O . ALA A 1 699 ? -16.717 -5.012 14.528 1.00 97.12 699 ALA A O 1
ATOM 5453 N N . ILE A 1 700 ? -15.656 -4.148 12.746 1.00 97.75 700 ILE A N 1
ATOM 5454 C CA . ILE A 1 700 ? -14.424 -4.956 12.880 1.00 97.75 700 ILE A CA 1
ATOM 5455 C C . ILE A 1 700 ? -13.837 -4.792 14.284 1.00 97.75 700 ILE A C 1
ATOM 5457 O O . ILE A 1 700 ? -13.492 -5.763 14.963 1.00 97.75 700 ILE A O 1
ATOM 5461 N N . ARG A 1 701 ? -13.725 -3.546 14.741 1.00 95.31 701 ARG A N 1
ATOM 5462 C CA . ARG A 1 701 ? -13.128 -3.196 16.027 1.00 95.31 701 ARG A CA 1
ATOM 5463 C C . ARG A 1 701 ? -13.957 -3.684 17.217 1.00 95.31 701 ARG A C 1
ATOM 5465 O O . ARG A 1 701 ? -13.374 -4.133 18.200 1.00 95.31 701 ARG A O 1
ATOM 5472 N N . ALA A 1 702 ? -15.283 -3.636 17.124 1.00 97.62 702 ALA A N 1
ATOM 5473 C CA . ALA A 1 702 ? -16.192 -4.180 18.128 1.00 97.62 702 ALA A CA 1
ATOM 5474 C C . ALA A 1 702 ? -16.091 -5.709 18.211 1.00 97.62 702 ALA A C 1
ATOM 5476 O O . ALA A 1 702 ? -15.779 -6.268 19.264 1.00 97.62 702 ALA A O 1
ATOM 5477 N N . LEU A 1 703 ? -16.310 -6.384 17.081 1.00 98.44 703 LEU A N 1
ATOM 5478 C CA . LEU A 1 703 ? -16.389 -7.840 17.027 1.00 98.44 703 LEU A CA 1
ATOM 5479 C C . LEU A 1 703 ? -15.038 -8.500 17.302 1.00 98.44 703 LEU A C 1
ATOM 5481 O O . LEU A 1 703 ? -15.000 -9.510 17.994 1.00 98.44 703 LEU A O 1
ATOM 5485 N N . SER A 1 704 ? -13.920 -7.923 16.853 1.00 97.69 704 SER A N 1
ATOM 5486 C CA . SER A 1 704 ? -12.595 -8.494 17.135 1.00 97.69 704 SER A CA 1
ATOM 5487 C C . SER A 1 704 ? -12.214 -8.468 18.617 1.00 97.69 704 SER A C 1
ATOM 5489 O O . SER A 1 704 ? -11.528 -9.380 19.075 1.00 97.69 704 SER A O 1
ATOM 5491 N N . LYS A 1 705 ? -12.674 -7.468 19.383 1.00 95.62 705 LYS A N 1
ATOM 5492 C CA . LYS A 1 705 ? -12.477 -7.406 20.843 1.00 95.62 705 LYS A CA 1
ATOM 5493 C C . LYS A 1 705 ? -13.316 -8.450 21.578 1.00 95.62 705 LYS A C 1
ATOM 5495 O O . LYS A 1 705 ? -12.839 -9.065 22.526 1.00 95.62 705 LYS A O 1
ATOM 5500 N N . LEU A 1 706 ? -14.559 -8.647 21.137 1.00 97.69 706 LEU A N 1
ATOM 5501 C CA . LEU A 1 706 ? -15.491 -9.612 21.729 1.00 97.69 706 LEU A CA 1
ATOM 5502 C C . LEU A 1 706 ? -15.160 -11.059 21.335 1.00 97.69 706 LEU A C 1
ATOM 5504 O O . LEU A 1 706 ? -15.325 -11.977 22.138 1.00 97.69 706 LEU A O 1
ATOM 5508 N N . PHE A 1 707 ? -14.647 -11.257 20.121 1.00 97.69 707 PHE A N 1
ATOM 5509 C CA . PHE A 1 707 ? -14.313 -12.555 19.544 1.00 97.69 707 PHE A CA 1
ATOM 5510 C C . PHE A 1 707 ? -12.890 -12.537 18.969 1.00 97.69 707 PHE A C 1
ATOM 5512 O O . PHE A 1 707 ? -12.712 -12.403 17.755 1.00 97.69 707 PHE A O 1
ATOM 5519 N N . PRO A 1 708 ? -11.859 -12.703 19.817 1.00 95.94 708 PRO A N 1
ATOM 5520 C CA . PRO A 1 708 ? -10.478 -12.777 19.356 1.00 95.94 708 PRO A CA 1
ATOM 5521 C C . PRO A 1 708 ? -10.253 -13.922 18.361 1.00 95.94 708 PRO A C 1
ATOM 5523 O O . PRO A 1 708 ? -10.841 -15.006 18.491 1.00 95.94 708 PRO A O 1
ATOM 5526 N N . GLY A 1 709 ? -9.392 -13.675 17.377 1.00 93.31 709 GLY A N 1
ATOM 5527 C CA . GLY A 1 709 ? -8.958 -14.638 16.376 1.00 93.31 709 GLY A CA 1
ATOM 5528 C C . GLY A 1 709 ? -8.167 -15.795 16.989 1.00 93.31 709 GLY A C 1
ATOM 5529 O O . GLY A 1 709 ? -7.623 -15.712 18.089 1.00 93.31 709 GLY A O 1
ATOM 5530 N N . THR A 1 710 ? -8.116 -16.912 16.269 1.00 87.88 710 THR A N 1
ATOM 5531 C CA . THR A 1 710 ? -7.513 -18.173 16.736 1.00 87.88 710 THR A CA 1
ATOM 5532 C C . THR A 1 710 ? -6.149 -18.454 16.104 1.00 87.88 710 THR A C 1
ATOM 5534 O O . THR A 1 710 ? -5.661 -19.588 16.158 1.00 87.88 710 THR A O 1
ATOM 5537 N N . ALA A 1 711 ? -5.527 -17.443 15.488 1.00 79.38 711 ALA A N 1
ATOM 5538 C CA . ALA A 1 711 ? -4.279 -17.613 14.762 1.00 79.38 711 ALA A CA 1
ATOM 5539 C C . ALA A 1 711 ? -3.167 -18.134 15.688 1.00 79.38 711 ALA A C 1
ATOM 5541 O O . ALA A 1 711 ? -2.825 -17.525 16.701 1.00 79.38 711 ALA A O 1
ATOM 5542 N N . ARG A 1 712 ? -2.594 -19.288 15.333 1.00 78.81 712 ARG A N 1
ATOM 5543 C CA . ARG A 1 712 ? -1.518 -19.928 16.103 1.00 78.81 712 ARG A CA 1
ATOM 5544 C C . ARG A 1 712 ? -0.158 -19.348 15.723 1.00 78.81 712 ARG A C 1
ATOM 5546 O O . ARG A 1 712 ? 0.020 -18.967 14.564 1.00 78.81 712 ARG A O 1
ATOM 5553 N N . PRO A 1 713 ? 0.824 -19.328 16.640 1.00 83.00 713 PRO A N 1
ATOM 5554 C CA . PRO A 1 713 ? 2.200 -19.003 16.287 1.00 83.00 713 PRO A CA 1
ATOM 5555 C C . PRO A 1 713 ? 2.684 -19.842 15.099 1.00 83.00 713 PRO A C 1
ATOM 5557 O O . PRO A 1 713 ? 2.381 -21.032 15.003 1.00 83.00 713 PRO A O 1
ATOM 5560 N N . TYR A 1 714 ? 3.434 -19.214 14.198 1.00 87.81 714 TYR A N 1
ATOM 5561 C CA . TYR A 1 714 ? 4.038 -19.899 13.062 1.00 87.81 714 TYR A CA 1
ATOM 5562 C C . TYR A 1 714 ? 5.105 -20.890 13.540 1.00 87.81 714 TYR A C 1
ATOM 5564 O O . TYR A 1 714 ? 5.986 -20.532 14.322 1.00 87.81 714 TYR A O 1
ATOM 5572 N N . ALA A 1 715 ? 5.033 -22.133 13.063 1.00 92.12 715 ALA A N 1
ATOM 5573 C CA . ALA A 1 715 ? 6.054 -23.140 13.323 1.00 92.12 715 ALA A CA 1
ATOM 5574 C C . ALA A 1 715 ? 7.140 -23.055 12.246 1.00 92.12 715 ALA A C 1
ATOM 5576 O O . ALA A 1 715 ? 6.843 -23.245 11.069 1.00 92.12 715 ALA A O 1
ATOM 5577 N N . ARG A 1 716 ? 8.394 -22.809 12.645 1.00 93.38 716 ARG A N 1
ATOM 5578 C CA . ARG A 1 716 ? 9.532 -22.647 11.723 1.00 93.38 716 ARG A CA 1
ATOM 5579 C C . ARG A 1 716 ? 9.674 -23.800 10.720 1.00 93.38 716 ARG A C 1
ATOM 5581 O O . ARG A 1 716 ? 9.824 -23.551 9.532 1.00 93.38 716 ARG A O 1
ATOM 5588 N N . ALA A 1 717 ? 9.498 -25.041 11.182 1.00 94.75 717 ALA A N 1
ATOM 5589 C CA . ALA A 1 717 ? 9.570 -26.253 10.357 1.00 94.75 717 ALA A CA 1
ATOM 5590 C C . ALA A 1 717 ? 8.586 -26.277 9.166 1.00 94.75 717 ALA A C 1
ATOM 5592 O O . ALA A 1 717 ? 8.780 -27.040 8.225 1.00 94.75 717 ALA A O 1
ATOM 5593 N N . ALA A 1 718 ? 7.526 -25.458 9.175 1.00 93.00 718 ALA A N 1
ATOM 5594 C CA . ALA A 1 718 ? 6.612 -25.343 8.037 1.00 93.00 718 ALA A CA 1
ATOM 5595 C C . ALA A 1 718 ? 7.227 -24.594 6.838 1.00 93.00 718 ALA A C 1
ATOM 5597 O O . ALA A 1 718 ? 6.716 -24.718 5.725 1.00 93.00 718 ALA A O 1
ATOM 5598 N N . PHE A 1 719 ? 8.305 -23.837 7.064 1.00 95.69 719 PHE A N 1
ATOM 5599 C CA . PHE A 1 719 ? 8.931 -22.951 6.079 1.00 95.69 719 PHE A CA 1
ATOM 5600 C C . PHE A 1 719 ? 10.346 -23.378 5.680 1.00 95.69 719 PHE A C 1
ATOM 5602 O O . PHE A 1 719 ? 10.920 -22.796 4.757 1.00 95.69 719 PHE A O 1
ATOM 5609 N N . GLU A 1 720 ? 10.895 -24.397 6.340 1.00 95.94 720 GLU A N 1
ATOM 5610 C CA . GLU A 1 720 ? 12.178 -24.990 5.969 1.00 95.94 720 GLU A CA 1
ATOM 5611 C C . GLU A 1 720 ? 12.080 -25.663 4.587 1.00 95.94 720 GLU A C 1
ATOM 5613 O O . GLU A 1 720 ? 11.050 -26.280 4.287 1.00 95.94 720 GLU A O 1
ATOM 5618 N N . PRO A 1 721 ? 13.118 -25.544 3.734 1.00 94.50 721 PRO A N 1
ATOM 5619 C CA . PRO A 1 721 ? 13.162 -26.225 2.444 1.00 94.50 721 PRO A CA 1
ATOM 5620 C C . PRO A 1 721 ? 12.954 -27.730 2.579 1.00 94.50 721 PRO A C 1
ATOM 5622 O O . PRO A 1 721 ? 13.533 -28.370 3.462 1.00 94.50 721 PRO A O 1
ATOM 5625 N N . LYS A 1 722 ? 12.158 -28.312 1.680 1.00 91.81 722 LYS A N 1
ATOM 5626 C CA . LYS A 1 722 ? 11.934 -29.763 1.643 1.00 91.81 722 LYS A CA 1
ATOM 5627 C C . LYS A 1 722 ? 12.649 -30.376 0.445 1.00 91.81 722 LYS A C 1
ATOM 5629 O O . LYS A 1 722 ? 12.784 -29.770 -0.613 1.00 91.81 722 LYS A O 1
ATOM 5634 N N . ALA A 1 723 ? 13.122 -31.606 0.619 1.00 91.06 723 ALA A N 1
ATOM 5635 C CA . ALA A 1 723 ? 13.801 -32.325 -0.449 1.00 91.06 723 ALA A CA 1
ATOM 5636 C C . ALA A 1 723 ? 12.833 -32.617 -1.608 1.00 91.06 723 ALA A C 1
ATOM 5638 O O . ALA A 1 723 ? 11.771 -33.198 -1.389 1.00 91.06 723 ALA A O 1
ATOM 5639 N N . GLY A 1 724 ? 13.236 -32.255 -2.829 1.00 88.25 724 GLY A N 1
ATOM 5640 C CA . GLY A 1 724 ? 12.459 -32.505 -4.044 1.00 88.25 724 GLY A CA 1
ATOM 5641 C C . GLY A 1 724 ? 11.304 -31.532 -4.290 1.00 88.25 724 GLY A C 1
ATOM 5642 O O . GLY A 1 724 ? 10.454 -31.850 -5.113 1.00 88.25 724 GLY A O 1
ATOM 5643 N N . GLU A 1 725 ? 11.252 -30.384 -3.599 1.00 90.50 725 GLU A N 1
ATOM 5644 C CA . GLU A 1 725 ? 10.307 -29.313 -3.948 1.00 90.50 725 GLU A CA 1
ATOM 5645 C C . GLU A 1 725 ? 10.550 -28.837 -5.384 1.00 90.50 725 GLU A C 1
ATOM 5647 O O . GLU A 1 725 ? 11.681 -28.542 -5.774 1.00 90.50 725 GLU A O 1
ATOM 5652 N N . SER A 1 726 ? 9.472 -28.721 -6.154 1.00 89.94 726 SER A N 1
ATOM 5653 C CA . SER A 1 726 ? 9.484 -27.987 -7.420 1.00 89.94 726 SER A CA 1
ATOM 5654 C C . SER A 1 726 ? 9.704 -26.484 -7.187 1.00 89.94 726 SER A C 1
ATOM 5656 O O . SER A 1 726 ? 9.543 -25.970 -6.073 1.00 89.94 726 SER A O 1
ATOM 5658 N N . ALA A 1 727 ? 10.030 -25.743 -8.251 1.00 88.62 727 ALA A N 1
ATOM 5659 C CA . ALA A 1 727 ? 10.184 -24.286 -8.181 1.00 88.62 727 ALA A CA 1
ATOM 5660 C C . ALA A 1 727 ? 8.901 -23.587 -7.686 1.00 88.62 727 ALA A C 1
ATOM 5662 O O . ALA A 1 727 ? 8.966 -22.708 -6.829 1.00 88.62 727 ALA A O 1
ATOM 5663 N N . VAL A 1 728 ? 7.724 -24.033 -8.145 1.00 91.75 728 VAL A N 1
ATOM 5664 C CA . VAL A 1 728 ? 6.428 -23.463 -7.734 1.00 91.75 728 VAL A CA 1
ATOM 5665 C C . VAL A 1 728 ? 6.082 -23.811 -6.280 1.00 91.75 728 VAL A C 1
ATOM 5667 O O . VAL A 1 728 ? 5.545 -22.971 -5.560 1.00 91.75 728 VAL A O 1
ATOM 5670 N N . GLU A 1 729 ? 6.432 -25.005 -5.792 1.00 93.56 729 GLU A N 1
ATOM 5671 C CA . GLU A 1 729 ? 6.264 -25.353 -4.370 1.00 93.56 729 GLU A CA 1
ATOM 5672 C C . GLU A 1 729 ? 7.206 -24.548 -3.467 1.00 93.56 729 GLU A C 1
ATOM 5674 O O . GLU A 1 729 ? 6.789 -24.065 -2.410 1.00 93.56 729 GLU A O 1
ATOM 5679 N N . THR A 1 730 ? 8.452 -24.348 -3.906 1.00 95.12 730 THR A N 1
ATOM 5680 C CA . THR A 1 730 ? 9.421 -23.467 -3.238 1.00 95.12 730 THR A CA 1
ATOM 5681 C C . THR A 1 730 ? 8.877 -22.043 -3.158 1.00 95.12 730 THR A C 1
ATOM 5683 O O . THR A 1 730 ? 8.871 -21.439 -2.085 1.00 95.12 730 THR A O 1
ATOM 5686 N N . LEU A 1 731 ? 8.348 -21.526 -4.266 1.00 94.88 731 LEU A N 1
ATOM 5687 C CA . LEU A 1 731 ? 7.731 -20.206 -4.344 1.00 94.88 731 LEU A CA 1
ATOM 5688 C C . LEU A 1 731 ? 6.530 -20.072 -3.402 1.00 94.88 731 LEU A C 1
ATOM 5690 O O . LEU A 1 731 ? 6.466 -19.120 -2.622 1.00 94.88 731 LEU A O 1
ATOM 5694 N N . ALA A 1 732 ? 5.621 -21.050 -3.392 1.00 95.06 732 ALA A N 1
ATOM 5695 C CA . ALA A 1 732 ? 4.480 -21.067 -2.479 1.00 95.06 732 ALA A CA 1
ATOM 5696 C C . ALA A 1 732 ? 4.922 -21.047 -1.005 1.00 95.06 732 ALA A C 1
ATOM 5698 O O . ALA A 1 732 ? 4.365 -20.294 -0.197 1.00 95.06 732 ALA A O 1
ATOM 5699 N N . ARG A 1 733 ? 5.961 -21.817 -0.651 1.00 95.94 733 ARG A N 1
ATOM 5700 C CA . ARG A 1 733 ? 6.543 -21.830 0.699 1.00 95.94 733 ARG A CA 1
ATOM 5701 C C . ARG A 1 733 ? 7.169 -20.485 1.067 1.00 95.94 733 ARG A C 1
ATOM 5703 O O . ARG A 1 733 ? 6.917 -19.993 2.167 1.00 95.94 733 ARG A O 1
ATOM 5710 N N . VAL A 1 734 ? 7.945 -19.873 0.173 1.00 96.19 734 VAL A N 1
ATOM 5711 C CA . VAL A 1 734 ? 8.609 -18.579 0.419 1.00 96.19 734 VAL A CA 1
ATOM 5712 C C . VAL A 1 734 ? 7.590 -17.439 0.513 1.00 96.19 734 VAL A C 1
ATOM 5714 O O . VAL A 1 734 ? 7.674 -16.619 1.429 1.00 96.19 734 VAL A O 1
ATOM 5717 N N . ARG A 1 735 ? 6.549 -17.424 -0.327 1.00 93.75 735 ARG A N 1
ATOM 5718 C CA . ARG A 1 735 ? 5.443 -16.459 -0.207 1.00 93.75 735 ARG A CA 1
ATOM 5719 C C . ARG A 1 735 ? 4.647 -16.656 1.086 1.00 93.75 735 ARG A C 1
ATOM 5721 O O . ARG A 1 735 ? 4.240 -15.683 1.719 1.00 93.75 735 ARG A O 1
ATOM 5728 N N . ALA A 1 736 ? 4.431 -17.894 1.531 1.00 92.88 736 ALA A N 1
ATOM 5729 C CA . ALA A 1 736 ? 3.826 -18.150 2.840 1.00 92.88 736 ALA A CA 1
ATOM 5730 C C . ALA A 1 736 ? 4.730 -17.667 3.990 1.00 92.88 736 ALA A C 1
ATOM 5732 O O . ALA A 1 736 ? 4.244 -17.054 4.941 1.00 92.88 736 ALA A O 1
ATOM 5733 N N . LEU A 1 737 ? 6.047 -17.876 3.882 1.00 93.69 737 LEU A N 1
ATOM 5734 C CA . LEU A 1 737 ? 7.034 -17.375 4.839 1.00 93.69 737 LEU A CA 1
ATOM 5735 C C . LEU A 1 737 ? 7.024 -15.837 4.908 1.00 93.69 737 LEU A C 1
ATOM 5737 O O . LEU A 1 737 ? 7.104 -15.270 5.999 1.00 93.69 737 LEU A O 1
ATOM 5741 N N . GLN A 1 738 ? 6.845 -15.153 3.774 1.00 91.56 738 GLN A N 1
ATOM 5742 C CA . GLN A 1 738 ? 6.755 -13.689 3.691 1.00 91.56 738 GLN A CA 1
ATOM 5743 C C . GLN A 1 738 ? 5.624 -13.132 4.565 1.00 91.56 738 GLN A C 1
ATOM 5745 O O . GLN A 1 738 ? 5.790 -12.097 5.216 1.00 91.56 738 GLN A O 1
ATOM 5750 N N . ALA A 1 739 ? 4.493 -13.839 4.625 1.00 88.31 739 ALA A N 1
ATOM 5751 C CA . ALA A 1 739 ? 3.336 -13.447 5.423 1.00 88.31 739 ALA A CA 1
ATOM 5752 C C . ALA A 1 739 ? 3.543 -13.590 6.938 1.00 88.31 739 ALA A C 1
ATOM 5754 O O . ALA A 1 739 ? 2.742 -13.078 7.723 1.00 88.31 739 ALA A O 1
ATOM 5755 N N . THR A 1 740 ? 4.626 -14.242 7.370 1.00 86.94 740 THR A N 1
ATOM 5756 C CA . THR A 1 740 ? 4.925 -14.382 8.797 1.00 86.94 740 THR A CA 1
ATOM 5757 C C . THR A 1 740 ? 5.436 -13.090 9.426 1.00 86.94 740 THR A C 1
ATOM 5759 O O . THR A 1 740 ? 5.134 -12.835 10.591 1.00 86.94 740 THR A O 1
ATOM 5762 N N . GLY A 1 741 ? 6.215 -12.295 8.679 1.00 82.88 741 GLY A N 1
ATOM 5763 C CA . GLY A 1 741 ? 6.905 -11.102 9.1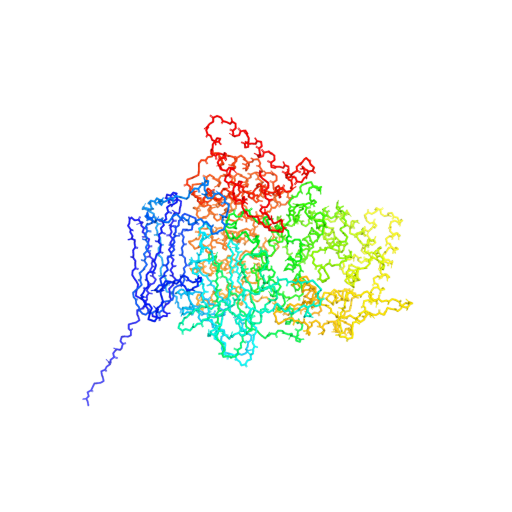88 1.00 82.88 741 GLY A CA 1
ATOM 5764 C C . GLY A 1 741 ? 7.907 -11.378 10.320 1.00 82.88 741 GLY A C 1
ATOM 5765 O O . GLY A 1 741 ? 8.283 -10.457 11.039 1.00 82.88 741 GLY A O 1
ATOM 5766 N N . ARG A 1 742 ? 8.311 -12.639 10.529 1.00 84.75 742 ARG A N 1
ATOM 5767 C CA . ARG A 1 742 ? 9.096 -13.075 11.692 1.00 84.75 742 ARG A CA 1
ATOM 5768 C C . ARG A 1 742 ? 10.594 -12.855 11.488 1.00 84.75 742 ARG A C 1
ATOM 5770 O O . ARG A 1 742 ? 11.209 -13.502 10.644 1.00 84.75 742 ARG A O 1
ATOM 5777 N N . ALA A 1 743 ? 11.182 -11.986 12.311 1.00 84.62 743 ALA A N 1
ATOM 5778 C CA . ALA A 1 743 ? 12.612 -11.674 12.318 1.00 84.62 743 ALA A CA 1
ATOM 5779 C C . ALA A 1 743 ? 13.495 -12.920 12.519 1.00 84.62 743 ALA A C 1
ATOM 5781 O O . ALA A 1 743 ? 14.490 -13.103 11.823 1.00 84.62 743 ALA A O 1
ATOM 5782 N N . ASP A 1 744 ? 13.092 -13.841 13.394 1.00 85.62 744 ASP A N 1
ATOM 5783 C CA . ASP A 1 744 ? 13.821 -15.084 13.660 1.00 85.62 744 ASP A CA 1
ATOM 5784 C C . ASP A 1 744 ? 13.792 -16.095 12.502 1.00 85.62 744 ASP A C 1
ATOM 5786 O O . ASP A 1 744 ? 14.418 -17.146 12.613 1.00 85.62 744 ASP A O 1
ATOM 5790 N N . PHE A 1 745 ? 13.082 -15.810 11.402 1.00 90.81 745 PHE A N 1
ATOM 5791 C CA . PHE A 1 745 ? 13.096 -16.605 10.165 1.00 90.81 745 PHE A CA 1
ATOM 5792 C C . PHE A 1 745 ? 13.884 -15.918 9.030 1.00 90.81 745 PHE A C 1
ATOM 5794 O O . PHE A 1 745 ? 13.798 -16.342 7.877 1.00 90.81 745 PHE A O 1
ATOM 5801 N N . ALA A 1 746 ? 14.634 -14.849 9.330 1.00 91.69 746 ALA A N 1
ATOM 5802 C CA . ALA A 1 746 ? 15.361 -14.060 8.333 1.00 91.69 746 ALA A CA 1
ATOM 5803 C C . ALA A 1 746 ? 16.360 -14.882 7.507 1.00 91.69 746 ALA A C 1
ATOM 5805 O O . ALA A 1 746 ? 16.514 -14.634 6.315 1.00 91.69 746 ALA A O 1
ATOM 5806 N N . ASP A 1 747 ? 17.005 -15.875 8.114 1.00 94.31 747 ASP A N 1
ATOM 5807 C CA . ASP A 1 747 ? 17.967 -16.749 7.443 1.00 94.31 747 ASP A CA 1
ATOM 5808 C C . ASP A 1 747 ? 17.323 -17.570 6.318 1.00 94.31 747 ASP A C 1
ATOM 5810 O O . ASP A 1 747 ? 17.870 -17.628 5.223 1.00 94.31 747 ASP A O 1
ATOM 5814 N N . LEU A 1 748 ? 16.103 -18.080 6.523 1.00 96.00 748 LEU A N 1
ATOM 5815 C CA . LEU A 1 748 ? 15.347 -18.778 5.475 1.00 96.00 748 LEU A CA 1
ATOM 5816 C C . LEU A 1 748 ? 15.025 -17.864 4.281 1.00 96.00 748 LEU A C 1
ATOM 5818 O O . LEU A 1 748 ? 14.956 -18.327 3.144 1.00 96.00 748 LEU A O 1
ATOM 5822 N N . MET A 1 749 ? 14.817 -16.568 4.536 1.00 95.81 749 MET A N 1
ATOM 5823 C CA . MET A 1 749 ? 14.611 -15.575 3.480 1.00 95.81 749 MET A CA 1
ATOM 5824 C C . MET A 1 749 ? 15.911 -15.216 2.762 1.00 95.81 749 MET A C 1
ATOM 5826 O O . MET A 1 749 ? 15.903 -15.059 1.546 1.00 95.81 749 MET A O 1
ATOM 5830 N N . ILE A 1 750 ? 17.026 -15.114 3.484 1.00 96.88 750 ILE A N 1
ATOM 5831 C CA . ILE A 1 750 ? 18.345 -14.885 2.882 1.00 96.88 750 ILE A CA 1
ATOM 5832 C C . ILE A 1 750 ? 18.721 -16.056 1.968 1.00 96.88 750 ILE A C 1
ATOM 5834 O O . ILE A 1 750 ? 19.135 -15.828 0.834 1.00 96.88 750 ILE A O 1
ATOM 5838 N N . ASP A 1 751 ? 18.500 -17.293 2.416 1.00 96.81 751 ASP A N 1
ATOM 5839 C CA . ASP A 1 751 ? 18.744 -18.488 1.605 1.00 96.81 751 ASP A CA 1
ATOM 5840 C C . ASP A 1 751 ? 17.864 -18.496 0.343 1.00 96.81 751 ASP A C 1
ATOM 5842 O O . ASP A 1 751 ? 18.344 -18.779 -0.754 1.00 96.81 751 ASP A O 1
ATOM 5846 N N . ALA A 1 752 ? 16.584 -18.123 0.464 1.00 97.19 752 ALA A N 1
ATOM 5847 C CA . ALA A 1 752 ? 15.676 -18.019 -0.680 1.00 97.19 752 ALA A CA 1
ATOM 5848 C C . ALA A 1 752 ? 16.066 -16.902 -1.668 1.00 97.19 752 ALA A C 1
ATOM 5850 O O . ALA A 1 752 ? 15.837 -17.042 -2.870 1.00 97.19 752 ALA A O 1
ATOM 5851 N N . ALA A 1 753 ? 16.692 -15.818 -1.197 1.00 97.38 753 ALA A N 1
ATOM 5852 C CA . ALA A 1 753 ? 17.181 -14.737 -2.054 1.00 97.38 753 ALA A CA 1
ATOM 5853 C C . ALA A 1 753 ? 18.342 -15.173 -2.970 1.00 97.38 753 ALA A C 1
ATOM 5855 O O . ALA A 1 753 ? 18.611 -14.501 -3.961 1.00 97.38 753 ALA A O 1
ATOM 5856 N N . ALA A 1 754 ? 18.990 -16.307 -2.683 1.00 96.12 754 ALA A N 1
ATOM 5857 C CA . ALA A 1 754 ? 20.026 -16.907 -3.526 1.00 96.12 754 ALA A CA 1
ATOM 5858 C C . ALA A 1 754 ? 19.484 -17.916 -4.562 1.00 96.12 754 ALA A C 1
ATOM 5860 O O . ALA A 1 754 ? 20.269 -18.579 -5.234 1.00 96.12 754 ALA A O 1
ATOM 5861 N N . SER A 1 755 ? 18.160 -18.067 -4.679 1.00 95.00 755 SER A N 1
ATOM 5862 C CA . SER A 1 755 ? 17.524 -18.984 -5.633 1.00 95.00 755 SER A CA 1
ATOM 5863 C C . SER A 1 755 ? 17.815 -18.614 -7.093 1.00 95.00 755 SER A C 1
ATOM 5865 O O . SER A 1 755 ? 17.751 -17.444 -7.469 1.00 95.00 755 SER A O 1
ATOM 5867 N N . ASP A 1 756 ? 18.008 -19.619 -7.950 1.00 91.44 756 ASP A N 1
ATOM 5868 C CA . ASP A 1 756 ? 18.094 -19.425 -9.405 1.00 91.44 756 ASP A CA 1
ATOM 5869 C C . ASP A 1 756 ? 16.754 -18.947 -9.998 1.00 91.44 756 ASP A C 1
ATOM 5871 O O . ASP A 1 756 ? 16.720 -18.229 -10.999 1.00 91.44 756 ASP A O 1
ATOM 5875 N N . ASP A 1 757 ? 15.634 -19.283 -9.349 1.00 92.12 757 ASP A N 1
ATOM 5876 C CA . ASP A 1 757 ? 14.304 -18.834 -9.760 1.00 92.12 757 ASP A CA 1
ATOM 5877 C C . ASP A 1 757 ? 14.034 -17.372 -9.334 1.00 92.12 757 ASP A C 1
ATOM 5879 O O . ASP A 1 757 ? 14.045 -17.081 -8.129 1.00 92.12 757 ASP A O 1
ATOM 5883 N N . PRO A 1 758 ? 13.764 -16.452 -10.284 1.00 92.81 758 PRO A N 1
ATOM 5884 C CA . PRO A 1 758 ? 13.563 -15.038 -9.986 1.00 92.81 758 PRO A CA 1
ATOM 5885 C C . PRO A 1 758 ? 12.306 -14.751 -9.160 1.00 92.81 758 PRO A C 1
ATOM 5887 O O . PRO A 1 758 ? 12.337 -13.834 -8.340 1.00 92.81 758 PRO A O 1
ATOM 5890 N N . GLU A 1 759 ? 11.229 -15.530 -9.287 1.00 92.38 759 GLU A N 1
ATOM 5891 C CA . GLU A 1 759 ? 10.032 -15.303 -8.467 1.00 92.38 759 GLU A CA 1
ATOM 5892 C C . GLU A 1 759 ? 10.298 -15.681 -7.008 1.00 92.38 759 GLU A C 1
ATOM 5894 O O . GLU A 1 759 ? 9.875 -14.981 -6.084 1.00 92.38 759 GLU A O 1
ATOM 5899 N N . VAL A 1 760 ? 11.086 -16.736 -6.774 1.00 95.50 760 VAL A N 1
ATOM 5900 C CA . VAL A 1 760 ? 11.531 -17.092 -5.419 1.00 95.50 760 VAL A CA 1
ATOM 5901 C C . VAL A 1 760 ? 12.379 -15.964 -4.823 1.00 95.50 760 VAL A C 1
ATOM 5903 O O . VAL A 1 760 ? 12.114 -15.550 -3.690 1.00 95.50 760 VAL A O 1
ATOM 5906 N N . ARG A 1 761 ? 13.334 -15.405 -5.587 1.00 96.31 761 ARG A N 1
ATOM 5907 C CA . ARG A 1 761 ? 14.138 -14.253 -5.135 1.00 96.31 761 ARG A CA 1
ATOM 5908 C C . ARG A 1 761 ? 13.268 -13.037 -4.829 1.00 96.31 761 ARG A C 1
ATOM 5910 O O . ARG A 1 761 ? 13.411 -12.425 -3.772 1.00 96.31 761 ARG A O 1
ATOM 5917 N N . ARG A 1 762 ? 12.328 -12.702 -5.715 1.00 94.25 762 ARG A N 1
ATOM 5918 C CA . ARG A 1 762 ? 11.398 -11.577 -5.543 1.00 94.25 762 ARG A CA 1
ATOM 5919 C C . ARG A 1 762 ? 10.643 -11.675 -4.218 1.00 94.25 762 ARG A C 1
ATOM 5921 O O . ARG A 1 762 ? 10.659 -10.730 -3.426 1.00 94.25 762 ARG A O 1
ATOM 5928 N N . TYR A 1 763 ? 10.021 -12.818 -3.936 1.00 94.62 763 TYR A N 1
ATOM 5929 C CA . TYR A 1 763 ? 9.285 -13.010 -2.685 1.00 94.62 763 TYR A CA 1
ATOM 5930 C C . TYR A 1 763 ? 10.190 -13.088 -1.455 1.00 94.62 763 TYR A C 1
ATOM 5932 O O . TYR A 1 763 ? 9.780 -12.644 -0.379 1.00 94.62 763 TYR A O 1
ATOM 5940 N N . ALA A 1 764 ? 11.427 -13.565 -1.609 1.00 96.69 764 ALA A N 1
ATOM 5941 C CA . ALA A 1 764 ? 12.430 -13.500 -0.558 1.00 96.69 764 ALA A CA 1
ATOM 5942 C C . ALA A 1 764 ? 12.739 -12.046 -0.164 1.00 96.69 764 ALA A C 1
ATOM 5944 O O . ALA A 1 764 ? 12.644 -11.689 1.013 1.00 96.69 764 ALA A O 1
ATOM 5945 N N . TYR A 1 765 ? 12.988 -11.166 -1.139 1.00 96.00 765 TYR A N 1
ATOM 5946 C CA . TYR A 1 765 ? 13.216 -9.738 -0.890 1.00 96.00 765 TYR A CA 1
ATOM 5947 C C . TYR A 1 765 ? 11.987 -9.029 -0.299 1.00 96.00 765 TYR A C 1
ATOM 5949 O O . TYR A 1 765 ? 12.120 -8.280 0.674 1.00 96.00 765 TYR A O 1
ATOM 5957 N N . LEU A 1 766 ? 10.774 -9.323 -0.790 1.00 92.75 766 LEU A N 1
ATOM 5958 C CA . LEU A 1 766 ? 9.530 -8.840 -0.167 1.00 92.75 766 LEU A CA 1
ATOM 5959 C C . LEU A 1 766 ? 9.360 -9.361 1.271 1.00 92.75 766 LEU A C 1
ATOM 5961 O O . LEU A 1 766 ? 8.710 -8.710 2.099 1.00 92.75 766 LEU A O 1
ATOM 5965 N N . GLY A 1 767 ? 9.913 -10.532 1.582 1.00 92.88 767 GLY A N 1
ATOM 5966 C CA . GLY A 1 767 ? 9.980 -11.103 2.923 1.00 92.88 767 GLY A CA 1
ATOM 5967 C C . GLY A 1 767 ? 10.900 -10.300 3.829 1.00 92.88 767 GLY A C 1
ATOM 5968 O O . GLY A 1 767 ? 10.448 -9.796 4.858 1.00 92.88 767 GLY A O 1
ATOM 5969 N N . LEU A 1 768 ? 12.150 -10.108 3.396 1.00 93.12 768 LEU A N 1
ATOM 5970 C CA . LEU A 1 768 ? 13.179 -9.327 4.095 1.00 93.12 768 LEU A CA 1
ATOM 5971 C C . LEU A 1 768 ? 12.733 -7.892 4.398 1.00 93.12 768 LEU A C 1
ATOM 5973 O O . LEU A 1 768 ? 13.060 -7.340 5.447 1.00 93.12 768 LEU A O 1
ATOM 5977 N N . ALA A 1 769 ? 11.947 -7.299 3.506 1.00 87.81 769 ALA A N 1
ATOM 5978 C CA . ALA A 1 769 ? 11.348 -5.982 3.676 1.00 87.81 769 ALA A CA 1
ATOM 5979 C C . ALA A 1 769 ? 10.335 -5.888 4.832 1.00 87.81 769 ALA A C 1
ATOM 5981 O O . ALA A 1 769 ? 10.189 -4.843 5.465 1.00 87.81 769 ALA A O 1
ATOM 5982 N N . GLY A 1 770 ? 9.590 -6.973 5.070 1.00 79.12 770 GLY A N 1
ATOM 5983 C CA . GLY A 1 770 ? 8.551 -7.043 6.098 1.00 79.12 770 GLY A CA 1
ATOM 5984 C C . GLY A 1 770 ? 9.059 -7.438 7.474 1.00 79.12 770 GLY A C 1
ATOM 5985 O O . GLY A 1 770 ? 8.272 -7.439 8.418 1.00 79.12 770 GLY A O 1
ATOM 5986 N N . LEU A 1 771 ? 10.340 -7.789 7.588 1.00 80.19 771 LEU A N 1
ATOM 5987 C CA . LEU A 1 771 ? 10.968 -8.024 8.875 1.00 80.19 771 LEU A CA 1
ATOM 5988 C C . LEU A 1 771 ? 10.989 -6.694 9.631 1.00 80.19 771 LEU A C 1
ATOM 5990 O O . LEU A 1 771 ? 11.532 -5.697 9.152 1.00 80.19 771 LEU A O 1
ATOM 5994 N N . THR A 1 772 ? 10.377 -6.658 10.810 1.00 57.91 772 THR A N 1
ATOM 5995 C CA . THR A 1 772 ? 10.476 -5.524 11.731 1.00 57.91 772 THR A CA 1
ATOM 5996 C C . THR A 1 772 ? 11.885 -5.488 12.312 1.00 57.91 772 THR A C 1
ATOM 5998 O O . THR A 1 772 ? 12.128 -5.955 13.417 1.00 57.91 772 THR A O 1
ATOM 6001 N N . VAL A 1 773 ? 12.848 -4.982 11.544 1.00 53.97 773 VAL A N 1
ATOM 6002 C CA . VAL A 1 773 ? 14.252 -4.895 11.955 1.00 53.97 773 VAL A CA 1
ATOM 6003 C C . VAL A 1 773 ? 14.475 -3.564 12.639 1.00 53.97 773 VAL A C 1
ATOM 6005 O O . VAL A 1 773 ? 15.057 -2.636 12.089 1.00 53.97 773 VAL A O 1
ATOM 6008 N N . ALA A 1 774 ? 13.954 -3.421 13.847 1.00 50.22 774 ALA A N 1
ATOM 6009 C CA . ALA A 1 774 ? 13.947 -2.113 14.459 1.00 50.22 774 ALA A CA 1
ATOM 6010 C C . ALA A 1 774 ? 15.071 -1.988 15.495 1.00 50.22 774 ALA A C 1
ATOM 6012 O O . ALA A 1 774 ? 14.952 -2.464 16.610 1.00 50.22 774 ALA A O 1
ATOM 6013 N N . ARG A 1 775 ? 16.112 -1.228 15.124 1.00 51.09 775 ARG A N 1
ATOM 6014 C CA . ARG A 1 775 ? 17.205 -0.670 15.952 1.00 51.09 775 ARG A CA 1
ATOM 6015 C C . ARG A 1 775 ? 18.224 -1.634 16.584 1.00 51.09 775 ARG A C 1
ATOM 6017 O O . ARG A 1 775 ? 17.928 -2.761 16.954 1.00 51.09 775 ARG A O 1
ATOM 6024 N N . LYS A 1 776 ? 19.443 -1.112 16.790 1.00 47.53 776 LYS A N 1
ATOM 6025 C CA . LYS A 1 776 ? 20.552 -1.770 17.516 1.00 47.53 776 LYS A CA 1
ATOM 6026 C C . LYS A 1 776 ? 20.184 -2.266 18.922 1.00 47.53 776 LYS A C 1
ATOM 6028 O O . LYS A 1 776 ? 20.850 -3.159 19.430 1.00 47.53 776 LYS A O 1
ATOM 6033 N N . ASP A 1 777 ? 19.173 -1.678 19.560 1.00 50.50 777 ASP A N 1
ATOM 6034 C CA . ASP A 1 777 ? 18.729 -2.005 20.920 1.00 50.50 777 ASP A CA 1
ATOM 6035 C C . ASP A 1 777 ? 17.650 -3.104 20.982 1.00 50.50 777 ASP A C 1
ATOM 6037 O O . ASP A 1 777 ? 17.222 -3.467 22.077 1.00 50.50 777 ASP A O 1
ATOM 6041 N N . ASP A 1 778 ? 17.236 -3.668 19.843 1.00 54.56 778 ASP A N 1
ATOM 6042 C CA . ASP A 1 778 ? 16.247 -4.748 19.787 1.00 54.56 778 ASP A CA 1
ATOM 6043 C C . ASP A 1 778 ? 16.899 -6.142 19.811 1.00 54.56 778 ASP A C 1
ATOM 6045 O O . ASP A 1 778 ? 17.748 -6.433 18.952 1.00 54.56 778 ASP A O 1
ATOM 6049 N N . PRO A 1 779 ? 16.509 -7.004 20.773 1.00 59.59 779 PRO A N 1
ATOM 6050 C CA . PRO A 1 779 ? 17.035 -8.356 20.914 1.00 59.59 779 PRO A CA 1
ATOM 6051 C C . PRO A 1 779 ? 16.524 -9.365 19.870 1.00 59.59 779 PRO A C 1
ATOM 6053 O O . PRO A 1 779 ? 17.073 -10.465 19.824 1.00 59.59 779 PRO A O 1
ATOM 6056 N N . GLU A 1 780 ? 15.501 -9.057 19.058 1.00 66.62 780 GLU A N 1
ATOM 6057 C CA . GLU A 1 780 ? 14.889 -10.039 18.137 1.00 66.62 780 GLU A CA 1
ATOM 6058 C C . GLU A 1 780 ? 15.805 -10.466 16.981 1.00 66.62 780 GLU A C 1
ATOM 6060 O O . GLU A 1 780 ? 15.680 -11.577 16.465 1.00 66.62 780 GLU A O 1
ATOM 6065 N N . LEU A 1 781 ? 16.760 -9.617 16.595 1.00 73.62 781 LEU A N 1
ATOM 6066 C CA . LEU A 1 781 ? 17.757 -9.922 15.572 1.00 73.62 781 LEU A CA 1
ATOM 6067 C C . LEU A 1 781 ? 19.150 -9.520 16.070 1.00 73.62 781 LEU A C 1
ATOM 6069 O O . LEU A 1 781 ? 19.321 -8.453 16.656 1.00 73.62 781 LEU A O 1
ATOM 6073 N N . SER A 1 782 ? 20.172 -10.339 15.821 1.00 81.00 782 SER A N 1
ATOM 6074 C CA . SER A 1 782 ? 21.552 -9.933 16.114 1.00 81.00 782 SER A CA 1
ATOM 6075 C C . SER A 1 782 ? 22.007 -8.833 15.148 1.00 81.00 782 SER A C 1
ATOM 6077 O O . SER A 1 782 ? 21.577 -8.802 13.995 1.00 81.00 782 SER A O 1
ATOM 6079 N N . ASP A 1 783 ? 22.926 -7.959 15.575 1.00 81.94 783 ASP A N 1
ATOM 6080 C CA . ASP A 1 783 ? 23.522 -6.946 14.685 1.00 81.94 783 ASP A CA 1
ATOM 6081 C C . ASP A 1 783 ? 24.121 -7.573 13.416 1.00 81.94 783 ASP A C 1
ATOM 6083 O O . ASP A 1 783 ? 23.972 -7.024 12.329 1.00 81.94 783 ASP A O 1
ATOM 6087 N N . ALA A 1 784 ? 24.723 -8.761 13.538 1.00 87.62 784 ALA A N 1
ATOM 6088 C CA . ALA A 1 784 ? 25.265 -9.503 12.404 1.00 87.62 784 ALA A CA 1
ATOM 6089 C C . ALA A 1 784 ? 24.180 -9.881 11.384 1.00 87.62 784 ALA A C 1
ATOM 6091 O O . ALA A 1 784 ? 24.354 -9.651 10.189 1.00 87.62 784 ALA A O 1
ATOM 6092 N N . MET A 1 785 ? 23.043 -10.405 11.849 1.00 87.62 785 MET A N 1
ATOM 6093 C CA . MET A 1 785 ? 21.929 -10.750 10.967 1.00 87.62 785 MET A CA 1
ATOM 6094 C C . MET A 1 785 ? 21.302 -9.492 10.349 1.00 87.62 785 MET A C 1
ATOM 6096 O O . MET A 1 785 ? 20.917 -9.517 9.185 1.00 87.62 785 MET A O 1
ATOM 6100 N N . ARG A 1 786 ? 21.262 -8.358 11.069 1.00 85.50 786 ARG A N 1
ATOM 6101 C CA . ARG A 1 786 ? 20.750 -7.084 10.521 1.00 85.50 786 ARG A CA 1
ATOM 6102 C C . ARG A 1 786 ? 21.591 -6.622 9.344 1.00 85.50 786 ARG A C 1
ATOM 6104 O O . ARG A 1 786 ? 21.058 -6.314 8.280 1.00 85.50 786 ARG A O 1
ATOM 6111 N N . THR A 1 787 ? 22.908 -6.620 9.530 1.00 88.69 787 THR A N 1
ATOM 6112 C CA . THR A 1 787 ? 23.859 -6.310 8.464 1.00 88.69 787 THR A CA 1
ATOM 6113 C C . THR A 1 787 ? 23.700 -7.275 7.293 1.00 88.69 787 THR A C 1
ATOM 6115 O O . THR A 1 787 ? 23.658 -6.825 6.153 1.00 88.69 787 THR A O 1
ATOM 6118 N N . GLN A 1 788 ? 23.533 -8.575 7.550 1.00 93.00 788 GLN A N 1
ATOM 6119 C CA . GLN A 1 788 ? 23.342 -9.565 6.490 1.00 93.00 788 GLN A CA 1
ATOM 6120 C C . GLN A 1 788 ? 22.045 -9.339 5.695 1.00 93.00 788 GLN A C 1
ATOM 6122 O O . GLN A 1 788 ? 22.066 -9.426 4.469 1.00 93.00 788 GLN A O 1
ATOM 6127 N N . VAL A 1 789 ? 20.934 -8.990 6.354 1.00 93.62 789 VAL A N 1
ATOM 6128 C CA . VAL A 1 789 ? 19.668 -8.637 5.683 1.00 93.62 789 VAL A CA 1
ATOM 6129 C C . VAL A 1 789 ? 19.858 -7.431 4.761 1.00 93.62 789 VAL A C 1
ATOM 6131 O O . VAL A 1 789 ? 19.483 -7.495 3.589 1.00 93.62 789 VAL A O 1
ATOM 6134 N N . VAL A 1 790 ? 20.483 -6.356 5.253 1.00 94.06 790 VAL A N 1
ATOM 6135 C CA . VAL A 1 790 ? 20.763 -5.158 4.443 1.00 94.06 790 VAL A CA 1
ATOM 6136 C C . VAL A 1 790 ? 21.686 -5.497 3.273 1.00 94.06 790 VAL A C 1
ATOM 6138 O O . VAL A 1 790 ? 21.382 -5.139 2.142 1.00 94.06 790 VAL A O 1
ATOM 6141 N N . GLN A 1 791 ? 22.775 -6.232 3.505 1.00 95.56 791 GLN A N 1
ATOM 6142 C CA . GLN A 1 791 ? 23.696 -6.657 2.445 1.00 95.56 791 GLN A CA 1
ATOM 6143 C C . GLN A 1 791 ? 23.004 -7.515 1.383 1.00 95.56 791 GLN A C 1
ATOM 6145 O O . GLN A 1 791 ? 23.275 -7.353 0.195 1.00 95.56 791 GLN A O 1
ATOM 6150 N N . THR A 1 792 ? 22.077 -8.382 1.795 1.00 97.44 792 THR A N 1
ATOM 6151 C CA . THR A 1 792 ? 21.282 -9.207 0.878 1.00 97.44 792 THR A CA 1
ATOM 6152 C C . THR A 1 792 ? 20.387 -8.329 0.005 1.00 97.44 792 THR A C 1
ATOM 6154 O O . THR A 1 792 ? 20.397 -8.479 -1.214 1.00 97.44 792 THR A O 1
ATOM 6157 N N . LEU A 1 793 ? 19.674 -7.359 0.593 1.00 97.38 793 LEU A N 1
ATOM 6158 C CA . LEU A 1 793 ? 18.871 -6.381 -0.156 1.00 97.38 793 LEU A CA 1
ATOM 6159 C C . LEU A 1 793 ? 19.726 -5.556 -1.130 1.00 97.38 793 LEU A C 1
ATOM 6161 O O . LEU A 1 793 ? 19.319 -5.360 -2.271 1.00 97.38 793 LEU A O 1
ATOM 6165 N N . ILE A 1 794 ? 20.917 -5.118 -0.707 1.00 97.50 794 ILE A N 1
ATOM 6166 C CA . ILE A 1 794 ? 21.867 -4.382 -1.555 1.00 97.50 794 ILE A CA 1
ATOM 6167 C C . ILE A 1 794 ? 22.313 -5.232 -2.752 1.00 97.50 794 ILE A C 1
ATOM 6169 O O . ILE A 1 794 ? 22.364 -4.719 -3.867 1.00 97.50 794 ILE A O 1
ATOM 6173 N N . ALA A 1 795 ? 22.579 -6.527 -2.554 1.00 96.62 795 ALA A N 1
ATOM 6174 C CA . ALA A 1 795 ? 22.940 -7.434 -3.644 1.00 96.62 795 ALA A CA 1
ATOM 6175 C C . ALA A 1 795 ? 21.820 -7.565 -4.695 1.00 96.62 795 ALA A C 1
ATOM 6177 O O . ALA A 1 795 ? 22.107 -7.640 -5.887 1.00 96.62 795 ALA A O 1
ATOM 6178 N N . GLY A 1 796 ? 20.552 -7.515 -4.271 1.00 97.25 796 GLY A N 1
ATOM 6179 C CA . GLY A 1 796 ? 19.396 -7.567 -5.174 1.00 97.25 796 GLY A CA 1
ATOM 6180 C C . GLY A 1 796 ? 19.184 -6.307 -6.022 1.00 97.25 796 GLY A C 1
ATOM 6181 O O . GLY A 1 796 ? 18.448 -6.350 -7.005 1.00 97.25 796 GLY A O 1
ATOM 6182 N N . LEU A 1 797 ? 19.830 -5.180 -5.693 1.00 97.12 797 LEU A N 1
ATOM 6183 C CA . LEU A 1 797 ? 19.661 -3.918 -6.429 1.00 97.12 797 LEU A CA 1
ATOM 6184 C C . LEU A 1 797 ? 20.192 -3.977 -7.870 1.00 97.12 797 LEU A C 1
ATOM 6186 O O . LEU A 1 797 ? 19.731 -3.208 -8.716 1.00 97.12 797 LEU A O 1
ATOM 6190 N N . GLY A 1 798 ? 21.149 -4.867 -8.133 1.00 95.38 798 GLY A N 1
ATOM 6191 C CA . GLY A 1 798 ? 21.737 -5.107 -9.451 1.00 95.38 798 GLY A CA 1
ATOM 6192 C C . GLY A 1 798 ? 21.190 -6.343 -10.172 1.00 95.38 798 GLY A C 1
ATOM 6193 O O . GLY A 1 798 ? 21.739 -6.698 -11.209 1.00 95.38 798 GLY A O 1
ATOM 6194 N N . ASP A 1 799 ? 20.149 -7.011 -9.647 1.00 95.62 799 ASP A N 1
ATOM 6195 C CA . ASP A 1 799 ? 19.609 -8.246 -10.244 1.00 95.62 799 ASP A CA 1
ATOM 6196 C C . ASP A 1 799 ? 19.202 -8.034 -11.715 1.00 95.62 799 ASP A C 1
ATOM 6198 O O . ASP A 1 799 ? 18.678 -6.979 -12.084 1.00 95.62 799 ASP A O 1
ATOM 6202 N N . GLY A 1 800 ? 19.435 -9.035 -12.568 1.00 92.44 800 GLY A N 1
ATOM 6203 C CA . GLY A 1 800 ? 19.094 -8.972 -13.993 1.00 92.44 800 GLY A CA 1
ATOM 6204 C C . GLY A 1 800 ? 17.593 -8.821 -14.255 1.00 92.44 800 GLY A C 1
ATOM 6205 O O . GLY A 1 800 ? 17.216 -8.268 -15.282 1.00 92.44 800 GLY A O 1
ATOM 6206 N N . VAL A 1 801 ? 16.739 -9.223 -13.307 1.00 92.31 801 VAL A N 1
ATOM 6207 C CA . VAL A 1 801 ? 15.276 -9.219 -13.432 1.00 92.31 801 VAL A CA 1
ATOM 6208 C C . VAL A 1 801 ? 14.661 -8.031 -12.686 1.00 92.31 801 VAL A C 1
ATOM 6210 O O . VAL A 1 801 ? 14.762 -7.923 -11.459 1.00 92.31 801 VAL A O 1
ATOM 6213 N N . LYS A 1 802 ? 13.941 -7.147 -13.389 1.00 89.31 802 LYS A N 1
ATOM 6214 C CA . LYS A 1 802 ? 13.367 -5.923 -12.791 1.00 89.31 802 LYS A CA 1
ATOM 6215 C C . LYS A 1 802 ? 12.402 -6.159 -11.629 1.00 89.31 802 LYS A C 1
ATOM 6217 O O . LYS A 1 802 ? 12.454 -5.404 -10.664 1.00 89.31 802 LYS A O 1
ATOM 6222 N N . GLY A 1 803 ? 11.579 -7.209 -11.668 1.00 89.50 803 GLY A N 1
ATOM 6223 C CA . GLY A 1 803 ? 10.681 -7.562 -10.557 1.00 89.50 803 GLY A CA 1
ATOM 6224 C C . GLY A 1 803 ? 11.436 -7.910 -9.265 1.00 89.50 803 GLY A C 1
ATOM 6225 O O . GLY A 1 803 ? 10.967 -7.619 -8.164 1.00 89.50 803 GLY A O 1
ATOM 6226 N N . VAL A 1 804 ? 12.648 -8.462 -9.388 1.00 94.50 804 VAL A N 1
ATOM 6227 C CA . VAL A 1 804 ? 13.536 -8.743 -8.253 1.00 94.50 804 VAL A CA 1
ATOM 6228 C C . VAL A 1 804 ? 14.169 -7.450 -7.737 1.00 94.50 804 VAL A C 1
ATOM 6230 O O . VAL A 1 804 ? 14.134 -7.196 -6.531 1.00 94.50 804 VAL A O 1
ATOM 6233 N N . ARG A 1 805 ? 14.662 -6.589 -8.641 1.00 93.38 805 ARG A N 1
ATOM 6234 C CA . ARG A 1 805 ? 15.174 -5.255 -8.276 1.00 93.38 805 ARG A CA 1
ATOM 6235 C C . ARG A 1 805 ? 14.118 -4.416 -7.561 1.00 93.38 805 ARG A C 1
ATOM 6237 O O . ARG A 1 805 ? 14.440 -3.762 -6.573 1.00 93.38 805 ARG A O 1
ATOM 6244 N N . GLU A 1 806 ? 12.864 -4.475 -8.012 1.00 90.88 806 GLU A N 1
ATOM 6245 C CA . GLU A 1 806 ? 11.726 -3.815 -7.367 1.00 90.88 806 GLU A CA 1
ATOM 6246 C C . GLU A 1 806 ? 11.526 -4.271 -5.930 1.00 90.88 806 GLU A C 1
ATOM 6248 O O . GLU A 1 806 ? 11.493 -3.445 -5.015 1.00 90.88 806 GLU A O 1
ATOM 6253 N N . ALA A 1 807 ? 11.453 -5.582 -5.711 1.00 92.81 807 ALA A N 1
ATOM 6254 C CA . ALA A 1 807 ? 11.339 -6.124 -4.367 1.00 92.81 807 ALA A CA 1
ATOM 6255 C C . ALA A 1 807 ? 12.530 -5.717 -3.479 1.00 92.81 807 ALA A C 1
ATOM 6257 O O . ALA A 1 807 ? 12.335 -5.386 -2.306 1.00 92.81 807 ALA A O 1
ATOM 6258 N N . ALA A 1 808 ? 13.746 -5.693 -4.036 1.00 95.75 808 ALA A N 1
ATOM 6259 C CA . ALA A 1 808 ? 14.964 -5.321 -3.325 1.00 95.75 808 ALA A CA 1
ATOM 6260 C C . ALA A 1 808 ? 15.003 -3.831 -2.943 1.00 95.75 808 ALA A C 1
ATOM 6262 O O . ALA A 1 808 ? 15.220 -3.519 -1.770 1.00 95.75 808 ALA A O 1
ATOM 6263 N N . PHE A 1 809 ? 14.750 -2.898 -3.873 1.00 94.19 809 PHE A N 1
ATOM 6264 C CA . PHE A 1 809 ? 14.758 -1.465 -3.547 1.00 94.19 809 PHE A CA 1
ATOM 6265 C C . PHE A 1 809 ? 13.576 -1.077 -2.656 1.00 94.19 809 PHE A C 1
ATOM 6267 O O . PHE A 1 809 ? 13.732 -0.242 -1.759 1.00 94.19 809 PHE A O 1
ATOM 6274 N N . TRP A 1 810 ? 12.404 -1.696 -2.854 1.00 91.31 810 TRP A N 1
ATOM 6275 C CA . TRP A 1 810 ? 11.244 -1.481 -1.991 1.00 91.31 810 TRP A CA 1
ATOM 6276 C C . TRP A 1 810 ? 11.539 -1.979 -0.578 1.00 91.31 810 TRP A C 1
ATOM 6278 O O . TRP A 1 810 ? 11.208 -1.306 0.402 1.00 91.31 810 TRP A O 1
ATOM 6288 N N . GLY A 1 811 ? 12.212 -3.128 -0.473 1.00 92.00 811 GLY A N 1
ATOM 6289 C CA . GLY A 1 811 ? 12.657 -3.683 0.792 1.00 92.00 811 GLY A CA 1
ATOM 6290 C C . GLY A 1 811 ? 13.690 -2.820 1.488 1.00 92.00 811 GLY A C 1
ATOM 6291 O O . GLY A 1 811 ? 13.479 -2.457 2.642 1.00 92.00 811 GLY A O 1
ATOM 6292 N N . LEU A 1 812 ? 14.746 -2.404 0.786 1.00 94.69 812 LEU A N 1
ATOM 6293 C CA . LEU A 1 812 ? 15.758 -1.497 1.325 1.00 94.69 812 LEU A CA 1
ATOM 6294 C C . LEU A 1 812 ? 15.119 -0.214 1.860 1.00 94.69 812 LEU A C 1
ATOM 6296 O O . LEU A 1 812 ? 15.419 0.188 2.981 1.00 94.69 812 LEU A O 1
ATOM 6300 N N . ARG A 1 813 ? 14.161 0.372 1.132 1.00 92.38 813 ARG A N 1
ATOM 6301 C CA . ARG A 1 813 ? 13.390 1.533 1.600 1.00 92.38 813 ARG A CA 1
ATOM 6302 C C . ARG A 1 813 ? 12.734 1.292 2.963 1.00 92.38 813 ARG A C 1
ATOM 6304 O O . ARG A 1 813 ? 12.795 2.177 3.811 1.00 92.38 813 ARG A O 1
ATOM 6311 N N . GLN A 1 814 ? 12.154 0.113 3.214 1.00 88.75 814 GLN A N 1
ATOM 6312 C CA . GLN A 1 814 ? 11.543 -0.194 4.518 1.00 88.75 814 GLN A CA 1
ATOM 6313 C C . GLN A 1 814 ? 12.561 -0.196 5.671 1.00 88.75 814 GLN A C 1
ATOM 6315 O O . GLN A 1 814 ? 12.183 0.126 6.799 1.00 88.75 814 GLN A O 1
ATOM 6320 N N . HIS A 1 815 ? 13.823 -0.550 5.403 1.00 90.12 815 HIS A N 1
ATOM 6321 C CA . HIS A 1 815 ? 14.923 -0.533 6.381 1.00 90.12 815 HIS A CA 1
ATOM 6322 C C . HIS A 1 815 ? 15.523 0.865 6.556 1.00 90.12 815 HIS A C 1
ATOM 6324 O O . HIS A 1 815 ? 15.794 1.275 7.681 1.00 90.12 815 HIS A O 1
ATOM 6330 N N . LEU A 1 816 ? 15.630 1.651 5.480 1.00 90.69 816 LEU A N 1
ATOM 6331 C CA . LEU A 1 816 ? 16.027 3.063 5.563 1.00 90.69 816 LEU A CA 1
ATOM 6332 C C . LEU A 1 816 ? 15.035 3.873 6.406 1.00 90.69 816 LEU A C 1
ATOM 6334 O O . LEU A 1 816 ? 15.436 4.728 7.190 1.00 90.69 816 LEU A O 1
ATOM 6338 N N . LEU A 1 817 ? 13.736 3.572 6.299 1.00 87.94 817 LEU A N 1
ATOM 6339 C CA . LEU A 1 817 ? 12.699 4.152 7.159 1.00 87.94 817 LEU A CA 1
ATOM 6340 C C . LEU A 1 817 ? 12.863 3.758 8.638 1.00 87.94 817 LEU A C 1
ATOM 6342 O O . LEU A 1 817 ? 12.477 4.527 9.520 1.00 87.94 817 LEU A O 1
ATOM 6346 N N . ASP A 1 818 ? 13.470 2.602 8.913 1.00 85.50 818 ASP A N 1
ATOM 6347 C CA . ASP A 1 818 ? 13.927 2.177 10.244 1.00 85.50 818 ASP A CA 1
ATOM 6348 C C . ASP A 1 818 ? 15.285 2.773 10.653 1.00 85.50 818 ASP A C 1
ATOM 6350 O O . ASP A 1 818 ? 15.793 2.465 11.732 1.00 85.50 818 ASP A O 1
ATOM 6354 N N . ASP A 1 819 ? 15.825 3.686 9.842 1.00 88.06 819 ASP A N 1
ATOM 6355 C CA . ASP A 1 819 ? 17.130 4.319 10.015 1.00 88.06 819 ASP A CA 1
ATOM 6356 C C . ASP A 1 819 ? 18.299 3.311 10.007 1.00 88.06 819 ASP A C 1
ATOM 6358 O O . ASP A 1 819 ? 19.270 3.437 10.753 1.00 88.06 819 ASP A O 1
ATOM 6362 N N . ALA A 1 820 ? 18.200 2.286 9.155 1.00 86.62 820 ALA A N 1
ATOM 6363 C CA . ALA A 1 820 ? 19.209 1.246 8.974 1.00 86.62 820 ALA A CA 1
ATOM 6364 C C . ALA A 1 820 ? 19.646 1.122 7.505 1.00 86.62 820 ALA A C 1
ATOM 6366 O O . ALA A 1 820 ? 18.835 1.236 6.590 1.00 86.62 820 ALA A O 1
ATOM 6367 N N . GLY A 1 821 ? 20.934 0.843 7.281 1.00 91.44 821 GLY A N 1
ATOM 6368 C CA . GLY A 1 821 ? 21.488 0.581 5.947 1.00 91.44 821 GLY A CA 1
ATOM 6369 C C . GLY A 1 821 ? 21.991 1.805 5.175 1.00 91.44 821 GLY A C 1
ATOM 6370 O O . GLY A 1 821 ? 22.327 1.680 3.999 1.00 91.44 821 GLY A O 1
ATOM 6371 N N . TRP A 1 822 ? 22.054 2.991 5.797 1.00 93.88 822 TRP A N 1
ATOM 6372 C CA . TRP A 1 822 ? 22.550 4.207 5.136 1.00 93.88 822 TRP A CA 1
ATOM 6373 C C . TRP A 1 822 ? 24.001 4.095 4.637 1.00 93.88 822 TRP A C 1
ATOM 6375 O O . TRP A 1 822 ? 24.232 4.427 3.473 1.00 93.88 822 TRP A O 1
ATOM 6385 N N . PRO A 1 823 ? 24.984 3.614 5.433 1.00 94.69 823 PRO A N 1
ATOM 6386 C CA . PRO A 1 823 ? 26.354 3.450 4.943 1.00 94.69 823 PRO A CA 1
ATOM 6387 C C . PRO A 1 823 ? 26.449 2.480 3.762 1.00 94.69 823 PRO A C 1
ATOM 6389 O O . PRO A 1 823 ? 27.159 2.750 2.793 1.00 94.69 823 PRO A O 1
ATOM 6392 N N . GLU A 1 824 ? 25.711 1.372 3.825 1.00 95.94 824 GLU A N 1
ATOM 6393 C CA . GLU A 1 824 ? 25.647 0.364 2.772 1.00 95.94 824 GLU A CA 1
ATOM 6394 C C . GLU A 1 824 ? 25.019 0.929 1.492 1.00 95.94 824 GLU A C 1
ATOM 6396 O O . GLU A 1 824 ? 25.552 0.703 0.408 1.00 95.94 824 GLU A O 1
ATOM 6401 N N . LEU A 1 825 ? 23.953 1.730 1.605 1.00 96.50 825 LEU A N 1
ATOM 6402 C CA . LEU A 1 825 ? 23.339 2.429 0.473 1.00 96.50 825 LEU A CA 1
ATOM 6403 C C . LEU A 1 825 ? 24.307 3.424 -0.181 1.00 96.50 825 LEU A C 1
ATOM 6405 O O . LEU A 1 825 ? 24.438 3.441 -1.406 1.00 96.50 825 LEU A O 1
ATOM 6409 N N . LEU A 1 826 ? 25.005 4.239 0.618 1.00 97.00 826 LEU A N 1
ATOM 6410 C CA . LEU A 1 826 ? 25.992 5.201 0.114 1.00 97.00 826 LEU A CA 1
ATOM 6411 C C . LEU A 1 826 ? 27.138 4.487 -0.620 1.00 97.00 826 LEU A C 1
ATOM 6413 O O . LEU A 1 826 ? 27.562 4.927 -1.692 1.00 97.00 826 LEU A O 1
ATOM 6417 N N . ALA A 1 827 ? 27.618 3.368 -0.071 1.00 97.06 827 ALA A N 1
ATOM 6418 C CA . ALA A 1 827 ? 28.655 2.547 -0.691 1.00 97.06 827 ALA A CA 1
ATOM 6419 C C . ALA A 1 827 ? 28.171 1.883 -1.991 1.00 97.06 827 ALA A C 1
ATOM 6421 O O . ALA A 1 827 ? 28.899 1.890 -2.989 1.00 97.06 827 ALA A O 1
ATOM 6422 N N . ALA A 1 828 ? 26.939 1.364 -2.004 1.00 97.62 828 ALA A N 1
ATOM 6423 C CA . ALA A 1 828 ? 26.318 0.775 -3.186 1.00 97.62 828 ALA A CA 1
ATOM 6424 C C . ALA A 1 828 ? 26.151 1.804 -4.311 1.00 97.62 828 ALA A C 1
ATOM 6426 O O . ALA A 1 828 ? 26.442 1.497 -5.461 1.00 97.62 828 ALA A O 1
ATOM 6427 N N . TYR A 1 829 ? 25.781 3.048 -3.996 1.00 97.69 829 TYR A N 1
ATOM 6428 C CA . TYR A 1 829 ? 25.749 4.116 -4.998 1.00 97.69 829 TYR A CA 1
ATOM 6429 C C . TYR A 1 829 ? 27.147 4.445 -5.543 1.00 97.69 829 TYR A C 1
ATOM 6431 O O . TYR A 1 829 ? 27.328 4.612 -6.745 1.00 97.69 829 TYR A O 1
ATOM 6439 N N . ALA A 1 830 ? 28.152 4.534 -4.668 1.00 96.81 830 ALA A N 1
ATOM 6440 C CA . ALA A 1 830 ? 29.501 4.941 -5.058 1.00 96.81 830 ALA A CA 1
ATOM 6441 C C . ALA A 1 830 ? 30.251 3.897 -5.905 1.00 96.81 830 ALA A C 1
ATOM 6443 O O . ALA A 1 830 ? 31.149 4.267 -6.660 1.00 96.81 830 ALA A O 1
ATOM 6444 N N . SER A 1 831 ? 29.926 2.610 -5.751 1.00 95.50 831 SER A N 1
ATOM 6445 C CA . SER A 1 831 ? 30.673 1.497 -6.360 1.00 95.50 831 SER A CA 1
ATOM 6446 C C . SER A 1 831 ? 29.840 0.567 -7.243 1.00 95.50 831 SER A C 1
ATOM 6448 O O . SER A 1 831 ? 30.412 -0.238 -7.975 1.00 95.50 831 SER A O 1
ATOM 6450 N N . GLY A 1 832 ? 28.512 0.668 -7.182 1.00 95.38 832 GLY A N 1
ATOM 6451 C CA . GLY A 1 832 ? 27.598 -0.184 -7.926 1.00 95.38 832 GLY A CA 1
ATOM 6452 C C . GLY A 1 832 ? 27.565 0.118 -9.421 1.00 95.38 832 GLY A C 1
ATOM 6453 O O . GLY A 1 832 ? 27.868 1.227 -9.882 1.00 95.38 832 GLY A O 1
ATOM 6454 N N . ASP A 1 833 ? 27.142 -0.886 -10.181 1.00 94.75 833 ASP A N 1
ATOM 6455 C CA . ASP A 1 833 ? 26.846 -0.751 -11.603 1.00 94.75 833 ASP A CA 1
ATOM 6456 C C . ASP A 1 833 ? 25.629 0.160 -11.857 1.00 94.75 833 ASP A C 1
ATOM 6458 O O . ASP A 1 833 ? 24.992 0.682 -10.937 1.00 94.75 833 ASP A O 1
ATOM 6462 N N . ALA A 1 834 ? 25.312 0.394 -13.130 1.00 93.81 834 ALA A N 1
ATOM 6463 C CA . ALA A 1 834 ? 24.232 1.298 -13.515 1.00 93.81 834 ALA A CA 1
ATOM 6464 C C . ALA A 1 834 ? 22.869 0.897 -12.918 1.00 93.81 834 ALA A C 1
ATOM 6466 O O . ALA A 1 834 ? 22.134 1.763 -12.436 1.00 93.81 834 ALA A O 1
ATOM 6467 N N . ARG A 1 835 ? 22.565 -0.410 -12.890 1.00 93.69 835 ARG A N 1
ATOM 6468 C CA . ARG A 1 835 ? 21.331 -0.951 -12.298 1.00 93.69 835 ARG A CA 1
ATOM 6469 C C . ARG A 1 835 ? 21.287 -0.705 -10.797 1.00 93.69 835 ARG A C 1
ATOM 6471 O O . ARG A 1 835 ? 20.302 -0.170 -10.298 1.00 93.69 835 ARG A O 1
ATOM 6478 N N . THR A 1 836 ? 22.375 -1.013 -10.097 1.00 97.00 836 THR A N 1
ATOM 6479 C CA . THR A 1 836 ? 22.500 -0.802 -8.653 1.00 97.00 836 THR A CA 1
ATOM 6480 C C . THR A 1 836 ? 22.295 0.665 -8.303 1.00 97.00 836 THR A C 1
ATOM 6482 O O . THR A 1 836 ? 21.489 0.975 -7.427 1.00 97.00 836 THR A O 1
ATOM 6485 N N . ARG A 1 837 ? 22.959 1.593 -9.010 1.00 97.50 837 ARG A N 1
ATOM 6486 C CA . ARG A 1 837 ? 22.791 3.035 -8.761 1.00 97.50 837 ARG A CA 1
ATOM 6487 C C . ARG A 1 837 ? 21.360 3.498 -9.028 1.00 97.50 837 ARG A C 1
ATOM 6489 O O . ARG A 1 837 ? 20.833 4.284 -8.243 1.00 97.50 837 ARG A O 1
ATOM 6496 N N . GLN A 1 838 ? 20.708 2.993 -10.078 1.00 94.44 838 GLN A N 1
ATOM 6497 C CA . GLN A 1 838 ? 19.303 3.304 -10.355 1.00 94.44 838 GLN A CA 1
ATOM 6498 C C . GLN A 1 838 ? 18.396 2.810 -9.221 1.00 94.44 838 GLN A C 1
ATOM 6500 O O . GLN A 1 838 ? 17.619 3.597 -8.679 1.00 94.44 838 GLN A O 1
ATOM 6505 N N . SER A 1 839 ? 18.543 1.550 -8.813 1.00 95.00 839 SER A N 1
ATOM 6506 C CA . SER A 1 839 ? 17.772 0.936 -7.728 1.00 95.00 839 SER A CA 1
ATOM 6507 C C . SER A 1 839 ? 18.010 1.622 -6.376 1.00 95.00 839 SER A C 1
ATOM 6509 O O . SER A 1 839 ? 17.068 1.786 -5.602 1.00 95.00 839 SER A O 1
ATOM 6511 N N . VAL A 1 840 ? 19.231 2.102 -6.091 1.00 97.44 840 VAL A N 1
ATOM 6512 C CA . VAL A 1 840 ? 19.507 2.933 -4.901 1.00 97.44 840 VAL A CA 1
ATOM 6513 C C . VAL A 1 840 ? 18.627 4.179 -4.906 1.00 97.44 840 VAL A C 1
ATOM 6515 O O . VAL A 1 840 ? 17.969 4.482 -3.911 1.00 97.44 840 VAL A O 1
ATOM 6518 N N . VAL A 1 841 ? 18.580 4.901 -6.023 1.00 95.44 841 VAL A N 1
ATOM 6519 C CA . VAL A 1 841 ? 17.783 6.127 -6.103 1.00 95.44 841 VAL A CA 1
ATOM 6520 C C . VAL A 1 841 ? 16.279 5.817 -6.093 1.00 95.44 841 VAL A C 1
ATOM 6522 O O . VAL A 1 841 ? 15.516 6.568 -5.487 1.00 95.44 841 VAL A O 1
ATOM 6525 N N . GLN A 1 842 ? 15.844 4.679 -6.646 1.00 91.50 842 GLN A N 1
ATOM 6526 C CA . GLN A 1 842 ? 14.465 4.184 -6.509 1.00 91.50 842 GLN A CA 1
ATOM 6527 C C . GLN A 1 842 ? 14.090 3.890 -5.047 1.00 91.50 842 GLN A C 1
ATOM 6529 O O . GLN A 1 842 ? 12.986 4.239 -4.614 1.00 91.50 842 GLN A O 1
ATOM 6534 N N . ALA A 1 843 ? 15.003 3.329 -4.244 1.00 93.19 843 ALA A N 1
ATOM 6535 C CA . ALA A 1 843 ? 14.780 3.134 -2.809 1.00 93.19 843 ALA A CA 1
ATOM 6536 C C . ALA A 1 843 ? 14.544 4.473 -2.082 1.00 93.19 843 ALA A C 1
ATOM 6538 O O . ALA A 1 843 ? 13.733 4.538 -1.158 1.00 93.19 843 ALA A O 1
ATOM 6539 N N . LEU A 1 844 ? 15.177 5.556 -2.547 1.00 93.44 844 LEU A N 1
ATOM 6540 C CA . LEU A 1 844 ? 15.027 6.911 -2.005 1.00 93.44 844 LEU A CA 1
ATOM 6541 C C . LEU A 1 844 ? 13.750 7.636 -2.461 1.00 93.44 844 LEU A C 1
ATOM 6543 O O . LEU A 1 844 ? 13.496 8.740 -1.979 1.00 93.44 844 LEU A O 1
ATOM 6547 N N . VAL A 1 845 ? 12.920 7.049 -3.330 1.00 86.50 845 VAL A N 1
ATOM 6548 C CA . VAL A 1 845 ? 11.598 7.594 -3.695 1.00 86.50 845 VAL A CA 1
ATOM 6549 C C . VAL A 1 845 ? 10.613 7.351 -2.545 1.00 86.50 845 VAL A C 1
ATOM 6551 O O . VAL A 1 845 ? 9.745 6.488 -2.593 1.00 86.50 845 VAL A O 1
ATOM 6554 N N . THR A 1 846 ? 10.790 8.098 -1.461 1.00 80.62 846 THR A N 1
ATOM 6555 C CA . THR A 1 846 ? 9.987 8.043 -0.237 1.00 80.62 846 THR A CA 1
ATOM 6556 C C . THR A 1 846 ? 9.979 9.411 0.428 1.00 80.62 846 THR A C 1
ATOM 6558 O O . THR A 1 846 ? 10.855 10.236 0.166 1.00 80.62 846 THR A O 1
ATOM 6561 N N . ARG A 1 847 ? 8.996 9.670 1.289 1.00 79.12 847 ARG A N 1
ATOM 6562 C CA . ARG A 1 847 ? 9.024 10.828 2.188 1.00 79.12 847 ARG A CA 1
ATOM 6563 C C . ARG A 1 847 ? 9.354 10.341 3.595 1.00 79.12 847 ARG A C 1
ATOM 6565 O O . ARG A 1 847 ? 8.661 9.480 4.142 1.00 79.12 847 ARG A O 1
ATOM 6572 N N . ALA A 1 848 ? 10.425 10.884 4.168 1.00 79.81 848 ALA A N 1
ATOM 6573 C CA . ALA A 1 848 ? 10.855 10.601 5.532 1.00 79.81 848 ALA A CA 1
ATOM 6574 C C . ALA A 1 848 ? 11.557 11.816 6.159 1.00 79.81 848 ALA A C 1
ATOM 6576 O O . ALA A 1 848 ? 12.002 12.731 5.459 1.00 79.81 848 ALA A O 1
ATOM 6577 N N . ASP A 1 849 ? 11.552 11.865 7.489 1.00 77.25 849 ASP A N 1
ATOM 6578 C CA . ASP A 1 849 ? 12.001 13.016 8.267 1.00 77.25 849 ASP A CA 1
ATOM 6579 C C . ASP A 1 849 ? 13.368 12.742 8.907 1.00 77.25 849 ASP A C 1
ATOM 6581 O O . ASP A 1 849 ? 13.495 11.891 9.788 1.00 77.25 849 ASP A O 1
ATOM 6585 N N . LEU A 1 850 ? 14.381 13.496 8.479 1.00 83.25 850 LEU A N 1
ATOM 6586 C CA . LEU A 1 850 ? 15.743 13.484 9.017 1.00 83.25 850 LEU A CA 1
ATOM 6587 C C . LEU A 1 850 ? 15.973 14.547 10.097 1.00 83.25 850 LEU A C 1
ATOM 6589 O O . LEU A 1 850 ? 17.019 14.548 10.737 1.00 83.25 850 LEU A O 1
ATOM 6593 N N . SER A 1 851 ? 15.026 15.461 10.321 1.00 73.31 851 SER A N 1
ATOM 6594 C CA . SER A 1 851 ? 15.150 16.505 11.350 1.00 73.31 851 SER A CA 1
ATOM 6595 C C . SER A 1 851 ? 14.907 15.983 12.771 1.00 73.31 851 SER A C 1
ATOM 6597 O O . SER A 1 851 ? 15.218 16.655 13.757 1.00 73.31 851 SER A O 1
ATOM 6599 N N . GLY A 1 852 ? 14.350 14.775 12.895 1.00 68.12 852 GLY A N 1
ATOM 6600 C CA . GLY A 1 852 ? 14.147 14.116 14.176 1.00 68.12 852 GLY A CA 1
ATOM 6601 C C . GLY A 1 852 ? 15.476 13.777 14.875 1.00 68.12 852 GLY A C 1
ATOM 6602 O O . GLY A 1 852 ? 16.454 13.429 14.220 1.00 68.12 852 GLY A O 1
ATOM 6603 N N . PRO A 1 853 ? 15.523 13.757 16.222 1.00 58.53 853 PRO A N 1
ATOM 6604 C CA . PRO A 1 853 ? 16.754 13.564 17.008 1.00 58.53 853 PRO A CA 1
ATOM 6605 C C . PRO A 1 853 ? 17.373 12.155 16.911 1.00 58.53 853 PRO A C 1
ATOM 6607 O O . PRO A 1 853 ? 18.222 11.798 17.722 1.00 58.53 853 PRO A O 1
ATOM 6610 N N . ARG A 1 854 ? 16.886 11.313 15.996 1.00 66.31 854 ARG A N 1
ATOM 6611 C CA . ARG A 1 854 ? 17.239 9.895 15.880 1.00 66.31 854 ARG A CA 1
ATOM 6612 C C . ARG A 1 854 ? 17.660 9.478 14.472 1.00 66.31 854 ARG A C 1
ATOM 6614 O O . ARG A 1 854 ? 17.857 8.290 14.294 1.00 66.31 854 ARG A O 1
ATOM 6621 N N . ALA A 1 855 ? 17.742 10.395 13.508 1.00 82.75 855 ALA A N 1
ATOM 6622 C CA . ALA A 1 855 ? 18.211 10.061 12.169 1.00 82.75 855 ALA A CA 1
ATOM 6623 C C . ALA A 1 855 ? 19.743 9.952 12.161 1.00 82.75 855 ALA A C 1
ATOM 6625 O O . ALA A 1 855 ? 20.438 10.878 12.583 1.00 82.75 855 ALA A O 1
ATOM 6626 N N . SER A 1 856 ? 20.265 8.820 11.700 1.00 88.06 856 SER A N 1
ATOM 6627 C CA . SER A 1 856 ? 21.703 8.587 11.532 1.00 88.06 856 SER A CA 1
ATOM 6628 C C . SER A 1 856 ? 22.246 9.171 10.227 1.00 88.06 856 SER A C 1
ATOM 6630 O O . SER A 1 856 ? 23.433 9.482 10.139 1.00 88.06 856 SER A O 1
ATOM 6632 N N . MET A 1 857 ? 21.377 9.351 9.229 1.00 91.38 857 MET A N 1
ATOM 6633 C CA . MET A 1 857 ? 21.715 9.976 7.954 1.00 91.38 857 MET A CA 1
ATOM 6634 C C . MET A 1 857 ? 21.870 11.491 8.104 1.00 91.38 857 MET A C 1
ATOM 6636 O O . MET A 1 857 ? 20.924 12.190 8.472 1.00 91.38 857 MET A O 1
ATOM 6640 N N . ALA A 1 858 ? 23.048 12.013 7.758 1.00 91.06 858 ALA A N 1
ATOM 6641 C CA . ALA A 1 858 ? 23.271 13.450 7.678 1.00 91.06 858 ALA A CA 1
ATOM 6642 C C . ALA A 1 858 ? 22.543 14.032 6.445 1.00 91.06 858 ALA A C 1
ATOM 6644 O O . ALA A 1 858 ? 22.751 13.529 5.335 1.00 91.06 858 ALA A O 1
ATOM 6645 N N . PRO A 1 859 ? 21.738 15.106 6.592 1.00 91.56 859 PRO A N 1
ATOM 6646 C CA . PRO A 1 859 ? 21.050 15.734 5.462 1.00 91.56 859 PRO A CA 1
ATOM 6647 C C . PRO A 1 859 ? 21.993 16.121 4.316 1.00 91.56 859 PRO A C 1
ATOM 6649 O O . PRO A 1 859 ? 21.693 15.840 3.158 1.00 91.56 859 PRO A O 1
ATOM 6652 N N . ASP A 1 860 ? 23.168 16.667 4.634 1.00 93.44 860 ASP A N 1
ATOM 6653 C CA . ASP A 1 860 ? 24.180 17.047 3.644 1.00 93.44 860 ASP A CA 1
ATOM 6654 C C . ASP A 1 860 ? 24.652 15.870 2.783 1.00 93.44 860 ASP A C 1
ATOM 6656 O O . ASP A 1 860 ? 24.911 16.039 1.592 1.00 93.44 860 ASP A O 1
ATOM 6660 N N . ASP A 1 861 ? 24.789 14.678 3.364 1.00 95.19 861 ASP A N 1
ATOM 6661 C CA . ASP A 1 861 ? 25.269 13.501 2.637 1.00 95.19 861 ASP A CA 1
ATOM 6662 C C . ASP A 1 861 ? 24.193 12.967 1.692 1.00 95.19 861 ASP A C 1
ATOM 6664 O O . ASP A 1 861 ? 24.492 12.633 0.542 1.00 95.19 861 ASP A O 1
ATOM 6668 N N . LEU A 1 862 ? 22.928 12.982 2.127 1.00 96.00 862 LEU A N 1
ATOM 6669 C CA . LEU A 1 862 ? 21.796 12.670 1.257 1.00 96.00 862 LEU A CA 1
ATOM 6670 C C . LEU A 1 862 ? 21.685 13.676 0.107 1.00 96.00 862 LEU A C 1
ATOM 6672 O O . LEU A 1 862 ? 21.538 13.277 -1.049 1.00 96.00 862 LEU A O 1
ATOM 6676 N N . ALA A 1 863 ? 21.792 14.972 0.407 1.00 96.56 863 ALA A N 1
ATOM 6677 C CA . ALA A 1 863 ? 21.702 16.025 -0.596 1.00 96.56 863 ALA A CA 1
ATOM 6678 C C . ALA A 1 863 ? 22.830 15.916 -1.633 1.00 96.56 863 ALA A C 1
ATOM 6680 O O . ALA A 1 863 ? 22.574 16.021 -2.832 1.00 96.56 863 ALA A O 1
ATOM 6681 N N . LYS A 1 864 ? 24.065 15.623 -1.197 1.00 97.00 864 LYS A N 1
ATOM 6682 C CA . LYS A 1 864 ? 25.208 15.375 -2.092 1.00 97.00 864 LYS A CA 1
ATOM 6683 C C . LYS A 1 864 ? 25.021 14.128 -2.948 1.00 97.00 864 LYS A C 1
ATOM 6685 O O . LYS A 1 864 ? 25.385 14.163 -4.120 1.00 97.00 864 LYS A O 1
ATOM 6690 N N . LEU A 1 865 ? 24.492 13.033 -2.392 1.00 97.62 865 LEU A N 1
ATOM 6691 C CA . LEU A 1 865 ? 24.191 11.832 -3.179 1.00 97.62 865 LEU A CA 1
ATOM 6692 C C . LEU A 1 865 ? 23.181 12.158 -4.276 1.00 97.62 865 LEU A C 1
ATOM 6694 O O . LEU A 1 865 ? 23.435 11.857 -5.438 1.00 97.62 865 LEU A O 1
ATOM 6698 N N . LEU A 1 866 ? 22.067 12.798 -3.918 1.00 97.56 866 LEU A N 1
ATOM 6699 C CA . LEU A 1 866 ? 21.000 13.124 -4.862 1.00 97.56 866 LEU A CA 1
ATOM 6700 C C . LEU A 1 866 ? 21.470 14.112 -5.935 1.00 97.56 866 LEU A C 1
ATOM 6702 O O . LEU A 1 866 ? 21.214 13.878 -7.110 1.00 97.56 866 LEU A O 1
ATOM 6706 N N . ALA A 1 867 ? 22.220 15.153 -5.562 1.00 97.62 867 ALA A N 1
ATOM 6707 C CA . ALA A 1 867 ? 22.810 16.089 -6.520 1.00 97.62 867 ALA A CA 1
ATOM 6708 C C . ALA A 1 867 ? 23.766 15.384 -7.499 1.00 97.62 867 ALA A C 1
ATOM 6710 O O . ALA A 1 867 ? 23.675 15.593 -8.704 1.00 97.62 867 ALA A O 1
ATOM 6711 N N . ARG A 1 868 ? 24.626 14.476 -7.013 1.00 97.31 868 ARG A N 1
ATOM 6712 C CA . ARG A 1 868 ? 25.490 13.655 -7.884 1.00 97.31 868 ARG A CA 1
ATOM 6713 C C . ARG A 1 868 ? 24.687 12.718 -8.786 1.00 97.31 868 ARG A C 1
ATOM 6715 O O . ARG A 1 868 ? 25.085 12.495 -9.923 1.00 97.31 868 ARG A O 1
ATOM 6722 N N . ALA A 1 869 ? 23.579 12.169 -8.293 1.00 97.50 869 ALA A N 1
ATOM 6723 C CA . ALA A 1 869 ? 22.701 11.291 -9.064 1.00 97.50 869 ALA A CA 1
ATOM 6724 C C . ALA A 1 869 ? 21.993 12.021 -10.208 1.00 97.50 869 ALA A C 1
ATOM 6726 O O . ALA A 1 869 ? 21.808 11.435 -11.273 1.00 97.50 869 ALA A O 1
ATOM 6727 N N . MET A 1 870 ? 21.688 13.311 -10.042 1.00 96.19 870 MET A N 1
ATOM 6728 C CA . MET A 1 870 ? 21.171 14.143 -11.134 1.00 96.19 870 MET A CA 1
ATOM 6729 C C . MET A 1 870 ? 22.193 14.318 -12.266 1.00 96.19 870 MET A C 1
ATOM 6731 O O . MET A 1 870 ? 21.807 14.523 -13.414 1.00 96.19 870 MET A O 1
ATOM 6735 N N . GLU A 1 871 ? 23.487 14.156 -11.985 1.00 95.06 871 GLU A N 1
ATOM 6736 C CA . GLU A 1 871 ? 24.573 14.262 -12.963 1.00 95.06 871 GLU A CA 1
ATOM 6737 C C . GLU A 1 871 ? 25.060 12.911 -13.513 1.00 95.06 871 GLU A C 1
ATOM 6739 O O . GLU A 1 871 ? 25.942 12.899 -14.375 1.00 95.06 871 GLU A O 1
ATOM 6744 N N . ASP A 1 872 ? 24.506 11.784 -13.048 1.00 96.12 872 ASP A N 1
ATOM 6745 C CA . ASP A 1 872 ? 24.986 10.440 -13.395 1.00 96.12 872 ASP A CA 1
ATOM 6746 C C . ASP A 1 872 ? 24.947 10.187 -14.909 1.00 96.12 872 ASP A C 1
ATOM 6748 O O . ASP A 1 872 ? 24.063 10.672 -15.620 1.00 96.12 872 ASP A O 1
ATOM 6752 N N . ALA A 1 873 ? 25.888 9.387 -15.417 1.00 93.06 873 ALA A N 1
ATOM 6753 C CA . ALA A 1 873 ? 25.922 8.995 -16.824 1.00 93.06 873 ALA A CA 1
ATOM 6754 C C . ALA A 1 873 ? 24.657 8.218 -17.236 1.00 93.06 873 ALA A C 1
ATOM 6756 O O . ALA A 1 873 ? 24.144 8.407 -18.344 1.00 93.06 873 ALA A O 1
ATOM 6757 N N . HIS A 1 874 ? 24.109 7.400 -16.334 1.00 95.06 874 HIS A N 1
ATOM 6758 C CA . HIS A 1 874 ? 22.926 6.593 -16.589 1.00 95.06 874 HIS A CA 1
ATOM 6759 C C . HIS A 1 874 ? 21.638 7.437 -16.522 1.00 95.06 874 HIS A C 1
ATOM 6761 O O . HIS A 1 874 ? 21.321 8.004 -15.471 1.00 95.06 874 HIS A O 1
ATOM 6767 N N . PRO A 1 875 ? 20.830 7.502 -17.598 1.00 92.75 875 PRO A N 1
ATOM 6768 C CA . PRO A 1 875 ? 19.640 8.355 -17.636 1.00 92.75 875 PRO A CA 1
ATOM 6769 C C . PRO A 1 875 ? 18.563 7.953 -16.622 1.00 92.75 875 PRO A C 1
ATOM 6771 O O . PRO A 1 875 ? 17.864 8.823 -16.109 1.00 92.75 875 PRO A O 1
ATOM 6774 N N . GLY A 1 876 ? 18.458 6.667 -16.273 1.00 91.25 876 GLY A N 1
ATOM 6775 C CA . GLY A 1 876 ? 17.543 6.211 -15.224 1.00 91.25 876 GLY A CA 1
ATOM 6776 C C . GLY A 1 876 ? 17.921 6.716 -13.833 1.00 91.25 876 GLY A C 1
ATOM 6777 O O . GLY A 1 876 ? 17.040 7.093 -13.066 1.00 91.25 876 GLY A O 1
ATOM 6778 N N . VAL A 1 877 ? 19.221 6.825 -13.526 1.00 95.75 877 VAL A N 1
ATOM 6779 C CA . VAL A 1 877 ? 19.682 7.382 -12.241 1.00 95.75 877 VAL A CA 1
ATOM 6780 C C . VAL A 1 877 ? 19.269 8.850 -12.149 1.00 95.75 877 VAL A C 1
ATOM 6782 O O . VAL A 1 877 ? 18.646 9.245 -11.162 1.00 95.75 877 VAL A O 1
ATOM 6785 N N . ARG A 1 878 ? 19.490 9.626 -13.221 1.00 94.75 878 ARG A N 1
ATOM 6786 C CA . ARG A 1 878 ? 19.038 11.023 -13.301 1.00 94.75 878 ARG A CA 1
ATOM 6787 C C . ARG A 1 878 ? 17.522 11.135 -13.143 1.00 94.75 878 ARG A C 1
ATOM 6789 O O . ARG A 1 878 ? 17.054 11.870 -12.276 1.00 94.75 878 ARG A O 1
ATOM 6796 N N . ALA A 1 879 ? 16.750 10.356 -13.903 1.00 89.88 879 ALA A N 1
ATOM 6797 C CA . ALA A 1 879 ? 15.289 10.400 -13.883 1.00 89.88 879 ALA A CA 1
ATOM 6798 C C . ALA A 1 879 ? 14.702 10.140 -12.483 1.00 89.88 879 ALA A C 1
ATOM 6800 O O . ALA A 1 879 ? 13.880 10.923 -11.998 1.00 89.88 879 ALA A O 1
ATOM 6801 N N . TYR A 1 880 ? 15.154 9.081 -11.802 1.00 90.75 880 TYR A N 1
ATOM 6802 C CA . TYR A 1 880 ? 14.703 8.785 -10.441 1.00 90.75 880 TYR A CA 1
ATOM 6803 C C . TYR A 1 880 ? 15.269 9.757 -9.401 1.00 90.75 880 TYR A C 1
ATOM 6805 O O . TYR A 1 880 ? 14.632 9.955 -8.368 1.00 90.75 880 TYR A O 1
ATOM 6813 N N . SER A 1 881 ? 16.413 10.404 -9.655 1.00 94.38 881 SER A N 1
ATOM 6814 C CA . SER A 1 881 ? 17.005 11.351 -8.700 1.00 94.38 881 SER A CA 1
ATOM 6815 C C . SER A 1 881 ? 16.188 12.625 -8.563 1.00 94.38 881 SER A C 1
ATOM 6817 O O . SER A 1 881 ? 15.971 13.060 -7.436 1.00 94.38 881 SER A O 1
ATOM 6819 N N . PHE A 1 882 ? 15.634 13.157 -9.660 1.00 90.44 882 PHE A N 1
ATOM 6820 C CA . PHE A 1 882 ? 14.676 14.263 -9.588 1.00 90.44 882 PHE A CA 1
ATOM 6821 C C . PHE A 1 882 ? 13.456 13.858 -8.751 1.00 90.44 882 PHE A C 1
ATOM 6823 O O . PHE A 1 882 ? 13.054 14.575 -7.836 1.00 90.44 882 PHE A O 1
ATOM 6830 N N . LYS A 1 883 ? 12.937 12.648 -8.985 1.00 84.44 883 LYS A N 1
ATOM 6831 C CA . LYS A 1 883 ? 11.786 12.086 -8.268 1.00 84.44 883 LYS A CA 1
ATOM 6832 C C . LYS A 1 883 ? 12.043 11.921 -6.763 1.00 84.44 883 LYS A C 1
ATOM 6834 O O . LYS A 1 883 ? 11.188 12.246 -5.944 1.00 84.44 883 LYS A O 1
ATOM 6839 N N . ALA A 1 884 ? 13.215 11.420 -6.383 1.00 88.94 884 ALA A N 1
ATOM 6840 C CA . ALA A 1 884 ? 13.604 11.286 -4.984 1.00 88.94 884 ALA A CA 1
ATOM 6841 C C . ALA A 1 884 ? 13.851 12.660 -4.343 1.00 88.94 884 ALA A C 1
ATOM 6843 O O . ALA A 1 884 ? 13.382 12.928 -3.239 1.00 88.94 884 ALA A O 1
ATOM 6844 N N . ALA A 1 885 ? 14.549 13.556 -5.035 1.00 91.25 885 ALA A N 1
ATOM 6845 C CA . ALA A 1 885 ? 15.013 14.808 -4.461 1.00 91.25 885 ALA A CA 1
ATOM 6846 C C . ALA A 1 885 ? 13.887 15.747 -4.030 1.00 91.25 885 ALA A C 1
ATOM 6848 O O . ALA A 1 885 ? 13.957 16.262 -2.914 1.00 91.25 885 ALA A O 1
ATOM 6849 N N . TRP A 1 886 ? 12.819 15.915 -4.818 1.00 82.56 886 TRP A N 1
ATOM 6850 C CA . TRP A 1 886 ? 11.701 16.750 -4.365 1.00 82.56 886 TRP A CA 1
ATOM 6851 C C . TRP A 1 886 ? 11.007 16.146 -3.130 1.00 82.56 886 TRP A C 1
ATOM 6853 O O . TRP A 1 886 ? 10.638 16.882 -2.219 1.00 82.56 886 TRP A O 1
ATOM 6863 N N . ARG A 1 887 ? 10.893 14.812 -3.026 1.00 81.62 887 ARG A N 1
ATOM 6864 C CA . ARG A 1 887 ? 10.276 14.148 -1.859 1.00 81.62 887 ARG A CA 1
ATOM 6865 C C . ARG A 1 887 ? 11.048 14.425 -0.567 1.00 81.62 887 ARG A C 1
ATOM 6867 O O . ARG A 1 887 ? 10.433 14.696 0.465 1.00 81.62 887 ARG A O 1
ATOM 6874 N N . TRP A 1 888 ? 12.380 14.406 -0.624 1.00 85.62 888 TRP A N 1
ATOM 6875 C CA . TRP A 1 888 ? 13.227 14.739 0.525 1.00 85.62 888 TRP A CA 1
ATOM 6876 C C . TRP A 1 888 ? 13.280 16.244 0.801 1.00 85.62 888 TRP A C 1
ATOM 6878 O O . TRP A 1 888 ? 13.267 16.630 1.971 1.00 85.62 888 TRP A O 1
ATOM 6888 N N . TRP A 1 889 ? 13.262 17.083 -0.239 1.00 84.81 889 TRP A N 1
ATOM 6889 C CA . TRP A 1 889 ? 13.240 18.548 -0.132 1.00 84.81 889 TRP A CA 1
ATOM 6890 C C . TRP A 1 889 ? 12.075 19.055 0.731 1.00 84.81 889 TRP A C 1
ATOM 6892 O O . TRP A 1 889 ? 12.247 19.960 1.552 1.00 84.81 889 TRP A O 1
ATOM 6902 N N . VAL A 1 890 ? 10.907 18.414 0.599 1.00 74.62 890 VAL A N 1
ATOM 6903 C CA . VAL A 1 890 ? 9.668 18.801 1.291 1.00 74.62 890 VAL A CA 1
ATOM 6904 C C . VAL A 1 890 ? 9.816 18.685 2.816 1.00 74.62 890 VAL A C 1
ATOM 6906 O O . VAL A 1 890 ? 9.424 19.601 3.532 1.00 74.62 890 VAL A O 1
ATOM 6909 N N . TRP A 1 891 ? 10.403 17.605 3.352 1.00 74.12 891 TRP A N 1
ATOM 6910 C CA . TRP A 1 891 ? 10.448 17.362 4.813 1.00 74.12 891 TRP A CA 1
ATOM 6911 C C . TRP A 1 891 ? 11.736 17.820 5.500 1.00 74.12 891 TRP A C 1
ATOM 6913 O O . TRP A 1 891 ? 11.764 17.895 6.729 1.00 74.12 891 TRP A O 1
ATOM 6923 N N . ASN A 1 892 ? 12.788 18.129 4.738 1.00 81.69 892 ASN A N 1
ATOM 6924 C CA . ASN A 1 892 ? 14.142 18.219 5.276 1.00 81.69 892 ASN A CA 1
ATOM 6925 C C . ASN A 1 892 ? 14.813 19.544 4.888 1.00 81.69 892 ASN A C 1
ATOM 6927 O O . ASN A 1 892 ? 15.433 19.628 3.832 1.00 81.69 892 ASN A O 1
ATOM 6931 N N . PRO A 1 893 ? 14.772 20.577 5.750 1.00 85.25 893 PRO A N 1
ATOM 6932 C CA . PRO A 1 893 ? 15.413 21.862 5.466 1.00 85.25 893 PRO A CA 1
ATOM 6933 C C . PRO A 1 893 ? 16.899 21.735 5.110 1.00 85.25 893 PRO A C 1
ATOM 6935 O O . PRO A 1 893 ? 17.367 22.384 4.183 1.00 85.25 893 PRO A O 1
ATOM 6938 N N . GLY A 1 894 ? 17.618 20.829 5.783 1.00 87.25 894 GLY A N 1
ATOM 6939 C CA . GLY A 1 894 ? 19.054 20.624 5.577 1.00 87.25 894 GLY A CA 1
ATOM 6940 C C . GLY A 1 894 ? 19.456 20.124 4.185 1.00 87.25 894 GLY A C 1
ATOM 6941 O O . GLY A 1 894 ? 20.635 20.178 3.865 1.00 87.25 894 GLY A O 1
ATOM 6942 N N . VAL A 1 895 ? 18.524 19.656 3.342 1.00 91.00 895 VAL A N 1
ATOM 6943 C CA . VAL A 1 895 ? 18.864 19.253 1.962 1.00 91.00 895 VAL A CA 1
ATOM 6944 C C . VAL A 1 895 ? 18.660 20.372 0.936 1.00 91.00 895 VAL A C 1
ATOM 6946 O O . VAL A 1 895 ? 19.159 20.269 -0.185 1.00 91.00 895 VAL A O 1
ATOM 6949 N N . ARG A 1 896 ? 17.913 21.428 1.289 1.00 90.50 896 ARG A N 1
ATOM 6950 C CA . ARG A 1 896 ? 17.321 22.364 0.319 1.00 90.50 896 ARG A CA 1
ATOM 6951 C C . ARG A 1 896 ? 18.360 23.146 -0.468 1.00 90.50 896 ARG A C 1
ATOM 6953 O O . ARG A 1 896 ? 18.264 23.155 -1.685 1.00 90.50 896 ARG A O 1
ATOM 6960 N N . ASP A 1 897 ? 19.375 23.715 0.176 1.00 94.25 897 ASP A N 1
ATOM 6961 C CA . ASP A 1 897 ? 20.382 24.540 -0.508 1.00 94.25 897 ASP A CA 1
ATOM 6962 C C . ASP A 1 897 ? 21.096 23.782 -1.629 1.00 94.25 897 ASP A C 1
ATOM 6964 O O . ASP A 1 897 ? 21.153 24.235 -2.773 1.00 94.25 897 ASP A O 1
ATOM 6968 N N . THR A 1 898 ? 21.613 22.594 -1.308 1.00 96.62 898 THR A N 1
ATOM 6969 C CA . THR A 1 898 ? 22.345 21.761 -2.271 1.00 96.62 898 THR A CA 1
ATOM 6970 C C . THR A 1 898 ? 21.425 21.299 -3.398 1.00 96.62 898 THR A C 1
ATOM 6972 O O . THR A 1 898 ? 21.809 21.358 -4.567 1.00 96.62 898 THR A O 1
ATOM 6975 N N . LEU A 1 899 ? 20.200 20.877 -3.066 1.00 95.50 899 LEU A N 1
ATOM 6976 C CA . LEU A 1 899 ? 19.236 20.444 -4.072 1.00 95.50 899 LEU A CA 1
ATOM 6977 C C . LEU A 1 899 ? 18.752 21.604 -4.945 1.00 95.50 899 LEU A C 1
ATOM 6979 O O . LEU A 1 899 ? 18.663 21.418 -6.149 1.00 95.50 899 LEU A O 1
ATOM 6983 N N . ASN A 1 900 ? 18.510 22.795 -4.393 1.00 95.12 900 ASN A N 1
ATOM 6984 C CA . ASN A 1 900 ? 18.114 23.988 -5.145 1.00 95.12 900 ASN A CA 1
ATOM 6985 C C . ASN A 1 900 ? 19.179 24.361 -6.184 1.00 95.12 900 ASN A C 1
ATOM 6987 O O . ASN A 1 900 ? 18.835 24.670 -7.325 1.00 95.12 900 ASN A O 1
ATOM 6991 N N . GLN A 1 901 ? 20.466 24.300 -5.814 1.00 96.25 901 GLN A N 1
ATOM 6992 C CA . GLN A 1 901 ? 21.566 24.543 -6.755 1.00 96.25 901 GLN A CA 1
ATOM 6993 C C . GLN A 1 901 ? 21.585 23.511 -7.880 1.00 96.25 901 GLN A C 1
ATOM 6995 O O . GLN A 1 901 ? 21.513 23.900 -9.045 1.00 96.25 901 GLN A O 1
ATOM 7000 N N . ALA A 1 902 ? 21.587 22.218 -7.537 1.00 96.19 902 ALA A N 1
ATOM 7001 C CA . ALA A 1 902 ? 21.567 21.145 -8.529 1.00 96.19 902 ALA A CA 1
ATOM 7002 C C . ALA A 1 902 ? 20.346 21.260 -9.459 1.00 96.19 902 ALA A C 1
ATOM 7004 O O . ALA A 1 902 ? 20.465 21.169 -10.679 1.00 96.19 902 ALA A O 1
ATOM 7005 N N . TRP A 1 903 ? 19.167 21.553 -8.909 1.00 93.44 903 TRP A N 1
ATOM 7006 C CA . TRP A 1 903 ? 17.941 21.717 -9.687 1.00 93.44 903 TRP A CA 1
ATOM 7007 C C . TRP A 1 903 ? 18.029 22.884 -10.673 1.00 93.44 903 TRP A C 1
ATOM 7009 O O . TRP A 1 903 ? 17.664 22.742 -11.842 1.00 93.44 903 TRP A O 1
ATOM 7019 N N . ALA A 1 904 ? 18.536 24.036 -10.226 1.00 93.56 904 ALA A N 1
ATOM 7020 C CA . ALA A 1 904 ? 18.729 25.210 -11.070 1.00 93.56 904 ALA A CA 1
ATOM 7021 C C . ALA A 1 904 ? 19.773 24.963 -12.176 1.00 93.56 904 ALA A C 1
ATOM 7023 O O . ALA A 1 904 ? 19.563 25.371 -13.323 1.00 93.56 904 ALA A O 1
ATOM 7024 N N . ASP A 1 905 ? 20.863 24.254 -11.865 1.00 93.62 905 ASP A N 1
ATOM 7025 C CA . ASP A 1 905 ? 21.853 23.806 -12.853 1.00 93.62 905 ASP A CA 1
ATOM 7026 C C . ASP A 1 905 ? 21.197 22.918 -13.919 1.00 93.62 905 ASP A C 1
ATOM 7028 O O . ASP A 1 905 ? 21.345 23.157 -15.118 1.00 93.62 905 ASP A O 1
ATOM 7032 N N . HIS A 1 906 ? 20.386 21.941 -13.511 1.00 92.69 906 HIS A N 1
ATOM 7033 C CA . HIS A 1 906 ? 19.707 21.052 -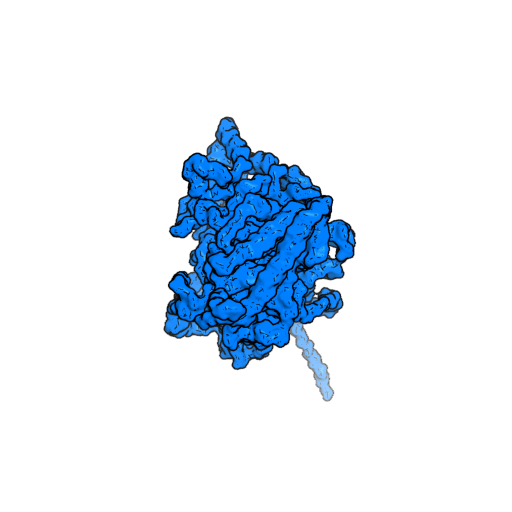14.451 1.00 92.69 906 HIS A CA 1
ATOM 7034 C C . HIS A 1 906 ? 18.642 21.751 -15.287 1.00 92.69 906 HIS A C 1
ATOM 7036 O O . HIS A 1 906 ? 18.547 21.457 -16.475 1.00 92.69 906 HIS A O 1
ATOM 7042 N N . LEU A 1 907 ? 17.902 22.719 -14.737 1.00 92.00 907 LEU A N 1
ATOM 7043 C CA . LEU A 1 907 ? 16.950 23.530 -15.504 1.00 92.00 907 LEU A CA 1
ATOM 7044 C C . LEU A 1 907 ? 17.634 24.435 -16.542 1.00 92.00 907 LEU A C 1
ATOM 7046 O O . LEU A 1 907 ? 17.004 24.789 -17.540 1.00 92.00 907 LEU A O 1
ATOM 7050 N N . THR A 1 908 ? 18.921 24.738 -16.371 1.00 91.56 908 THR A N 1
ATOM 7051 C CA . THR A 1 908 ? 19.716 25.574 -17.289 1.00 91.56 908 THR A CA 1
ATOM 7052 C C . THR A 1 908 ? 20.662 24.784 -18.201 1.00 91.56 908 THR A C 1
ATOM 7054 O O . THR A 1 908 ? 21.188 25.342 -19.164 1.00 91.56 908 THR A O 1
ATOM 7057 N N . ARG A 1 909 ? 20.835 23.476 -17.967 1.00 90.12 909 ARG A N 1
ATOM 7058 C CA . ARG A 1 909 ? 21.694 22.576 -18.754 1.00 90.12 909 ARG A CA 1
ATOM 7059 C C . ARG A 1 909 ? 20.884 21.664 -19.690 1.00 90.12 909 ARG A C 1
ATOM 7061 O O . ARG A 1 909 ? 19.885 21.098 -19.249 1.00 90.12 909 ARG A O 1
ATOM 7068 N N . PRO A 1 910 ? 21.314 21.433 -20.946 1.00 89.12 910 PRO A N 1
ATOM 7069 C CA . PRO A 1 910 ? 20.682 20.445 -21.821 1.00 89.12 910 PRO A CA 1
ATOM 7070 C C . PRO A 1 910 ? 20.673 19.027 -21.225 1.00 89.12 910 PRO A C 1
ATOM 7072 O O . PRO A 1 910 ? 21.659 18.588 -20.631 1.00 89.12 910 PRO A O 1
ATOM 7075 N N . GLU A 1 911 ? 19.576 18.302 -21.435 1.00 90.38 911 GLU A N 1
ATOM 7076 C CA . GLU A 1 911 ? 19.423 16.880 -21.107 1.00 90.38 911 GLU A CA 1
ATOM 7077 C C . GLU A 1 911 ? 19.300 16.083 -22.413 1.00 90.38 911 GLU A C 1
ATOM 7079 O O . GLU A 1 911 ? 18.523 16.437 -23.300 1.00 90.38 911 GLU A O 1
ATOM 7084 N N . THR A 1 912 ? 20.119 15.042 -22.564 1.00 88.44 912 THR A N 1
ATOM 7085 C CA . THR A 1 912 ? 20.254 14.283 -23.817 1.00 88.44 912 THR A CA 1
ATOM 7086 C C . THR A 1 912 ? 19.268 13.125 -23.918 1.00 88.44 912 THR A C 1
ATOM 7088 O O . THR A 1 912 ? 18.972 12.668 -25.023 1.00 88.44 912 THR A O 1
ATOM 7091 N N . ASN A 1 913 ? 18.749 12.641 -22.789 1.00 88.06 913 ASN A N 1
ATOM 7092 C CA . ASN A 1 913 ? 17.754 11.582 -22.743 1.00 88.06 913 ASN A CA 1
ATOM 7093 C C . ASN A 1 913 ? 16.356 12.160 -22.488 1.00 88.06 913 ASN A C 1
ATOM 7095 O O . ASN A 1 913 ? 16.102 12.830 -21.489 1.00 88.06 913 ASN A O 1
ATOM 7099 N N . VAL A 1 914 ? 15.418 11.852 -23.376 1.00 81.94 914 VAL A N 1
ATOM 7100 C CA . VAL A 1 914 ? 14.075 12.430 -23.358 1.00 81.94 914 VAL A CA 1
ATOM 7101 C C . VAL A 1 914 ? 13.239 11.975 -22.161 1.00 81.94 914 VAL A C 1
ATOM 7103 O O . VAL A 1 914 ? 12.410 12.736 -21.659 1.00 81.94 914 VAL A O 1
ATOM 7106 N N . MET A 1 915 ? 13.471 10.761 -21.654 1.00 80.69 915 MET A N 1
ATOM 7107 C CA . MET A 1 915 ? 12.783 10.251 -20.467 1.00 80.69 915 MET A CA 1
ATOM 7108 C C . MET A 1 915 ? 13.289 10.943 -19.201 1.00 80.69 915 MET A C 1
ATOM 7110 O O . MET A 1 915 ? 12.482 11.303 -18.345 1.00 80.69 915 MET A O 1
ATOM 7114 N N . ALA A 1 916 ? 14.595 11.219 -19.117 1.00 87.31 916 ALA A N 1
ATOM 7115 C CA . ALA A 1 916 ? 15.171 12.016 -18.034 1.00 87.31 916 ALA A CA 1
ATOM 7116 C C . ALA A 1 916 ? 14.692 13.483 -18.075 1.00 87.31 916 ALA A C 1
ATOM 7118 O O . ALA A 1 916 ? 14.301 14.018 -17.039 1.00 87.31 916 ALA A O 1
ATOM 7119 N N . GLU A 1 917 ? 14.620 14.106 -19.259 1.00 85.94 917 GLU A N 1
ATOM 7120 C CA . GLU A 1 917 ? 14.054 15.460 -19.438 1.00 85.94 917 GLU A CA 1
ATOM 7121 C C . GLU A 1 917 ? 12.581 15.505 -19.009 1.00 85.94 917 GLU A C 1
ATOM 7123 O O . GLU A 1 917 ? 12.124 16.433 -18.338 1.00 85.94 917 GLU A O 1
ATOM 7128 N N . THR A 1 918 ? 11.831 14.461 -19.359 1.00 79.56 918 THR A N 1
ATOM 7129 C CA . THR A 1 918 ? 10.437 14.312 -18.945 1.00 79.56 918 THR A CA 1
ATOM 7130 C C . THR A 1 918 ? 10.337 14.165 -17.426 1.00 79.56 918 THR A C 1
ATOM 7132 O O . THR A 1 918 ? 9.536 14.855 -16.798 1.00 79.56 918 THR A O 1
ATOM 7135 N N . ALA A 1 919 ? 11.172 13.332 -16.802 1.00 81.25 919 ALA A N 1
ATOM 7136 C CA . ALA A 1 919 ? 11.209 13.178 -15.349 1.00 81.25 919 ALA A CA 1
ATOM 7137 C C . ALA A 1 919 ? 11.522 14.502 -14.628 1.00 81.25 919 ALA A C 1
ATOM 7139 O O . ALA A 1 919 ? 10.843 14.829 -13.651 1.00 81.25 919 ALA A O 1
ATOM 7140 N N . LEU A 1 920 ? 12.473 15.294 -15.140 1.00 87.19 920 LEU A N 1
ATOM 7141 C CA . LEU A 1 920 ? 12.793 16.634 -14.633 1.00 87.19 920 LEU A CA 1
ATOM 7142 C C . LEU A 1 920 ? 11.571 17.559 -14.682 1.00 87.19 920 LEU A C 1
ATOM 7144 O O . LEU A 1 920 ? 11.258 18.211 -13.684 1.00 87.19 920 LEU A O 1
ATOM 7148 N N . ARG A 1 921 ? 10.842 17.594 -15.806 1.00 82.00 921 ARG A N 1
ATOM 7149 C CA . ARG A 1 921 ? 9.635 18.427 -15.970 1.00 82.00 921 ARG A CA 1
ATOM 7150 C C . ARG A 1 921 ? 8.584 18.134 -14.898 1.00 82.00 921 ARG A C 1
ATOM 7152 O O . ARG A 1 921 ? 8.150 19.048 -14.202 1.00 82.00 921 ARG A O 1
ATOM 7159 N N . TYR A 1 922 ? 8.193 16.871 -14.740 1.00 76.88 922 TYR A N 1
ATOM 7160 C CA . TYR A 1 922 ? 7.136 16.491 -13.791 1.00 76.88 922 TYR A CA 1
ATOM 7161 C C . TYR A 1 922 ? 7.585 16.555 -12.331 1.00 76.88 922 TYR A C 1
ATOM 7163 O O . TYR A 1 922 ? 6.785 16.934 -11.476 1.00 76.88 922 TYR A O 1
ATOM 7171 N N . SER A 1 923 ? 8.855 16.254 -12.048 1.00 80.50 923 SER A N 1
ATOM 7172 C CA . SER A 1 923 ? 9.430 16.437 -10.709 1.00 80.50 923 SER A CA 1
ATOM 7173 C C . SER A 1 923 ? 9.482 17.922 -10.328 1.00 80.50 923 SER A C 1
ATOM 7175 O O . SER A 1 923 ? 9.231 18.293 -9.186 1.00 80.50 923 SER A O 1
ATOM 7177 N N . THR A 1 924 ? 9.760 18.802 -11.298 1.00 82.19 924 THR A N 1
ATOM 7178 C CA . THR A 1 924 ? 9.709 20.258 -11.088 1.00 82.19 924 THR A CA 1
ATOM 7179 C C . THR A 1 924 ? 8.272 20.707 -10.845 1.00 82.19 924 THR A C 1
ATOM 7181 O O . THR A 1 924 ? 8.026 21.462 -9.911 1.00 82.19 924 THR A O 1
ATOM 7184 N N . ALA A 1 925 ? 7.307 20.199 -11.618 1.00 75.94 925 ALA A N 1
ATOM 7185 C CA . ALA A 1 925 ? 5.892 20.478 -11.381 1.00 75.94 925 ALA A CA 1
ATOM 7186 C C . ALA A 1 925 ? 5.448 20.067 -9.960 1.00 75.94 925 ALA A C 1
ATOM 7188 O O . ALA A 1 925 ? 4.835 20.882 -9.276 1.00 75.94 925 ALA A O 1
ATOM 7189 N N . SER A 1 926 ? 5.831 18.874 -9.476 1.00 73.44 926 SER A N 1
ATOM 7190 C CA . SER A 1 926 ? 5.531 18.411 -8.099 1.00 73.44 926 SER A CA 1
ATOM 7191 C C . SER A 1 926 ? 6.165 19.294 -7.039 1.00 73.44 926 SER A C 1
ATOM 7193 O O . SER A 1 926 ? 5.505 19.672 -6.073 1.00 73.44 926 SER A O 1
ATOM 7195 N N . MET A 1 927 ? 7.448 19.618 -7.206 1.00 76.19 927 MET A N 1
ATOM 7196 C CA . MET A 1 927 ? 8.166 20.471 -6.265 1.00 76.19 927 MET A CA 1
ATOM 7197 C C . MET A 1 927 ? 7.497 21.844 -6.144 1.00 76.19 927 MET A C 1
ATOM 7199 O O . MET A 1 927 ? 7.360 22.349 -5.037 1.00 76.19 927 MET A O 1
ATOM 7203 N N . LEU A 1 928 ? 7.041 22.431 -7.255 1.00 72.56 928 LEU A N 1
ATOM 7204 C CA . LEU A 1 928 ? 6.366 23.734 -7.254 1.00 72.56 928 LEU A CA 1
ATOM 7205 C C . LEU A 1 928 ? 4.910 23.659 -6.765 1.00 72.56 928 LEU A C 1
ATOM 7207 O O . LEU A 1 928 ? 4.404 24.620 -6.187 1.00 72.56 928 LEU A O 1
ATOM 7211 N N . MET A 1 929 ? 4.242 22.516 -6.944 1.00 60.97 929 MET A N 1
ATOM 7212 C CA . MET A 1 929 ? 2.864 22.281 -6.496 1.00 60.97 929 MET A CA 1
ATOM 7213 C C . MET A 1 929 ? 2.666 22.359 -4.979 1.00 60.97 929 MET A C 1
ATOM 7215 O O . MET A 1 929 ? 1.527 22.488 -4.529 1.00 60.97 929 MET A O 1
ATOM 7219 N N . VAL A 1 930 ? 3.729 22.302 -4.171 1.00 59.09 930 VAL A N 1
ATOM 7220 C CA . VAL A 1 930 ? 3.615 22.448 -2.707 1.00 59.09 930 VAL A CA 1
ATOM 7221 C C . VAL A 1 930 ? 2.931 23.767 -2.295 1.00 59.09 930 VAL A C 1
ATOM 7223 O O . VAL A 1 930 ? 2.278 23.788 -1.254 1.00 59.09 930 VAL A O 1
ATOM 7226 N N . ASN A 1 931 ? 2.976 24.809 -3.146 1.00 53.72 931 ASN A N 1
ATOM 7227 C CA . ASN A 1 931 ? 2.288 26.106 -2.980 1.00 53.72 931 ASN A CA 1
ATOM 7228 C C . ASN A 1 931 ? 0.763 26.090 -3.248 1.00 53.72 931 ASN A C 1
ATOM 7230 O O . ASN A 1 931 ? 0.066 27.058 -2.942 1.00 53.72 931 ASN A O 1
ATOM 7234 N N . GLY A 1 932 ? 0.218 24.994 -3.779 1.00 50.03 932 GLY A N 1
ATOM 7235 C CA . GLY A 1 932 ? -1.223 24.763 -3.908 1.00 50.03 932 GLY A CA 1
ATOM 7236 C C . GLY A 1 932 ? -1.943 25.404 -5.111 1.00 50.03 932 GLY A C 1
ATOM 7237 O O . GLY A 1 932 ? -1.334 25.710 -6.131 1.00 50.03 932 GLY A O 1
ATOM 7238 N N . GLN A 1 933 ? -3.278 25.499 -5.014 1.00 48.69 933 GLN A N 1
ATOM 7239 C CA . GLN A 1 933 ? -4.247 25.801 -6.089 1.00 48.69 933 GLN A CA 1
ATOM 7240 C C . GLN A 1 933 ? -4.199 27.281 -6.548 1.00 48.69 933 GLN A C 1
ATOM 7242 O O . GLN A 1 933 ? -3.802 28.155 -5.789 1.00 48.69 933 GLN A O 1
ATOM 7247 N N . ILE A 1 934 ? -4.677 27.609 -7.758 1.00 46.84 934 ILE A N 1
ATOM 7248 C CA . ILE A 1 934 ? -4.776 28.975 -8.340 1.00 46.84 934 ILE A CA 1
ATOM 7249 C C . ILE A 1 934 ? -5.500 29.964 -7.428 1.00 46.84 934 ILE A C 1
ATOM 7251 O O . ILE A 1 934 ? -5.221 31.159 -7.455 1.00 46.84 934 ILE A O 1
ATOM 7255 N N . ALA A 1 935 ? -6.423 29.469 -6.604 1.00 45.50 935 ALA A N 1
ATOM 7256 C CA . ALA A 1 935 ? -7.154 30.284 -5.650 1.00 45.50 935 ALA A CA 1
ATOM 7257 C C . ALA A 1 935 ? -6.268 30.785 -4.491 1.00 45.50 935 ALA A C 1
ATOM 7259 O O . ALA A 1 935 ? -6.597 31.792 -3.868 1.00 45.50 935 ALA A O 1
ATOM 7260 N N . ASN A 1 936 ? -5.109 30.158 -4.262 1.00 46.84 936 ASN A N 1
ATOM 7261 C CA . ASN A 1 936 ? -4.086 30.641 -3.333 1.00 46.84 936 ASN A CA 1
ATOM 7262 C C . ASN A 1 936 ? -3.312 31.847 -3.898 1.00 46.84 936 ASN A C 1
ATOM 7264 O O . ASN A 1 936 ? -2.552 32.476 -3.168 1.00 46.84 936 ASN A O 1
ATOM 7268 N N . GLN A 1 937 ? -3.473 32.180 -5.186 1.00 45.91 937 GLN A N 1
ATOM 7269 C CA . GLN A 1 937 ? -2.650 33.184 -5.874 1.00 45.91 937 GLN A CA 1
ATOM 7270 C C . GLN A 1 937 ? -3.382 34.479 -6.242 1.00 45.91 937 GLN A C 1
ATOM 7272 O O . GLN A 1 937 ? -2.757 35.420 -6.735 1.00 45.91 937 GLN A O 1
ATOM 7277 N N . THR A 1 938 ? -4.689 34.591 -6.004 1.00 42.69 938 THR A N 1
ATOM 7278 C CA . THR A 1 938 ? -5.414 35.823 -6.340 1.00 42.69 938 THR A CA 1
ATOM 7279 C C . THR A 1 938 ? -5.367 36.833 -5.191 1.00 42.69 938 THR A C 1
ATOM 7281 O O . THR A 1 938 ? -6.307 36.923 -4.408 1.00 42.69 938 THR A O 1
ATOM 7284 N N . GLY A 1 939 ? -4.289 37.623 -5.128 1.00 49.22 939 GLY A N 1
ATOM 7285 C CA . GLY A 1 939 ? -4.174 38.819 -4.276 1.00 49.22 939 GLY A CA 1
ATOM 7286 C C . GLY A 1 939 ? -3.274 38.663 -3.044 1.00 49.22 939 GLY A C 1
ATOM 7287 O O . GLY A 1 939 ? -2.886 37.561 -2.674 1.00 49.22 939 GLY A O 1
ATOM 7288 N N . GLY A 1 940 ? -2.928 39.788 -2.404 1.00 54.78 940 GLY A N 1
ATOM 7289 C CA . GLY A 1 940 ? -2.050 39.827 -1.221 1.00 54.78 940 GLY A CA 1
ATOM 7290 C C . GLY A 1 940 ? -2.624 39.168 0.043 1.00 54.78 940 GLY A C 1
ATOM 7291 O O . GLY A 1 940 ? -1.910 39.054 1.032 1.00 54.78 940 GLY A O 1
ATOM 7292 N N . ASP A 1 941 ? -3.880 38.716 0.004 1.00 51.75 941 ASP A N 1
ATOM 7293 C CA . ASP A 1 941 ? -4.631 38.212 1.159 1.00 51.75 941 ASP A CA 1
ATOM 7294 C C . ASP A 1 941 ? -4.324 36.738 1.513 1.00 51.75 941 ASP A C 1
ATOM 7296 O O . ASP A 1 941 ? -4.717 36.281 2.582 1.00 51.75 941 ASP A O 1
ATOM 7300 N N . ASN A 1 942 ? -3.609 35.998 0.650 1.00 52.62 942 ASN A N 1
ATOM 7301 C CA . ASN A 1 942 ? -3.291 34.568 0.834 1.00 52.62 942 ASN A CA 1
ATOM 7302 C C . ASN A 1 942 ? -1.775 34.266 0.866 1.00 52.62 942 ASN A C 1
ATOM 7304 O O . ASN A 1 942 ? -1.376 33.111 0.712 1.00 52.62 942 ASN A O 1
ATOM 7308 N N . LEU A 1 943 ? -0.914 35.276 1.062 1.00 57.97 943 LEU A N 1
ATOM 7309 C CA . LEU A 1 943 ? 0.549 35.093 1.116 1.00 57.97 943 LEU A CA 1
ATOM 7310 C C . LEU A 1 943 ? 0.986 34.106 2.210 1.00 57.97 943 LEU A C 1
ATOM 7312 O O . LEU A 1 943 ? 1.890 33.308 1.979 1.00 57.97 943 LEU A O 1
ATOM 7316 N N . ASP A 1 944 ? 0.288 34.098 3.346 1.00 54.84 944 ASP A N 1
ATOM 7317 C CA . ASP A 1 944 ? 0.561 33.199 4.475 1.00 54.84 944 ASP A CA 1
ATOM 7318 C C . ASP A 1 944 ? 0.248 31.718 4.164 1.00 54.84 944 ASP A C 1
ATOM 7320 O O . ASP A 1 944 ? 0.573 30.834 4.950 1.00 54.84 944 ASP A O 1
ATOM 7324 N N . GLN A 1 945 ? -0.390 31.421 3.022 1.00 52.03 945 GLN A N 1
ATOM 7325 C CA . GLN A 1 945 ? -0.689 30.053 2.572 1.00 52.03 945 GLN A CA 1
ATOM 7326 C C . GLN A 1 945 ? 0.348 29.508 1.576 1.00 52.03 945 GLN A C 1
ATOM 7328 O O . GLN A 1 945 ? 0.272 28.338 1.194 1.00 52.03 945 GLN A O 1
ATOM 7333 N N . GLN A 1 946 ? 1.295 30.336 1.123 1.00 60.38 946 GLN A N 1
ATOM 7334 C CA . GLN A 1 946 ? 2.395 29.888 0.270 1.00 60.38 946 GLN A CA 1
ATOM 7335 C C . GLN A 1 946 ? 3.449 29.167 1.108 1.00 60.38 946 GLN A C 1
ATOM 7337 O O . GLN A 1 946 ? 3.649 29.491 2.271 1.00 60.38 946 GLN A O 1
ATOM 7342 N N . TYR A 1 947 ? 4.154 28.210 0.511 1.00 68.06 947 TYR A N 1
ATOM 7343 C CA . TYR A 1 947 ? 5.306 27.550 1.112 1.00 68.06 947 TYR A CA 1
ATOM 7344 C C . TYR A 1 947 ? 6.519 28.490 1.015 1.00 68.06 947 TYR A C 1
ATOM 7346 O O . TYR A 1 947 ? 7.121 28.608 -0.062 1.00 68.06 947 TYR A O 1
ATOM 7354 N N . PRO A 1 948 ? 6.878 29.207 2.098 1.00 70.12 948 PRO A N 1
ATOM 7355 C CA . PRO A 1 948 ? 7.826 30.312 2.017 1.00 70.12 948 PRO A CA 1
ATOM 7356 C C . PRO A 1 948 ? 9.215 29.849 1.574 1.00 70.12 948 PRO A C 1
ATOM 7358 O O . PRO A 1 948 ? 9.962 30.625 0.982 1.00 70.12 948 PRO A O 1
ATOM 7361 N N . GLU A 1 949 ? 9.569 28.583 1.794 1.00 75.69 949 GLU A N 1
ATOM 7362 C CA . GLU A 1 949 ? 10.899 28.064 1.466 1.00 75.69 949 GLU A CA 1
ATOM 7363 C C . GLU A 1 949 ? 11.122 27.826 -0.032 1.00 75.69 949 GLU A C 1
ATOM 7365 O O . GLU A 1 949 ? 12.255 27.598 -0.450 1.00 75.69 949 GLU A O 1
ATOM 7370 N N . LEU A 1 950 ? 10.082 27.940 -0.867 1.00 77.75 950 LEU A N 1
ATOM 7371 C CA . LEU A 1 950 ? 10.268 28.013 -2.320 1.00 77.75 950 LEU A CA 1
ATOM 7372 C C . LEU A 1 950 ? 10.824 29.365 -2.790 1.00 77.75 950 LEU A C 1
ATOM 7374 O O . LEU A 1 950 ? 11.370 29.433 -3.892 1.00 77.75 950 LEU A O 1
ATOM 7378 N N . SER A 1 951 ? 10.729 30.426 -1.978 1.00 81.88 951 SER A N 1
ATOM 7379 C CA . SER A 1 951 ? 11.236 31.759 -2.344 1.00 81.88 951 SER A CA 1
ATOM 7380 C C . SER A 1 951 ? 12.720 31.736 -2.718 1.00 81.88 951 SER A C 1
ATOM 7382 O O . SER A 1 951 ? 13.099 32.278 -3.753 1.00 81.88 951 SER A O 1
ATOM 7384 N N . GLU A 1 952 ? 13.543 31.015 -1.955 1.00 87.88 952 GLU A N 1
ATOM 7385 C CA . GLU A 1 952 ? 14.983 30.878 -2.203 1.00 87.88 952 GLU A CA 1
ATOM 7386 C C . GLU A 1 952 ? 15.283 30.238 -3.565 1.00 87.88 952 GLU A C 1
ATOM 7388 O O . GLU A 1 952 ? 16.207 30.658 -4.272 1.00 87.88 952 GLU A O 1
ATOM 7393 N N . LEU A 1 953 ? 14.486 29.240 -3.960 1.00 88.25 953 LEU A N 1
ATOM 7394 C CA . LEU A 1 953 ? 14.591 28.625 -5.277 1.00 88.25 953 LEU A CA 1
ATOM 7395 C C . LEU A 1 953 ? 14.170 29.613 -6.371 1.00 88.25 953 LEU A C 1
ATOM 7397 O O . LEU A 1 953 ? 14.871 29.728 -7.374 1.00 88.25 953 LEU A O 1
ATOM 7401 N N . TYR A 1 954 ? 13.069 30.347 -6.194 1.00 88.56 954 TYR A N 1
ATOM 7402 C CA . TYR A 1 954 ? 12.622 31.339 -7.176 1.00 88.56 954 TYR A CA 1
ATOM 7403 C C . TYR A 1 954 ? 13.653 32.447 -7.394 1.00 88.56 954 TYR A C 1
ATOM 7405 O O . TYR A 1 954 ? 13.993 32.743 -8.539 1.00 88.56 954 TYR A O 1
ATOM 7413 N N . GLU A 1 955 ? 14.225 32.991 -6.321 1.00 91.38 955 GLU A N 1
ATOM 7414 C CA . GLU A 1 955 ? 15.306 33.974 -6.415 1.00 91.38 955 GLU A CA 1
ATOM 7415 C C . GLU A 1 955 ? 16.543 33.400 -7.119 1.00 91.38 955 GLU A C 1
ATOM 7417 O O . GLU A 1 955 ? 17.215 34.087 -7.893 1.00 91.38 955 GLU A O 1
ATOM 7422 N N . LEU A 1 956 ? 16.873 32.128 -6.864 1.00 92.69 956 LEU A N 1
ATOM 7423 C CA . LEU A 1 956 ? 17.969 31.456 -7.553 1.00 92.69 956 LEU A CA 1
ATOM 7424 C C . LEU A 1 956 ? 17.696 31.335 -9.055 1.00 92.69 956 LEU A C 1
ATOM 7426 O O . LEU A 1 956 ? 18.581 31.655 -9.851 1.00 92.69 956 LEU A O 1
ATOM 7430 N N . LEU A 1 957 ? 16.492 30.920 -9.448 1.00 91.44 957 LEU A N 1
ATOM 7431 C CA . LEU A 1 957 ? 16.097 30.823 -10.854 1.00 91.44 957 LEU A CA 1
ATOM 7432 C C . LEU A 1 957 ? 16.089 32.195 -11.537 1.00 91.44 957 LEU A C 1
ATOM 7434 O O . LEU A 1 957 ? 16.555 32.301 -12.669 1.00 91.44 957 LEU A O 1
ATOM 7438 N N . GLU A 1 958 ? 15.656 33.256 -10.853 1.00 92.06 958 GLU A N 1
ATOM 7439 C CA . GLU A 1 958 ? 15.720 34.629 -11.367 1.00 92.06 958 GLU A CA 1
ATOM 7440 C C . GLU A 1 958 ? 17.169 35.066 -11.627 1.00 92.06 958 GLU A C 1
ATOM 7442 O O . GLU A 1 958 ? 17.486 35.573 -12.707 1.00 92.06 958 GLU A O 1
ATOM 7447 N N . ARG A 1 959 ? 18.083 34.793 -10.685 1.00 92.88 959 ARG A N 1
ATOM 7448 C CA . ARG A 1 959 ? 19.518 35.064 -10.869 1.00 92.88 959 ARG A CA 1
ATOM 7449 C C . ARG A 1 959 ? 20.105 34.291 -12.050 1.00 92.88 959 ARG A C 1
ATOM 7451 O O . ARG A 1 959 ? 20.870 34.868 -12.820 1.00 92.88 959 ARG A O 1
ATOM 7458 N N . ARG A 1 960 ? 19.750 33.010 -12.214 1.00 90.50 960 ARG A N 1
ATOM 7459 C CA . ARG A 1 960 ? 20.188 32.190 -13.360 1.00 90.50 960 ARG A CA 1
ATOM 7460 C C . ARG A 1 960 ? 19.638 32.727 -14.676 1.00 90.50 960 ARG A C 1
ATOM 7462 O O . ARG A 1 960 ? 20.382 32.853 -15.639 1.00 90.50 960 ARG A O 1
ATOM 7469 N N . ARG A 1 961 ? 18.366 33.123 -14.701 1.00 90.50 961 ARG A N 1
ATOM 7470 C CA . ARG A 1 961 ? 17.724 33.740 -15.867 1.00 90.50 961 ARG A CA 1
ATOM 7471 C C . ARG A 1 961 ? 18.397 35.052 -16.281 1.00 90.50 961 ARG A C 1
ATOM 7473 O O . ARG A 1 961 ? 18.482 35.341 -17.470 1.00 90.50 961 ARG A O 1
ATOM 7480 N N . ALA A 1 962 ? 18.870 35.844 -15.319 1.00 90.69 962 ALA A N 1
ATOM 7481 C CA . ALA A 1 962 ? 19.582 37.097 -15.573 1.00 90.69 962 ALA A CA 1
ATOM 7482 C C . ALA A 1 962 ? 21.044 36.902 -16.031 1.00 90.69 962 ALA A C 1
ATOM 7484 O O . ALA A 1 962 ? 21.687 37.867 -16.456 1.00 90.69 962 ALA A O 1
ATOM 7485 N N . ALA A 1 963 ? 21.589 35.682 -15.954 1.00 86.56 963 ALA A N 1
ATOM 7486 C CA . ALA A 1 963 ? 22.950 35.398 -16.388 1.00 86.56 963 ALA A CA 1
ATOM 7487 C C . ALA A 1 963 ? 23.091 35.538 -17.916 1.00 86.56 963 ALA A C 1
ATOM 7489 O O . ALA A 1 963 ? 22.245 35.109 -18.697 1.00 86.56 963 ALA A O 1
ATOM 7490 N N . SER A 1 964 ? 24.195 36.140 -18.369 1.00 72.75 964 SER A N 1
ATOM 7491 C CA . SER A 1 964 ? 24.488 36.354 -19.799 1.00 72.75 964 SER A CA 1
ATOM 7492 C C . SER A 1 964 ? 25.208 35.160 -20.447 1.00 72.75 964 SER A C 1
ATOM 7494 O O . SER A 1 964 ? 26.135 35.348 -21.230 1.00 72.75 964 SER A O 1
ATOM 7496 N N . ASP A 1 965 ? 24.818 33.931 -20.104 1.00 82.19 965 ASP A N 1
ATOM 7497 C CA . ASP A 1 965 ? 25.445 32.684 -20.579 1.00 82.19 965 ASP A CA 1
ATOM 7498 C C . ASP A 1 965 ? 24.614 31.936 -21.642 1.00 82.19 965 ASP A C 1
ATOM 7500 O O . ASP A 1 965 ? 25.009 30.873 -22.118 1.00 82.19 965 ASP A O 1
ATOM 7504 N N . GLY A 1 966 ? 23.469 32.500 -22.041 1.00 77.44 966 GLY A N 1
ATOM 7505 C CA . GLY A 1 966 ? 22.565 31.916 -23.034 1.00 77.44 966 GLY A CA 1
ATOM 7506 C C . GLY A 1 966 ? 21.613 30.847 -22.485 1.00 77.44 966 GLY A C 1
ATOM 7507 O O . GLY A 1 966 ? 20.763 30.365 -23.235 1.00 77.44 966 GLY A O 1
ATOM 7508 N N . SER A 1 967 ? 21.684 30.513 -21.191 1.00 85.56 967 SER A N 1
ATOM 7509 C CA . SER A 1 967 ? 20.811 29.511 -20.561 1.00 85.56 967 SER A CA 1
ATOM 7510 C C . SER A 1 967 ? 19.376 29.995 -20.320 1.00 85.56 967 SER A C 1
ATOM 7512 O O . SER A 1 967 ? 18.457 29.178 -20.220 1.00 85.56 967 SER A O 1
ATOM 7514 N N . ALA A 1 968 ? 19.156 31.315 -20.306 1.00 88.56 968 ALA A N 1
ATOM 7515 C CA . ALA A 1 968 ? 17.857 31.938 -20.047 1.00 88.56 968 ALA A CA 1
ATOM 7516 C C . ALA A 1 968 ? 16.738 31.419 -20.968 1.00 88.56 968 ALA A C 1
ATOM 7518 O O . ALA A 1 968 ? 15.631 31.160 -20.508 1.00 88.56 968 ALA A O 1
ATOM 7519 N N . ALA A 1 969 ? 17.029 31.203 -22.255 1.00 88.44 969 ALA A N 1
ATOM 7520 C CA . ALA A 1 969 ? 16.038 30.703 -23.208 1.00 88.44 969 ALA A CA 1
ATOM 7521 C C . ALA A 1 969 ? 15.614 29.252 -22.916 1.00 88.44 969 ALA A C 1
ATOM 7523 O O . ALA A 1 969 ? 14.443 28.905 -23.076 1.00 88.44 969 ALA A O 1
ATOM 7524 N N . LEU A 1 970 ? 16.554 28.404 -22.481 1.00 88.56 970 LEU A N 1
ATOM 7525 C CA . LEU A 1 970 ? 16.261 27.023 -22.097 1.00 88.56 970 LEU A CA 1
ATOM 7526 C C . LEU A 1 970 ? 15.451 26.979 -20.799 1.00 88.56 970 LEU A C 1
ATOM 7528 O O . LEU A 1 970 ? 14.461 26.251 -20.726 1.00 88.56 970 LEU A O 1
ATOM 7532 N N . LEU A 1 971 ? 15.839 27.794 -19.814 1.00 91.44 971 LEU A N 1
ATOM 7533 C CA . LEU A 1 971 ? 15.112 27.936 -18.558 1.00 91.44 971 LEU A CA 1
ATOM 7534 C C . LEU A 1 971 ? 13.671 28.409 -18.803 1.00 91.44 971 LEU A C 1
ATOM 7536 O O . LEU A 1 971 ? 12.738 27.743 -18.362 1.00 91.44 971 LEU A O 1
ATOM 7540 N N . ASP A 1 972 ? 13.479 29.483 -19.575 1.00 89.06 972 ASP A N 1
ATOM 7541 C CA . ASP A 1 972 ? 12.153 30.016 -19.920 1.00 89.06 972 ASP A CA 1
ATOM 7542 C C . ASP A 1 972 ? 11.291 28.963 -20.632 1.00 89.06 972 ASP A C 1
ATOM 7544 O O . ASP A 1 972 ? 10.119 28.783 -20.297 1.00 89.06 972 ASP A O 1
ATOM 7548 N N . ARG A 1 973 ? 11.872 28.200 -21.569 1.00 86.19 973 ARG A N 1
ATOM 7549 C CA . ARG A 1 973 ? 11.173 27.104 -22.261 1.00 86.19 973 ARG A CA 1
ATOM 7550 C C . ARG A 1 973 ? 10.743 25.994 -21.302 1.00 86.19 973 ARG A C 1
ATOM 7552 O O . ARG A 1 973 ? 9.618 25.509 -21.413 1.00 86.19 973 ARG A O 1
ATOM 7559 N N . ARG A 1 974 ? 11.612 25.575 -20.379 1.00 87.25 974 ARG A N 1
ATOM 7560 C CA . ARG A 1 974 ? 11.294 24.521 -19.403 1.00 87.25 974 ARG A CA 1
ATOM 7561 C C . ARG A 1 974 ? 10.256 24.974 -18.389 1.00 87.25 974 ARG A C 1
ATOM 7563 O O . ARG A 1 974 ? 9.321 24.224 -18.134 1.00 87.25 974 ARG A O 1
ATOM 7570 N N . LEU A 1 975 ? 10.358 26.197 -17.871 1.00 85.62 975 LEU A N 1
ATOM 7571 C CA . LEU A 1 975 ? 9.344 26.765 -16.978 1.00 85.62 975 LEU A CA 1
ATOM 7572 C C . LEU A 1 975 ? 7.992 26.906 -17.690 1.00 85.62 975 LEU A C 1
ATOM 7574 O O . LEU A 1 975 ? 6.965 26.529 -17.130 1.00 85.62 975 LEU A O 1
ATOM 7578 N N . ALA A 1 976 ? 7.987 27.335 -18.956 1.00 82.44 976 ALA A N 1
ATOM 7579 C CA . ALA A 1 976 ? 6.778 27.342 -19.775 1.00 82.44 976 ALA A CA 1
ATOM 7580 C C . ALA A 1 976 ? 6.210 25.927 -19.982 1.00 82.44 976 ALA A C 1
ATOM 7582 O O . ALA A 1 976 ? 4.997 25.744 -19.912 1.00 82.44 976 ALA A O 1
ATOM 7583 N N . ALA A 1 977 ? 7.058 24.914 -20.195 1.00 78.06 977 ALA A N 1
ATOM 7584 C CA . ALA A 1 977 ? 6.627 23.520 -20.304 1.00 78.06 977 ALA A CA 1
ATOM 7585 C C . ALA A 1 977 ? 6.037 22.987 -18.986 1.00 78.06 977 ALA A C 1
ATOM 7587 O O . ALA A 1 977 ? 5.025 22.289 -19.013 1.00 78.06 977 ALA A O 1
ATOM 7588 N N . VAL A 1 978 ? 6.632 23.337 -17.840 1.00 78.75 978 VAL A N 1
ATOM 7589 C CA . VAL A 1 978 ? 6.109 23.012 -16.503 1.00 78.75 978 VAL A CA 1
ATOM 7590 C C . VAL A 1 978 ? 4.725 23.636 -16.316 1.00 78.75 978 VAL A C 1
ATOM 7592 O O . VAL A 1 978 ? 3.768 22.907 -16.068 1.00 78.75 978 VAL A O 1
ATOM 7595 N N . ALA A 1 979 ? 4.575 24.942 -16.557 1.00 73.81 979 ALA A N 1
ATOM 7596 C CA . ALA A 1 979 ? 3.280 25.626 -16.470 1.00 73.81 979 ALA A CA 1
ATOM 7597 C C . ALA A 1 979 ? 2.240 25.055 -17.457 1.00 73.81 979 ALA A C 1
ATOM 7599 O O . ALA A 1 979 ? 1.056 24.929 -17.141 1.00 73.81 979 ALA A O 1
ATOM 7600 N N . ALA A 1 980 ? 2.678 24.651 -18.653 1.00 72.38 980 ALA A N 1
ATOM 7601 C CA . ALA A 1 980 ? 1.823 24.055 -19.675 1.00 72.38 980 ALA A CA 1
ATOM 7602 C C . ALA A 1 980 ? 1.416 22.600 -19.389 1.00 72.38 980 ALA A C 1
ATOM 7604 O O . ALA A 1 980 ? 0.530 22.100 -20.088 1.00 72.38 980 ALA A O 1
ATOM 7605 N N . THR A 1 981 ? 2.033 21.929 -18.405 1.00 70.25 981 THR A N 1
ATOM 7606 C CA . THR A 1 981 ? 1.794 20.502 -18.100 1.00 70.25 981 THR A CA 1
ATOM 7607 C C . THR A 1 981 ? 0.345 20.253 -17.670 1.00 70.25 981 THR A C 1
ATOM 7609 O O . THR A 1 981 ? -0.229 19.256 -18.080 1.00 70.25 981 THR A O 1
ATOM 7612 N N . HIS A 1 982 ? -0.293 21.198 -16.964 1.00 63.16 9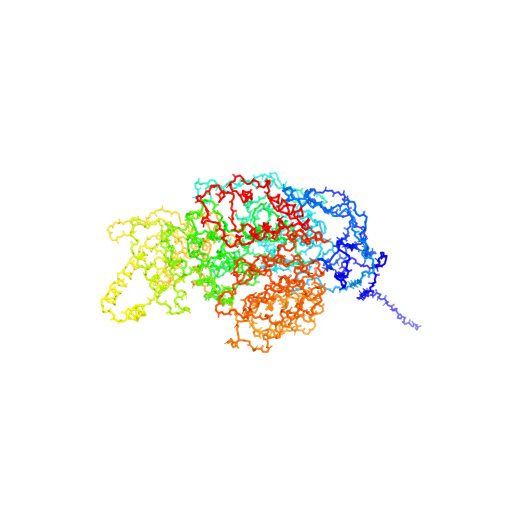82 HIS A N 1
ATOM 7613 C CA . HIS A 1 982 ? -1.664 21.038 -16.438 1.00 63.16 982 HIS A CA 1
ATOM 7614 C C . HIS A 1 982 ? -2.667 22.096 -16.935 1.00 63.16 982 HIS A C 1
ATOM 7616 O O . HIS A 1 982 ? -3.797 22.176 -16.459 1.00 63.16 982 HIS A O 1
ATOM 7622 N N . PHE A 1 983 ? -2.284 22.924 -17.912 1.00 59.00 983 PHE A N 1
ATOM 7623 C CA . PHE A 1 983 ? -3.023 24.141 -18.286 1.00 59.00 983 PHE A CA 1
ATOM 7624 C C . PHE A 1 983 ? -4.475 23.918 -18.774 1.00 59.00 983 PHE A C 1
ATOM 7626 O O . PHE A 1 983 ? -5.291 24.840 -18.714 1.00 59.00 983 PHE A O 1
ATOM 7633 N N . GLN A 1 984 ? -4.823 22.726 -19.278 1.00 54.09 984 GLN A N 1
ATOM 7634 C CA . GLN A 1 984 ? -6.155 22.433 -19.843 1.00 54.09 984 GLN A CA 1
ATOM 7635 C C . GLN A 1 984 ? -7.012 21.470 -19.001 1.00 54.09 984 GLN A C 1
ATOM 7637 O O . GLN A 1 984 ? -8.167 21.231 -19.353 1.00 54.09 984 GLN A O 1
ATOM 7642 N N . GLU A 1 985 ? -6.510 20.963 -17.875 1.00 54.09 985 GLU A N 1
ATOM 7643 C CA . GLU A 1 985 ? -7.171 19.933 -17.057 1.00 54.09 985 GLU A CA 1
ATOM 7644 C C . GLU A 1 985 ? -8.257 20.528 -16.125 1.00 54.09 985 GLU A C 1
ATOM 7646 O O . GLU A 1 985 ? -8.196 20.432 -14.904 1.00 54.09 985 GLU A O 1
ATOM 7651 N N . ARG A 1 986 ? -9.279 21.203 -16.668 1.00 48.75 986 ARG A N 1
ATOM 7652 C CA . ARG A 1 986 ? -10.337 21.847 -15.859 1.00 48.75 986 ARG A CA 1
ATOM 7653 C C . ARG A 1 986 ? -11.371 20.833 -15.343 1.00 48.75 986 ARG A C 1
ATOM 7655 O O . ARG A 1 986 ? -12.266 20.441 -16.083 1.00 48.75 986 ARG A O 1
ATOM 7662 N N . GLY A 1 987 ? -11.303 20.465 -14.061 1.00 43.88 987 GLY A N 1
ATOM 7663 C CA . GLY A 1 987 ? -12.361 19.704 -13.376 1.00 43.88 987 GLY A CA 1
ATOM 7664 C C . GLY A 1 987 ? -13.530 20.595 -12.926 1.00 43.88 987 GLY A C 1
ATOM 7665 O O . GLY A 1 987 ? -13.304 21.626 -12.292 1.00 43.88 987 GLY A O 1
ATOM 7666 N N . GLY A 1 988 ? -14.772 20.197 -13.232 1.00 35.84 988 GLY A N 1
ATOM 7667 C CA . GLY A 1 988 ? -16.005 20.976 -13.001 1.00 35.84 988 GLY A CA 1
ATOM 7668 C C . GLY A 1 988 ? -16.351 21.311 -11.541 1.00 35.84 988 GLY A C 1
ATOM 7669 O O . GLY A 1 988 ? -17.068 22.279 -11.317 1.00 35.84 988 GLY A O 1
ATOM 7670 N N . ASP A 1 989 ? -15.775 20.601 -10.566 1.00 39.62 989 ASP A N 1
ATOM 7671 C CA . ASP A 1 989 ? -16.040 20.789 -9.125 1.00 39.62 989 ASP A CA 1
ATOM 7672 C C . ASP A 1 989 ? -14.903 21.516 -8.375 1.00 39.62 989 ASP A C 1
ATOM 7674 O O . ASP A 1 989 ? -14.752 21.380 -7.164 1.00 39.62 989 ASP A O 1
ATOM 7678 N N . GLY A 1 990 ? -14.056 22.276 -9.079 1.00 40.75 990 GLY A N 1
ATOM 7679 C CA . GLY A 1 990 ? -12.880 22.909 -8.459 1.00 40.75 990 GLY A CA 1
ATOM 7680 C C . GLY A 1 990 ? -11.684 21.967 -8.315 1.00 40.75 990 GLY A C 1
ATOM 7681 O O . GLY A 1 990 ? -10.880 22.114 -7.399 1.00 40.75 990 GLY A O 1
ATOM 7682 N N . GLY A 1 991 ? -11.575 20.992 -9.221 1.00 40.06 991 GLY A N 1
ATOM 7683 C CA . GLY A 1 991 ? -10.490 20.019 -9.236 1.00 40.06 991 GLY A CA 1
ATOM 7684 C C . GLY A 1 991 ? -9.086 20.629 -9.434 1.00 40.06 991 GLY A C 1
ATOM 7685 O O . GLY A 1 991 ? -8.945 21.771 -9.877 1.00 40.06 991 GLY A O 1
ATOM 7686 N N . PRO A 1 992 ? -8.036 19.838 -9.153 1.00 40.03 992 PRO A N 1
ATOM 7687 C CA . PRO A 1 992 ? -6.627 20.251 -9.098 1.00 40.03 992 PRO A CA 1
ATOM 7688 C C . PRO A 1 992 ? -6.031 20.934 -10.339 1.00 40.03 992 PRO A C 1
ATOM 7690 O O . PRO A 1 992 ? -5.006 21.592 -10.208 1.00 40.03 992 PRO A O 1
ATOM 7693 N N . GLY A 1 993 ? -6.645 20.853 -11.524 1.00 36.97 993 GLY A N 1
ATOM 7694 C CA . GLY A 1 993 ? -6.168 21.606 -12.696 1.00 36.97 993 GLY A CA 1
ATOM 7695 C C . GLY A 1 993 ? -6.493 23.104 -12.666 1.00 36.97 993 GLY A C 1
ATOM 7696 O O . GLY A 1 993 ? -6.284 23.827 -13.638 1.00 36.97 993 GLY A O 1
ATOM 7697 N N . GLN A 1 994 ? -6.982 23.605 -11.536 1.00 47.25 994 GLN A N 1
ATOM 7698 C CA . GLN A 1 994 ? -6.952 25.018 -11.206 1.00 47.25 994 GLN A CA 1
ATOM 7699 C C . GLN A 1 994 ? -5.579 25.379 -10.630 1.00 47.25 994 GLN A C 1
ATOM 7701 O O . GLN A 1 994 ? -5.485 25.661 -9.444 1.00 47.25 994 GLN A O 1
ATOM 7706 N N . MET A 1 995 ? -4.508 25.353 -11.425 1.00 49.53 995 MET A N 1
ATOM 7707 C CA . MET A 1 995 ? -3.181 25.792 -10.969 1.00 49.53 995 MET A CA 1
ATOM 7708 C C . MET A 1 995 ? -2.866 27.180 -11.506 1.00 49.53 995 MET A C 1
ATOM 7710 O O . MET A 1 995 ? -2.921 27.424 -12.710 1.00 49.53 995 MET A O 1
ATOM 7714 N N . GLY A 1 996 ? -2.604 28.098 -10.581 1.00 42.81 996 GLY A N 1
ATOM 7715 C CA . GLY A 1 996 ? -2.002 29.381 -10.881 1.00 42.81 996 GLY A CA 1
ATOM 7716 C C . GLY A 1 996 ? -0.514 29.131 -10.907 1.00 42.81 996 GLY A C 1
ATOM 7717 O O . GLY A 1 996 ? 0.019 28.527 -9.978 1.00 42.81 996 GLY A O 1
ATOM 7718 N N . TYR A 1 997 ? 0.132 29.501 -11.993 1.00 42.94 997 TYR A N 1
ATOM 7719 C CA . TYR A 1 997 ? 1.577 29.465 -12.111 1.00 42.94 997 TYR A CA 1
ATOM 7720 C C . TYR A 1 997 ? 2.039 30.855 -12.498 1.00 42.94 997 TYR A C 1
ATOM 7722 O O . TYR A 1 997 ? 1.405 31.431 -13.418 1.00 42.94 997 TYR A O 1
#

pLDDT: mean 81.13, std 18.33, range [26.05, 98.69]